Protein AF-A0AAV2Z8P0-F1 (afdb_monomer_lite)

Sequence (816 aa):
MELLEAMEELEAQAAVPQGSAAPMVDDVVVMQVKHTQQKLMAAHLQRSSGKDASSFPFFWVLSKLMKLYEEYPDGITDAIALTELMAAHYQRHNGRPLAGVAGHRGLQTEDDLLSEGFEDEAIYATIAHMDGHRLTLQLQTADSLDVWMTVNMYFHQRFRACMTCIQTMGSRQRRFPLTAQRQVIFTKAKVLERKDVSAHGQSTTVSLLPTPYMVLQLERGRAADEQFVAKAVSLAEIDRRAHPGNPHPLLQQSIVKARVVDIGAVRPCKTPLHIQRQVILLGEVTHEAARQTLRSSQRFIEGTHMLVLWDDQVVLSRLFNVGDDLIVFQPFVHMCEHNDDEIGSIVNEYSASQPHHRFYFEYGTATVLFTRNRHVTKATVTTGQATSLATDAHYSAIDRLPIEAIQSTWVNFAVYGQVDEIRVSHGIPLMAAYFYAYYDPTTGSSPASESSAIPQRSLDRAIVSKYYLVVLMRVYDAGSKRTLCVEITGENAVRALRLRRGQSVLLQGLVAVNLNDPAIASLRQDRIGQQQYAGTQGTAAFAFTNSDYSKQAPQPNGTSESHEIALMSDWVSIFGDQAAFQEARLSLINQTLGFLNSIRELPLMNHWCASALLNKRPVVSMLPIRMNITSLGWLIPSAGSDVFAIDSTCEQGFSTMLAHKPCLRPLEMAPRVHASDTDEPRWRCDFCHEIFTGMHETLQSFGDLVVAIEDGSTSELLAYCQGPMVESILGLAADEYVQLSLSDKRALLGRAIGRDFLFLLSRCDARSVVVQDNHAKQIRTAMSTRIDVVQQVDGYAQAQQLLRQLKHSRRSGDFE

Secondary structure (DSSP, 8-state):
--HHHHHHHHHHHH---S-S-PPP---HHHHHHHHHHHHHHHHHHHH--SS------HHHHHHHHHHHHHH-TT---HHHHHHHHHHHHHHHHHSS---------TT--HHHHHHTHHHHS-EEEEEEEEETTEEEEEEE-TT-SS-EEEEEEEPPHHHHHHHHHHHHTT-S-TT-SS-TT-EEEE-S--EEEEEE--TTS--EEEEEPPPS-EEEEPPTT-HHHHHHHHTPEEHHHHHHH--TTS-THHHHT-EEEEEEEEEEEEEE-SSSS--EEEEEEEE---SS-------HHHHHHH--EEEEEEGGGGGGGGGS-TT-EEEEES-EEEE--TT-HHHHHHHHHH-TTSS---EEEE--SS-EEEEE-------------S--SSSSS--SS-----GGG--TT-EEEEEEEEEEEEEEEESB-HHHHHHHHHH-GGGG-----S-S-----PPPHHHHHHT-EEEEEEEEETTTTEEEEEEE-THHHHHHTT--TT-EEEEEEEEEEETT-HHHHHHHHS-TT-SEETTEEEEPPBSS-HHHHH-PPPPSS------EEEEE--HHHHH-TTSSPPPPEEEEGGG-HHHHHHTTSS---TTTHHHHHHTT----SEEEEEEEEEEEEEEEEPTTSSEEEEESS-TTSTTEEEEETTT--B-EEPPP--TTS-SSPEEE-TTT--EEESSTTEEEEE--EEEEEE-SSS--EEEEE-THHHHHHHTS-HHHHTTS-HHHHHHHHHHHTT-EEEEEEEEEEEEEEEEE-TTS-EEEEEEEEEEEEEEE--HHHHHHHHHHHHHHHHHHT---

Radius of gyration: 31.99 Å; chains: 1; bounding box: 86×71×103 Å

Structure (mmCIF, N/CA/C/O backbone):
data_AF-A0AAV2Z8P0-F1
#
_entry.id   AF-A0AAV2Z8P0-F1
#
loop_
_atom_site.group_PDB
_atom_site.id
_atom_site.type_symbol
_atom_site.label_atom_id
_atom_site.label_alt_id
_atom_site.label_comp_id
_atom_site.label_asym_id
_atom_site.label_entity_id
_atom_site.label_seq_id
_atom_site.pdbx_PDB_ins_code
_atom_site.Cartn_x
_atom_site.Cartn_y
_atom_site.Cartn_z
_atom_site.occupancy
_atom_site.B_iso_or_equiv
_atom_site.auth_seq_id
_atom_site.auth_comp_id
_atom_site.auth_asym_id
_atom_site.auth_atom_id
_atom_site.pdbx_PDB_model_num
ATOM 1 N N . MET A 1 1 ? -7.208 -36.221 52.179 1.00 48.66 1 MET A N 1
ATOM 2 C CA . MET A 1 1 ? -6.876 -35.089 51.300 1.00 48.66 1 MET A CA 1
ATOM 3 C C . MET A 1 1 ? -5.831 -34.226 51.955 1.00 48.66 1 MET A C 1
ATOM 5 O O . MET A 1 1 ? -6.106 -33.147 52.472 1.00 48.66 1 MET A O 1
ATOM 9 N N . GLU A 1 2 ? -4.626 -34.783 51.977 1.00 53.97 2 GLU A N 1
ATOM 10 C CA . GLU A 1 2 ? -3.402 -34.044 52.254 1.00 53.97 2 GLU A CA 1
ATOM 11 C C . GLU A 1 2 ? -3.052 -33.212 51.015 1.00 53.97 2 GLU A C 1
ATOM 13 O O . GLU A 1 2 ? -3.421 -33.569 49.900 1.00 53.97 2 GLU A O 1
ATOM 18 N N . LEU A 1 3 ? -2.362 -32.088 51.208 1.00 41.47 3 LEU A N 1
ATOM 19 C CA . LEU A 1 3 ? -2.032 -31.101 50.170 1.00 41.47 3 LEU A CA 1
ATOM 20 C C . LEU A 1 3 ? -1.433 -31.725 48.887 1.00 41.47 3 LEU A C 1
ATOM 22 O O . LEU A 1 3 ? -1.616 -31.186 47.803 1.00 41.47 3 LEU A O 1
ATOM 26 N N . LEU A 1 4 ? -0.765 -32.875 49.022 1.00 49.94 4 LEU A N 1
ATOM 27 C CA . LEU A 1 4 ? -0.196 -33.670 47.934 1.00 49.94 4 LEU A CA 1
ATOM 28 C C . LEU A 1 4 ? -1.250 -34.337 47.037 1.00 49.94 4 LEU A C 1
ATOM 30 O O . LEU A 1 4 ? -1.090 -34.290 45.826 1.00 49.94 4 LEU A O 1
ATOM 34 N N . GLU A 1 5 ? -2.355 -34.857 47.583 1.00 57.97 5 GLU A N 1
ATOM 35 C CA . GLU A 1 5 ? -3.458 -35.412 46.773 1.00 57.97 5 GLU A CA 1
ATOM 36 C C . GLU A 1 5 ? -4.168 -34.305 45.978 1.00 57.97 5 GLU A C 1
ATOM 38 O O . GLU A 1 5 ? -4.523 -34.500 44.822 1.00 57.97 5 GLU A O 1
ATOM 43 N N . ALA A 1 6 ? -4.320 -33.110 46.563 1.00 56.41 6 ALA A N 1
ATOM 44 C CA . ALA A 1 6 ? -4.913 -31.960 45.874 1.00 56.41 6 ALA A CA 1
ATOM 45 C C . ALA A 1 6 ? -3.987 -31.381 44.785 1.00 56.41 6 ALA A C 1
ATOM 47 O O . ALA A 1 6 ? -4.465 -30.852 43.781 1.00 56.41 6 ALA A O 1
ATOM 48 N N . MET A 1 7 ? -2.667 -31.477 44.976 1.00 47.88 7 MET A N 1
ATOM 49 C CA . MET A 1 7 ? -1.670 -31.085 43.977 1.00 47.88 7 MET A CA 1
ATOM 50 C C . MET A 1 7 ? -1.564 -32.115 42.849 1.00 47.88 7 MET A C 1
ATOM 52 O O . MET A 1 7 ? -1.537 -31.710 41.692 1.00 47.88 7 MET A O 1
ATOM 56 N N . GLU A 1 8 ? -1.602 -33.415 43.150 1.00 56.16 8 GLU A N 1
ATOM 57 C CA . GLU A 1 8 ? -1.655 -34.473 42.133 1.00 56.16 8 GLU A CA 1
ATOM 58 C C . GLU A 1 8 ? -2.962 -34.438 41.333 1.00 56.16 8 GLU A C 1
ATOM 60 O O . GLU A 1 8 ? -2.940 -34.689 40.134 1.00 56.16 8 GLU A O 1
ATOM 65 N N . GLU A 1 9 ? -4.094 -34.061 41.934 1.00 48.28 9 GLU A N 1
ATOM 66 C CA . GLU A 1 9 ? -5.362 -33.902 41.211 1.00 48.28 9 GLU A CA 1
ATOM 67 C C . GLU A 1 9 ? -5.364 -32.647 40.309 1.00 48.28 9 GLU A C 1
ATOM 69 O O . GLU A 1 9 ? -5.898 -32.679 39.198 1.00 48.28 9 GLU A O 1
ATOM 74 N N . LEU A 1 10 ? -4.683 -31.568 40.724 1.00 43.06 10 LEU A N 1
ATOM 75 C CA . LEU A 1 10 ? -4.427 -30.379 39.893 1.00 43.06 10 LEU A CA 1
ATOM 76 C C . LEU A 1 10 ? -3.415 -30.652 38.766 1.00 43.06 10 LEU A C 1
ATOM 78 O O . LEU A 1 10 ? -3.586 -30.148 37.654 1.00 43.06 10 LEU A O 1
ATOM 82 N N . GLU A 1 11 ? -2.393 -31.472 39.012 1.00 40.91 11 GLU A N 1
ATOM 83 C CA . GLU A 1 11 ? -1.407 -31.885 38.006 1.00 40.91 11 GLU A CA 1
ATOM 84 C C . GLU A 1 11 ? -1.972 -32.945 37.045 1.00 40.91 11 GLU A C 1
ATOM 86 O O . GLU A 1 11 ? -1.695 -32.891 35.847 1.00 40.91 11 GLU A O 1
ATOM 91 N N . ALA A 1 12 ? -2.857 -33.833 37.506 1.00 36.75 12 ALA A N 1
ATOM 92 C CA . ALA A 1 12 ? -3.589 -34.779 36.663 1.00 36.75 12 ALA A CA 1
ATOM 93 C C . ALA A 1 12 ? -4.616 -34.077 35.755 1.00 36.75 12 ALA A C 1
ATOM 95 O O . ALA A 1 12 ? -4.824 -34.504 34.619 1.00 36.75 12 ALA A O 1
ATOM 96 N N . GLN A 1 13 ? -5.207 -32.961 36.202 1.00 36.75 13 GLN A N 1
ATOM 97 C CA . GLN A 1 13 ? -6.022 -32.086 35.346 1.00 36.75 13 GLN A CA 1
ATOM 98 C C . GLN A 1 13 ? -5.174 -31.259 34.359 1.00 36.75 13 GLN A C 1
ATOM 100 O O . GLN A 1 13 ? -5.672 -30.880 33.296 1.00 36.75 13 GLN A O 1
ATOM 105 N N . ALA A 1 14 ? -3.893 -31.013 34.662 1.00 33.50 14 ALA A N 1
ATOM 106 C CA . ALA A 1 14 ? -2.939 -30.371 33.752 1.00 33.50 14 ALA A CA 1
ATOM 107 C C . ALA A 1 14 ? -2.324 -31.351 32.729 1.00 33.50 14 ALA A C 1
ATOM 109 O O . ALA A 1 14 ? -1.938 -30.940 31.632 1.00 33.50 14 ALA A O 1
ATOM 110 N N . ALA A 1 15 ? -2.281 -32.647 33.046 1.00 26.61 15 ALA A N 1
ATOM 111 C CA . ALA A 1 15 ? -1.758 -33.718 32.201 1.00 26.61 15 ALA A CA 1
ATOM 112 C C . ALA A 1 15 ? -2.843 -34.360 31.312 1.00 26.61 15 ALA A C 1
ATOM 114 O O . ALA A 1 15 ? -3.021 -35.577 31.285 1.00 26.61 15 ALA A O 1
ATOM 115 N N . VAL A 1 16 ? -3.565 -33.553 30.531 1.00 29.58 16 VAL A N 1
ATOM 116 C CA . VAL A 1 16 ? -4.329 -34.088 29.391 1.00 29.58 16 VAL A CA 1
ATOM 117 C C . VAL A 1 16 ? -3.328 -34.488 28.295 1.00 29.58 16 VAL A C 1
ATOM 119 O O . VAL A 1 16 ? -2.435 -33.694 27.986 1.00 29.58 16 VAL A O 1
ATOM 122 N N . PRO A 1 17 ? -3.446 -35.675 27.667 1.00 30.41 17 PRO A N 1
ATOM 123 C CA . PRO A 1 17 ? -2.517 -36.107 26.632 1.00 30.41 17 PRO A CA 1
ATOM 124 C C . PRO A 1 17 ? -2.469 -35.093 25.484 1.00 30.41 17 PRO A C 1
ATOM 126 O O . PRO A 1 17 ? -3.459 -34.878 24.779 1.00 30.41 17 PRO A O 1
ATOM 129 N N . GLN A 1 18 ? -1.290 -34.509 25.256 1.00 33.44 18 GLN A N 1
ATOM 130 C CA . GLN A 1 18 ? -0.910 -33.887 23.988 1.00 33.44 18 GLN A CA 1
ATOM 131 C C . GLN A 1 18 ? -0.836 -34.990 22.921 1.00 33.44 18 GLN A C 1
ATOM 133 O O . GLN A 1 18 ? 0.226 -35.503 22.589 1.00 33.44 18 GLN A O 1
ATOM 138 N N . GLY A 1 19 ? -2.001 -35.430 22.457 1.00 28.47 19 GLY A N 1
ATOM 139 C CA . GLY A 1 19 ? -2.146 -36.607 21.602 1.00 28.47 19 GLY A CA 1
ATOM 140 C C . GLY A 1 19 ? -3.426 -36.608 20.773 1.00 28.47 19 GLY A C 1
ATOM 141 O O . GLY A 1 19 ? -3.834 -37.645 20.273 1.00 28.47 19 GLY A O 1
ATOM 142 N N . SER A 1 20 ? -4.071 -35.454 20.616 1.00 24.78 20 SER A N 1
ATOM 143 C CA . SER A 1 20 ? -4.869 -35.139 19.433 1.00 24.78 20 SER A CA 1
ATOM 144 C C . SER A 1 20 ? -4.812 -33.625 19.271 1.00 24.78 20 SER A C 1
ATOM 146 O O . SER A 1 20 ? -5.171 -32.881 20.185 1.00 24.78 20 SER A O 1
ATOM 148 N N . ALA A 1 21 ? -4.254 -33.147 18.161 1.00 29.00 21 ALA A N 1
ATOM 149 C CA . ALA A 1 21 ? -4.324 -31.735 17.829 1.00 29.00 21 ALA A CA 1
ATOM 150 C C . ALA A 1 21 ? -5.807 -31.404 17.629 1.00 29.00 21 ALA A C 1
ATOM 152 O O . ALA A 1 21 ? -6.385 -31.745 16.599 1.00 29.00 21 ALA A O 1
ATOM 153 N N . ALA A 1 22 ? -6.442 -30.796 18.635 1.00 31.47 22 ALA A N 1
ATOM 154 C CA . ALA A 1 22 ? -7.726 -30.147 18.421 1.00 31.47 22 ALA A CA 1
ATOM 155 C C . ALA A 1 22 ? -7.536 -29.182 17.236 1.00 31.47 22 ALA A C 1
ATOM 157 O O . ALA A 1 22 ? -6.553 -28.430 17.247 1.00 31.47 22 ALA A O 1
ATOM 158 N N . PRO A 1 23 ? -8.386 -29.242 16.196 1.00 36.41 23 PRO A N 1
ATOM 159 C CA . PRO A 1 23 ? -8.180 -28.458 14.989 1.00 36.41 23 PRO A CA 1
ATOM 160 C C . PRO A 1 23 ? -8.089 -26.980 15.367 1.00 36.41 23 PRO A C 1
ATOM 162 O O . PRO A 1 23 ? -8.940 -26.467 16.097 1.00 36.41 23 PRO A O 1
ATOM 165 N N . MET A 1 24 ? -7.026 -26.310 14.914 1.00 42.94 24 MET A N 1
ATOM 166 C CA . MET A 1 24 ? -6.951 -24.853 14.973 1.00 42.94 24 MET A CA 1
ATOM 167 C C . MET A 1 24 ? -8.210 -24.305 14.303 1.00 42.94 24 MET A C 1
ATOM 169 O O . MET A 1 24 ? -8.514 -24.677 13.170 1.00 42.94 24 MET A O 1
ATOM 173 N N . VAL A 1 25 ? -8.957 -23.460 15.008 1.00 53.62 25 VAL A N 1
ATOM 174 C CA . VAL A 1 25 ? -10.076 -22.747 14.397 1.00 53.62 25 VAL A CA 1
ATOM 175 C C . VAL A 1 25 ? -9.456 -21.694 13.486 1.00 53.62 25 VAL A C 1
ATOM 177 O O . VAL A 1 25 ? -8.880 -20.717 13.963 1.00 53.62 25 VAL A O 1
ATOM 180 N N . ASP A 1 26 ? -9.501 -21.943 12.178 1.00 62.28 26 ASP A N 1
ATOM 181 C CA . ASP A 1 26 ? -9.117 -20.955 11.174 1.00 62.28 26 ASP A CA 1
ATOM 182 C C . ASP A 1 26 ? -9.940 -19.676 11.380 1.00 62.28 26 ASP A C 1
ATOM 184 O O . ASP A 1 26 ? -11.134 -19.733 11.683 1.00 62.28 26 ASP A O 1
ATOM 188 N N . ASP A 1 27 ? -9.314 -18.509 11.214 1.00 73.62 27 ASP A N 1
ATOM 189 C CA . ASP A 1 27 ? -10.059 -17.254 11.273 1.00 73.62 27 ASP A CA 1
ATOM 190 C C . ASP A 1 27 ? -11.051 -17.130 10.100 1.00 73.62 27 ASP A C 1
ATOM 192 O O . ASP A 1 27 ? -10.949 -17.823 9.081 1.00 73.62 27 ASP A O 1
ATOM 196 N N . VAL A 1 28 ? -12.024 -16.227 10.236 1.00 78.56 28 VAL A N 1
ATOM 197 C CA . VAL A 1 28 ? -13.086 -16.037 9.235 1.00 78.56 28 VAL A CA 1
ATOM 198 C C . VAL A 1 28 ? -12.561 -15.702 7.831 1.00 78.56 28 VAL A C 1
ATOM 200 O O . VAL A 1 28 ? -13.156 -16.121 6.840 1.00 78.56 28 VAL A O 1
ATOM 203 N N . VAL A 1 29 ? -11.426 -15.007 7.719 1.00 84.38 29 VAL A N 1
ATOM 204 C CA . VAL A 1 29 ? -10.818 -14.653 6.427 1.00 84.38 29 VAL A CA 1
ATOM 205 C C . VAL A 1 29 ? -10.224 -15.895 5.779 1.00 84.38 29 VAL A C 1
ATOM 207 O O . VAL A 1 29 ? -10.477 -16.162 4.606 1.00 84.38 29 VAL A O 1
ATOM 210 N N . VAL A 1 30 ? -9.466 -16.686 6.541 1.00 81.00 30 VAL A N 1
ATOM 211 C CA . VAL A 1 30 ? -8.877 -17.944 6.075 1.00 81.00 30 VAL A CA 1
ATOM 212 C C . VAL A 1 30 ? -9.976 -18.905 5.635 1.00 81.00 30 VAL A C 1
ATOM 214 O O . VAL A 1 30 ? -9.869 -19.482 4.551 1.00 81.00 30 VAL A O 1
ATOM 217 N N . MET A 1 31 ? -11.051 -19.030 6.417 1.00 79.12 31 MET A N 1
ATOM 218 C CA . MET A 1 31 ? -12.210 -19.848 6.053 1.00 79.12 31 MET A CA 1
ATOM 219 C C . MET A 1 31 ? -12.845 -19.380 4.738 1.00 79.12 31 MET A C 1
ATOM 221 O O . MET A 1 31 ? -13.067 -20.199 3.845 1.00 79.12 31 MET A O 1
ATOM 225 N N . GLN A 1 32 ? -13.065 -18.073 4.569 1.00 82.38 32 GLN A N 1
ATOM 226 C CA . GLN A 1 32 ? -13.660 -17.515 3.351 1.00 82.38 32 GLN A CA 1
ATOM 227 C C . GLN A 1 32 ? -12.776 -17.729 2.112 1.00 82.38 32 GLN A C 1
ATOM 229 O O . GLN A 1 32 ? -13.273 -18.079 1.036 1.00 82.38 32 GLN A O 1
ATOM 234 N N . VAL A 1 33 ? -11.458 -17.560 2.247 1.00 85.31 33 VAL A N 1
ATOM 235 C CA . VAL A 1 33 ? -10.508 -17.805 1.152 1.00 85.31 33 VAL A CA 1
ATOM 236 C C . VAL A 1 33 ? -10.484 -19.286 0.783 1.00 85.31 33 VAL A C 1
ATOM 238 O O . VAL A 1 33 ? -10.582 -19.604 -0.401 1.00 85.31 33 VAL A O 1
ATOM 241 N N . LYS A 1 34 ? -10.421 -20.191 1.770 1.00 81.94 34 LYS A N 1
ATOM 242 C CA . LYS A 1 34 ? -10.453 -21.646 1.541 1.00 81.94 34 LYS A CA 1
ATOM 243 C C . LYS A 1 34 ? -11.747 -22.077 0.848 1.00 81.94 34 LYS A C 1
ATOM 245 O O . LYS A 1 34 ? -11.696 -22.819 -0.132 1.00 81.94 34 LYS A O 1
ATOM 250 N N . HIS A 1 35 ? -12.893 -21.564 1.296 1.00 82.88 35 HIS A N 1
ATOM 251 C CA . HIS A 1 35 ? -14.196 -21.799 0.662 1.00 82.88 35 HIS A CA 1
ATOM 252 C C . HIS A 1 35 ? -14.215 -21.324 -0.796 1.00 82.88 35 HIS A C 1
ATOM 254 O O . HIS A 1 35 ? -14.606 -22.066 -1.699 1.00 82.88 35 HIS A O 1
ATOM 260 N N . THR A 1 36 ? -13.709 -20.116 -1.052 1.00 84.50 36 THR A N 1
ATOM 261 C CA . THR A 1 36 ? -13.614 -19.562 -2.410 1.00 84.50 36 THR A CA 1
ATOM 262 C C . THR A 1 36 ? -12.677 -20.394 -3.289 1.00 84.50 36 THR A C 1
ATOM 264 O O . THR A 1 36 ? -13.030 -20.719 -4.420 1.00 84.50 36 THR A O 1
ATOM 267 N N . GLN A 1 37 ? -11.513 -20.806 -2.774 1.00 84.81 37 GLN A N 1
ATOM 268 C CA . GLN A 1 37 ? -10.571 -21.684 -3.477 1.00 84.81 37 GLN A CA 1
ATOM 269 C C . GLN A 1 37 ? -11.222 -23.011 -3.877 1.00 84.81 37 GLN A C 1
ATOM 271 O O . GLN A 1 37 ? -11.118 -23.412 -5.035 1.00 84.81 37 GLN A O 1
ATOM 276 N N . GLN A 1 38 ? -11.929 -23.671 -2.955 1.00 82.50 38 GLN A N 1
ATOM 277 C CA . GLN A 1 38 ? -12.626 -24.932 -3.229 1.00 82.50 38 GLN A CA 1
ATOM 278 C C . GLN A 1 38 ? -13.666 -24.772 -4.343 1.00 82.50 38 GLN A C 1
ATOM 280 O O . GLN A 1 38 ? -13.720 -25.581 -5.273 1.00 82.50 38 GLN A O 1
ATOM 285 N N . LYS A 1 39 ? -14.458 -23.696 -4.295 1.00 82.38 39 LYS A N 1
ATOM 286 C CA . LYS A 1 39 ? -15.456 -23.400 -5.328 1.00 82.38 39 LYS A CA 1
ATOM 287 C C . LYS A 1 39 ? -14.828 -23.051 -6.679 1.00 82.38 39 LYS A C 1
ATOM 289 O O . LYS A 1 39 ? -15.324 -23.515 -7.704 1.00 82.38 39 LYS A O 1
ATOM 294 N N . LEU A 1 40 ? -13.722 -22.305 -6.698 1.00 83.06 40 LEU A N 1
ATOM 295 C CA . LEU A 1 40 ? -12.962 -22.017 -7.920 1.00 83.06 40 LEU A CA 1
ATOM 296 C C . LEU A 1 40 ? -12.408 -23.292 -8.549 1.00 83.06 40 LEU A C 1
ATOM 298 O O . LEU A 1 40 ? -12.522 -23.473 -9.758 1.00 83.06 40 LEU A O 1
ATOM 302 N N . MET A 1 41 ? -11.851 -24.197 -7.740 1.00 80.69 41 MET A N 1
ATOM 303 C CA . MET A 1 41 ? -11.367 -25.494 -8.214 1.00 80.69 41 MET A CA 1
ATOM 304 C C . MET A 1 41 ? -12.500 -26.319 -8.829 1.00 80.69 41 MET A C 1
ATOM 306 O O . MET A 1 41 ? -12.347 -26.828 -9.938 1.00 80.69 41 MET A O 1
ATOM 310 N N . ALA A 1 42 ? -13.653 -26.401 -8.158 1.00 80.69 42 ALA A N 1
ATOM 311 C CA . ALA A 1 42 ? -14.820 -27.111 -8.675 1.00 80.69 42 ALA A CA 1
ATOM 312 C C . ALA A 1 42 ? -15.325 -26.514 -10.003 1.00 80.69 42 ALA A C 1
ATOM 314 O O . ALA A 1 42 ? -15.552 -27.248 -10.965 1.00 80.69 42 ALA A O 1
ATOM 315 N N . ALA A 1 43 ? -15.445 -25.186 -10.088 1.00 77.69 43 ALA A N 1
ATOM 316 C CA . ALA A 1 43 ? -15.889 -24.495 -11.298 1.00 77.69 43 ALA A CA 1
ATOM 317 C C . ALA A 1 43 ? -14.876 -24.611 -12.452 1.00 77.69 43 ALA A C 1
ATOM 319 O O . ALA A 1 43 ? -15.262 -24.741 -13.615 1.00 77.69 43 ALA A O 1
ATOM 320 N N . HIS A 1 44 ? -13.576 -24.600 -12.145 1.00 75.56 44 HIS A N 1
ATOM 321 C CA . HIS A 1 44 ? -12.520 -24.780 -13.136 1.00 75.56 44 HIS A CA 1
ATOM 322 C C . HIS A 1 44 ? -12.527 -26.200 -13.716 1.00 75.56 44 HIS A C 1
ATOM 324 O O . HIS A 1 44 ? -12.485 -26.347 -14.936 1.00 75.56 44 HIS A O 1
ATOM 330 N N . LEU A 1 45 ? -12.666 -27.228 -12.868 1.00 74.69 45 LEU A N 1
ATOM 331 C CA . LEU A 1 45 ? -12.760 -28.634 -13.285 1.00 74.69 45 LEU A CA 1
ATOM 332 C C . LEU A 1 45 ? -13.969 -28.909 -14.189 1.00 74.69 45 LEU A C 1
ATOM 334 O O . LEU A 1 45 ? -13.878 -29.726 -15.098 1.00 74.69 45 LEU A O 1
ATOM 338 N N . GLN A 1 46 ? -15.091 -28.215 -13.981 1.00 72.50 46 GLN A N 1
ATOM 339 C CA . GLN A 1 46 ? -16.263 -28.337 -14.855 1.00 72.50 46 GLN A CA 1
ATOM 340 C C . GLN A 1 46 ? -16.040 -27.741 -16.255 1.00 72.50 46 GLN A C 1
ATOM 342 O O . GLN A 1 46 ? -16.718 -28.141 -17.200 1.00 72.50 46 GLN A O 1
ATOM 347 N N . ARG A 1 47 ? -15.116 -26.781 -16.405 1.00 67.94 47 ARG A N 1
ATOM 348 C CA . ARG A 1 47 ? -14.841 -26.093 -17.680 1.00 67.94 47 ARG A CA 1
ATOM 349 C C . ARG A 1 47 ? -13.608 -26.617 -18.415 1.00 67.94 47 ARG A C 1
ATOM 351 O O . ARG A 1 47 ? -13.523 -26.435 -19.629 1.00 67.94 47 ARG A O 1
ATOM 358 N N . SER A 1 48 ? -12.645 -27.230 -17.727 1.00 61.84 48 SER A N 1
ATOM 359 C CA . SER A 1 48 ? -11.428 -27.748 -18.353 1.00 61.84 48 SER A CA 1
ATOM 360 C C . SER A 1 48 ? -11.589 -29.219 -18.750 1.00 61.84 48 SER A C 1
ATOM 362 O O . SER A 1 48 ? -11.689 -30.117 -17.919 1.00 61.84 48 SER A O 1
ATOM 364 N N . SER A 1 49 ? -11.576 -29.489 -20.061 1.00 49.41 49 SER A N 1
ATOM 365 C CA . SER A 1 49 ? -11.480 -30.849 -20.610 1.00 49.41 49 SER A CA 1
ATOM 366 C C . SER A 1 49 ? -10.059 -31.391 -20.406 1.00 49.41 49 SER A C 1
ATOM 368 O O . SER A 1 49 ? -9.275 -31.444 -21.348 1.00 49.41 49 SER A O 1
ATOM 370 N N . GLY A 1 50 ? -9.735 -31.730 -19.155 1.00 49.50 50 GLY A N 1
ATOM 371 C CA . GLY A 1 50 ? -8.602 -32.541 -18.712 1.00 49.50 50 GLY A CA 1
ATOM 372 C C . GLY A 1 50 ? -7.251 -32.262 -19.374 1.00 49.50 50 GLY A C 1
ATOM 373 O O . GLY A 1 50 ? -6.946 -32.893 -20.384 1.00 49.50 50 GLY A O 1
ATOM 374 N N . LYS A 1 51 ? -6.405 -31.431 -18.737 1.00 45.59 51 LYS A N 1
ATOM 375 C CA . LYS A 1 51 ? -4.973 -31.764 -18.551 1.00 45.59 51 LYS A CA 1
ATOM 376 C C . LYS A 1 51 ? -4.125 -30.862 -17.651 1.00 45.59 51 LYS A C 1
ATOM 378 O O . LYS A 1 51 ? -3.049 -31.320 -17.309 1.00 45.59 51 LYS A O 1
ATOM 383 N N . ASP A 1 52 ? -4.592 -29.714 -17.164 1.00 43.81 52 ASP A N 1
ATOM 384 C CA . ASP A 1 52 ? -3.830 -28.932 -16.174 1.00 43.81 52 ASP A CA 1
ATOM 385 C C . ASP A 1 52 ? -4.760 -28.394 -15.081 1.00 43.81 52 ASP A C 1
ATOM 387 O O . ASP A 1 52 ? -5.498 -27.434 -15.290 1.00 43.81 52 ASP A O 1
ATOM 391 N N . ALA A 1 53 ? -4.752 -29.023 -13.903 1.00 46.84 53 ALA A N 1
ATOM 392 C CA . ALA A 1 53 ? -5.383 -28.461 -12.713 1.00 46.84 53 ALA A CA 1
ATOM 393 C C . ALA A 1 53 ? -4.407 -27.461 -12.079 1.00 46.84 53 ALA A C 1
ATOM 395 O O . ALA A 1 53 ? -3.665 -27.799 -11.158 1.00 46.84 53 ALA A O 1
ATOM 396 N N . SER A 1 54 ? -4.361 -26.232 -12.597 1.00 54.00 54 SER A N 1
ATOM 397 C CA . SER A 1 54 ? -3.616 -25.158 -11.939 1.00 54.00 54 SER A CA 1
ATOM 398 C C . SER A 1 54 ? -4.264 -24.857 -10.583 1.00 54.00 54 SER A C 1
ATOM 400 O O . SER A 1 54 ? -5.423 -24.448 -10.520 1.00 54.00 54 SER A O 1
ATOM 402 N N . SER A 1 55 ? -3.526 -25.081 -9.494 1.00 67.25 55 SER A N 1
ATOM 403 C CA . SER A 1 55 ? -3.945 -24.707 -8.139 1.00 67.25 55 SER A CA 1
ATOM 404 C C . SER A 1 55 ? -4.046 -23.180 -8.008 1.00 67.25 55 SER A C 1
ATOM 406 O O . SER A 1 55 ? -3.192 -22.459 -8.525 1.00 67.25 55 SER A O 1
ATOM 408 N N . PHE A 1 56 ? -5.071 -22.677 -7.312 1.00 75.50 56 PHE A N 1
ATOM 409 C CA . PHE A 1 56 ? -5.253 -21.246 -7.041 1.00 75.50 56 PHE A CA 1
ATOM 410 C C . PHE A 1 56 ? -4.508 -20.849 -5.752 1.00 75.50 56 PHE A C 1
ATOM 412 O O . PHE A 1 56 ? -4.933 -21.267 -4.672 1.00 75.50 56 PHE A O 1
ATOM 419 N N . PRO A 1 57 ? -3.437 -20.026 -5.796 1.00 79.62 57 PRO A N 1
ATOM 420 C CA . PRO A 1 57 ? -2.663 -19.689 -4.596 1.00 79.62 57 PRO A CA 1
ATOM 421 C C . PRO A 1 57 ? -3.460 -18.860 -3.577 1.00 79.62 57 PRO A C 1
ATOM 423 O O . PRO A 1 57 ? -4.167 -17.929 -3.965 1.00 79.62 57 PRO A O 1
ATOM 426 N N . PHE A 1 58 ? -3.279 -19.127 -2.275 1.00 83.69 58 PHE A N 1
ATOM 427 C CA . PHE A 1 58 ? -4.006 -18.450 -1.184 1.00 83.69 58 PHE A CA 1
ATOM 428 C C . PHE A 1 58 ? -3.904 -16.923 -1.263 1.00 83.69 58 PHE A C 1
ATOM 430 O O . PHE A 1 58 ? -4.916 -16.235 -1.355 1.00 83.69 58 PHE A O 1
ATOM 437 N N . PHE A 1 59 ? -2.681 -16.382 -1.298 1.00 83.88 59 PHE A N 1
ATOM 438 C CA . PHE A 1 59 ? -2.463 -14.931 -1.330 1.00 83.88 59 PHE A CA 1
ATOM 439 C C . PHE A 1 59 ? -2.956 -14.275 -2.622 1.00 83.88 59 PHE A C 1
ATOM 441 O O . PHE A 1 59 ? -3.307 -13.097 -2.615 1.00 83.88 59 PHE A O 1
ATOM 448 N N . TRP A 1 60 ? -3.030 -15.030 -3.722 1.00 84.88 60 TRP A N 1
ATOM 449 C CA . TRP A 1 60 ? -3.630 -14.532 -4.955 1.00 84.88 60 TRP A CA 1
ATOM 450 C C . TRP A 1 60 ? -5.149 -14.402 -4.807 1.00 84.88 60 TRP A C 1
ATOM 452 O O . TRP A 1 60 ? -5.687 -13.341 -5.115 1.00 84.88 60 TRP A O 1
ATOM 462 N N . VAL A 1 61 ? -5.824 -15.429 -4.274 1.00 86.31 61 VAL A N 1
ATOM 463 C CA . VAL A 1 61 ? -7.272 -15.382 -4.007 1.00 86.31 61 VAL A CA 1
ATOM 464 C C . VAL A 1 61 ? -7.595 -14.288 -2.996 1.00 86.31 61 VAL A C 1
ATOM 466 O O . VAL A 1 61 ? -8.443 -13.450 -3.278 1.00 86.31 61 VAL A O 1
ATOM 469 N N . LEU A 1 62 ? -6.880 -14.237 -1.868 1.00 88.81 62 LEU A N 1
ATOM 470 C CA . LEU A 1 62 ? -7.082 -13.217 -0.840 1.00 88.81 62 LEU A CA 1
ATOM 471 C C . LEU A 1 62 ? -6.891 -11.804 -1.404 1.00 88.81 62 LEU A C 1
ATOM 473 O O . LEU A 1 62 ? -7.752 -10.956 -1.212 1.00 88.81 62 LEU A O 1
ATOM 477 N N . SER A 1 63 ? -5.817 -11.548 -2.157 1.00 86.50 63 SER A N 1
ATOM 478 C CA . SER A 1 63 ? -5.599 -10.230 -2.765 1.00 86.50 63 SER A CA 1
ATOM 479 C C . SER A 1 63 ? -6.716 -9.838 -3.735 1.00 86.50 63 SER A C 1
ATOM 481 O O . SER A 1 63 ? -7.140 -8.683 -3.745 1.00 86.50 63 SER A O 1
ATOM 483 N N . LYS A 1 64 ? -7.209 -10.780 -4.548 1.00 88.69 64 LYS A N 1
ATOM 484 C CA . LYS A 1 64 ? -8.300 -10.514 -5.494 1.00 88.69 64 LYS A CA 1
ATOM 485 C C . LYS A 1 64 ? -9.636 -10.305 -4.791 1.00 88.69 64 LYS A C 1
ATOM 487 O O . LYS A 1 64 ? -10.342 -9.371 -5.149 1.00 88.69 64 LYS A O 1
ATOM 492 N N . LEU A 1 65 ? -9.935 -11.087 -3.758 1.00 89.50 65 LEU A N 1
ATOM 493 C CA . LEU A 1 65 ? -11.108 -10.872 -2.914 1.00 89.50 65 LEU A CA 1
ATOM 494 C C . LEU A 1 65 ? -11.060 -9.514 -2.216 1.00 89.50 65 LEU A C 1
ATOM 496 O O . LEU A 1 65 ? -12.052 -8.802 -2.243 1.00 89.50 65 LEU A O 1
ATOM 500 N N . MET A 1 66 ? -9.914 -9.116 -1.657 1.00 89.44 66 MET A N 1
ATOM 501 C CA . MET A 1 66 ? -9.780 -7.800 -1.025 1.00 89.44 66 MET A CA 1
ATOM 502 C C . MET A 1 66 ? -10.041 -6.656 -2.005 1.00 89.44 66 MET A C 1
ATOM 504 O O . MET A 1 66 ? -10.737 -5.715 -1.646 1.00 89.44 66 MET A O 1
ATOM 508 N N . LYS A 1 67 ? -9.561 -6.759 -3.252 1.00 87.38 67 LYS A N 1
ATOM 509 C CA . LYS A 1 67 ? -9.890 -5.778 -4.299 1.00 87.38 67 LYS A CA 1
ATOM 510 C C . LYS A 1 67 ? -11.390 -5.740 -4.594 1.00 87.38 67 LYS A C 1
ATOM 512 O O . LYS A 1 67 ? -11.968 -4.663 -4.624 1.00 87.38 67 LYS A O 1
ATOM 517 N N . LEU A 1 68 ? -12.035 -6.900 -4.721 1.00 87.56 68 LEU A N 1
ATOM 518 C CA . LEU A 1 68 ? -13.485 -6.961 -4.915 1.00 87.56 68 LEU A CA 1
ATOM 519 C C . LEU A 1 68 ? -14.258 -6.377 -3.725 1.00 87.56 68 LEU A C 1
ATOM 521 O O . LEU A 1 68 ? -15.230 -5.667 -3.927 1.00 87.56 68 LEU A O 1
ATOM 525 N N . TYR A 1 69 ? -13.835 -6.622 -2.486 1.00 87.88 69 TYR A N 1
ATOM 526 C CA . TYR A 1 69 ? -14.487 -6.043 -1.307 1.00 87.88 69 TYR A CA 1
ATOM 527 C C . TYR A 1 69 ? -14.352 -4.517 -1.221 1.00 87.88 69 TYR A C 1
ATOM 529 O O . TYR A 1 69 ? -15.173 -3.864 -0.580 1.00 87.88 69 TYR A O 1
ATOM 537 N N . GLU A 1 70 ? -13.316 -3.945 -1.827 1.00 85.56 70 GLU A N 1
ATOM 538 C CA . GLU A 1 70 ? -13.159 -2.495 -1.945 1.00 85.56 70 GLU A CA 1
ATOM 539 C C . GLU A 1 70 ? -14.014 -1.928 -3.090 1.00 85.56 70 GLU A C 1
ATOM 541 O O . GLU A 1 70 ? -14.587 -0.854 -2.937 1.00 85.56 70 GLU A O 1
ATOM 546 N N . GLU A 1 71 ? -14.133 -2.651 -4.209 1.00 84.38 71 GLU A N 1
ATOM 547 C CA . GLU A 1 71 ? -14.971 -2.275 -5.362 1.00 84.38 71 GLU A CA 1
ATOM 548 C C . GLU A 1 71 ? -16.475 -2.401 -5.074 1.00 84.38 71 GLU A C 1
ATOM 550 O O . GLU A 1 71 ? -17.274 -1.597 -5.547 1.00 84.38 71 GLU A O 1
ATOM 555 N N . TYR A 1 72 ? -16.863 -3.389 -4.267 1.00 85.94 72 TYR A N 1
ATOM 556 C CA . TYR A 1 72 ? -18.246 -3.684 -3.901 1.00 85.94 72 TYR A CA 1
ATOM 557 C C . TYR A 1 72 ? -18.456 -3.456 -2.395 1.00 85.94 72 TYR A C 1
ATOM 559 O O . TYR A 1 72 ? -18.483 -4.418 -1.615 1.00 85.94 72 TYR A O 1
ATOM 567 N N . PRO A 1 73 ? -18.618 -2.194 -1.949 1.00 83.31 73 PRO A N 1
ATOM 568 C CA . PRO A 1 73 ? -18.752 -1.869 -0.532 1.00 83.31 73 PRO A CA 1
ATOM 569 C C . PRO A 1 73 ? -20.003 -2.483 0.101 1.00 83.31 73 PRO A C 1
ATOM 571 O O . PRO A 1 73 ? -19.978 -2.768 1.292 1.00 83.31 73 PRO A O 1
ATOM 574 N N . ASP A 1 74 ? -21.059 -2.758 -0.670 1.00 79.56 74 ASP A N 1
ATOM 575 C CA . ASP A 1 74 ? -22.292 -3.412 -0.199 1.00 79.56 74 ASP A CA 1
ATOM 576 C C . ASP A 1 74 ? -22.139 -4.925 0.039 1.00 79.56 74 ASP A C 1
ATOM 578 O O . ASP A 1 74 ? -23.044 -5.568 0.570 1.00 79.56 74 ASP A O 1
ATOM 582 N N . GLY A 1 75 ? -20.974 -5.487 -0.290 1.00 82.06 75 GLY A N 1
ATOM 583 C CA . GLY A 1 75 ? -20.670 -6.908 -0.187 1.00 82.06 75 GLY A CA 1
ATOM 584 C C . GLY A 1 75 ? -20.685 -7.620 -1.537 1.00 82.06 75 GLY A C 1
ATOM 585 O O . GLY A 1 75 ? -21.158 -7.097 -2.545 1.00 82.06 75 GLY A O 1
ATOM 586 N N . ILE A 1 76 ? -20.135 -8.833 -1.558 1.00 84.31 76 ILE A N 1
ATOM 587 C CA . ILE A 1 76 ? -20.073 -9.685 -2.747 1.00 84.31 76 ILE A CA 1
ATOM 588 C C . ILE A 1 76 ? -20.748 -11.019 -2.465 1.00 84.31 76 ILE A C 1
ATOM 590 O O . ILE A 1 76 ? -20.590 -11.614 -1.400 1.00 84.31 76 ILE A O 1
ATOM 594 N N . THR A 1 77 ? -21.462 -11.521 -3.466 1.00 82.00 77 THR A N 1
ATOM 595 C CA . THR A 1 77 ? -21.987 -12.886 -3.440 1.00 82.00 77 THR A CA 1
ATOM 596 C C . THR A 1 77 ? -20.929 -13.865 -3.939 1.00 82.00 77 THR A C 1
ATOM 598 O O . THR A 1 77 ? -20.053 -13.505 -4.731 1.00 82.00 77 THR A O 1
ATOM 601 N N . ASP A 1 78 ? -21.057 -15.138 -3.560 1.00 79.75 78 ASP A N 1
ATOM 602 C CA . ASP A 1 78 ? -20.190 -16.204 -4.075 1.00 79.75 78 ASP A CA 1
ATOM 603 C C . ASP A 1 78 ? -20.186 -16.257 -5.615 1.00 79.75 78 ASP A C 1
ATOM 605 O O . ASP A 1 78 ? -19.162 -16.553 -6.223 1.00 79.75 78 ASP A O 1
ATOM 609 N N . ALA A 1 79 ? -21.309 -15.942 -6.270 1.00 75.88 79 ALA A N 1
ATOM 610 C CA . ALA A 1 79 ? -21.403 -15.938 -7.730 1.00 75.88 79 ALA A CA 1
ATOM 611 C C . ALA A 1 79 ? -20.539 -14.840 -8.370 1.00 75.88 79 ALA A C 1
ATOM 613 O O . ALA A 1 79 ? -19.844 -15.110 -9.355 1.00 75.88 79 ALA A O 1
ATOM 614 N N . ILE A 1 80 ? -20.556 -13.632 -7.794 1.00 81.38 80 ILE A N 1
ATOM 615 C CA . ILE A 1 80 ? -19.705 -12.517 -8.229 1.00 81.38 80 ILE A CA 1
ATOM 616 C C . ILE A 1 80 ? -18.245 -12.903 -7.993 1.00 81.38 80 ILE A C 1
ATOM 618 O O . ILE A 1 80 ? -17.482 -12.985 -8.949 1.00 81.38 80 ILE A O 1
ATOM 622 N N . ALA A 1 81 ? -17.885 -13.273 -6.759 1.00 82.62 81 ALA A N 1
ATOM 623 C CA . ALA A 1 81 ? -16.515 -13.643 -6.403 1.00 82.62 81 ALA A CA 1
ATOM 624 C C . ALA A 1 81 ? -15.927 -14.713 -7.342 1.00 82.62 81 ALA A C 1
ATOM 626 O O . ALA A 1 81 ? -14.805 -14.575 -7.823 1.00 82.62 81 ALA A O 1
ATOM 627 N N . LEU A 1 82 ? -16.687 -15.767 -7.655 1.00 82.50 82 LEU A N 1
ATOM 628 C CA . LEU A 1 82 ? -16.221 -16.828 -8.549 1.00 82.50 82 LEU A CA 1
ATOM 629 C C . LEU A 1 82 ? -16.057 -16.367 -9.994 1.00 82.50 82 LEU A C 1
ATOM 631 O O . LEU A 1 82 ? -15.052 -16.700 -10.619 1.00 82.50 82 LEU A O 1
ATOM 635 N N . THR A 1 83 ? -17.026 -15.627 -10.529 1.00 80.81 83 THR A N 1
ATOM 636 C CA . THR A 1 83 ? -17.007 -15.186 -11.933 1.00 80.81 83 THR A CA 1
ATOM 637 C C . THR A 1 83 ? -15.806 -14.280 -12.197 1.00 80.81 83 THR A C 1
ATOM 639 O O . THR A 1 83 ? -15.030 -14.530 -13.119 1.00 80.81 83 THR A O 1
ATOM 642 N N . GLU A 1 84 ? -15.612 -13.310 -11.310 1.00 83.38 84 GLU A N 1
ATOM 643 C CA . GLU A 1 84 ? -14.533 -12.322 -11.303 1.00 83.38 84 GLU A CA 1
ATOM 644 C C . GLU A 1 84 ? -13.147 -12.972 -11.185 1.00 83.38 84 GLU A C 1
ATOM 646 O O . GLU A 1 84 ? -12.241 -12.742 -11.992 1.00 83.38 84 GLU A O 1
ATOM 651 N N . LEU A 1 85 ? -12.966 -13.862 -10.198 1.00 83.69 85 LEU A N 1
ATOM 652 C CA . LEU A 1 85 ? -11.683 -14.536 -9.993 1.00 83.69 85 LEU A CA 1
ATOM 653 C C . LEU A 1 85 ? -11.372 -15.507 -11.138 1.00 83.69 85 LEU A C 1
ATOM 655 O O . LEU A 1 85 ? -10.218 -15.598 -11.559 1.00 83.69 85 LEU A O 1
ATOM 659 N N . MET A 1 86 ? -12.369 -16.207 -11.687 1.00 77.81 86 MET A N 1
ATOM 660 C CA . MET A 1 86 ? -12.159 -17.046 -12.868 1.00 77.81 86 MET A CA 1
ATOM 661 C C . MET A 1 86 ? -11.722 -16.211 -14.073 1.00 77.81 86 MET A C 1
ATOM 663 O O . MET A 1 86 ? -10.754 -16.587 -14.739 1.00 77.81 86 MET A O 1
ATOM 667 N N . ALA A 1 87 ? -12.376 -15.078 -14.337 1.00 75.88 87 ALA A N 1
ATOM 668 C CA . ALA A 1 87 ? -11.987 -14.173 -15.414 1.00 75.88 87 ALA A CA 1
ATOM 669 C C . ALA A 1 87 ? -10.544 -13.676 -15.241 1.00 75.88 87 ALA A C 1
ATOM 671 O O . ALA A 1 87 ? -9.716 -13.847 -16.143 1.00 75.88 87 ALA A O 1
ATOM 672 N N . ALA A 1 88 ? -10.198 -13.188 -14.047 1.00 73.25 88 ALA A N 1
ATOM 673 C CA . ALA A 1 88 ? -8.846 -12.741 -13.719 1.00 73.25 88 ALA A CA 1
ATOM 674 C C . ALA A 1 88 ? -7.790 -13.854 -13.881 1.00 73.25 88 ALA A C 1
ATOM 676 O O . ALA A 1 88 ? -6.660 -13.596 -14.310 1.00 73.25 88 ALA A O 1
ATOM 677 N N . HIS A 1 89 ? -8.133 -15.104 -13.555 1.00 72.81 89 HIS A N 1
ATOM 678 C CA . HIS A 1 89 ? -7.245 -16.250 -13.747 1.00 72.81 89 HIS A CA 1
ATOM 679 C C . HIS A 1 89 ? -6.992 -16.541 -15.234 1.00 72.81 89 HIS A C 1
ATOM 681 O O . HIS A 1 89 ? -5.844 -16.734 -15.642 1.00 72.81 89 HIS A O 1
ATOM 687 N N . TYR A 1 90 ? -8.035 -16.532 -16.069 1.00 68.38 90 TYR A N 1
ATOM 688 C CA . TYR A 1 90 ? -7.883 -16.773 -17.507 1.00 68.38 90 TYR A CA 1
ATOM 689 C C . TYR A 1 90 ? -7.091 -15.667 -18.211 1.00 68.38 90 TYR A C 1
ATOM 691 O O . TYR A 1 90 ? -6.246 -15.974 -19.055 1.00 68.38 90 TYR A O 1
ATOM 699 N N . GLN A 1 91 ? -7.294 -14.405 -17.823 1.00 62.22 91 GLN A N 1
ATOM 700 C CA . GLN A 1 91 ? -6.495 -13.276 -18.313 1.00 62.22 91 GLN A CA 1
ATOM 701 C C . GLN A 1 91 ? -5.000 -13.465 -18.008 1.00 62.22 91 GLN A C 1
ATOM 703 O O . GLN A 1 91 ? -4.149 -13.221 -18.864 1.00 62.22 91 GLN A O 1
ATOM 708 N N . ARG A 1 92 ? -4.668 -13.966 -16.809 1.00 61.00 92 ARG A N 1
ATOM 709 C CA . ARG A 1 92 ? -3.280 -14.202 -16.378 1.00 61.00 92 ARG A CA 1
ATOM 710 C C . ARG A 1 92 ? -2.566 -15.286 -17.193 1.00 61.00 92 ARG A C 1
ATOM 712 O O . ARG A 1 92 ? -1.364 -15.150 -17.432 1.00 61.00 92 ARG A O 1
ATOM 719 N N . HIS A 1 93 ? -3.266 -16.357 -17.572 1.00 51.66 93 HIS A N 1
ATOM 720 C CA . HIS A 1 93 ? -2.660 -17.538 -18.201 1.00 51.66 93 HIS A CA 1
ATOM 721 C C . HIS A 1 93 ? -2.667 -17.516 -19.733 1.00 51.66 93 HIS A C 1
ATOM 723 O O . HIS A 1 93 ? -1.726 -18.018 -20.340 1.00 51.66 93 HIS A O 1
ATOM 729 N N . ASN A 1 94 ? -3.669 -16.906 -20.370 1.00 42.19 94 ASN A N 1
ATOM 730 C CA . ASN A 1 94 ? -3.815 -16.999 -21.825 1.00 42.19 94 ASN A CA 1
ATOM 731 C C . ASN A 1 94 ? -3.128 -15.872 -22.607 1.00 42.19 94 ASN A C 1
ATOM 733 O O . ASN A 1 94 ? -3.208 -15.873 -23.835 1.00 42.19 94 ASN A O 1
ATOM 737 N N . GLY A 1 95 ? -2.494 -14.891 -21.942 1.00 34.75 95 GLY A N 1
ATOM 738 C CA . GLY A 1 95 ? -1.852 -13.739 -22.606 1.00 34.75 95 GLY A CA 1
ATOM 739 C C . GLY A 1 95 ? -2.795 -12.925 -23.507 1.00 34.75 95 GLY A C 1
ATOM 740 O O . GLY A 1 95 ? -2.362 -12.051 -24.249 1.00 34.75 95 GLY A O 1
ATOM 741 N N . ARG A 1 96 ? -4.089 -13.240 -23.446 1.00 30.20 96 ARG A N 1
ATOM 742 C CA . ARG A 1 96 ? -5.207 -12.606 -24.119 1.00 30.20 96 ARG A CA 1
ATOM 743 C C . ARG A 1 96 ? -6.148 -12.173 -23.004 1.00 30.20 96 ARG A C 1
ATOM 745 O O . ARG A 1 96 ? -6.559 -13.042 -22.227 1.00 30.20 96 ARG A O 1
ATOM 752 N N . PRO A 1 97 ? -6.490 -10.882 -22.899 1.00 29.31 97 PRO A N 1
ATOM 753 C CA . PRO A 1 97 ? -7.563 -10.473 -22.018 1.00 29.31 97 PRO A CA 1
ATOM 754 C C . PRO A 1 97 ? -8.848 -11.135 -22.530 1.00 29.31 97 PRO A C 1
ATOM 756 O O . PRO A 1 97 ? -9.376 -10.784 -23.582 1.00 29.31 97 PRO A O 1
ATOM 759 N N . LEU A 1 98 ? -9.322 -12.160 -21.822 1.00 29.00 98 LEU A N 1
ATOM 760 C CA . LEU A 1 98 ? -10.721 -12.558 -21.899 1.00 29.00 98 LEU A CA 1
ATOM 761 C C . LEU A 1 98 ? -11.472 -11.460 -21.153 1.00 29.00 98 LEU A C 1
ATOM 763 O O . LEU A 1 98 ? -11.383 -11.376 -19.926 1.00 29.00 98 LEU A O 1
ATOM 767 N N . ALA A 1 99 ? -12.099 -10.558 -21.908 1.00 35.94 99 ALA A N 1
ATOM 768 C CA . ALA A 1 99 ? -12.938 -9.539 -21.311 1.00 35.94 99 ALA A CA 1
ATOM 769 C C . ALA A 1 99 ? -14.104 -10.212 -20.592 1.00 35.94 99 ALA A C 1
ATOM 771 O O . ALA A 1 99 ? -14.651 -11.220 -21.051 1.00 35.94 99 ALA A O 1
ATOM 772 N N . GLY A 1 100 ? -14.455 -9.631 -19.457 1.00 28.03 100 GLY A N 1
ATOM 773 C CA . GLY A 1 100 ? -15.532 -10.110 -18.620 1.00 28.03 100 GLY A CA 1
ATOM 774 C C . GLY A 1 100 ? -15.186 -9.919 -17.161 1.00 28.03 100 GLY A C 1
ATOM 775 O O . GLY A 1 100 ? -14.663 -10.836 -16.550 1.00 28.03 100 GLY A O 1
ATOM 776 N N . VAL A 1 101 ? -15.574 -8.745 -16.663 1.00 36.38 101 VAL A N 1
ATOM 777 C CA . VAL A 1 101 ? -15.899 -8.429 -15.269 1.00 36.38 101 VAL A CA 1
ATOM 778 C C . VAL A 1 101 ? -14.717 -8.535 -14.289 1.00 36.38 101 VAL A C 1
ATOM 780 O O . VAL A 1 101 ? -14.315 -9.630 -13.900 1.00 36.38 101 VAL A O 1
ATOM 783 N N . ALA A 1 102 ? -14.115 -7.363 -14.028 1.00 26.75 102 ALA A N 1
ATOM 784 C CA . ALA A 1 102 ? -13.543 -6.913 -12.752 1.00 26.75 102 ALA A CA 1
ATOM 785 C C . ALA A 1 102 ? -13.278 -5.410 -12.813 1.00 26.75 102 ALA A C 1
ATOM 787 O O . ALA A 1 102 ? -12.396 -4.967 -13.549 1.00 26.75 102 ALA A O 1
ATOM 788 N N . GLY A 1 103 ? -14.057 -4.653 -12.039 1.00 28.94 103 GLY A N 1
ATOM 789 C CA . GLY A 1 103 ? -13.898 -3.217 -11.865 1.00 28.94 103 GLY A CA 1
ATOM 790 C C . GLY A 1 103 ? -15.167 -2.404 -12.088 1.00 28.94 103 GLY A C 1
ATOM 791 O O . GLY A 1 103 ? -15.181 -1.536 -12.954 1.00 28.94 103 GLY A O 1
ATOM 792 N N . HIS A 1 104 ? -16.185 -2.555 -11.233 1.00 28.88 104 HIS A N 1
ATOM 793 C CA . HIS A 1 104 ? -17.000 -1.390 -10.869 1.00 28.88 104 HIS A CA 1
ATOM 794 C C . HIS A 1 104 ? -16.115 -0.433 -10.042 1.00 28.88 104 HIS A C 1
ATOM 796 O O . HIS A 1 104 ? -16.284 -0.266 -8.839 1.00 28.88 104 HIS A O 1
ATOM 802 N N . ARG A 1 105 ? -15.134 0.203 -10.697 1.00 31.81 105 ARG A N 1
ATOM 803 C CA . ARG A 1 105 ? -14.624 1.503 -10.257 1.00 31.81 105 ARG A CA 1
ATOM 804 C C . ARG A 1 105 ? -15.771 2.474 -10.482 1.00 31.81 105 ARG A C 1
ATOM 806 O O . ARG A 1 105 ? -16.323 2.515 -11.581 1.00 31.81 105 ARG A O 1
ATOM 813 N N . GLY A 1 106 ? -16.192 3.152 -9.414 1.00 25.41 106 GLY A N 1
ATOM 814 C CA . GLY A 1 106 ? -17.357 4.032 -9.424 1.00 25.41 106 GLY A CA 1
ATOM 815 C C . GLY A 1 106 ? -17.363 4.895 -10.673 1.00 25.41 106 GLY A C 1
ATOM 816 O O . GLY A 1 106 ? -16.383 5.591 -10.884 1.00 25.41 106 GLY A O 1
ATOM 817 N N . LEU A 1 107 ? -18.415 4.748 -11.492 1.00 29.84 107 LEU A N 1
ATOM 818 C CA . LEU A 1 107 ? -18.715 5.531 -12.696 1.00 29.84 107 LEU A CA 1
ATOM 819 C C . LEU A 1 107 ? -17.503 6.320 -13.217 1.00 29.84 107 LEU A C 1
ATOM 821 O O . LEU A 1 107 ? -17.513 7.547 -13.189 1.00 29.84 107 LEU A O 1
ATOM 825 N N . GLN A 1 108 ? -16.459 5.620 -13.677 1.00 32.91 108 GLN A N 1
ATOM 826 C CA . GLN A 1 108 ? -15.449 6.257 -14.509 1.00 32.91 108 GLN A CA 1
ATOM 827 C C . GLN A 1 108 ? -16.144 6.503 -15.839 1.00 32.91 108 GLN A C 1
ATOM 829 O O . GLN A 1 108 ? -16.220 5.638 -16.711 1.00 32.91 108 GLN A O 1
ATOM 834 N N . THR A 1 109 ? -16.776 7.667 -15.943 1.00 33.53 109 THR A N 1
ATOM 835 C CA . THR A 1 109 ? -17.224 8.225 -17.211 1.00 33.53 109 THR A CA 1
ATOM 836 C C . THR A 1 109 ? -16.063 8.149 -18.197 1.00 33.53 109 THR A C 1
ATOM 838 O O . THR A 1 109 ? -14.909 8.275 -17.790 1.00 33.53 109 THR A O 1
ATOM 841 N N . GLU A 1 110 ? -16.349 7.986 -19.494 1.00 42.22 110 GLU A N 1
ATOM 842 C CA . GLU A 1 110 ? -15.329 8.075 -20.551 1.00 42.22 110 GLU A CA 1
ATOM 843 C C . GLU A 1 110 ? -14.386 9.281 -20.343 1.00 42.22 110 GLU A C 1
ATOM 845 O O . GLU A 1 110 ? -13.236 9.213 -20.737 1.00 42.22 110 GLU A O 1
ATOM 850 N N . ASP A 1 111 ? -14.823 10.342 -19.658 1.00 37.44 111 ASP A N 1
ATOM 851 C CA . ASP A 1 111 ? -14.004 11.490 -19.255 1.00 37.44 111 ASP A CA 1
ATOM 852 C C . ASP A 1 111 ? -12.775 11.188 -18.358 1.00 37.44 111 ASP A C 1
ATOM 854 O O . ASP A 1 111 ? -11.776 11.893 -18.500 1.00 37.44 111 ASP A O 1
ATOM 858 N N . ASP A 1 112 ? -12.761 10.154 -17.503 1.00 38.31 112 ASP A N 1
ATOM 859 C CA . ASP A 1 112 ? -11.643 9.896 -16.560 1.00 38.31 112 ASP A CA 1
ATOM 860 C C . ASP A 1 112 ? -10.431 9.222 -17.231 1.00 38.31 112 ASP A C 1
ATOM 862 O O . ASP A 1 112 ? -9.287 9.637 -17.035 1.00 38.31 112 ASP A O 1
ATOM 866 N N . LEU A 1 113 ? -10.663 8.236 -18.111 1.00 44.97 113 LEU A N 1
ATOM 867 C CA . LEU A 1 113 ? -9.609 7.645 -18.959 1.00 44.97 113 LEU A CA 1
ATOM 868 C C . LEU A 1 113 ? -8.979 8.685 -19.901 1.00 44.97 113 LEU A C 1
ATOM 870 O O . LEU A 1 113 ? -7.836 8.530 -20.333 1.00 44.97 113 LEU A O 1
ATOM 874 N N . LEU A 1 114 ? -9.736 9.732 -20.237 1.00 49.84 114 LEU A N 1
ATOM 875 C CA . LEU A 1 114 ? -9.377 10.725 -21.243 1.00 49.84 114 LEU A CA 1
ATOM 876 C C . LEU A 1 114 ? -8.723 11.986 -20.654 1.00 49.84 114 LEU A C 1
ATOM 878 O O . LEU A 1 114 ? -8.094 12.722 -21.414 1.00 49.84 114 LEU A O 1
ATOM 882 N N . SER A 1 115 ? -8.827 12.216 -19.339 1.00 42.44 115 SER A N 1
ATOM 883 C CA . SER A 1 115 ? -8.268 13.404 -18.671 1.00 42.44 115 SER A CA 1
ATOM 884 C C . SER A 1 115 ? -6.903 13.154 -18.013 1.00 42.44 115 SER A C 1
ATOM 886 O O . SER A 1 115 ? -6.057 14.041 -18.065 1.00 42.44 115 SER A O 1
ATOM 888 N N . GLU A 1 116 ? -6.649 11.953 -17.469 1.00 45.59 116 GLU A N 1
ATOM 889 C CA . GLU A 1 116 ? -5.387 11.625 -16.764 1.00 45.59 116 GLU A CA 1
ATOM 890 C C . GLU A 1 116 ? -4.619 10.427 -17.369 1.00 45.59 116 GLU A C 1
ATOM 892 O O . GLU A 1 116 ? -3.391 10.362 -17.285 1.00 45.59 116 GLU A O 1
ATOM 897 N N . GLY A 1 117 ? -5.300 9.495 -18.052 1.00 51.03 117 GLY A N 1
ATOM 898 C CA . GLY A 1 117 ? -4.701 8.219 -18.483 1.00 51.03 117 GLY A CA 1
ATOM 899 C C . GLY A 1 117 ? -3.600 8.325 -19.548 1.00 51.03 117 GLY A C 1
ATOM 900 O O . GLY A 1 117 ? -2.690 7.498 -19.587 1.00 51.03 117 GLY A O 1
ATOM 901 N N . PHE A 1 118 ? -3.635 9.350 -20.406 1.00 57.88 118 PHE A N 1
ATOM 902 C CA . PHE A 1 118 ? -2.634 9.529 -21.468 1.00 57.88 118 PHE A CA 1
ATOM 903 C C . PHE A 1 118 ? -1.336 10.198 -21.011 1.00 57.88 118 PHE A C 1
ATOM 905 O O . PHE A 1 118 ? -0.350 10.148 -21.755 1.00 57.88 118 PHE A O 1
ATOM 912 N N . GLU A 1 119 ? -1.320 10.836 -19.837 1.00 59.66 119 GLU A N 1
ATOM 913 C CA . GLU A 1 119 ? -0.180 11.651 -19.420 1.00 59.66 119 GLU A CA 1
ATOM 914 C C . GLU A 1 119 ? 0.917 10.834 -18.729 1.00 59.66 119 GLU A C 1
ATOM 916 O O . GLU A 1 119 ? 2.085 11.062 -19.035 1.00 59.66 119 GLU A O 1
ATOM 921 N N . ASP A 1 120 ? 0.578 9.849 -17.891 1.00 59.75 120 ASP A N 1
ATOM 922 C CA . ASP A 1 120 ? 1.578 9.118 -17.094 1.00 59.75 120 ASP A CA 1
ATOM 923 C C . ASP A 1 120 ? 1.603 7.592 -17.304 1.00 59.75 120 ASP A C 1
ATOM 925 O O . ASP A 1 120 ? 2.620 6.961 -17.003 1.00 59.75 120 ASP A O 1
ATOM 929 N N . GLU A 1 121 ? 0.569 6.971 -17.877 1.00 69.12 121 GLU A N 1
ATOM 930 C CA . GLU A 1 121 ? 0.554 5.518 -18.111 1.00 69.12 121 GLU A CA 1
ATOM 931 C C . GLU A 1 121 ? 1.114 5.117 -19.490 1.00 69.12 121 GLU A C 1
ATOM 933 O O . GLU A 1 121 ? 1.176 5.911 -20.435 1.00 69.12 121 GLU A O 1
ATOM 938 N N . ALA A 1 122 ? 1.559 3.859 -19.608 1.00 74.81 122 ALA A N 1
ATOM 939 C CA . ALA A 1 122 ? 2.001 3.266 -20.869 1.00 74.81 122 ALA A CA 1
ATOM 940 C C . ALA A 1 122 ? 0.803 2.691 -21.637 1.00 74.81 122 ALA A C 1
ATOM 942 O O . ALA A 1 122 ? 0.187 1.711 -21.217 1.00 74.81 122 ALA A O 1
ATOM 943 N N . ILE A 1 123 ? 0.502 3.272 -22.796 1.00 78.94 123 ILE A N 1
ATOM 944 C CA . ILE A 1 123 ? -0.670 2.933 -23.601 1.00 78.94 123 ILE A CA 1
ATOM 945 C C . ILE A 1 123 ? -0.267 2.071 -24.783 1.00 78.94 123 ILE A C 1
ATOM 947 O O . ILE A 1 123 ? 0.549 2.465 -25.616 1.00 78.94 123 ILE A O 1
ATOM 951 N N . TYR A 1 124 ? -0.902 0.908 -24.877 1.00 82.56 124 TYR A N 1
ATOM 952 C CA . TYR A 1 124 ? -0.719 -0.049 -25.958 1.00 82.56 124 TYR A CA 1
ATOM 953 C C . TYR A 1 124 ? -1.748 0.206 -27.056 1.00 82.56 124 TYR A C 1
ATOM 955 O O . TYR A 1 124 ? -2.950 0.259 -26.797 1.00 82.56 124 TYR A O 1
ATOM 963 N N . ALA A 1 125 ? -1.286 0.336 -28.296 1.00 86.12 125 ALA A N 1
ATOM 964 C CA . ALA A 1 125 ? -2.164 0.547 -29.436 1.00 86.12 125 ALA A CA 1
ATOM 965 C C . ALA A 1 125 ? -1.662 -0.162 -30.692 1.00 86.12 125 ALA A C 1
ATOM 967 O O . ALA A 1 125 ? -0.467 -0.377 -30.892 1.00 86.12 125 ALA A O 1
ATOM 968 N N . THR A 1 126 ? -2.595 -0.464 -31.591 1.00 88.75 126 THR A N 1
ATOM 969 C CA . THR A 1 126 ? -2.283 -0.992 -32.922 1.00 88.75 126 THR A CA 1
ATOM 970 C C . THR A 1 126 ? -2.462 0.094 -33.972 1.00 88.75 126 THR A C 1
ATOM 972 O O . THR A 1 126 ? -3.477 0.787 -33.992 1.00 88.75 126 THR A O 1
ATOM 975 N N . ILE A 1 127 ? -1.512 0.231 -34.896 1.00 88.62 127 ILE A N 1
ATOM 976 C CA . ILE A 1 127 ? -1.667 1.136 -36.038 1.00 88.62 127 ILE A CA 1
ATOM 977 C C . ILE A 1 127 ? -2.725 0.567 -36.987 1.00 88.62 127 ILE A C 1
ATOM 979 O O . ILE A 1 127 ? -2.479 -0.427 -37.667 1.00 88.62 127 ILE A O 1
ATOM 983 N N . ALA A 1 128 ? -3.877 1.221 -37.096 1.00 86.62 128 ALA A N 1
ATOM 984 C CA . ALA A 1 128 ? -4.898 0.861 -38.075 1.00 86.62 128 ALA A CA 1
ATOM 985 C C . ALA A 1 128 ? -4.534 1.400 -39.462 1.00 86.62 128 ALA A C 1
ATOM 987 O O . ALA A 1 128 ? -4.497 0.669 -40.454 1.00 86.62 128 ALA A O 1
ATOM 988 N N . HIS A 1 129 ? -4.216 2.693 -39.535 1.00 84.00 129 HIS A N 1
ATOM 989 C CA . HIS A 1 129 ? -3.878 3.361 -40.784 1.00 84.00 129 HIS A CA 1
ATOM 990 C C . HIS A 1 129 ? -3.003 4.597 -40.550 1.00 84.00 129 HIS A C 1
ATOM 992 O O . HIS A 1 129 ? -2.963 5.157 -39.458 1.00 84.00 129 HIS A O 1
ATOM 998 N N . MET A 1 130 ? -2.309 5.032 -41.600 1.00 82.50 130 MET A N 1
ATOM 999 C CA . MET A 1 130 ? -1.550 6.276 -41.625 1.00 82.50 130 MET A CA 1
ATOM 1000 C C . MET A 1 130 ? -1.972 7.092 -42.843 1.00 82.50 130 MET A C 1
ATOM 1002 O O . MET A 1 130 ? -1.774 6.647 -43.978 1.00 82.50 130 MET A O 1
ATOM 1006 N N . ASP A 1 131 ? -2.463 8.299 -42.583 1.00 79.31 131 ASP A N 1
ATOM 1007 C CA . ASP A 1 131 ? -2.905 9.260 -43.587 1.00 79.31 131 ASP A CA 1
ATOM 1008 C C . ASP A 1 131 ? -2.074 10.547 -43.490 1.00 79.31 131 ASP A C 1
ATOM 1010 O O . ASP A 1 131 ? -2.246 11.361 -42.579 1.00 79.31 131 ASP A O 1
ATOM 1014 N N . GLY A 1 132 ? -1.113 10.703 -44.403 1.00 78.50 132 GLY A N 1
ATOM 1015 C CA . GLY A 1 132 ? -0.213 11.856 -44.451 1.00 78.50 132 GLY A CA 1
ATOM 1016 C C . GLY A 1 132 ? 0.555 12.078 -43.144 1.00 78.50 132 GLY A C 1
ATOM 1017 O O . GLY A 1 132 ? 1.583 11.443 -42.903 1.00 78.50 132 GLY A O 1
ATOM 1018 N N . HIS A 1 133 ? 0.071 13.014 -42.322 1.00 77.75 133 HIS A N 1
ATOM 1019 C CA . HIS A 1 133 ? 0.668 13.400 -41.038 1.00 77.75 133 HIS A CA 1
ATOM 1020 C C . HIS A 1 133 ? -0.069 12.871 -39.799 1.00 77.75 133 HIS A C 1
ATOM 1022 O O . HIS A 1 133 ? 0.267 13.259 -38.679 1.00 77.75 133 HIS A O 1
ATOM 1028 N N . ARG A 1 134 ? -1.065 12.005 -39.996 1.00 83.81 134 ARG A N 1
ATOM 1029 C CA . ARG A 1 134 ? -1.947 11.501 -38.947 1.00 83.81 134 ARG A CA 1
ATOM 1030 C C . ARG A 1 134 ? -1.881 9.979 -38.869 1.00 83.81 134 ARG A C 1
ATOM 1032 O O . ARG A 1 134 ? -1.991 9.284 -39.881 1.00 83.81 134 ARG A O 1
ATOM 1039 N N . LEU A 1 135 ? -1.724 9.479 -37.652 1.00 86.50 135 LEU A N 1
ATOM 1040 C CA . LEU A 1 135 ? -1.772 8.071 -37.300 1.00 86.50 135 LEU A CA 1
ATOM 1041 C C . LEU A 1 135 ? -3.143 7.758 -36.711 1.00 86.50 135 LEU A C 1
ATOM 1043 O O . LEU A 1 135 ? -3.552 8.385 -35.737 1.00 86.50 135 LEU A O 1
ATOM 1047 N N . THR A 1 136 ? -3.836 6.787 -37.289 1.00 88.38 136 THR A N 1
ATOM 1048 C CA . THR A 1 136 ? -5.052 6.232 -36.704 1.00 88.38 136 THR A CA 1
ATOM 1049 C C . THR A 1 136 ? -4.670 4.970 -35.947 1.00 88.38 136 THR A C 1
ATOM 1051 O O . THR A 1 136 ? -4.211 3.985 -36.532 1.00 88.38 136 THR A O 1
ATOM 1054 N N . LEU A 1 137 ? -4.824 5.040 -34.635 1.00 87.62 137 LEU A N 1
ATOM 1055 C CA . LEU A 1 137 ? -4.540 4.009 -33.659 1.00 87.62 137 LEU A CA 1
ATOM 1056 C C . LEU A 1 137 ? -5.846 3.368 -33.201 1.00 87.62 137 LEU A C 1
ATOM 1058 O O . LEU A 1 137 ? -6.852 4.046 -33.003 1.00 87.62 137 LEU A O 1
ATOM 1062 N N . GLN A 1 138 ? -5.813 2.057 -33.024 1.00 86.12 138 GLN A N 1
ATOM 1063 C CA . GLN A 1 138 ? -6.876 1.291 -32.394 1.00 86.12 138 GLN A CA 1
ATOM 1064 C C . GLN A 1 138 ? -6.429 0.913 -30.989 1.00 86.12 138 GLN A C 1
ATOM 1066 O O . GLN A 1 138 ? -5.401 0.249 -30.821 1.00 86.12 138 GLN A O 1
ATOM 1071 N N . LEU A 1 139 ? -7.200 1.368 -30.004 1.00 80.50 139 LEU A N 1
ATOM 1072 C CA . LEU A 1 139 ? -7.058 0.998 -28.605 1.00 80.50 139 LEU A CA 1
ATOM 1073 C C . LEU A 1 139 ? -8.195 0.045 -28.259 1.00 80.50 139 LEU A C 1
ATOM 1075 O O . LEU A 1 139 ? -9.352 0.279 -28.615 1.00 80.50 139 LEU A O 1
ATOM 1079 N N . GLN A 1 140 ? -7.863 -1.028 -27.556 1.00 63.31 140 GLN A N 1
ATOM 1080 C CA . GLN A 1 140 ? -8.862 -1.921 -26.997 1.00 63.31 140 GLN A CA 1
ATOM 1081 C C . GLN A 1 140 ? -9.238 -1.381 -25.614 1.00 63.31 140 GLN A C 1
ATOM 1083 O O . GLN A 1 140 ? -8.379 -1.306 -24.736 1.00 63.31 140 GLN A O 1
ATOM 1088 N N . THR A 1 141 ? -10.487 -0.944 -25.436 1.00 51.75 141 THR A N 1
ATOM 1089 C CA . THR A 1 141 ? -10.968 -0.495 -24.119 1.00 51.75 141 THR A CA 1
ATOM 1090 C C . THR A 1 141 ? -11.233 -1.706 -23.226 1.00 51.75 141 THR A C 1
ATOM 1092 O O . THR A 1 141 ? -11.633 -2.766 -23.707 1.00 51.75 141 THR A O 1
ATOM 1095 N N . ALA A 1 142 ? -10.965 -1.567 -21.924 1.00 45.38 142 ALA A N 1
ATOM 1096 C CA . ALA A 1 142 ? -11.001 -2.673 -20.964 1.00 45.38 142 ALA A CA 1
ATOM 1097 C C . ALA A 1 142 ? -12.393 -3.332 -20.820 1.00 45.38 142 ALA A C 1
ATOM 1099 O O . ALA A 1 142 ? -12.476 -4.504 -20.451 1.00 45.38 142 ALA A O 1
ATOM 1100 N N . ASP A 1 143 ? -13.463 -2.616 -21.183 1.00 38.72 143 ASP A N 1
ATOM 1101 C CA . ASP A 1 143 ? -14.835 -2.962 -20.798 1.00 38.72 143 ASP A CA 1
ATOM 1102 C C . ASP A 1 143 ? -15.666 -3.681 -21.872 1.00 38.72 143 ASP A C 1
ATOM 1104 O O . ASP A 1 143 ? -16.793 -4.095 -21.602 1.00 38.72 143 ASP A O 1
ATOM 1108 N N . SER A 1 144 ? -15.146 -3.913 -23.084 1.00 37.59 144 SER A N 1
ATOM 1109 C CA . SER A 1 144 ? -15.876 -4.719 -24.075 1.00 37.59 144 SER A CA 1
ATOM 1110 C C . SER A 1 144 ? -14.975 -5.364 -25.132 1.00 37.59 144 SER A C 1
ATOM 1112 O O . SER A 1 144 ? -14.018 -4.769 -25.618 1.00 37.59 144 SER A O 1
ATOM 1114 N N . LEU A 1 145 ? -15.300 -6.603 -25.520 1.00 44.62 145 LEU A N 1
ATOM 1115 C CA . LEU A 1 145 ? -14.587 -7.337 -26.581 1.00 44.62 145 LEU A CA 1
ATOM 1116 C C . LEU A 1 145 ? -14.762 -6.707 -27.971 1.00 44.62 145 LEU A C 1
ATOM 1118 O O . LEU A 1 145 ? -13.951 -6.986 -28.851 1.00 44.62 145 LEU A O 1
ATOM 1122 N N . ASP A 1 146 ? -15.780 -5.857 -28.145 1.00 44.41 146 ASP A N 1
ATOM 1123 C CA . ASP A 1 146 ? -16.218 -5.353 -29.449 1.00 44.41 146 ASP A CA 1
ATOM 1124 C C . ASP A 1 146 ? -16.124 -3.823 -29.615 1.00 44.41 146 ASP A C 1
ATOM 1126 O O . ASP A 1 146 ? -16.316 -3.341 -30.733 1.00 44.41 146 ASP A O 1
ATOM 1130 N N . VAL A 1 147 ? -15.793 -3.041 -28.574 1.00 50.53 147 VAL A N 1
ATOM 1131 C CA . VAL A 1 147 ? -15.618 -1.581 -28.715 1.00 50.53 147 VAL A CA 1
ATOM 1132 C C . VAL A 1 147 ? -14.139 -1.227 -28.826 1.00 50.53 147 VAL A C 1
ATOM 1134 O O . VAL A 1 147 ? -13.364 -1.235 -27.868 1.00 50.53 147 VAL A O 1
ATOM 1137 N N . TRP A 1 148 ? -13.749 -0.875 -30.046 1.00 61.84 148 TRP A N 1
ATOM 1138 C CA . TRP A 1 148 ? -12.437 -0.324 -30.348 1.00 61.84 148 TRP A CA 1
ATOM 1139 C C . TRP A 1 148 ? -12.513 1.195 -30.271 1.00 61.84 148 TRP A C 1
ATOM 1141 O O . TRP A 1 148 ? -13.276 1.824 -31.004 1.00 61.84 148 TRP A O 1
ATOM 1151 N N . MET A 1 149 ? -11.692 1.796 -29.416 1.00 72.38 149 MET A N 1
ATOM 1152 C CA . MET A 1 149 ? -11.540 3.242 -29.403 1.00 72.38 149 MET A CA 1
ATOM 1153 C C . MET A 1 149 ? -10.581 3.640 -30.523 1.00 72.38 149 MET A C 1
ATOM 1155 O O . MET A 1 149 ? -9.450 3.149 -30.610 1.00 72.38 149 MET A O 1
ATOM 1159 N N . THR A 1 150 ? -11.041 4.533 -31.396 1.00 81.62 150 THR A N 1
ATOM 1160 C CA . THR A 1 150 ? -10.223 5.036 -32.500 1.00 81.62 150 THR A CA 1
ATOM 1161 C C . THR A 1 150 ? -9.552 6.333 -32.079 1.00 81.62 150 THR A C 1
ATOM 1163 O O . THR A 1 150 ? -10.204 7.347 -31.835 1.00 81.62 150 THR A O 1
ATOM 1166 N N . VAL A 1 151 ? -8.226 6.313 -32.027 1.00 84.44 151 VAL A N 1
ATOM 1167 C CA . VAL A 1 151 ? -7.405 7.464 -31.663 1.00 84.44 151 VAL A CA 1
ATOM 1168 C C . VAL A 1 151 ? -6.700 8.009 -32.891 1.00 84.44 151 VAL A C 1
ATOM 1170 O O . VAL A 1 151 ? -6.004 7.292 -33.600 1.00 84.44 151 VAL A O 1
ATOM 1173 N N . ASN A 1 152 ? -6.846 9.302 -33.138 1.00 87.06 152 ASN A N 1
ATOM 1174 C CA . ASN A 1 152 ? -6.154 10.008 -34.203 1.00 87.06 152 ASN A CA 1
ATOM 1175 C C . ASN A 1 152 ? -5.029 10.855 -33.612 1.00 87.06 152 ASN A C 1
ATOM 1177 O O . ASN A 1 152 ? -5.284 11.867 -32.974 1.00 87.06 152 ASN A O 1
ATOM 1181 N N . MET A 1 153 ? -3.779 10.477 -33.852 1.00 86.38 153 MET A N 1
ATOM 1182 C CA . MET A 1 153 ? -2.611 11.185 -33.331 1.00 86.38 153 MET A CA 1
ATOM 1183 C C . MET A 1 153 ? -1.810 11.821 -34.467 1.00 86.38 153 MET A C 1
ATOM 1185 O O . MET A 1 153 ? -1.485 11.163 -35.455 1.00 86.38 153 MET A O 1
ATOM 1189 N N . TYR A 1 154 ? -1.463 13.100 -34.341 1.00 81.62 154 TYR A N 1
ATOM 1190 C CA . TYR A 1 154 ? -0.560 13.755 -35.292 1.00 81.62 154 TYR A CA 1
ATOM 1191 C C . TYR A 1 154 ? 0.899 13.331 -35.057 1.00 81.62 154 TYR A C 1
ATOM 1193 O O . TYR A 1 154 ? 1.320 13.116 -33.923 1.00 81.62 154 TYR A O 1
ATOM 1201 N N . PHE A 1 155 ? 1.700 13.211 -36.122 1.00 75.25 155 PHE A N 1
ATOM 1202 C CA . PHE A 1 155 ? 3.093 12.778 -35.983 1.00 75.25 155 PHE A CA 1
ATOM 1203 C C . PHE A 1 155 ? 3.973 13.819 -35.315 1.00 75.25 155 PHE A C 1
ATOM 1205 O O . PHE A 1 155 ? 4.109 14.945 -35.795 1.00 75.25 155 PHE A O 1
ATOM 1212 N N . HIS A 1 156 ? 4.712 13.378 -34.301 1.00 85.38 156 HIS A N 1
ATOM 1213 C CA . HIS A 1 156 ? 5.873 14.127 -33.859 1.00 85.38 156 HIS A CA 1
ATOM 1214 C C . HIS A 1 156 ? 6.933 14.099 -34.973 1.00 85.38 156 HIS A C 1
ATOM 1216 O O . HIS A 1 156 ? 7.176 13.061 -35.599 1.00 85.38 156 HIS A O 1
ATOM 1222 N N . GLN A 1 157 ? 7.591 15.236 -35.215 1.00 84.44 157 GLN A N 1
ATOM 1223 C CA . GLN A 1 157 ? 8.540 15.425 -36.321 1.00 84.44 157 GLN A CA 1
ATOM 1224 C C . GLN A 1 157 ? 9.635 14.341 -36.378 1.00 84.44 157 GLN A C 1
ATOM 1226 O O . GLN A 1 157 ? 10.028 13.923 -37.468 1.00 84.44 157 GLN A O 1
ATOM 1231 N N . ARG A 1 158 ? 10.070 13.829 -35.217 1.00 88.44 158 ARG A N 1
ATOM 1232 C CA . ARG A 1 158 ? 11.078 12.757 -35.092 1.00 88.44 158 ARG A CA 1
ATOM 1233 C C . ARG A 1 158 ? 10.709 11.468 -35.837 1.00 88.44 158 ARG A C 1
ATOM 1235 O O . ARG A 1 158 ? 11.535 10.923 -36.563 1.00 88.44 158 ARG A O 1
ATOM 1242 N N . PHE A 1 159 ? 9.455 11.014 -35.752 1.00 88.88 159 PHE A N 1
ATOM 1243 C CA . PHE A 1 159 ? 9.029 9.774 -36.414 1.00 88.88 159 PHE A CA 1
ATOM 1244 C C . PHE A 1 159 ? 8.950 9.952 -37.933 1.00 88.88 159 PHE A C 1
ATOM 1246 O O . PHE A 1 159 ? 9.304 9.048 -38.689 1.00 88.88 159 PHE A O 1
ATOM 1253 N N . ARG A 1 160 ? 8.580 11.154 -38.394 1.00 84.00 160 ARG A N 1
ATOM 1254 C CA . ARG A 1 160 ? 8.605 11.517 -39.818 1.00 84.00 160 ARG A CA 1
ATOM 1255 C C . ARG A 1 160 ? 10.033 11.556 -40.369 1.00 84.00 160 ARG A C 1
ATOM 1257 O O . ARG A 1 160 ? 10.283 11.050 -41.466 1.00 84.00 160 ARG A O 1
ATOM 1264 N N . ALA A 1 161 ? 10.962 12.148 -39.620 1.00 85.00 161 ALA A N 1
ATOM 1265 C CA . ALA A 1 161 ? 12.376 12.172 -39.980 1.00 85.00 161 ALA A CA 1
ATOM 1266 C C . ALA A 1 161 ? 12.949 10.747 -40.046 1.00 85.00 161 ALA A C 1
ATOM 1268 O O . ALA A 1 161 ? 13.573 10.386 -41.043 1.00 85.00 161 ALA A O 1
ATOM 1269 N N . CYS A 1 162 ? 12.633 9.911 -39.052 1.00 88.31 162 CYS A N 1
ATOM 1270 C CA . CYS A 1 162 ? 13.010 8.499 -39.009 1.00 88.31 162 CYS A CA 1
ATOM 1271 C C . CYS A 1 162 ? 12.500 7.725 -40.235 1.00 88.31 162 CYS A C 1
ATOM 1273 O O . CYS A 1 162 ? 13.293 7.097 -40.934 1.00 88.31 162 CYS A O 1
ATOM 1275 N N . MET A 1 163 ? 11.211 7.841 -40.578 1.00 86.88 163 MET A N 1
ATOM 1276 C CA . MET A 1 163 ? 10.649 7.228 -41.789 1.00 86.88 163 MET A CA 1
ATOM 1277 C C . MET A 1 163 ? 11.389 7.651 -43.060 1.00 86.88 163 MET A C 1
ATOM 1279 O O . MET A 1 163 ? 11.772 6.807 -43.868 1.00 86.88 163 MET A O 1
ATOM 1283 N N . THR A 1 164 ? 11.591 8.959 -43.237 1.00 84.75 164 THR A N 1
ATOM 1284 C CA . THR A 1 164 ? 12.247 9.516 -44.430 1.00 84.75 164 THR A CA 1
ATOM 1285 C C . THR A 1 164 ? 13.682 8.998 -44.547 1.00 84.75 164 THR A C 1
ATOM 1287 O O . THR A 1 164 ? 14.110 8.583 -45.620 1.00 84.75 164 THR A O 1
ATOM 1290 N N . CYS A 1 165 ? 14.403 8.948 -43.427 1.00 84.44 165 CYS A N 1
ATOM 1291 C CA . CYS A 1 165 ? 15.773 8.455 -43.355 1.00 84.44 165 CYS A CA 1
ATOM 1292 C C . CYS A 1 165 ? 15.864 6.940 -43.629 1.00 84.44 165 CYS A C 1
ATOM 1294 O O . CYS A 1 165 ? 16.708 6.481 -44.393 1.00 84.44 165 CYS A O 1
ATOM 1296 N N . ILE A 1 166 ? 14.942 6.134 -43.097 1.00 85.19 166 ILE A N 1
ATOM 1297 C CA . ILE A 1 166 ? 14.935 4.688 -43.367 1.00 85.19 166 ILE A CA 1
ATOM 1298 C C . ILE A 1 166 ? 14.597 4.390 -44.839 1.00 85.19 166 ILE A C 1
ATOM 1300 O O . ILE A 1 166 ? 15.110 3.427 -45.421 1.00 85.19 166 ILE A O 1
ATOM 1304 N N . GLN A 1 167 ? 13.766 5.222 -45.471 1.00 81.75 167 GLN A N 1
ATOM 1305 C CA . GLN A 1 167 ? 13.468 5.115 -46.901 1.00 81.75 167 GLN A CA 1
ATOM 1306 C C . GLN A 1 167 ? 14.698 5.401 -47.765 1.00 81.75 167 GLN A C 1
ATOM 1308 O O . GLN A 1 167 ? 14.984 4.624 -48.678 1.00 81.75 167 GLN A O 1
ATOM 1313 N N . THR A 1 168 ? 15.463 6.454 -47.461 1.00 78.81 168 THR A N 1
ATOM 1314 C CA . THR A 1 168 ? 16.705 6.763 -48.192 1.00 78.81 168 THR A CA 1
ATOM 1315 C C . THR A 1 168 ? 17.785 5.702 -47.976 1.00 78.81 168 THR A C 1
ATOM 1317 O O . THR A 1 168 ? 18.560 5.431 -48.888 1.00 78.81 168 THR A O 1
ATOM 1320 N N . MET A 1 169 ? 17.771 5.001 -46.837 1.00 70.81 169 MET A N 1
ATOM 1321 C CA . MET A 1 169 ? 18.629 3.840 -46.558 1.00 70.81 169 MET A CA 1
ATOM 1322 C C . MET A 1 169 ? 18.218 2.550 -47.302 1.00 70.81 169 MET A C 1
ATOM 1324 O O . MET A 1 169 ? 18.719 1.465 -46.988 1.00 70.81 169 MET A O 1
ATOM 1328 N N . GLY A 1 170 ? 17.302 2.621 -48.275 1.00 64.00 170 GLY A N 1
ATOM 1329 C CA . GLY A 1 170 ? 16.980 1.515 -49.183 1.00 64.00 170 GLY A CA 1
ATOM 1330 C C . GLY A 1 170 ? 15.832 0.606 -48.734 1.00 64.00 170 GLY A C 1
ATOM 1331 O O . GLY A 1 170 ? 15.740 -0.531 -49.199 1.00 64.00 170 GLY A O 1
ATOM 1332 N N . SER A 1 171 ? 14.951 1.062 -47.836 1.00 65.12 171 SER A N 1
ATOM 1333 C CA . SER A 1 171 ? 13.714 0.326 -47.542 1.00 65.12 171 SER A CA 1
ATOM 1334 C C . SER A 1 171 ? 12.746 0.404 -48.729 1.00 65.12 171 SER A C 1
ATOM 1336 O O . SER A 1 171 ? 12.295 1.482 -49.110 1.00 65.12 171 SER A O 1
ATOM 1338 N N . ARG A 1 172 ? 12.379 -0.750 -49.307 1.00 60.56 172 ARG A N 1
ATOM 1339 C CA . ARG A 1 172 ? 11.387 -0.831 -50.403 1.00 60.56 172 ARG A CA 1
ATOM 1340 C C . ARG A 1 172 ? 9.949 -0.559 -49.936 1.00 60.56 172 ARG A C 1
ATOM 1342 O O . ARG A 1 172 ? 9.054 -0.406 -50.764 1.00 60.56 172 ARG A O 1
ATOM 1349 N N . GLN A 1 173 ? 9.708 -0.501 -48.625 1.00 66.38 173 GLN A N 1
ATOM 1350 C CA . GLN A 1 173 ? 8.389 -0.244 -48.053 1.00 66.38 173 GLN A CA 1
ATOM 1351 C C . GLN A 1 173 ? 8.208 1.246 -47.741 1.00 66.38 173 GLN A C 1
ATOM 1353 O O . GLN A 1 173 ? 8.728 1.753 -46.751 1.00 66.38 173 GLN A O 1
ATOM 1358 N N . ARG A 1 174 ? 7.376 1.932 -48.539 1.00 67.62 174 ARG A N 1
ATOM 1359 C CA . ARG A 1 174 ? 7.061 3.372 -48.395 1.00 67.62 174 ARG A CA 1
ATOM 1360 C C . ARG A 1 174 ? 6.470 3.787 -47.038 1.00 67.62 174 ARG A C 1
ATOM 1362 O O . ARG A 1 174 ? 6.355 4.975 -46.775 1.00 67.62 174 ARG A O 1
ATOM 1369 N N . ARG A 1 175 ? 6.039 2.843 -46.198 1.00 74.50 175 ARG A N 1
ATOM 1370 C CA . ARG A 1 175 ? 5.392 3.123 -44.902 1.00 74.50 175 ARG A CA 1
ATOM 1371 C C . ARG A 1 175 ? 6.153 2.569 -43.697 1.00 74.50 175 ARG A C 1
ATOM 1373 O O . ARG A 1 175 ? 5.648 2.648 -42.590 1.00 74.50 175 ARG A O 1
ATOM 1380 N N . PHE A 1 176 ? 7.345 2.006 -43.882 1.00 81.69 176 PHE A N 1
ATOM 1381 C CA . PHE A 1 176 ? 8.154 1.540 -42.756 1.00 81.69 176 PHE A CA 1
ATOM 1382 C C . PHE A 1 176 ? 8.749 2.734 -41.979 1.00 81.69 176 PHE A C 1
ATOM 1384 O O . PHE A 1 176 ? 9.222 3.672 -42.627 1.00 81.69 176 PHE A O 1
ATOM 1391 N N . PRO A 1 177 ? 8.774 2.720 -40.630 1.00 82.38 177 PRO A N 1
ATOM 1392 C CA . PRO A 1 177 ? 8.310 1.646 -39.741 1.00 82.38 177 PRO A CA 1
ATOM 1393 C C . PRO A 1 177 ? 6.825 1.719 -39.339 1.00 82.38 177 PRO A C 1
ATOM 1395 O O . PRO A 1 177 ? 6.335 0.800 -38.699 1.00 82.38 177 PRO A O 1
ATOM 1398 N N . LEU A 1 178 ? 6.080 2.758 -39.718 1.00 85.44 178 LEU A N 1
ATOM 1399 C CA . LEU A 1 178 ? 4.673 2.980 -39.335 1.00 85.44 178 LEU A CA 1
ATOM 1400 C C . LEU A 1 178 ? 3.685 2.234 -40.247 1.00 85.44 178 LEU A C 1
ATOM 1402 O O . LEU A 1 178 ? 2.810 2.811 -40.895 1.00 85.44 178 LEU A O 1
ATOM 1406 N N . THR A 1 179 ? 3.854 0.920 -40.340 1.00 85.31 179 THR A N 1
ATOM 1407 C CA . THR A 1 179 ? 2.965 0.066 -41.133 1.00 85.31 179 THR A CA 1
ATOM 1408 C C . THR A 1 179 ? 1.697 -0.277 -40.362 1.00 85.31 179 THR A C 1
ATOM 1410 O O . THR A 1 179 ? 1.766 -0.480 -39.152 1.00 85.31 179 THR A O 1
ATOM 1413 N N . ALA A 1 180 ? 0.580 -0.457 -41.070 1.00 83.75 180 ALA A N 1
ATOM 1414 C CA . ALA A 1 180 ? -0.639 -1.006 -40.478 1.00 83.75 180 ALA A CA 1
ATOM 1415 C C . ALA A 1 180 ? -0.365 -2.334 -39.743 1.00 83.75 180 ALA A C 1
ATOM 1417 O O . ALA A 1 180 ? 0.549 -3.076 -40.117 1.00 83.75 180 ALA A O 1
ATOM 1418 N N . GLN A 1 181 ? -1.158 -2.592 -38.706 1.00 83.88 181 GLN A N 1
ATOM 1419 C CA . GLN A 1 181 ? -1.083 -3.713 -37.763 1.00 83.88 181 GLN A CA 1
ATOM 1420 C C . GLN A 1 181 ? 0.146 -3.741 -36.849 1.00 83.88 181 GLN A C 1
ATOM 1422 O O . GLN A 1 181 ? 0.245 -4.621 -36.000 1.00 83.88 181 GLN A O 1
ATOM 1427 N N . ARG A 1 182 ? 1.069 -2.778 -36.962 1.00 86.81 182 ARG A N 1
ATOM 1428 C CA . ARG A 1 182 ? 2.191 -2.691 -36.026 1.00 86.81 182 ARG A CA 1
ATOM 1429 C C . ARG A 1 182 ? 1.711 -2.220 -34.658 1.00 86.81 182 ARG A C 1
ATOM 1431 O O . ARG A 1 182 ? 0.964 -1.245 -34.569 1.00 86.81 182 ARG A O 1
ATOM 1438 N N . GLN A 1 183 ? 2.198 -2.889 -33.621 1.00 88.56 183 GLN A N 1
ATOM 1439 C CA . GLN A 1 183 ? 2.000 -2.483 -32.237 1.00 88.56 183 GLN A CA 1
ATOM 1440 C C . GLN A 1 183 ? 2.909 -1.306 -31.879 1.00 88.56 183 GLN A C 1
ATOM 1442 O O . GLN A 1 183 ? 4.086 -1.257 -32.257 1.00 88.56 183 GLN A O 1
ATOM 1447 N N . VAL A 1 184 ? 2.354 -0.361 -31.134 1.00 89.00 184 VAL A N 1
ATOM 1448 C CA . VAL A 1 184 ? 3.063 0.788 -30.579 1.00 89.00 184 VAL A CA 1
ATOM 1449 C C . VAL A 1 184 ? 2.712 0.931 -29.109 1.00 89.00 184 VAL A C 1
ATOM 1451 O O . VAL A 1 184 ? 1.599 0.606 -28.697 1.00 89.00 184 VAL A O 1
ATOM 1454 N N . ILE A 1 185 ? 3.668 1.425 -28.330 1.00 88.12 185 ILE A N 1
ATOM 1455 C CA . ILE A 1 185 ? 3.443 1.807 -26.937 1.00 88.12 185 ILE A CA 1
ATOM 1456 C C . ILE A 1 185 ? 3.803 3.281 -26.808 1.00 88.12 185 ILE A C 1
ATOM 1458 O O . ILE A 1 185 ? 4.857 3.690 -27.298 1.00 88.12 185 ILE A O 1
ATOM 1462 N N . PHE A 1 186 ? 2.950 4.090 -26.193 1.00 88.06 186 PHE A N 1
ATOM 1463 C CA . PHE A 1 186 ? 3.217 5.513 -26.001 1.00 88.06 186 PHE A CA 1
ATOM 1464 C C . PHE A 1 186 ? 2.716 6.022 -24.651 1.00 88.06 186 PHE A C 1
ATOM 1466 O O . PHE A 1 186 ? 1.905 5.376 -24.001 1.00 88.06 186 PHE A O 1
ATOM 1473 N N . THR A 1 187 ? 3.216 7.180 -24.236 1.00 87.00 187 THR A N 1
ATOM 1474 C CA . THR A 1 187 ? 2.811 7.886 -23.011 1.00 87.00 187 THR A CA 1
ATOM 1475 C C . THR A 1 187 ? 2.900 9.402 -23.233 1.00 87.00 187 THR A C 1
ATOM 1477 O O . THR A 1 187 ? 3.252 9.843 -24.340 1.00 87.00 187 THR A O 1
ATOM 1480 N N . LYS A 1 188 ? 2.572 10.214 -22.218 1.00 82.44 188 LYS A N 1
ATOM 1481 C CA . LYS A 1 188 ? 2.617 11.689 -22.260 1.00 82.44 188 LYS A CA 1
ATOM 1482 C C . LYS A 1 188 ? 1.903 12.276 -23.486 1.00 82.44 188 LYS A C 1
ATOM 1484 O O . LYS A 1 188 ? 2.375 13.234 -24.105 1.00 82.44 188 LYS A O 1
ATOM 1489 N N . ALA A 1 189 ? 0.791 11.671 -23.892 1.00 82.56 189 ALA A N 1
ATOM 1490 C CA . ALA A 1 189 ? -0.031 12.182 -24.979 1.00 82.56 189 ALA A CA 1
ATOM 1491 C C . ALA A 1 189 ? -1.117 13.106 -24.421 1.00 82.56 189 ALA A C 1
ATOM 1493 O O . ALA A 1 189 ? -1.739 12.811 -23.411 1.00 82.56 189 ALA A O 1
ATOM 1494 N N . LYS A 1 190 ? -1.353 14.236 -25.090 1.00 81.00 190 LYS A N 1
ATOM 1495 C CA . LYS A 1 190 ? -2.357 15.221 -24.667 1.00 81.00 190 LYS A CA 1
ATOM 1496 C C . LYS A 1 190 ? -3.559 15.182 -25.590 1.00 81.00 190 LYS A C 1
ATOM 1498 O O . LYS A 1 190 ? -3.390 15.138 -26.810 1.00 81.00 190 LYS A O 1
ATOM 1503 N N . VAL A 1 191 ? -4.763 15.226 -25.035 1.00 80.06 191 VAL A N 1
ATOM 1504 C CA . VAL A 1 191 ? -5.996 15.254 -25.829 1.00 80.06 191 VAL A CA 1
ATOM 1505 C C . VAL A 1 191 ? -6.165 16.629 -26.484 1.00 80.06 191 VAL A C 1
ATOM 1507 O O . VAL A 1 191 ? -6.030 17.659 -25.831 1.00 80.06 191 VAL A O 1
ATOM 1510 N N . LEU A 1 192 ? -6.423 16.645 -27.796 1.00 74.75 192 LEU A N 1
ATOM 1511 C CA . LEU A 1 192 ? -6.638 17.856 -28.597 1.00 74.75 192 LEU A CA 1
ATOM 1512 C C . LEU A 1 192 ? -8.127 18.149 -28.807 1.00 74.75 192 LEU A C 1
ATOM 1514 O O . LEU A 1 192 ? -8.573 19.273 -28.612 1.00 74.75 192 LEU A O 1
ATOM 1518 N N . GLU A 1 193 ? -8.883 17.158 -29.277 1.00 72.06 193 GLU A N 1
ATOM 1519 C CA . GLU A 1 193 ? -10.295 17.321 -29.629 1.00 72.06 193 GLU A CA 1
ATOM 1520 C C . GLU A 1 193 ? -11.026 15.986 -29.465 1.00 72.06 193 GLU A C 1
ATOM 1522 O O . GLU A 1 193 ? -10.532 14.937 -29.898 1.00 72.06 193 GLU A O 1
ATOM 1527 N N . ARG A 1 194 ? -12.227 16.038 -28.885 1.00 65.31 194 ARG A N 1
ATOM 1528 C CA . ARG A 1 194 ? -13.151 14.906 -28.795 1.00 65.31 194 ARG A CA 1
ATOM 1529 C C . ARG A 1 194 ? -14.256 15.071 -29.835 1.00 65.31 194 ARG A C 1
ATOM 1531 O O . ARG A 1 194 ? -14.892 16.120 -29.898 1.00 65.31 194 ARG A O 1
ATOM 1538 N N . LYS A 1 195 ? -14.490 14.036 -30.647 1.00 63.44 195 LYS A N 1
ATOM 1539 C CA . LYS A 1 195 ? -15.657 13.965 -31.536 1.00 63.44 195 LYS A CA 1
ATOM 1540 C C . LYS A 1 195 ? -16.438 12.695 -31.247 1.00 63.44 195 LYS A C 1
ATOM 1542 O O . LYS A 1 195 ? -16.003 11.601 -31.606 1.00 63.44 195 LYS A O 1
ATOM 1547 N N . ASP A 1 196 ? -17.614 12.862 -30.658 1.00 54.22 196 ASP A N 1
ATOM 1548 C CA . ASP A 1 196 ? -18.570 11.773 -30.498 1.00 54.22 196 ASP A CA 1
ATOM 1549 C C . ASP A 1 196 ? -19.247 11.518 -31.851 1.00 54.22 196 ASP A C 1
ATOM 1551 O O . ASP A 1 196 ? -19.984 12.358 -32.376 1.00 54.22 196 ASP A O 1
ATOM 1555 N N . VAL A 1 197 ? -18.972 10.368 -32.468 1.00 50.19 197 VAL A N 1
ATOM 1556 C CA . VAL A 1 197 ? -19.538 10.024 -33.779 1.00 50.19 197 VAL A CA 1
ATOM 1557 C C . VAL A 1 197 ? -20.807 9.174 -33.602 1.00 50.19 197 VAL A C 1
ATOM 1559 O O . VAL A 1 197 ? -20.803 7.960 -33.749 1.00 50.19 197 VAL A O 1
ATOM 1562 N N . SER A 1 198 ? -21.921 9.877 -33.371 1.00 42.19 198 SER A N 1
ATOM 1563 C CA . SER A 1 198 ? -23.333 9.521 -33.637 1.00 42.19 198 SER A CA 1
ATOM 1564 C C . SER A 1 198 ? -24.070 8.419 -32.834 1.00 42.19 198 SER A C 1
ATOM 1566 O O . SER A 1 198 ? -23.611 7.295 -32.659 1.00 42.19 198 SER A O 1
ATOM 1568 N N . ALA A 1 199 ? -25.298 8.801 -32.449 1.00 44.25 199 ALA A N 1
ATOM 1569 C CA . ALA A 1 199 ? -26.598 8.138 -32.214 1.00 44.25 199 ALA A CA 1
ATOM 1570 C C . ALA A 1 199 ? -26.781 6.612 -32.006 1.00 44.25 199 ALA A C 1
ATOM 1572 O O . ALA A 1 199 ? -27.884 6.237 -31.613 1.00 44.25 199 ALA A O 1
ATOM 1573 N N . HIS A 1 200 ? -25.820 5.724 -32.277 1.00 45.28 200 HIS A N 1
ATOM 1574 C CA . HIS A 1 200 ? -25.953 4.259 -32.101 1.00 45.28 200 HIS A CA 1
ATOM 1575 C C . HIS A 1 200 ? -24.838 3.632 -31.227 1.00 45.28 200 HIS A C 1
ATOM 1577 O O . HIS A 1 200 ? -24.745 2.413 -31.133 1.00 45.28 200 HIS A O 1
ATOM 1583 N N . GLY A 1 201 ? -24.028 4.450 -30.540 1.00 47.44 201 GLY A N 1
ATOM 1584 C CA . GLY A 1 201 ? -23.308 4.044 -29.321 1.00 47.44 201 GLY A CA 1
ATOM 1585 C C . GLY A 1 201 ? -22.128 3.072 -29.464 1.00 47.44 201 GLY A C 1
ATOM 1586 O O . GLY A 1 201 ? -21.886 2.324 -28.525 1.00 47.44 201 GLY A O 1
ATOM 1587 N N . GLN A 1 202 ? -21.400 3.039 -30.591 1.00 52.25 202 GLN A N 1
ATOM 1588 C CA . GLN A 1 202 ? -20.353 2.015 -30.805 1.00 52.25 202 GLN A CA 1
ATOM 1589 C C . GLN A 1 202 ? -18.930 2.493 -31.157 1.00 52.25 202 GLN A C 1
ATOM 1591 O O . GLN A 1 202 ? -18.062 1.641 -31.326 1.00 52.25 202 GLN A O 1
ATOM 1596 N N . SER A 1 203 ? -18.615 3.793 -31.252 1.00 57.00 203 SER A N 1
ATOM 1597 C CA . SER A 1 203 ? -17.210 4.206 -31.462 1.00 57.00 203 SER A CA 1
ATOM 1598 C C . SER A 1 203 ? -16.930 5.658 -31.068 1.00 57.00 203 SER A C 1
ATOM 1600 O O . SER A 1 203 ? -17.332 6.591 -31.767 1.00 57.00 203 SER A O 1
ATOM 1602 N N . THR A 1 204 ? -16.138 5.849 -30.015 1.00 64.69 204 THR A N 1
ATOM 1603 C CA . THR A 1 204 ? -15.620 7.159 -29.590 1.00 64.69 204 THR A CA 1
ATOM 1604 C C . THR A 1 204 ? -14.331 7.469 -30.359 1.00 64.69 204 THR A C 1
ATOM 1606 O O . THR A 1 204 ? -13.427 6.630 -30.442 1.00 64.69 204 THR A O 1
ATOM 1609 N N . THR A 1 205 ? -14.254 8.653 -30.984 1.00 73.38 205 THR A N 1
ATOM 1610 C CA . THR A 1 205 ? -13.054 9.101 -31.711 1.00 73.38 205 THR A CA 1
ATOM 1611 C C . THR A 1 205 ? -12.372 10.232 -30.954 1.00 73.38 205 THR A C 1
ATOM 1613 O O . THR A 1 205 ? -12.944 11.308 -30.774 1.00 73.38 205 THR A O 1
ATOM 1616 N N . VAL A 1 206 ? -11.117 10.015 -30.562 1.00 81.38 206 VAL A N 1
ATOM 1617 C CA . VAL A 1 206 ? -10.320 11.004 -29.821 1.00 81.38 206 VAL A CA 1
ATOM 1618 C C . VAL A 1 206 ? -9.134 11.441 -30.662 1.00 81.38 206 VAL A C 1
ATOM 1620 O O . VAL A 1 206 ? -8.452 10.612 -31.262 1.00 81.38 206 VAL A O 1
ATOM 1623 N N . SER A 1 207 ? -8.883 12.746 -30.725 1.00 82.31 207 SER A N 1
ATOM 1624 C CA . SER A 1 207 ? -7.705 13.296 -31.392 1.00 82.31 207 SER A CA 1
ATOM 1625 C C . SER A 1 207 ? -6.658 13.696 -30.358 1.00 82.31 207 SER A C 1
ATOM 1627 O O . SER A 1 207 ? -6.971 14.437 -29.430 1.00 82.31 207 SER A O 1
ATOM 1629 N N . LEU A 1 208 ? -5.422 13.226 -30.524 1.00 84.81 208 LEU A N 1
ATOM 1630 C CA . LEU A 1 208 ? -4.291 13.504 -29.639 1.00 84.81 208 LEU A CA 1
ATOM 1631 C C . LEU A 1 208 ? -3.279 14.443 -30.305 1.00 84.81 208 LEU A C 1
ATOM 1633 O O . LEU A 1 208 ? -3.017 14.367 -31.513 1.00 84.81 208 LEU A O 1
ATOM 1637 N N . LEU A 1 209 ? -2.662 15.291 -29.485 1.00 82.50 209 LEU A N 1
ATOM 1638 C CA . LEU A 1 209 ? -1.452 16.019 -29.833 1.00 82.50 209 LEU A CA 1
ATOM 1639 C C . LEU A 1 209 ? -0.283 15.046 -30.074 1.00 82.50 209 LEU A C 1
ATOM 1641 O O . LEU A 1 209 ? -0.248 13.956 -29.498 1.00 82.50 209 LEU A O 1
ATOM 1645 N N . PRO A 1 210 ? 0.701 15.429 -30.906 1.00 85.31 210 PRO A N 1
ATOM 1646 C CA . PRO A 1 210 ? 1.907 14.635 -31.093 1.00 85.31 210 PRO A CA 1
ATOM 1647 C C . PRO A 1 210 ? 2.659 14.399 -29.779 1.00 85.31 210 PRO A C 1
ATOM 1649 O O . PRO A 1 210 ? 3.102 15.359 -29.152 1.00 85.31 210 PRO A O 1
ATOM 1652 N N . THR A 1 211 ? 2.894 13.137 -29.417 1.00 88.25 211 THR A N 1
ATOM 1653 C CA . THR A 1 211 ? 3.839 12.783 -28.346 1.00 88.25 211 THR A CA 1
ATOM 1654 C C . THR A 1 211 ? 5.183 12.352 -28.941 1.00 88.25 211 THR A C 1
ATOM 1656 O O . THR A 1 211 ? 5.215 11.578 -29.907 1.00 88.25 211 THR A O 1
ATOM 1659 N N . PRO A 1 212 ? 6.323 12.839 -28.415 1.00 87.44 212 PRO A N 1
ATOM 1660 C CA . PRO A 1 212 ? 7.618 12.252 -28.718 1.00 87.44 212 PRO A CA 1
ATOM 1661 C C . PRO A 1 212 ? 7.823 10.920 -27.988 1.00 87.44 212 PRO A C 1
ATOM 1663 O O . PRO A 1 212 ? 8.741 10.199 -28.355 1.00 87.44 212 PRO A O 1
ATOM 1666 N N . TYR A 1 213 ? 7.016 10.583 -26.983 1.00 90.12 213 TYR A N 1
ATOM 1667 C CA . TYR A 1 213 ? 7.225 9.456 -26.078 1.00 90.12 213 TYR A CA 1
ATOM 1668 C C . TYR A 1 213 ? 6.517 8.191 -26.575 1.00 90.12 213 TYR A C 1
ATOM 1670 O O . TYR A 1 213 ? 5.552 7.718 -25.979 1.00 90.12 213 TYR A O 1
ATOM 1678 N N . MET A 1 214 ? 6.976 7.666 -27.714 1.00 90.81 214 MET A N 1
ATOM 1679 C CA . MET A 1 214 ? 6.416 6.474 -28.355 1.00 90.81 214 MET A CA 1
ATOM 1680 C C . MET A 1 214 ? 7.520 5.511 -28.801 1.00 90.81 214 MET A C 1
ATOM 1682 O O . MET A 1 214 ? 8.506 5.914 -29.419 1.00 90.81 214 MET A O 1
ATOM 1686 N N . VAL A 1 215 ? 7.299 4.225 -28.536 1.00 91.06 215 VAL A N 1
ATOM 1687 C CA . VAL A 1 215 ? 8.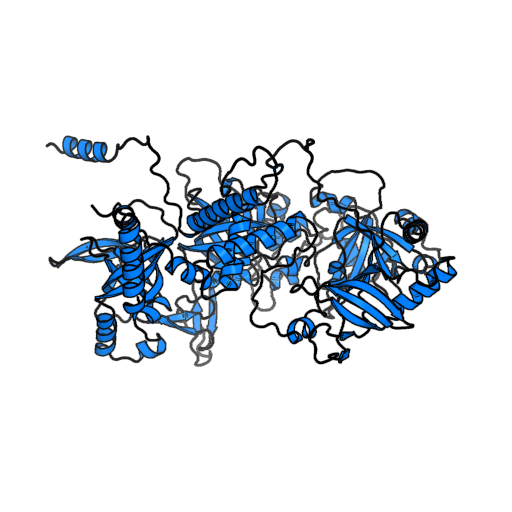150 3.097 -28.916 1.00 91.06 215 VAL A CA 1
ATOM 1688 C C . VAL A 1 215 ? 7.421 2.225 -29.935 1.00 91.06 215 VAL A C 1
ATOM 1690 O O . VAL A 1 215 ? 6.236 1.913 -29.795 1.00 91.06 215 VAL A O 1
ATOM 1693 N N . LEU A 1 216 ? 8.142 1.819 -30.979 1.00 92.31 216 LEU A N 1
ATOM 1694 C CA . LEU A 1 216 ? 7.619 0.970 -32.050 1.00 92.31 216 LEU A CA 1
ATOM 1695 C C . LEU A 1 216 ? 8.036 -0.486 -31.828 1.00 92.31 216 LEU A C 1
ATOM 1697 O O . LEU A 1 216 ? 9.230 -0.773 -31.742 1.00 92.31 216 LEU A O 1
ATOM 1701 N N . GLN A 1 217 ? 7.080 -1.417 -31.808 1.00 90.44 217 GLN A N 1
ATOM 1702 C CA . GLN A 1 217 ? 7.405 -2.836 -31.660 1.00 90.44 217 GLN A CA 1
ATOM 1703 C C . GLN A 1 217 ? 7.798 -3.466 -33.004 1.00 90.44 217 GLN A C 1
ATOM 1705 O O . GLN A 1 217 ? 7.121 -3.296 -34.022 1.00 90.44 217 GLN A O 1
ATOM 1710 N N . LEU A 1 218 ? 8.913 -4.197 -33.006 1.00 90.06 218 LEU A N 1
ATOM 1711 C CA . LEU A 1 218 ? 9.433 -4.965 -34.137 1.00 90.06 218 LEU A CA 1
ATOM 1712 C C . LEU A 1 218 ? 9.042 -6.438 -34.002 1.00 90.06 218 LEU A C 1
ATOM 1714 O O . LEU A 1 218 ? 9.249 -7.049 -32.952 1.00 90.06 218 LEU A O 1
ATOM 1718 N N . GLU A 1 219 ? 8.565 -7.036 -35.091 1.00 84.81 219 GLU A N 1
ATOM 1719 C CA . GLU A 1 219 ? 8.110 -8.426 -35.114 1.00 84.81 219 GLU A CA 1
ATOM 1720 C C . GLU A 1 219 ? 9.212 -9.356 -35.631 1.00 84.81 219 GLU A C 1
ATOM 1722 O O . GLU A 1 219 ? 9.839 -9.109 -36.666 1.00 84.81 219 GLU A O 1
ATOM 1727 N N . ARG A 1 220 ? 9.443 -10.468 -34.923 1.00 79.88 220 ARG A N 1
ATOM 1728 C CA . ARG A 1 220 ? 10.367 -11.513 -35.386 1.00 79.88 220 ARG A CA 1
ATOM 1729 C C . ARG A 1 220 ? 9.799 -12.224 -36.608 1.00 79.88 220 ARG A C 1
ATOM 1731 O O . ARG A 1 220 ? 8.614 -12.536 -36.661 1.00 79.88 220 ARG A O 1
ATOM 1738 N N . GLY A 1 221 ? 10.659 -12.509 -37.581 1.00 77.56 221 GLY A N 1
ATOM 1739 C CA . GLY A 1 221 ? 10.271 -13.206 -38.813 1.00 77.56 221 GLY A CA 1
ATOM 1740 C C . GLY A 1 221 ? 9.631 -12.307 -39.875 1.00 77.56 221 GLY A C 1
ATOM 1741 O O . GLY A 1 221 ? 9.462 -12.734 -41.019 1.00 77.56 221 GLY A O 1
ATOM 1742 N N . ARG A 1 222 ? 9.347 -11.037 -39.564 1.00 83.31 222 ARG A N 1
ATOM 1743 C CA . ARG A 1 222 ? 8.928 -10.060 -40.568 1.00 83.31 222 ARG A CA 1
ATOM 1744 C C . ARG A 1 222 ? 10.147 -9.536 -41.322 1.00 83.31 222 ARG A C 1
ATOM 1746 O O . ARG A 1 222 ? 10.984 -8.834 -40.764 1.00 83.31 222 ARG A O 1
ATOM 1753 N N . ALA A 1 223 ? 10.220 -9.816 -42.625 1.00 83.75 223 ALA A N 1
ATOM 1754 C CA . ALA A 1 223 ? 11.402 -9.523 -43.446 1.00 83.75 223 ALA A CA 1
ATOM 1755 C C . ALA A 1 223 ? 11.895 -8.063 -43.363 1.00 83.75 223 ALA A C 1
ATOM 1757 O O . ALA A 1 223 ? 13.098 -7.825 -43.332 1.00 83.75 223 ALA A O 1
ATOM 1758 N N . ALA A 1 224 ? 10.983 -7.086 -43.302 1.00 83.38 224 ALA A N 1
ATOM 1759 C CA . ALA A 1 224 ? 11.347 -5.672 -43.183 1.00 83.38 224 ALA A CA 1
ATOM 1760 C C . ALA A 1 224 ? 11.978 -5.329 -41.820 1.00 83.38 224 ALA A C 1
ATOM 1762 O O . ALA A 1 224 ? 12.936 -4.560 -41.772 1.00 83.38 224 ALA A O 1
ATOM 1763 N N . ASP A 1 225 ? 11.483 -5.927 -40.732 1.00 88.38 225 ASP A N 1
ATOM 1764 C CA . ASP A 1 225 ? 12.032 -5.726 -39.388 1.00 88.38 225 ASP A CA 1
ATOM 1765 C C . ASP A 1 225 ? 13.392 -6.407 -39.247 1.00 88.38 225 ASP A C 1
ATOM 1767 O O . ASP A 1 225 ? 14.312 -5.828 -38.676 1.00 88.38 225 ASP A O 1
ATOM 1771 N N . GLU A 1 226 ? 13.562 -7.604 -39.813 1.00 87.62 226 GLU A N 1
ATOM 1772 C CA . GLU A 1 226 ? 14.863 -8.281 -39.822 1.00 87.62 226 GLU A CA 1
ATOM 1773 C C . GLU A 1 226 ? 15.901 -7.531 -40.659 1.00 87.62 226 GLU A C 1
ATOM 1775 O O . GLU A 1 226 ? 17.038 -7.375 -40.224 1.00 87.62 226 GLU A O 1
ATOM 1780 N N . GLN A 1 227 ? 15.517 -6.982 -41.816 1.00 86.06 227 GLN A N 1
ATOM 1781 C CA . GLN A 1 227 ? 16.404 -6.124 -42.607 1.00 86.06 227 GLN A CA 1
ATOM 1782 C C . GLN A 1 227 ? 16.785 -4.836 -41.871 1.00 86.06 227 GLN A C 1
ATOM 1784 O O . GLN A 1 227 ? 17.914 -4.370 -42.007 1.00 86.06 227 GLN A O 1
ATOM 1789 N N . PHE A 1 228 ? 15.860 -4.248 -41.110 1.00 87.81 228 PHE A N 1
ATOM 1790 C CA . PHE A 1 228 ? 16.137 -3.061 -40.305 1.00 87.81 228 PHE A CA 1
ATOM 1791 C C . PHE A 1 228 ? 17.106 -3.373 -39.161 1.00 87.81 228 PHE A C 1
ATOM 1793 O O . PHE A 1 228 ? 18.117 -2.689 -39.016 1.00 87.81 228 PHE A O 1
ATOM 1800 N N . VAL A 1 229 ? 16.865 -4.449 -38.408 1.00 88.25 229 VAL A N 1
ATOM 1801 C CA . VAL A 1 229 ? 17.749 -4.863 -37.307 1.00 88.25 229 VAL A CA 1
ATOM 1802 C C . VAL A 1 229 ? 19.107 -5.355 -37.806 1.00 88.25 229 VAL A C 1
ATOM 1804 O O . VAL A 1 229 ? 20.114 -5.119 -37.145 1.00 88.25 229 VAL A O 1
ATOM 1807 N N . ALA A 1 230 ? 19.186 -5.949 -38.999 1.00 86.50 230 ALA A N 1
ATOM 1808 C CA . ALA A 1 230 ? 20.459 -6.316 -39.621 1.00 86.50 230 ALA A CA 1
ATOM 1809 C C . ALA A 1 230 ? 21.355 -5.103 -39.935 1.00 86.50 230 ALA A C 1
ATOM 1811 O O . ALA A 1 230 ? 22.574 -5.246 -39.985 1.00 86.50 230 ALA A O 1
ATOM 1812 N N . LYS A 1 231 ? 20.773 -3.908 -40.122 1.00 87.62 231 LYS A N 1
ATOM 1813 C CA . LYS A 1 231 ? 21.525 -2.652 -40.289 1.00 87.62 231 LYS A CA 1
ATOM 1814 C C . LYS A 1 231 ? 21.994 -2.056 -38.959 1.00 87.62 231 LYS A C 1
ATOM 1816 O O . LYS A 1 231 ? 22.796 -1.124 -38.980 1.00 87.62 231 LYS A O 1
ATOM 1821 N N . ALA A 1 232 ? 21.500 -2.558 -37.825 1.00 89.50 232 ALA A N 1
ATOM 1822 C CA . ALA A 1 232 ? 21.870 -2.055 -36.514 1.00 89.50 232 ALA A CA 1
ATOM 1823 C C . ALA A 1 232 ? 23.250 -2.572 -36.075 1.00 89.50 232 ALA A C 1
ATOM 1825 O O . ALA A 1 232 ? 23.542 -3.773 -36.128 1.00 89.50 232 ALA A O 1
ATOM 1826 N N . VAL A 1 233 ? 24.092 -1.653 -35.612 1.00 89.62 233 VAL A N 1
ATOM 1827 C CA . VAL A 1 233 ? 25.430 -1.924 -35.082 1.00 89.62 233 VAL A CA 1
ATOM 1828 C C . VAL A 1 233 ? 25.361 -2.269 -33.596 1.00 89.62 233 VAL A C 1
ATOM 1830 O O . VAL A 1 233 ? 24.509 -1.754 -32.874 1.00 89.62 233 VAL A O 1
ATOM 1833 N N . SER A 1 234 ? 26.231 -3.173 -33.146 1.00 88.12 234 SER A N 1
ATOM 1834 C CA . SER A 1 234 ? 26.337 -3.533 -31.728 1.00 88.12 234 SER A CA 1
ATOM 1835 C C . SER A 1 234 ? 27.025 -2.436 -30.916 1.00 88.12 234 SER A C 1
ATOM 1837 O O . SER A 1 234 ? 27.677 -1.551 -31.479 1.00 88.12 234 SER A O 1
ATOM 1839 N N . LEU A 1 235 ? 26.923 -2.527 -29.592 1.00 84.31 235 LEU A N 1
ATOM 1840 C CA . LEU A 1 235 ? 27.581 -1.598 -28.674 1.00 84.31 235 LEU A CA 1
ATOM 1841 C C . LEU A 1 235 ? 29.113 -1.614 -28.851 1.00 84.31 235 LEU A C 1
ATOM 1843 O O . LEU A 1 235 ? 29.721 -0.565 -29.034 1.00 84.31 235 LEU A O 1
ATOM 1847 N N . ALA A 1 236 ? 29.725 -2.790 -28.997 1.00 81.81 236 ALA A N 1
ATOM 1848 C CA . ALA A 1 236 ? 31.160 -2.943 -29.248 1.00 81.81 236 ALA A CA 1
ATOM 1849 C C . ALA A 1 236 ? 31.635 -2.344 -30.589 1.00 81.81 236 ALA A C 1
ATOM 1851 O O . ALA A 1 236 ? 32.809 -2.012 -30.763 1.00 81.81 236 ALA A O 1
ATOM 1852 N N . GLU A 1 237 ? 30.756 -2.233 -31.591 1.00 82.50 237 GLU A N 1
ATOM 1853 C CA . GLU A 1 237 ? 31.072 -1.523 -32.838 1.00 82.50 237 GLU A CA 1
ATOM 1854 C C . GLU A 1 237 ? 31.017 -0.004 -32.631 1.00 82.50 237 GLU A C 1
ATOM 1856 O O . GLU A 1 237 ? 31.835 0.713 -33.208 1.00 82.50 237 GLU A O 1
ATOM 1861 N N . ILE A 1 238 ? 30.102 0.489 -31.791 1.00 81.81 238 ILE A N 1
ATOM 1862 C CA . ILE A 1 238 ? 30.052 1.904 -31.412 1.00 81.81 238 ILE A CA 1
ATOM 1863 C C . ILE A 1 238 ? 31.311 2.296 -30.637 1.00 81.81 238 ILE A C 1
ATOM 1865 O O . ILE A 1 238 ? 31.926 3.298 -30.998 1.00 81.81 238 ILE A O 1
ATOM 1869 N N . ASP A 1 239 ? 31.770 1.480 -29.687 1.00 78.31 239 ASP A N 1
ATOM 1870 C CA . ASP A 1 239 ? 33.032 1.709 -28.966 1.00 78.31 239 ASP A CA 1
ATOM 1871 C C . ASP A 1 239 ? 34.227 1.859 -29.911 1.00 78.31 239 ASP A C 1
ATOM 1873 O O . ASP A 1 239 ? 35.047 2.772 -29.778 1.00 78.31 239 ASP A O 1
ATOM 1877 N N . ARG A 1 240 ? 34.305 0.998 -30.935 1.00 77.88 240 ARG A N 1
ATOM 1878 C CA . ARG A 1 240 ? 35.349 1.087 -31.966 1.00 77.88 240 ARG A CA 1
ATOM 1879 C C . ARG A 1 240 ? 35.238 2.351 -32.814 1.00 77.88 240 ARG A C 1
ATOM 1881 O O . ARG A 1 240 ? 36.249 2.817 -33.334 1.00 77.88 240 ARG A O 1
ATOM 1888 N N . ARG A 1 241 ? 34.049 2.930 -32.973 1.00 76.00 241 ARG A N 1
ATOM 1889 C CA . ARG A 1 241 ? 33.839 4.159 -33.756 1.00 76.00 241 ARG A CA 1
ATOM 1890 C C . ARG A 1 241 ? 34.021 5.430 -32.926 1.00 76.00 241 ARG A C 1
ATOM 1892 O O . ARG A 1 241 ? 34.468 6.432 -33.486 1.00 76.00 241 ARG A O 1
ATOM 1899 N N . ALA A 1 242 ? 33.763 5.377 -31.620 1.00 71.69 242 ALA A N 1
ATOM 1900 C CA . ALA A 1 242 ? 33.875 6.474 -30.655 1.00 71.69 242 ALA A CA 1
ATOM 1901 C C . ALA A 1 242 ? 35.331 6.797 -30.242 1.00 71.69 242 ALA A C 1
ATOM 1903 O O . ALA A 1 242 ? 35.656 6.941 -29.063 1.00 71.69 242 ALA A O 1
ATOM 1904 N N . HIS A 1 243 ? 36.234 6.916 -31.223 1.00 66.31 243 HIS A N 1
ATOM 1905 C CA . HIS A 1 243 ? 37.609 7.371 -31.004 1.00 66.31 243 HIS A CA 1
ATOM 1906 C C . HIS A 1 243 ? 37.677 8.909 -30.887 1.00 66.31 243 HIS A C 1
ATOM 1908 O O . HIS A 1 243 ? 36.993 9.582 -31.658 1.00 66.31 243 HIS A O 1
ATOM 1914 N N . PRO A 1 244 ? 38.563 9.483 -30.040 1.00 58.03 244 PRO A N 1
ATOM 1915 C CA . PRO A 1 244 ? 38.697 10.938 -29.824 1.00 58.03 244 PRO A CA 1
ATOM 1916 C C . PRO A 1 244 ? 39.051 11.785 -31.063 1.00 58.03 244 PRO A C 1
ATOM 1918 O O . PRO A 1 244 ? 39.115 13.004 -30.972 1.00 58.03 244 PRO A O 1
ATOM 1921 N N . GLY A 1 245 ? 39.318 11.153 -32.211 1.00 55.47 245 GLY A N 1
ATOM 1922 C CA . GLY A 1 245 ? 39.608 11.812 -33.489 1.00 55.47 245 GLY A CA 1
ATOM 1923 C C . GLY A 1 245 ? 38.537 11.620 -34.570 1.00 55.47 245 GLY A C 1
ATOM 1924 O O . GLY A 1 245 ? 38.738 12.084 -35.689 1.00 55.47 245 GLY A O 1
ATOM 1925 N N . ASN A 1 246 ? 37.427 10.928 -34.280 1.00 58.81 246 ASN A N 1
ATOM 1926 C CA . ASN A 1 246 ? 36.348 10.694 -35.244 1.00 58.81 246 ASN A CA 1
ATOM 1927 C C . ASN A 1 246 ? 35.198 11.700 -35.070 1.00 58.81 246 ASN A C 1
ATOM 1929 O O . ASN A 1 246 ? 34.809 12.002 -33.943 1.00 58.81 246 ASN A O 1
ATOM 1933 N N . PRO A 1 247 ? 34.586 12.179 -36.167 1.00 54.97 247 PRO A N 1
ATOM 1934 C CA . PRO A 1 247 ? 33.478 13.123 -36.089 1.00 54.97 247 PRO A CA 1
ATOM 1935 C C . PRO A 1 247 ? 32.219 12.469 -35.477 1.00 54.97 247 PRO A C 1
ATOM 1937 O O . PRO A 1 247 ? 31.616 11.571 -36.071 1.00 54.97 247 PRO A O 1
ATOM 1940 N N . HIS A 1 248 ? 31.772 12.991 -34.325 1.00 62.34 248 HIS A N 1
ATOM 1941 C CA . HIS A 1 248 ? 30.529 12.623 -33.616 1.00 62.34 248 HIS A CA 1
ATOM 1942 C C . HIS A 1 248 ? 29.250 12.505 -34.471 1.00 62.34 248 HIS A C 1
ATOM 1944 O O . HIS A 1 248 ? 28.434 11.627 -34.169 1.00 62.34 248 HIS A O 1
ATOM 1950 N N . PRO A 1 249 ? 29.051 13.285 -35.557 1.00 66.25 249 PRO A N 1
ATOM 1951 C CA . PRO A 1 249 ? 27.856 13.171 -36.395 1.00 66.25 249 PRO A CA 1
ATOM 1952 C C . PRO A 1 249 ? 27.619 11.777 -36.992 1.00 66.25 249 PRO A C 1
ATOM 1954 O O . PRO A 1 249 ? 26.473 11.412 -37.241 1.00 66.25 249 PRO A O 1
ATOM 1957 N N . LEU A 1 250 ? 28.668 10.972 -37.208 1.00 67.06 250 LEU A N 1
ATOM 1958 C CA . LEU A 1 250 ? 28.522 9.626 -37.782 1.00 67.06 250 LEU A CA 1
ATOM 1959 C C . LEU A 1 250 ? 27.935 8.617 -36.780 1.00 67.06 250 LEU A C 1
ATOM 1961 O O . LEU A 1 250 ? 27.207 7.702 -37.171 1.00 67.06 250 LEU A O 1
ATOM 1965 N N . LEU A 1 251 ? 28.202 8.796 -35.483 1.00 72.75 251 LEU A N 1
ATOM 1966 C CA . LEU A 1 251 ? 27.602 7.975 -34.426 1.00 72.75 251 LEU A CA 1
ATOM 1967 C C . LEU A 1 251 ? 26.115 8.302 -34.265 1.00 72.75 251 LEU A C 1
ATOM 1969 O O . LEU A 1 251 ? 25.289 7.397 -34.175 1.00 72.75 251 LEU A O 1
ATOM 1973 N N . GLN A 1 252 ? 25.768 9.587 -34.349 1.00 75.81 252 GLN A N 1
ATOM 1974 C CA . GLN A 1 252 ? 24.384 10.065 -34.286 1.00 75.81 252 GLN A CA 1
ATOM 1975 C C . GLN A 1 252 ? 23.546 9.667 -35.513 1.00 75.81 252 GLN A C 1
ATOM 1977 O O . GLN A 1 252 ? 22.324 9.727 -35.472 1.00 75.81 252 GLN A O 1
ATOM 1982 N N . GLN A 1 253 ? 24.175 9.225 -36.607 1.00 80.19 253 GLN A N 1
ATOM 1983 C CA . GLN A 1 253 ? 23.495 8.667 -37.784 1.00 80.19 253 GLN A CA 1
ATOM 1984 C C . GLN A 1 253 ? 23.359 7.136 -37.743 1.00 80.19 253 GLN A C 1
ATOM 1986 O O . GLN A 1 253 ? 22.812 6.542 -38.674 1.00 80.19 253 GLN A O 1
ATOM 1991 N N . SER A 1 254 ? 23.854 6.488 -36.686 1.00 86.00 254 SER A N 1
ATOM 1992 C CA . SER A 1 254 ? 23.835 5.032 -36.559 1.00 86.00 254 SER A CA 1
ATOM 1993 C C . SER A 1 254 ? 22.490 4.508 -36.043 1.00 86.00 254 SER A C 1
ATOM 1995 O O . SER A 1 254 ? 21.673 5.231 -35.473 1.00 86.00 254 SER A O 1
ATOM 1997 N N . ILE A 1 255 ? 22.267 3.211 -36.247 1.00 90.62 255 ILE A N 1
ATOM 1998 C CA . ILE A 1 255 ? 21.187 2.448 -35.619 1.00 90.62 255 ILE A CA 1
ATOM 1999 C C . ILE A 1 255 ? 21.877 1.492 -34.659 1.00 90.62 255 ILE A C 1
ATOM 2001 O O . ILE A 1 255 ? 22.673 0.675 -35.108 1.00 90.62 255 ILE A O 1
ATOM 2005 N N . VAL A 1 256 ? 21.628 1.606 -33.362 1.00 91.12 256 VAL A N 1
ATOM 2006 C CA . VAL A 1 256 ? 22.307 0.805 -32.337 1.00 91.12 256 VAL A CA 1
ATOM 2007 C C . VAL A 1 256 ? 21.374 -0.289 -31.854 1.00 91.12 256 VAL A C 1
ATOM 2009 O O . VAL A 1 256 ? 20.192 -0.036 -31.650 1.00 91.12 256 VAL A O 1
ATOM 2012 N N . LYS A 1 257 ? 21.892 -1.502 -31.669 1.00 92.12 257 LYS A N 1
ATOM 2013 C CA . LYS A 1 257 ? 21.180 -2.588 -30.989 1.00 92.12 257 LYS A CA 1
ATOM 2014 C C . LYS A 1 257 ? 21.826 -2.859 -29.637 1.00 92.12 257 LYS A C 1
ATOM 2016 O O . LYS A 1 257 ? 23.040 -3.035 -29.557 1.00 92.12 257 LYS A O 1
ATOM 2021 N N . ALA A 1 258 ? 21.001 -2.912 -28.606 1.00 91.19 258 ALA A N 1
ATOM 2022 C CA . ALA A 1 258 ? 21.401 -3.151 -27.232 1.00 91.19 258 ALA A CA 1
ATOM 2023 C C . ALA A 1 258 ? 20.350 -4.009 -26.522 1.00 91.19 258 ALA A C 1
ATOM 2025 O O . ALA A 1 258 ? 19.223 -4.155 -26.992 1.00 91.19 258 ALA A O 1
ATOM 2026 N N . ARG A 1 259 ? 20.718 -4.575 -25.379 1.00 88.62 259 ARG A N 1
ATOM 2027 C CA . ARG A 1 259 ? 19.806 -5.247 -24.456 1.00 88.62 259 ARG A CA 1
ATOM 2028 C C . ARG A 1 259 ? 19.592 -4.370 -23.234 1.00 88.62 259 ARG A C 1
ATOM 2030 O O . ARG A 1 259 ? 20.571 -3.870 -22.690 1.00 88.62 259 ARG A O 1
ATOM 2037 N N . VAL A 1 260 ? 18.350 -4.240 -22.777 1.00 85.06 260 VAL A N 1
ATOM 2038 C CA . VAL A 1 260 ? 18.056 -3.628 -21.473 1.00 85.06 260 VAL A CA 1
ATOM 2039 C C . VAL A 1 260 ? 18.482 -4.609 -20.381 1.00 85.06 260 VAL A C 1
ATOM 2041 O O . VAL A 1 260 ? 17.867 -5.661 -20.221 1.00 85.06 260 VAL A O 1
ATOM 2044 N N . VAL A 1 261 ? 19.565 -4.303 -19.671 1.00 79.88 261 VAL A N 1
ATOM 2045 C CA . VAL A 1 261 ? 20.122 -5.155 -18.604 1.00 79.88 261 VAL A CA 1
ATOM 2046 C C . VAL A 1 261 ? 19.480 -4.830 -17.265 1.00 79.88 261 VAL A C 1
ATOM 2048 O O . VAL A 1 261 ? 19.164 -5.736 -16.496 1.00 79.88 261 VAL A O 1
ATOM 2051 N N . ASP A 1 262 ? 19.275 -3.544 -17.002 1.00 74.19 262 ASP A N 1
ATOM 2052 C CA . ASP A 1 262 ? 18.644 -3.064 -15.781 1.00 74.19 262 ASP A CA 1
ATOM 2053 C C . ASP A 1 262 ? 18.059 -1.666 -15.998 1.00 74.19 262 ASP A C 1
ATOM 2055 O O . ASP A 1 262 ? 18.503 -0.922 -16.878 1.00 74.19 262 ASP A O 1
ATOM 2059 N N . ILE A 1 263 ? 17.069 -1.310 -15.186 1.00 78.25 263 ILE A N 1
ATOM 2060 C CA . ILE A 1 263 ? 16.495 0.035 -15.134 1.00 78.25 263 ILE A CA 1
ATOM 2061 C C . ILE A 1 263 ? 16.784 0.565 -13.732 1.00 78.25 263 ILE A C 1
ATOM 2063 O O . ILE A 1 263 ? 16.248 0.061 -12.747 1.00 78.25 263 ILE A O 1
ATOM 2067 N N . GLY A 1 264 ? 17.679 1.546 -13.648 1.00 73.00 264 GLY A N 1
ATOM 2068 C CA . GLY A 1 264 ? 18.116 2.133 -12.391 1.00 73.00 264 GLY A CA 1
ATOM 2069 C C . GLY A 1 264 ? 17.011 2.923 -11.693 1.00 73.00 264 GLY A C 1
ATOM 2070 O O . GLY A 1 264 ? 15.974 3.253 -12.270 1.00 73.00 264 GLY A O 1
ATOM 2071 N N . ALA A 1 265 ? 17.256 3.254 -10.430 1.00 71.12 265 ALA A N 1
ATOM 2072 C CA . ALA A 1 265 ? 16.358 4.092 -9.646 1.00 71.12 265 ALA A CA 1
ATOM 2073 C C . ALA A 1 265 ? 16.286 5.528 -10.184 1.00 71.12 265 ALA A C 1
ATOM 2075 O O . ALA A 1 265 ? 17.246 6.030 -10.779 1.00 71.12 265 ALA A O 1
ATOM 2076 N N . VAL A 1 266 ? 15.163 6.197 -9.925 1.00 75.25 266 VAL A N 1
ATOM 2077 C CA . VAL A 1 266 ? 15.009 7.625 -10.224 1.00 75.25 266 VAL A CA 1
ATOM 2078 C C . VAL A 1 266 ? 15.788 8.426 -9.181 1.00 75.25 266 VAL A C 1
ATOM 2080 O O . VAL A 1 266 ? 15.574 8.267 -7.979 1.00 75.25 266 VAL A O 1
ATOM 2083 N N . ARG A 1 267 ? 16.712 9.278 -9.630 1.00 72.75 267 ARG A N 1
ATOM 2084 C CA . ARG A 1 267 ? 17.579 10.101 -8.772 1.00 72.75 267 ARG A CA 1
ATOM 2085 C C . ARG A 1 267 ? 17.444 11.582 -9.122 1.00 72.75 267 ARG A C 1
ATOM 2087 O O . ARG A 1 267 ? 17.205 11.898 -10.283 1.00 72.75 267 ARG A O 1
ATOM 2094 N N . PRO A 1 268 ? 17.592 12.508 -8.165 1.00 71.44 268 PRO A N 1
ATOM 2095 C CA . PRO A 1 268 ? 17.728 13.924 -8.490 1.00 71.44 268 PRO A CA 1
ATOM 2096 C C . PRO A 1 268 ? 19.082 14.204 -9.158 1.00 71.44 268 PRO A C 1
ATOM 2098 O O . PRO A 1 268 ? 20.082 13.549 -8.855 1.00 71.44 268 PRO A O 1
ATOM 2101 N N . CYS A 1 269 ? 19.132 15.212 -10.024 1.00 73.19 269 CYS A N 1
ATOM 2102 C CA . CYS A 1 269 ? 20.394 15.784 -10.486 1.00 73.19 269 CYS A CA 1
ATOM 2103 C C . CYS A 1 269 ? 21.085 16.560 -9.347 1.00 73.19 269 CYS A C 1
ATOM 2105 O O . CYS A 1 269 ? 20.427 17.128 -8.473 1.00 73.19 269 CYS A O 1
ATOM 2107 N N . LYS A 1 270 ? 22.421 16.627 -9.358 1.00 66.12 270 LYS A N 1
ATOM 2108 C CA . LYS A 1 270 ? 23.217 17.480 -8.457 1.00 66.12 270 LYS A CA 1
ATOM 2109 C C . LYS A 1 270 ? 23.041 18.962 -8.757 1.00 66.12 270 LYS A C 1
ATOM 2111 O O . LYS A 1 270 ? 23.213 19.795 -7.867 1.00 66.12 270 LYS A O 1
ATOM 2116 N N . THR A 1 271 ? 22.739 19.308 -10.004 1.00 61.19 271 THR A N 1
ATOM 2117 C CA . THR A 1 271 ? 22.466 20.689 -10.395 1.00 61.19 271 THR A CA 1
ATOM 2118 C C . THR A 1 271 ? 21.115 21.152 -9.819 1.00 61.19 271 THR A C 1
ATOM 2120 O O . THR A 1 271 ? 20.129 20.425 -9.886 1.00 61.19 271 THR A O 1
ATOM 2123 N N . PRO A 1 272 ? 21.035 22.364 -9.233 1.00 50.16 272 PRO A N 1
ATOM 2124 C CA . PRO A 1 272 ? 19.923 22.804 -8.373 1.00 50.16 272 PRO A CA 1
ATOM 2125 C C . PRO A 1 272 ? 18.604 23.119 -9.102 1.00 50.16 272 PRO A C 1
ATOM 2127 O O . PRO A 1 272 ? 17.658 23.605 -8.485 1.00 50.16 272 PRO A O 1
ATOM 2130 N N . LEU A 1 273 ? 18.522 22.863 -10.407 1.00 50.75 273 LEU A N 1
ATOM 2131 C CA . LEU A 1 273 ? 17.266 22.904 -11.146 1.00 50.75 273 LEU A CA 1
ATOM 2132 C C . LEU A 1 273 ? 16.627 21.536 -10.954 1.00 50.75 273 LEU A C 1
ATOM 2134 O O . LEU A 1 273 ? 17.204 20.572 -11.429 1.00 50.75 273 LEU A O 1
ATOM 2138 N N . HIS A 1 274 ? 15.511 21.463 -10.224 1.00 49.50 274 HIS A N 1
ATOM 2139 C CA . HIS A 1 274 ? 14.756 20.263 -9.827 1.00 49.50 274 HIS A CA 1
ATOM 2140 C C . HIS A 1 274 ? 14.457 19.262 -10.968 1.00 49.50 274 HIS A C 1
ATOM 2142 O O . HIS A 1 274 ? 13.310 19.075 -11.353 1.00 49.50 274 HIS A O 1
ATOM 2148 N N . ILE A 1 275 ? 15.489 18.612 -11.492 1.00 73.19 275 ILE A N 1
ATOM 2149 C CA . ILE A 1 275 ? 15.471 17.697 -12.626 1.00 73.19 275 ILE A CA 1
ATOM 2150 C C . ILE A 1 275 ? 15.727 16.308 -12.049 1.00 73.19 275 ILE A C 1
ATOM 2152 O O . ILE A 1 275 ? 16.679 16.098 -11.291 1.00 73.19 275 ILE A O 1
ATOM 2156 N N . GLN A 1 276 ? 14.845 15.365 -12.363 1.00 80.06 276 GLN A N 1
ATOM 2157 C CA . GLN A 1 276 ? 15.056 13.952 -12.059 1.00 80.06 276 GLN A CA 1
ATOM 2158 C C . GLN A 1 276 ? 15.831 13.289 -13.198 1.00 80.06 276 GLN A C 1
ATOM 2160 O O . GLN A 1 276 ? 15.787 13.735 -14.342 1.00 80.06 276 GLN A O 1
ATOM 2165 N N . ARG A 1 277 ? 16.521 12.192 -12.910 1.00 83.69 277 ARG A N 1
ATOM 2166 C CA . ARG A 1 277 ? 17.151 11.342 -13.913 1.00 83.69 277 ARG A CA 1
ATOM 2167 C C . ARG A 1 277 ? 16.938 9.874 -13.612 1.00 83.69 277 ARG A C 1
ATOM 2169 O O . ARG A 1 277 ? 16.848 9.468 -12.455 1.00 83.69 277 ARG A O 1
ATOM 2176 N N . GLN A 1 278 ? 16.924 9.068 -14.661 1.00 85.25 278 GLN A N 1
ATOM 2177 C CA . GLN A 1 278 ? 16.926 7.616 -14.562 1.00 85.25 278 GLN A CA 1
ATOM 2178 C C . GLN A 1 278 ? 17.928 7.043 -15.561 1.00 85.25 278 GLN A C 1
ATOM 2180 O O . GLN A 1 278 ? 17.987 7.472 -16.713 1.00 85.25 278 GLN A O 1
ATOM 2185 N N . VAL A 1 279 ? 18.734 6.079 -15.117 1.00 85.94 279 VAL A N 1
ATOM 2186 C CA . VAL A 1 279 ? 19.746 5.429 -15.957 1.00 85.94 279 VAL A CA 1
ATOM 2187 C C . VAL A 1 279 ? 19.256 4.046 -16.349 1.00 85.94 279 VAL A C 1
ATOM 2189 O O . VAL A 1 279 ? 18.891 3.246 -15.494 1.00 85.94 279 VAL A O 1
ATOM 2192 N N . ILE A 1 280 ? 19.276 3.750 -17.642 1.00 86.56 280 ILE A N 1
ATOM 2193 C CA . ILE A 1 280 ? 19.023 2.416 -18.180 1.00 86.56 280 ILE A CA 1
ATOM 2194 C C . ILE A 1 280 ? 20.369 1.795 -18.537 1.00 86.56 280 ILE A C 1
ATOM 2196 O O . ILE A 1 280 ? 21.111 2.336 -19.363 1.00 86.56 280 ILE A O 1
ATOM 2200 N N . LEU A 1 281 ? 20.675 0.651 -17.927 1.00 84.81 281 LEU A N 1
ATOM 2201 C CA . LEU A 1 281 ? 21.886 -0.104 -18.217 1.00 84.81 281 LEU A CA 1
ATOM 2202 C C . LEU A 1 281 ? 21.680 -0.953 -19.467 1.00 84.81 281 LEU A C 1
ATOM 2204 O O . LEU A 1 281 ? 20.719 -1.718 -19.581 1.00 84.81 281 LEU A O 1
ATOM 2208 N N . LEU A 1 282 ? 22.607 -0.811 -20.407 1.00 86.75 282 LEU A N 1
ATOM 2209 C CA . LEU A 1 282 ? 22.584 -1.450 -21.711 1.00 86.75 282 LEU A CA 1
ATOM 2210 C C . LEU A 1 282 ? 23.738 -2.444 -21.847 1.00 86.75 282 LEU A C 1
ATOM 2212 O O . LEU A 1 282 ? 24.886 -2.136 -21.528 1.00 86.75 282 LEU A O 1
ATOM 2216 N N . GLY A 1 283 ? 23.424 -3.630 -22.361 1.00 84.75 283 GLY A N 1
ATOM 2217 C CA . GLY A 1 283 ? 24.374 -4.712 -22.614 1.00 84.75 283 GLY A CA 1
ATOM 2218 C C . GLY A 1 283 ? 24.307 -5.231 -24.048 1.00 84.75 283 GLY A C 1
ATOM 2219 O O . GLY A 1 283 ? 23.463 -4.824 -24.851 1.00 84.75 283 GLY A O 1
ATOM 2220 N N . GLU A 1 284 ? 25.213 -6.145 -24.386 1.00 83.62 284 GLU A N 1
ATOM 2221 C CA . GLU A 1 284 ? 25.301 -6.722 -25.729 1.00 83.62 284 GLU A CA 1
ATOM 2222 C C . GLU A 1 284 ? 24.154 -7.695 -26.051 1.00 83.62 284 GLU A C 1
ATOM 2224 O O . GLU A 1 284 ? 23.688 -8.476 -25.216 1.00 83.62 284 GLU A O 1
ATOM 2229 N N . VAL A 1 285 ? 23.722 -7.703 -27.316 1.00 77.12 285 VAL A N 1
ATOM 2230 C CA . VAL A 1 285 ? 22.676 -8.621 -27.796 1.00 77.12 285 VAL A CA 1
ATOM 2231 C C . VAL A 1 285 ? 23.313 -9.958 -28.193 1.00 77.12 285 VAL A C 1
ATOM 2233 O O . VAL A 1 285 ? 23.679 -10.175 -29.347 1.00 77.12 285 VAL A O 1
ATOM 2236 N N . THR A 1 286 ? 23.445 -10.884 -27.240 1.00 67.69 286 THR A N 1
ATOM 2237 C CA . THR A 1 286 ? 23.990 -12.234 -27.487 1.00 67.69 286 THR A CA 1
ATOM 2238 C C . THR A 1 286 ? 22.951 -13.203 -28.082 1.00 67.69 286 THR A C 1
ATOM 2240 O O . THR A 1 286 ? 21.776 -13.218 -27.683 1.00 67.69 286 THR A O 1
ATOM 2243 N N . HIS A 1 287 ? 23.382 -14.015 -29.061 1.00 49.25 287 HIS A N 1
ATOM 2244 C CA . HIS A 1 287 ? 22.548 -14.989 -29.790 1.00 49.25 287 HIS A CA 1
ATOM 2245 C C . HIS A 1 287 ? 22.360 -16.334 -29.061 1.00 49.25 287 HIS A C 1
ATOM 2247 O O . HIS A 1 287 ? 21.459 -17.086 -29.429 1.00 49.25 287 HIS A O 1
ATOM 2253 N N . GLU A 1 288 ? 23.126 -16.614 -28.005 1.00 39.19 288 GLU A N 1
ATOM 2254 C CA . GLU A 1 288 ? 23.064 -17.871 -27.251 1.00 39.19 288 GLU A CA 1
ATOM 2255 C C . GLU A 1 288 ? 22.662 -17.643 -25.791 1.00 39.19 288 GLU A C 1
ATOM 2257 O O . GLU A 1 288 ? 23.002 -16.643 -25.162 1.00 39.19 288 GLU A O 1
ATOM 2262 N N . ALA A 1 289 ? 21.855 -18.568 -25.279 1.00 41.50 289 ALA A N 1
ATOM 2263 C CA . ALA A 1 289 ? 21.293 -18.541 -23.944 1.00 41.50 289 ALA A CA 1
ATOM 2264 C C . ALA A 1 289 ? 22.362 -18.788 -22.868 1.00 41.50 289 ALA A C 1
ATOM 2266 O O . ALA A 1 289 ? 22.938 -19.869 -22.814 1.00 41.50 289 ALA A O 1
ATOM 2267 N N . ALA A 1 290 ? 22.496 -17.861 -21.923 1.00 33.97 290 ALA A N 1
ATOM 2268 C CA . ALA A 1 290 ? 22.867 -18.199 -20.555 1.00 33.97 290 ALA A CA 1
ATOM 2269 C C . ALA A 1 290 ? 21.629 -17.982 -19.678 1.00 33.97 290 ALA A C 1
ATOM 2271 O O . ALA A 1 290 ? 21.311 -16.878 -19.248 1.00 33.97 290 ALA A O 1
ATOM 2272 N N . ARG A 1 291 ? 20.877 -19.066 -19.465 1.00 36.34 291 ARG A N 1
ATOM 2273 C CA . ARG A 1 291 ? 19.850 -19.178 -18.423 1.00 36.34 291 ARG A CA 1
ATOM 2274 C C . ARG A 1 291 ? 20.535 -19.218 -17.055 1.00 36.34 291 ARG A C 1
ATOM 2276 O O . ARG A 1 291 ? 20.612 -20.275 -16.437 1.00 36.34 291 ARG A O 1
ATOM 2283 N N . GLN A 1 292 ? 21.057 -18.092 -16.593 1.00 33.84 292 GLN A N 1
ATOM 2284 C CA . GLN A 1 292 ? 21.485 -17.949 -15.208 1.00 33.84 292 GLN A CA 1
ATOM 2285 C C . GLN A 1 292 ? 20.687 -16.808 -14.589 1.00 33.84 292 GLN A C 1
ATOM 2287 O O . GLN A 1 292 ? 20.751 -15.666 -15.031 1.00 33.84 292 GLN A O 1
ATOM 2292 N N . THR A 1 293 ? 19.880 -17.140 -13.584 1.00 35.38 293 THR A N 1
ATOM 2293 C CA . THR A 1 293 ? 19.322 -16.184 -12.626 1.00 35.38 293 THR A CA 1
ATOM 2294 C C . THR A 1 293 ? 20.487 -15.521 -11.897 1.00 35.38 293 THR A C 1
ATOM 2296 O O . THR A 1 293 ? 20.952 -16.013 -10.869 1.00 35.38 293 THR A O 1
ATOM 2299 N N . LEU A 1 294 ? 21.011 -14.451 -12.489 1.00 38.16 294 LEU A N 1
ATOM 2300 C CA . LEU A 1 294 ? 22.080 -13.639 -11.926 1.00 38.16 294 LEU A CA 1
ATOM 2301 C C . LEU A 1 294 ? 21.534 -12.890 -10.705 1.00 38.16 294 LEU A C 1
ATOM 2303 O O . LEU A 1 294 ? 20.451 -12.296 -10.749 1.00 38.16 294 LEU A O 1
ATOM 2307 N N . ARG A 1 295 ? 22.291 -12.937 -9.605 1.00 39.28 295 ARG A N 1
ATOM 2308 C CA . ARG A 1 295 ? 22.044 -12.116 -8.410 1.00 39.28 295 ARG A CA 1
ATOM 2309 C C . ARG A 1 295 ? 22.058 -10.635 -8.822 1.00 39.28 295 ARG A C 1
ATOM 2311 O O . ARG A 1 295 ? 22.777 -10.278 -9.752 1.00 39.28 295 ARG A O 1
ATOM 2318 N N . SER A 1 296 ? 21.299 -9.768 -8.146 1.00 42.75 296 SER A N 1
ATOM 2319 C CA . SER A 1 296 ? 21.278 -8.312 -8.414 1.00 42.75 296 SER A CA 1
ATOM 2320 C C . SER A 1 296 ? 22.688 -7.706 -8.469 1.00 42.75 296 SER A C 1
ATOM 2322 O O . SER A 1 296 ? 22.990 -6.923 -9.362 1.00 42.75 296 SER A O 1
ATOM 2324 N N . SER A 1 297 ? 23.598 -8.193 -7.622 1.00 39.66 297 SER A N 1
ATOM 2325 C CA . SER A 1 297 ? 25.017 -7.821 -7.585 1.00 39.66 297 SER A CA 1
ATOM 2326 C C . SER A 1 297 ? 25.857 -8.239 -8.807 1.00 39.66 297 SER A C 1
ATOM 2328 O O . SER A 1 297 ? 26.982 -7.771 -8.943 1.00 39.66 297 SER A O 1
ATOM 2330 N N . GLN A 1 298 ? 25.345 -9.080 -9.716 1.00 41.72 298 GLN A N 1
ATOM 2331 C CA . GLN A 1 298 ? 26.028 -9.474 -10.959 1.00 41.72 298 GLN A CA 1
ATOM 2332 C C . GLN A 1 298 ? 25.463 -8.797 -12.221 1.00 41.72 298 GLN A C 1
ATOM 2334 O O . GLN A 1 298 ? 26.117 -8.843 -13.260 1.00 41.72 298 GLN A O 1
ATOM 2339 N N . ARG A 1 299 ? 24.298 -8.129 -12.163 1.00 47.00 299 ARG A N 1
ATOM 2340 C CA . ARG A 1 299 ? 23.720 -7.420 -13.331 1.00 47.00 299 ARG A CA 1
ATOM 2341 C C . ARG A 1 299 ? 24.585 -6.244 -13.794 1.00 47.00 299 ARG A C 1
ATOM 2343 O O . ARG A 1 299 ? 24.702 -5.995 -14.989 1.00 47.00 299 ARG A O 1
ATOM 2350 N N . PHE A 1 300 ? 25.273 -5.597 -12.855 1.00 45.12 300 PHE A N 1
ATOM 2351 C CA . PHE A 1 300 ? 26.226 -4.516 -13.119 1.00 45.12 300 PHE A CA 1
ATOM 2352 C C . PHE A 1 300 ? 27.497 -4.968 -13.861 1.00 45.12 300 PHE A C 1
ATOM 2354 O O . PHE A 1 300 ? 28.262 -4.127 -14.316 1.00 45.12 300 PHE A O 1
ATOM 2361 N N . ILE A 1 301 ? 27.728 -6.279 -14.008 1.00 46.56 301 ILE A N 1
ATOM 2362 C CA . ILE A 1 301 ? 28.894 -6.824 -14.722 1.00 46.56 301 ILE A CA 1
ATOM 2363 C C . ILE A 1 301 ? 28.619 -6.927 -16.239 1.00 46.56 301 ILE A C 1
ATOM 2365 O O . ILE A 1 301 ? 29.555 -6.862 -17.033 1.00 46.56 301 ILE A O 1
ATOM 2369 N N . GLU A 1 302 ? 27.349 -7.040 -16.662 1.00 52.25 302 GLU A N 1
ATOM 2370 C CA . GLU A 1 302 ? 26.954 -7.140 -18.083 1.00 52.25 302 GLU A CA 1
ATOM 2371 C C . GLU A 1 302 ? 26.559 -5.795 -18.725 1.00 52.25 302 GLU A C 1
ATOM 2373 O O . GLU A 1 302 ? 26.599 -5.665 -19.952 1.00 52.25 302 GLU A O 1
ATOM 2378 N N . GLY A 1 303 ? 26.172 -4.798 -17.922 1.00 58.00 303 GLY A N 1
ATOM 2379 C CA . GLY A 1 303 ? 25.844 -3.451 -18.396 1.00 58.00 303 GLY A CA 1
ATOM 2380 C C . GLY A 1 303 ? 27.102 -2.678 -18.788 1.00 58.00 303 GLY A C 1
ATOM 2381 O O . GLY A 1 303 ? 27.781 -2.129 -17.930 1.00 58.00 303 GLY A O 1
ATOM 2382 N N . THR A 1 304 ? 27.421 -2.630 -20.080 1.00 70.19 304 THR A N 1
ATOM 2383 C CA . THR A 1 304 ? 28.620 -1.941 -20.593 1.00 70.19 304 THR A CA 1
ATOM 2384 C C . THR A 1 304 ? 28.355 -0.491 -20.995 1.00 70.19 304 THR A C 1
ATOM 2386 O O . THR A 1 304 ? 29.294 0.287 -21.137 1.00 70.19 304 THR A O 1
ATOM 2389 N N . HIS A 1 305 ? 27.090 -0.117 -21.202 1.00 81.06 305 HIS A N 1
ATOM 2390 C CA . HIS A 1 305 ? 26.683 1.198 -21.698 1.00 81.06 305 HIS A CA 1
ATOM 2391 C C . HIS A 1 305 ? 25.483 1.747 -20.922 1.00 81.06 305 HIS A C 1
ATOM 2393 O O . HIS A 1 305 ? 24.746 1.000 -20.282 1.00 81.06 305 HIS A O 1
ATOM 2399 N N . MET A 1 306 ? 25.257 3.057 -21.020 1.00 86.50 306 MET A N 1
ATOM 2400 C CA . MET A 1 306 ? 24.165 3.753 -20.336 1.00 86.50 306 MET A CA 1
ATOM 2401 C C . MET A 1 306 ? 23.292 4.515 -21.333 1.00 86.50 306 MET A C 1
ATOM 2403 O O . MET A 1 306 ? 23.806 5.150 -22.256 1.00 86.50 306 MET A O 1
ATOM 2407 N N . LEU A 1 307 ? 21.978 4.479 -21.119 1.00 89.62 307 LEU A N 1
ATOM 2408 C CA . LEU A 1 307 ? 21.018 5.431 -21.674 1.00 89.62 307 LEU A CA 1
ATOM 2409 C C . LEU A 1 307 ? 20.445 6.250 -20.516 1.00 89.62 307 LEU A C 1
ATOM 2411 O O . LEU A 1 307 ? 19.820 5.688 -19.619 1.00 89.62 307 LEU A O 1
ATOM 2415 N N . VAL A 1 308 ? 20.668 7.561 -20.528 1.00 89.06 308 VAL A N 1
ATOM 2416 C CA . VAL A 1 308 ? 20.185 8.475 -19.488 1.00 89.06 308 VAL A CA 1
ATOM 2417 C C . VAL A 1 308 ? 18.888 9.129 -19.956 1.00 89.06 308 VAL A C 1
ATOM 2419 O O . VAL A 1 308 ? 18.799 9.639 -21.077 1.00 89.06 308 VAL A O 1
ATOM 2422 N N . LEU A 1 309 ? 17.873 9.070 -19.097 1.00 89.62 309 LEU A N 1
ATOM 2423 C CA . LEU A 1 309 ? 16.590 9.739 -19.263 1.00 89.62 309 LEU A CA 1
ATOM 2424 C C . LEU A 1 309 ? 16.506 10.896 -18.271 1.00 89.62 309 LEU A C 1
ATOM 2426 O O . LEU A 1 309 ? 16.732 10.697 -17.077 1.00 89.62 309 LEU A O 1
ATOM 2430 N N . TRP A 1 310 ? 16.155 12.077 -18.769 1.00 87.00 310 TRP A N 1
ATOM 2431 C CA . TRP A 1 310 ? 16.068 13.307 -17.986 1.00 87.00 310 TRP A CA 1
ATOM 2432 C C . TRP A 1 310 ? 14.619 13.770 -17.810 1.00 87.00 310 TRP A C 1
ATOM 2434 O O . TRP A 1 310 ? 13.884 13.883 -18.788 1.00 87.00 310 TRP A O 1
ATOM 2444 N N . ASP A 1 311 ? 14.237 14.090 -16.579 1.00 84.50 311 ASP A N 1
ATOM 2445 C CA . ASP A 1 311 ? 12.972 14.715 -16.181 1.00 84.50 311 ASP A CA 1
ATOM 2446 C C . ASP A 1 311 ? 11.733 14.034 -16.786 1.00 84.50 311 ASP A C 1
ATOM 2448 O O . ASP A 1 311 ? 11.513 12.842 -16.568 1.00 84.50 311 ASP A O 1
ATOM 2452 N N . ASP A 1 312 ? 10.972 14.744 -17.624 1.00 80.38 312 ASP A N 1
ATOM 2453 C CA . ASP A 1 312 ? 9.818 14.221 -18.361 1.00 80.38 312 ASP A CA 1
ATOM 2454 C C . ASP A 1 312 ? 10.127 12.979 -19.215 1.00 80.38 312 ASP A C 1
ATOM 2456 O O . ASP A 1 312 ? 9.212 12.273 -19.630 1.00 80.38 312 ASP A O 1
ATOM 2460 N N . GLN A 1 313 ? 11.397 12.689 -19.508 1.00 86.56 313 GLN A N 1
ATOM 2461 C CA . GLN A 1 313 ? 11.800 11.486 -20.232 1.00 86.56 313 GLN A CA 1
ATOM 2462 C C . GLN A 1 313 ? 11.821 10.241 -19.351 1.00 86.56 313 GLN A C 1
ATOM 2464 O O . GLN A 1 313 ? 11.790 9.149 -19.907 1.00 86.56 313 GLN A O 1
ATOM 2469 N N . VAL A 1 314 ? 11.873 10.362 -18.019 1.00 84.62 314 VAL A N 1
ATOM 2470 C CA . VAL A 1 314 ? 11.951 9.216 -17.092 1.00 84.62 314 VAL A CA 1
ATOM 2471 C C . VAL A 1 314 ? 10.811 8.227 -17.347 1.00 84.62 314 VAL A C 1
ATOM 2473 O O . VAL A 1 314 ? 11.032 7.021 -17.366 1.00 84.62 314 VAL A O 1
ATOM 2476 N N . VAL A 1 315 ? 9.618 8.721 -17.687 1.00 81.06 315 VAL A N 1
ATOM 2477 C CA . VAL A 1 315 ? 8.450 7.886 -18.018 1.00 81.06 315 VAL A CA 1
ATOM 2478 C C . VAL A 1 315 ? 8.640 7.011 -19.267 1.00 81.06 315 VAL A C 1
ATOM 2480 O O . VAL A 1 315 ? 7.902 6.045 -19.439 1.00 81.06 315 VAL A O 1
ATOM 2483 N N . LEU A 1 316 ? 9.632 7.278 -20.131 1.00 85.19 316 LEU A N 1
ATOM 2484 C CA . LEU A 1 316 ? 9.960 6.405 -21.270 1.00 85.19 316 LEU A CA 1
ATOM 2485 C C . LEU A 1 316 ? 10.400 5.015 -20.836 1.00 85.19 316 LEU A C 1
ATOM 2487 O O . LEU A 1 316 ? 10.182 4.068 -21.592 1.00 85.19 316 LEU A O 1
ATOM 2491 N N . SER A 1 317 ? 10.993 4.881 -19.646 1.00 84.31 317 SER A N 1
ATOM 2492 C CA . SER A 1 317 ? 11.372 3.575 -19.105 1.00 84.31 317 SER A CA 1
ATOM 2493 C C . SER A 1 317 ? 10.163 2.652 -18.939 1.00 84.31 317 SER A C 1
ATOM 2495 O O . SER A 1 317 ? 10.321 1.437 -18.980 1.00 84.31 317 SER A O 1
ATOM 2497 N N . ARG A 1 318 ? 8.940 3.206 -18.864 1.00 78.19 318 ARG A N 1
ATOM 2498 C CA . ARG A 1 318 ? 7.679 2.452 -18.804 1.00 78.19 318 ARG A CA 1
ATOM 2499 C C . ARG A 1 318 ? 7.316 1.732 -20.105 1.00 78.19 318 ARG A C 1
ATOM 2501 O O . ARG A 1 318 ? 6.426 0.887 -20.097 1.00 78.19 318 ARG A O 1
ATOM 2508 N N . LEU A 1 319 ? 7.957 2.072 -21.226 1.00 82.88 319 LEU A N 1
ATOM 2509 C CA . LEU A 1 319 ? 7.600 1.564 -22.556 1.00 82.88 319 LEU A CA 1
ATOM 2510 C C . LEU A 1 319 ? 8.361 0.282 -22.953 1.00 82.88 319 LEU A C 1
ATOM 2512 O O . LEU A 1 319 ? 8.135 -0.243 -24.046 1.00 82.88 319 LEU A O 1
ATOM 2516 N N . PHE A 1 320 ? 9.271 -0.210 -22.106 1.00 80.19 320 PHE A N 1
ATOM 2517 C CA . PHE A 1 320 ? 10.069 -1.422 -22.327 1.00 80.19 320 PHE A CA 1
ATOM 2518 C C . PHE A 1 320 ? 10.470 -2.095 -21.007 1.00 80.19 320 PHE A C 1
ATOM 2520 O O . PHE A 1 320 ? 10.423 -1.482 -19.947 1.00 80.19 320 PHE A O 1
ATOM 2527 N N . ASN A 1 321 ? 10.866 -3.367 -21.074 1.00 77.44 321 ASN A N 1
ATOM 2528 C CA . ASN A 1 321 ? 11.186 -4.209 -19.921 1.00 77.44 321 ASN A CA 1
ATOM 2529 C C . ASN A 1 321 ? 12.671 -4.588 -19.863 1.00 77.44 321 ASN A C 1
ATOM 2531 O O . ASN A 1 321 ? 13.371 -4.639 -20.878 1.00 77.44 321 ASN A O 1
ATOM 2535 N N . VAL A 1 322 ? 13.135 -4.967 -18.667 1.00 75.00 322 VAL A N 1
ATOM 2536 C CA . VAL A 1 322 ? 14.429 -5.642 -18.504 1.00 75.00 322 VAL A CA 1
ATOM 2537 C C . VAL A 1 322 ? 14.443 -6.942 -19.317 1.00 75.00 322 VAL A C 1
ATOM 2539 O O . VAL A 1 322 ? 13.565 -7.794 -19.179 1.00 75.00 322 VAL A O 1
ATOM 2542 N N . GLY A 1 323 ? 15.463 -7.100 -20.159 1.00 76.25 323 GLY A N 1
ATOM 2543 C CA . GLY A 1 323 ? 15.630 -8.215 -21.089 1.00 76.25 323 GLY A CA 1
ATOM 2544 C C . GLY A 1 323 ? 15.183 -7.932 -22.526 1.00 76.25 323 GLY A C 1
ATOM 2545 O O . GLY A 1 323 ? 15.485 -8.749 -23.403 1.00 76.25 323 GLY A O 1
ATOM 2546 N N . ASP A 1 324 ? 14.524 -6.801 -22.795 1.00 80.69 324 ASP A N 1
ATOM 2547 C CA . ASP A 1 324 ? 14.124 -6.427 -24.153 1.00 80.69 324 ASP A CA 1
ATOM 2548 C C . ASP A 1 324 ? 15.340 -6.124 -25.040 1.00 80.69 324 ASP A C 1
ATOM 2550 O O . ASP A 1 324 ? 16.330 -5.518 -24.611 1.00 80.69 324 ASP A O 1
ATOM 2554 N N . ASP A 1 325 ? 15.249 -6.529 -26.311 1.00 89.94 325 ASP A N 1
ATOM 2555 C CA . ASP A 1 325 ? 16.186 -6.091 -27.342 1.00 89.94 325 ASP A CA 1
ATOM 2556 C C . ASP A 1 325 ? 15.746 -4.673 -27.779 1.00 89.94 325 ASP A C 1
ATOM 2558 O O . ASP A 1 325 ? 14.719 -4.497 -28.446 1.00 89.94 325 ASP A O 1
ATOM 2562 N N . LEU A 1 326 ? 16.515 -3.659 -27.378 1.00 92.62 326 LEU A N 1
ATOM 2563 C CA . LEU A 1 326 ? 16.283 -2.247 -27.672 1.00 92.62 326 LEU A CA 1
ATOM 2564 C C . LEU A 1 326 ? 17.084 -1.833 -28.912 1.00 92.62 326 LEU A C 1
ATOM 2566 O O . LEU A 1 326 ? 18.309 -1.967 -28.959 1.00 92.62 326 LEU A O 1
ATOM 2570 N N . ILE A 1 327 ? 16.399 -1.299 -29.921 1.00 94.38 327 ILE A N 1
ATOM 2571 C CA . ILE A 1 327 ? 17.028 -0.711 -31.105 1.00 94.38 327 ILE A CA 1
ATOM 2572 C C . ILE A 1 327 ? 16.871 0.806 -31.030 1.00 94.38 327 ILE A C 1
ATOM 2574 O O . ILE A 1 327 ? 15.759 1.333 -31.074 1.00 94.38 327 ILE A O 1
ATOM 2578 N N . VAL A 1 328 ? 17.994 1.509 -30.931 1.00 93.81 328 VAL A N 1
ATOM 2579 C CA . VAL A 1 328 ? 18.064 2.965 -30.805 1.00 93.81 328 VAL A CA 1
ATOM 2580 C C . VAL A 1 328 ? 18.437 3.552 -32.161 1.00 93.81 328 VAL A C 1
ATOM 2582 O O . VAL A 1 328 ? 19.566 3.412 -32.633 1.00 93.81 328 VAL A O 1
ATOM 2585 N N . PHE A 1 329 ? 17.477 4.188 -32.827 1.00 92.69 329 PHE A N 1
ATOM 2586 C CA . PHE A 1 329 ? 17.705 4.880 -34.091 1.00 92.69 329 PHE A CA 1
ATOM 2587 C C . PHE A 1 329 ? 18.168 6.310 -33.828 1.00 92.69 329 PHE A C 1
ATOM 2589 O O . PHE A 1 329 ? 17.482 7.040 -33.115 1.00 92.69 329 PHE A O 1
ATOM 2596 N N . GLN A 1 330 ? 19.290 6.697 -34.442 1.00 90.50 330 GLN A N 1
ATOM 2597 C CA . GLN A 1 330 ? 19.922 8.008 -34.272 1.00 90.50 330 GLN A CA 1
ATOM 2598 C C . GLN A 1 330 ? 20.100 8.380 -32.794 1.00 90.50 330 GLN A C 1
ATOM 2600 O O . GLN A 1 330 ? 19.512 9.360 -32.333 1.00 90.50 330 GLN A O 1
ATOM 2605 N N . PRO A 1 331 ? 20.864 7.576 -32.028 1.00 89.25 331 PRO A N 1
ATOM 2606 C CA . PRO A 1 331 ? 21.099 7.874 -30.626 1.00 89.25 331 PRO A CA 1
ATOM 2607 C C . PRO A 1 331 ? 21.756 9.246 -30.486 1.00 89.25 331 PRO A C 1
ATOM 2609 O O . PRO A 1 331 ? 22.690 9.580 -31.222 1.00 89.25 331 PRO A O 1
ATOM 2612 N N . PHE A 1 332 ? 21.314 10.020 -29.501 1.00 87.25 332 PHE A N 1
ATOM 2613 C CA . PHE A 1 332 ? 22.077 11.181 -29.083 1.00 87.25 332 PHE A CA 1
ATOM 2614 C C . PHE A 1 332 ? 23.238 10.687 -28.230 1.00 87.25 332 PHE A C 1
ATOM 2616 O O . PHE A 1 332 ? 23.034 10.148 -27.148 1.00 87.25 332 PHE A O 1
ATOM 2623 N N . VAL A 1 333 ? 24.445 10.780 -28.777 1.00 84.50 333 VAL A N 1
ATOM 2624 C CA . VAL A 1 333 ? 25.669 10.345 -28.106 1.00 84.50 333 VAL A CA 1
ATOM 2625 C C . VAL A 1 333 ? 26.278 11.551 -27.417 1.00 84.50 333 VAL A C 1
ATOM 2627 O O . VAL A 1 333 ? 26.695 12.490 -28.097 1.00 84.50 333 VAL A O 1
ATOM 2630 N N . HIS A 1 334 ? 26.325 11.505 -26.092 1.00 79.31 334 HIS A N 1
ATOM 2631 C CA . HIS A 1 334 ? 26.976 12.513 -25.276 1.00 79.31 334 HIS A CA 1
ATOM 2632 C C . HIS A 1 334 ? 28.365 12.015 -24.880 1.00 79.31 334 HIS A C 1
ATOM 2634 O O . HIS A 1 334 ? 28.492 10.938 -24.299 1.00 79.31 334 HIS A O 1
ATOM 2640 N N . MET A 1 335 ? 29.411 12.777 -25.200 1.00 77.19 335 MET A N 1
ATOM 2641 C CA . MET A 1 335 ? 30.778 12.439 -24.800 1.00 77.19 335 MET A CA 1
ATOM 2642 C C . MET A 1 335 ? 31.041 12.926 -23.389 1.00 77.19 335 MET A C 1
ATOM 2644 O O . MET A 1 335 ? 30.780 14.083 -23.088 1.00 77.19 335 MET A O 1
ATOM 2648 N N . CYS A 1 336 ? 31.588 12.067 -22.539 1.00 73.06 336 CYS A N 1
ATOM 2649 C CA . CYS A 1 336 ? 31.887 12.439 -21.164 1.00 73.06 336 CYS A CA 1
ATOM 2650 C C . CYS A 1 336 ? 33.051 13.447 -21.139 1.00 73.06 336 CYS A C 1
ATOM 2652 O O . CYS A 1 336 ? 34.222 13.069 -21.241 1.00 73.06 336 CYS A O 1
ATOM 2654 N N . GLU A 1 337 ? 32.738 14.739 -21.033 1.00 65.88 337 GLU A N 1
ATOM 2655 C CA . GLU A 1 337 ? 33.728 15.792 -20.809 1.00 65.88 337 GLU A CA 1
ATOM 2656 C C . GLU A 1 337 ? 34.156 15.818 -19.335 1.00 65.88 337 GLU A C 1
ATOM 2658 O O . GLU A 1 337 ? 33.366 15.556 -18.434 1.00 65.88 337 GLU A O 1
ATOM 2663 N N . HIS A 1 338 ? 35.425 16.139 -19.064 1.00 56.72 338 HIS A N 1
ATOM 2664 C CA . HIS A 1 338 ? 35.996 16.062 -17.708 1.00 56.72 338 HIS A CA 1
ATOM 2665 C C . HIS A 1 338 ? 35.509 17.180 -16.760 1.00 56.72 338 HIS A C 1
ATOM 2667 O O . HIS A 1 338 ? 35.897 17.185 -15.596 1.00 56.72 338 HIS A O 1
ATOM 2673 N N . ASN A 1 339 ? 34.681 18.114 -17.246 1.00 58.41 339 ASN A N 1
ATOM 2674 C CA . ASN A 1 339 ? 34.243 19.312 -16.520 1.00 58.41 339 ASN A CA 1
ATOM 2675 C C . ASN A 1 339 ? 32.737 19.333 -16.193 1.00 58.41 339 ASN A C 1
ATOM 2677 O O . ASN A 1 339 ? 32.246 20.357 -15.723 1.00 58.41 339 ASN A O 1
ATOM 2681 N N . ASP A 1 340 ? 31.996 18.254 -16.461 1.00 69.25 340 ASP A N 1
ATOM 2682 C CA . ASP A 1 340 ? 30.581 18.159 -16.090 1.00 69.25 340 ASP A CA 1
ATOM 2683 C C . ASP A 1 340 ? 30.430 17.329 -14.806 1.00 69.25 340 ASP A C 1
ATOM 2685 O O . ASP A 1 340 ? 30.612 16.108 -14.798 1.00 69.25 340 ASP A O 1
ATOM 2689 N N . ASP A 1 341 ? 30.112 18.014 -13.706 1.00 69.88 341 ASP A N 1
ATOM 2690 C CA . ASP A 1 341 ? 29.967 17.419 -12.375 1.00 69.88 341 ASP A CA 1
ATOM 2691 C C . ASP A 1 341 ? 28.808 16.407 -12.289 1.00 69.88 341 ASP A C 1
ATOM 2693 O O . ASP A 1 341 ? 28.869 15.464 -11.487 1.00 69.88 341 ASP A O 1
ATOM 2697 N N . GLU A 1 342 ? 27.756 16.573 -13.101 1.00 75.44 342 GLU A N 1
ATOM 2698 C CA . GLU A 1 342 ? 26.612 15.655 -13.142 1.00 75.44 342 GLU A CA 1
ATOM 2699 C C . GLU A 1 342 ? 26.988 14.375 -13.879 1.00 75.44 342 GLU A C 1
ATOM 2701 O O . GLU A 1 342 ? 26.763 13.273 -13.374 1.00 75.44 342 GLU A O 1
ATOM 2706 N N . ILE A 1 343 ? 27.642 14.508 -15.034 1.00 72.81 343 ILE A N 1
ATOM 2707 C CA . ILE A 1 343 ? 28.144 13.362 -15.802 1.00 72.81 343 ILE A CA 1
ATOM 2708 C C . ILE A 1 343 ? 29.203 12.620 -14.997 1.00 72.81 343 ILE A C 1
ATOM 2710 O O . ILE A 1 343 ? 29.157 11.394 -14.908 1.00 72.81 343 ILE A O 1
ATOM 2714 N N . GLY A 1 344 ? 30.111 13.352 -14.347 1.00 69.31 344 GLY A N 1
ATOM 2715 C CA . GLY A 1 344 ? 31.055 12.787 -13.393 1.00 69.31 344 GLY A CA 1
ATOM 2716 C C . GLY A 1 344 ? 30.338 12.000 -12.295 1.00 69.31 344 GLY A C 1
ATOM 2717 O O . GLY A 1 344 ? 30.772 10.905 -11.955 1.00 69.31 344 GLY A O 1
ATOM 2718 N N . SER A 1 345 ? 29.202 12.491 -11.783 1.00 71.88 345 SER A N 1
ATOM 2719 C CA . SER A 1 345 ? 28.377 11.748 -10.820 1.00 71.88 345 SER A CA 1
ATOM 2720 C C . SER A 1 345 ? 27.803 10.461 -11.391 1.00 71.88 345 SER A C 1
ATOM 2722 O O . SER A 1 345 ? 27.980 9.414 -10.782 1.00 71.88 345 SER A O 1
ATOM 2724 N N . ILE A 1 346 ? 27.144 10.525 -12.550 1.00 74.19 346 ILE A N 1
ATOM 2725 C CA . ILE A 1 346 ? 26.512 9.368 -13.197 1.00 74.19 346 ILE A CA 1
ATOM 2726 C C . ILE A 1 346 ? 27.566 8.306 -13.504 1.00 74.19 346 ILE A C 1
ATOM 2728 O O . ILE A 1 346 ? 27.409 7.137 -13.164 1.00 74.19 346 ILE A O 1
ATOM 2732 N N . VAL A 1 347 ? 28.678 8.708 -14.116 1.00 71.81 347 VAL A N 1
ATOM 2733 C CA . VAL A 1 347 ? 29.771 7.795 -14.446 1.00 71.81 347 VAL A CA 1
ATOM 2734 C C . VAL A 1 347 ? 30.357 7.207 -13.161 1.00 71.81 347 VAL A C 1
ATOM 2736 O O . VAL A 1 347 ? 30.494 5.991 -13.082 1.00 71.81 347 VAL A O 1
ATOM 2739 N N . ASN A 1 348 ? 30.632 8.003 -12.125 1.00 68.31 348 ASN A N 1
ATOM 2740 C CA . ASN A 1 348 ? 31.162 7.487 -10.856 1.00 68.31 348 ASN A CA 1
ATOM 2741 C C . ASN A 1 348 ? 30.185 6.564 -10.119 1.00 68.31 348 ASN A C 1
ATOM 2743 O O . ASN A 1 348 ? 30.627 5.633 -9.450 1.00 68.31 348 ASN A O 1
ATOM 2747 N N . GLU A 1 349 ? 28.880 6.803 -10.245 1.00 68.94 349 GLU A N 1
ATOM 2748 C CA . GLU A 1 349 ? 27.849 5.910 -9.730 1.00 68.94 349 GLU A CA 1
ATOM 2749 C C . GLU A 1 349 ? 27.989 4.537 -10.391 1.00 68.94 349 GLU A C 1
ATOM 2751 O O . GLU A 1 349 ? 28.193 3.556 -9.686 1.00 68.94 349 GLU A O 1
ATOM 2756 N N . TYR A 1 350 ? 27.963 4.458 -11.724 1.00 65.19 350 TYR A N 1
ATOM 2757 C CA . TYR A 1 350 ? 27.833 3.187 -12.449 1.00 65.19 350 TYR A CA 1
ATOM 2758 C C . TYR A 1 350 ? 29.159 2.516 -12.884 1.00 65.19 350 TYR A C 1
ATOM 2760 O O . TYR A 1 350 ? 29.139 1.353 -13.282 1.00 65.19 350 TYR A O 1
ATOM 2768 N N . SER A 1 351 ? 30.324 3.171 -12.759 1.00 56.44 351 SER A N 1
ATOM 2769 C CA . SER A 1 351 ? 31.616 2.685 -13.310 1.00 56.44 351 SER A CA 1
ATOM 2770 C C . SER A 1 351 ? 32.477 1.825 -12.371 1.00 56.44 351 SER A C 1
ATOM 2772 O O . SER A 1 351 ? 33.666 1.647 -12.633 1.00 56.44 351 SER A O 1
ATOM 2774 N N . ALA A 1 352 ? 31.940 1.258 -11.287 1.00 48.34 352 ALA A N 1
ATOM 2775 C CA . ALA A 1 352 ? 32.751 0.578 -10.264 1.00 48.34 352 ALA A CA 1
ATOM 2776 C C . ALA A 1 352 ? 33.575 -0.643 -10.755 1.00 48.34 352 ALA A C 1
ATOM 2778 O O . ALA A 1 352 ? 34.408 -1.147 -10.004 1.00 48.34 352 ALA A O 1
ATOM 2779 N N . SER A 1 353 ? 33.385 -1.125 -11.992 1.00 44.38 353 SER A N 1
ATOM 2780 C CA . SER A 1 353 ? 34.107 -2.291 -12.532 1.00 44.38 353 SER A CA 1
ATOM 2781 C C . SER A 1 353 ? 34.675 -2.149 -13.954 1.00 44.38 353 SER A C 1
ATOM 2783 O O . SER A 1 353 ? 35.310 -3.093 -14.428 1.00 44.38 353 SER A O 1
ATOM 2785 N N . GLN A 1 354 ? 34.521 -1.005 -14.638 1.00 50.19 354 GLN A N 1
ATOM 2786 C CA . GLN A 1 354 ? 35.056 -0.821 -15.999 1.00 50.19 354 GLN A CA 1
ATOM 2787 C C . GLN A 1 354 ? 35.720 0.554 -16.194 1.00 50.19 354 GLN A C 1
ATOM 2789 O O . GLN A 1 354 ? 35.211 1.562 -15.705 1.00 50.19 354 GLN A O 1
ATOM 2794 N N . PRO A 1 355 ? 36.864 0.628 -16.903 1.00 47.50 355 PRO A N 1
ATOM 2795 C CA . PRO A 1 355 ? 37.583 1.879 -17.087 1.00 47.50 355 PRO A CA 1
ATOM 2796 C C . PRO A 1 355 ? 36.827 2.797 -18.059 1.00 47.50 355 PRO A C 1
ATOM 2798 O O . PRO A 1 355 ? 36.740 2.508 -19.247 1.00 47.50 355 PRO A O 1
ATOM 2801 N N . HIS A 1 356 ? 36.346 3.928 -17.538 1.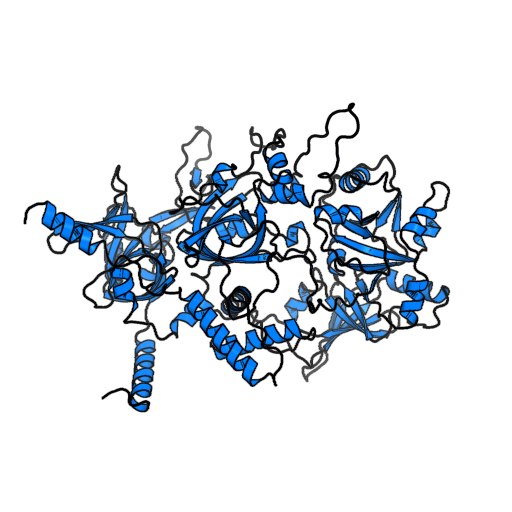00 54.03 356 HIS A N 1
ATOM 2802 C CA . HIS A 1 356 ? 35.891 5.124 -18.257 1.00 54.03 356 HIS A CA 1
ATOM 2803 C C . HIS A 1 356 ? 34.853 4.891 -19.371 1.00 54.03 356 HIS A C 1
ATOM 2805 O O . HIS A 1 356 ? 35.207 4.727 -20.542 1.00 54.03 356 HIS A O 1
ATOM 2811 N N . HIS A 1 357 ? 33.561 5.024 -19.047 1.00 62.16 357 HIS A N 1
ATOM 2812 C CA . HIS A 1 357 ? 32.551 5.290 -20.076 1.00 62.16 357 HIS A CA 1
ATOM 2813 C C . HIS A 1 357 ? 32.928 6.580 -20.815 1.00 62.16 357 HIS A C 1
ATOM 2815 O O . HIS A 1 357 ? 32.866 7.676 -20.259 1.00 62.16 357 HIS A O 1
ATOM 2821 N N . ARG A 1 358 ? 33.368 6.449 -22.071 1.00 68.00 358 ARG A N 1
ATOM 2822 C CA . ARG A 1 358 ? 33.761 7.590 -22.918 1.00 68.00 358 ARG A CA 1
ATOM 2823 C C . ARG A 1 358 ? 32.556 8.408 -23.374 1.00 68.00 358 ARG A C 1
ATOM 2825 O O . ARG A 1 358 ? 32.708 9.577 -23.719 1.00 68.00 358 ARG A O 1
ATOM 2832 N N . PHE A 1 359 ? 31.384 7.782 -23.406 1.00 77.69 359 PHE A N 1
ATOM 2833 C CA . PHE A 1 359 ? 30.125 8.385 -23.807 1.00 77.69 359 PHE A CA 1
ATOM 2834 C C . PHE A 1 359 ? 28.944 7.653 -23.163 1.00 77.69 359 PHE A C 1
ATOM 2836 O O . PHE A 1 359 ? 29.079 6.518 -22.703 1.00 77.69 359 PHE A O 1
ATOM 2843 N N . TYR A 1 360 ? 27.778 8.288 -23.189 1.00 84.38 360 TYR A N 1
ATOM 2844 C CA . TYR A 1 360 ? 26.486 7.674 -22.892 1.00 84.38 360 TYR A CA 1
ATOM 2845 C C . TYR A 1 360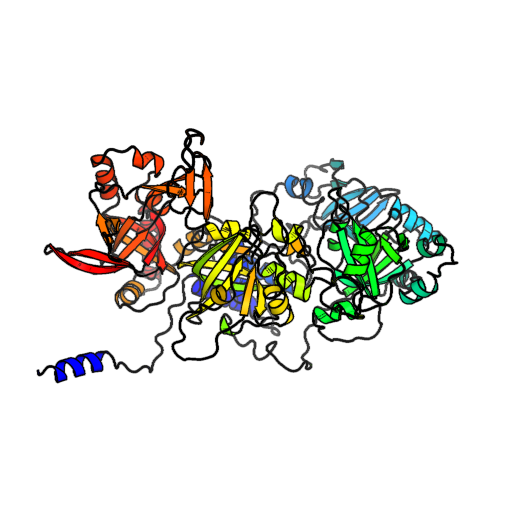 ? 25.456 8.087 -23.947 1.00 84.38 360 TYR A C 1
ATOM 2847 O O . TYR A 1 360 ? 25.684 8.998 -24.750 1.00 84.38 360 TYR A O 1
ATOM 2855 N N . PHE A 1 361 ? 24.334 7.377 -23.988 1.00 88.62 361 PHE A N 1
ATOM 2856 C CA . PHE A 1 361 ? 23.219 7.709 -24.863 1.00 88.62 361 PHE A CA 1
ATOM 2857 C C . PHE A 1 361 ? 22.185 8.559 -24.131 1.00 88.62 361 PHE A C 1
ATOM 2859 O O . PHE A 1 361 ? 21.939 8.357 -22.946 1.00 88.62 361 PHE A O 1
ATOM 2866 N N . GLU A 1 362 ? 21.508 9.437 -24.862 1.00 89.50 362 GLU A N 1
ATOM 2867 C CA . GLU A 1 362 ? 20.331 10.159 -24.383 1.00 89.50 362 GLU A CA 1
ATOM 2868 C C . GLU A 1 362 ? 19.143 9.991 -25.325 1.00 89.50 362 GLU A C 1
ATOM 2870 O O . GLU A 1 362 ? 19.268 9.740 -26.538 1.00 89.50 362 GLU A O 1
ATOM 2875 N N . TYR A 1 363 ? 17.957 10.235 -24.771 1.00 90.25 363 TYR A N 1
ATOM 2876 C CA . TYR A 1 363 ? 16.754 10.419 -25.562 1.00 90.25 363 TYR A CA 1
ATOM 2877 C C . TYR A 1 363 ? 16.695 11.822 -26.193 1.00 90.25 363 TYR A C 1
ATOM 2879 O O . TYR A 1 363 ? 15.916 12.691 -25.807 1.00 90.25 363 TYR A O 1
ATOM 2887 N N . GLY A 1 364 ? 17.542 12.048 -27.198 1.00 86.62 364 GLY A N 1
ATOM 2888 C CA . GLY A 1 364 ? 17.603 13.307 -27.939 1.00 86.62 364 GLY A CA 1
ATOM 2889 C C . GLY A 1 364 ? 16.411 13.570 -28.868 1.00 86.62 364 GLY A C 1
ATOM 2890 O O . GLY A 1 364 ? 15.456 12.798 -28.982 1.00 86.62 364 GLY A O 1
ATOM 2891 N N . THR A 1 365 ? 16.476 14.691 -29.586 1.00 83.50 365 THR A N 1
ATOM 2892 C CA . THR A 1 365 ? 15.391 15.201 -30.450 1.00 83.50 365 THR A CA 1
ATOM 2893 C C . THR A 1 365 ? 15.119 14.344 -31.690 1.00 83.50 365 THR A C 1
ATOM 2895 O O . THR A 1 365 ? 13.983 14.312 -32.171 1.00 83.50 365 THR A O 1
ATOM 2898 N N . ALA A 1 366 ? 16.136 13.636 -32.190 1.00 87.19 366 ALA A N 1
ATOM 2899 C CA . ALA A 1 366 ? 16.042 12.728 -33.335 1.00 87.19 366 ALA A CA 1
ATOM 2900 C C . ALA A 1 366 ? 15.916 11.245 -32.937 1.00 87.19 366 ALA A C 1
ATOM 2902 O O . ALA A 1 366 ? 15.557 10.425 -33.783 1.00 87.19 366 ALA A O 1
ATOM 2903 N N . THR A 1 367 ? 16.164 10.911 -31.664 1.00 92.00 367 THR A N 1
ATOM 2904 C CA . THR A 1 367 ? 16.168 9.529 -31.180 1.00 92.00 367 THR A CA 1
ATOM 2905 C C . THR A 1 367 ? 14.781 8.906 -31.320 1.00 92.00 367 THR A C 1
ATOM 2907 O O . THR A 1 367 ? 13.782 9.462 -30.850 1.00 92.00 367 THR A O 1
ATOM 2910 N N . VAL A 1 368 ? 14.723 7.730 -31.948 1.00 93.31 368 VAL A N 1
ATOM 2911 C CA . VAL A 1 368 ? 13.522 6.887 -32.012 1.00 93.31 368 VAL A CA 1
ATOM 2912 C C . VAL A 1 368 ? 13.862 5.507 -31.468 1.00 93.31 368 VAL A C 1
ATOM 2914 O O . VAL A 1 368 ? 14.825 4.875 -31.903 1.00 93.31 368 VAL A O 1
ATOM 2917 N N . LEU A 1 369 ? 13.061 5.043 -30.513 1.00 94.38 369 LEU A N 1
ATOM 2918 C CA . LEU A 1 369 ? 13.246 3.755 -29.862 1.00 94.38 369 LEU A CA 1
ATOM 2919 C C . LEU A 1 369 ? 12.334 2.704 -30.492 1.00 94.38 369 LEU A C 1
ATOM 2921 O O . LEU A 1 369 ? 11.145 2.934 -30.732 1.00 94.38 369 LEU A O 1
ATOM 2925 N N . PHE A 1 370 ? 12.901 1.529 -30.727 1.00 93.75 370 PHE A N 1
ATOM 2926 C CA . PHE A 1 370 ? 12.161 0.346 -31.122 1.00 93.75 370 PHE A CA 1
ATOM 2927 C C . PHE A 1 370 ? 12.451 -0.771 -30.140 1.00 93.75 370 PHE A C 1
ATOM 2929 O O . PHE A 1 370 ? 13.597 -0.966 -29.737 1.00 93.75 370 PHE A O 1
ATOM 2936 N N . THR A 1 371 ? 11.433 -1.551 -29.819 1.00 91.38 371 THR A N 1
ATOM 2937 C CA . THR A 1 371 ? 11.591 -2.743 -28.994 1.00 91.38 371 THR A CA 1
ATOM 2938 C C . THR A 1 371 ? 11.319 -3.967 -29.831 1.00 91.38 371 THR A C 1
ATOM 2940 O O . THR A 1 371 ? 10.399 -4.013 -30.647 1.00 91.38 371 THR A O 1
ATOM 2943 N N . ARG A 1 372 ? 12.133 -4.993 -29.641 1.00 84.75 372 ARG A N 1
ATOM 2944 C CA . ARG A 1 372 ? 11.840 -6.324 -30.142 1.00 84.75 372 ARG A CA 1
ATOM 2945 C C . ARG A 1 372 ? 11.638 -7.203 -28.926 1.00 84.75 372 ARG A C 1
ATOM 2947 O O . ARG A 1 372 ? 12.608 -7.644 -28.313 1.00 84.75 372 ARG A O 1
ATOM 2954 N N . ASN A 1 373 ? 10.375 -7.484 -28.615 1.00 67.12 373 ASN A N 1
ATOM 2955 C CA . ASN A 1 373 ? 10.052 -8.488 -27.615 1.00 67.12 373 ASN A CA 1
ATOM 2956 C C . ASN A 1 373 ? 10.744 -9.788 -28.028 1.00 67.12 373 ASN A C 1
ATOM 2958 O O . ASN A 1 373 ? 10.454 -10.378 -29.078 1.00 67.12 373 ASN A O 1
ATOM 2962 N N . ARG A 1 374 ? 11.654 -10.286 -27.189 1.00 56.22 374 ARG A N 1
ATOM 2963 C CA . ARG A 1 374 ? 11.789 -11.734 -27.137 1.00 56.22 374 ARG A CA 1
ATOM 2964 C C . ARG A 1 374 ? 10.424 -12.198 -26.663 1.00 56.22 374 ARG A C 1
ATOM 2966 O O . ARG A 1 374 ? 9.915 -11.674 -25.678 1.00 56.22 374 ARG A O 1
ATOM 2973 N N . HIS A 1 375 ? 9.825 -13.182 -27.326 1.00 37.28 375 HIS A N 1
ATOM 2974 C CA . HIS A 1 375 ? 8.941 -14.046 -26.568 1.00 37.28 375 HIS A CA 1
ATOM 2975 C C . HIS A 1 375 ? 9.803 -14.586 -25.423 1.00 37.28 375 HIS A C 1
ATOM 2977 O O . HIS A 1 375 ? 10.485 -15.598 -25.553 1.00 37.28 375 HIS A O 1
ATOM 2983 N N . VAL A 1 376 ? 9.760 -13.910 -24.278 1.00 30.47 376 VAL A N 1
ATOM 2984 C CA . VAL A 1 376 ? 9.536 -14.612 -23.044 1.00 30.47 376 VAL A CA 1
ATOM 2985 C C . VAL A 1 376 ? 8.189 -15.275 -23.310 1.00 30.47 376 VAL A C 1
ATOM 2987 O O . VAL A 1 376 ? 7.123 -14.773 -22.971 1.00 30.47 376 VAL A O 1
ATOM 2990 N N . THR A 1 377 ? 8.229 -16.451 -23.949 1.00 25.66 377 THR A N 1
ATOM 2991 C CA . THR A 1 377 ? 7.507 -17.563 -23.360 1.00 25.66 377 THR A CA 1
ATOM 2992 C C . THR A 1 377 ? 7.857 -17.395 -21.895 1.00 25.66 377 THR A C 1
ATOM 2994 O O . THR A 1 377 ? 9.020 -17.610 -21.541 1.00 25.66 377 THR A O 1
ATOM 2997 N N . LYS A 1 378 ? 6.949 -16.831 -21.077 1.00 27.12 378 LYS A N 1
ATOM 2998 C CA . LYS A 1 378 ? 7.041 -17.018 -19.629 1.00 27.12 378 LYS A CA 1
ATOM 2999 C C . LYS A 1 378 ? 7.340 -18.482 -19.551 1.00 27.12 378 LYS A C 1
ATOM 3001 O O . LYS A 1 378 ? 6.529 -19.246 -20.076 1.00 27.12 378 LYS A O 1
ATOM 3006 N N . ALA A 1 379 ? 8.564 -18.820 -19.155 1.00 23.95 379 ALA A N 1
ATOM 3007 C CA . ALA A 1 379 ? 9.008 -20.180 -19.258 1.00 23.95 379 ALA A CA 1
ATOM 3008 C C . ALA A 1 379 ? 7.915 -20.960 -18.544 1.00 23.95 379 ALA A C 1
ATOM 3010 O O . ALA A 1 379 ? 7.716 -20.802 -17.342 1.00 23.95 379 ALA A O 1
ATOM 3011 N N . THR A 1 380 ? 7.155 -21.749 -19.301 1.00 25.95 380 THR A N 1
ATOM 3012 C CA . THR A 1 380 ? 6.756 -23.036 -18.797 1.00 25.95 380 THR A CA 1
ATOM 3013 C C . THR A 1 380 ? 8.099 -23.605 -18.399 1.00 25.95 380 THR A C 1
ATOM 3015 O O . THR A 1 380 ? 8.944 -23.893 -19.252 1.00 25.95 380 THR A O 1
ATOM 3018 N N . VAL A 1 381 ? 8.383 -23.531 -17.101 1.00 24.69 381 VAL A N 1
ATOM 3019 C CA . VAL A 1 381 ? 9.527 -24.173 -16.494 1.00 24.69 381 VAL A CA 1
ATOM 3020 C C . VAL A 1 381 ? 9.236 -25.651 -16.696 1.00 24.69 381 VAL A C 1
ATOM 3022 O O . VAL A 1 381 ? 8.687 -26.332 -15.844 1.00 24.69 381 VAL A O 1
ATOM 3025 N N . THR A 1 382 ? 9.546 -26.161 -17.885 1.00 22.17 382 THR A N 1
ATOM 3026 C CA . THR A 1 382 ? 9.950 -27.547 -18.040 1.00 22.17 382 THR A CA 1
ATOM 3027 C C . THR A 1 382 ? 11.250 -27.656 -17.265 1.00 22.17 382 THR A C 1
ATOM 3029 O O . THR A 1 382 ? 12.326 -27.344 -17.775 1.00 22.17 382 THR A O 1
ATOM 3032 N N . THR A 1 383 ? 11.076 -27.939 -15.973 1.00 29.16 383 THR A N 1
ATOM 3033 C CA . THR A 1 383 ? 11.901 -28.796 -15.122 1.00 29.16 383 THR A CA 1
ATOM 3034 C C . THR A 1 383 ? 13.256 -29.150 -15.728 1.00 29.16 383 THR A C 1
ATOM 3036 O O . THR A 1 383 ? 13.345 -29.972 -16.639 1.00 29.16 383 THR A O 1
ATOM 3039 N N . GLY A 1 384 ? 14.314 -28.551 -15.184 1.00 22.08 384 GLY A N 1
ATOM 3040 C CA . GLY A 1 384 ? 15.686 -28.834 -15.592 1.00 22.08 384 GLY A CA 1
ATOM 3041 C C . GLY A 1 384 ? 16.724 -28.079 -14.768 1.00 22.08 384 GLY A C 1
ATOM 3042 O O . GLY A 1 384 ? 17.417 -27.227 -15.305 1.00 22.08 384 GLY A O 1
ATOM 3043 N N . GLN A 1 385 ? 16.786 -28.392 -13.469 1.00 25.38 385 GLN A N 1
ATOM 3044 C CA . GLN A 1 385 ? 17.959 -28.272 -12.588 1.00 25.38 385 GLN A CA 1
ATOM 3045 C C . GLN A 1 385 ? 18.745 -26.942 -12.620 1.00 25.38 385 GLN A C 1
ATOM 3047 O O . GLN A 1 385 ? 19.878 -26.879 -13.086 1.00 25.38 385 GLN A O 1
ATOM 3052 N N . ALA A 1 386 ? 18.210 -25.917 -11.954 1.00 23.44 386 ALA A N 1
ATOM 3053 C CA . ALA A 1 386 ? 19.023 -25.240 -10.947 1.00 23.44 386 ALA A CA 1
ATOM 3054 C C . ALA A 1 386 ? 18.777 -26.002 -9.643 1.00 23.44 386 ALA A C 1
ATOM 3056 O O . ALA A 1 386 ? 17.627 -26.235 -9.272 1.00 23.44 386 ALA A O 1
ATOM 3057 N N . THR A 1 387 ? 19.835 -26.483 -9.003 1.00 24.61 387 THR A N 1
ATOM 3058 C CA . THR A 1 387 ? 19.786 -27.215 -7.736 1.00 24.61 387 THR A CA 1
ATOM 3059 C C . THR A 1 387 ? 19.093 -26.387 -6.653 1.00 24.61 387 THR A C 1
ATOM 3061 O O . THR A 1 387 ? 19.721 -25.595 -5.963 1.00 24.61 387 THR A O 1
ATOM 3064 N N . SER A 1 388 ? 17.776 -26.590 -6.559 1.00 27.53 388 SER A N 1
ATOM 3065 C CA . SER A 1 388 ? 16.994 -26.830 -5.350 1.00 27.53 388 SER A CA 1
ATOM 3066 C C . SER A 1 388 ? 17.310 -25.922 -4.161 1.00 27.53 388 SER A C 1
ATOM 3068 O O . SER A 1 388 ? 18.089 -26.295 -3.288 1.00 27.53 388 SER A O 1
ATOM 3070 N N . LEU A 1 389 ? 16.565 -24.821 -4.066 1.00 26.91 389 LEU A N 1
ATOM 3071 C CA . LEU A 1 389 ? 15.887 -24.419 -2.831 1.00 26.91 389 LEU A CA 1
ATOM 3072 C C . LEU A 1 389 ? 14.561 -23.728 -3.211 1.00 26.91 389 LEU A C 1
ATOM 3074 O O . LEU A 1 389 ? 14.525 -22.571 -3.612 1.00 26.91 389 LEU A O 1
ATOM 3078 N N . ALA A 1 390 ? 13.489 -24.524 -3.113 1.00 28.81 390 ALA A N 1
ATOM 3079 C CA . ALA A 1 390 ? 12.076 -24.146 -2.993 1.00 28.81 390 ALA A CA 1
ATOM 3080 C C . ALA A 1 390 ? 11.357 -23.448 -4.169 1.00 28.81 390 ALA A C 1
ATOM 3082 O O . ALA A 1 390 ? 10.553 -22.545 -3.960 1.00 28.81 390 ALA A O 1
ATOM 3083 N N . THR A 1 391 ? 11.531 -23.941 -5.397 1.00 34.31 391 THR A N 1
ATOM 3084 C CA . THR A 1 391 ? 10.493 -23.824 -6.441 1.00 34.31 391 THR A CA 1
ATOM 3085 C C . THR A 1 391 ? 10.288 -25.197 -7.092 1.00 34.31 391 THR A C 1
ATOM 3087 O O . THR A 1 391 ? 11.241 -25.808 -7.565 1.00 34.31 391 THR A O 1
ATOM 3090 N N . ASP A 1 392 ? 9.051 -25.699 -7.038 1.00 28.23 392 ASP A N 1
ATOM 3091 C CA . ASP A 1 392 ? 8.549 -26.950 -7.635 1.00 28.23 392 ASP A CA 1
ATOM 3092 C C . ASP A 1 392 ? 8.992 -28.302 -7.041 1.00 28.23 392 ASP A C 1
ATOM 3094 O O . ASP A 1 392 ? 9.508 -29.181 -7.731 1.00 28.23 392 ASP A O 1
ATOM 3098 N N . ALA A 1 393 ? 8.631 -28.537 -5.775 1.00 23.31 393 ALA A N 1
ATOM 3099 C CA . ALA A 1 393 ? 8.301 -29.878 -5.287 1.00 23.31 393 ALA A CA 1
ATOM 3100 C C . ALA A 1 393 ? 6.854 -29.873 -4.759 1.00 23.31 393 ALA A C 1
ATOM 3102 O O . ALA A 1 393 ? 6.548 -29.176 -3.800 1.00 23.31 393 ALA A O 1
ATOM 3103 N N . HIS A 1 394 ? 5.975 -30.640 -5.411 1.00 26.02 394 HIS A N 1
ATOM 3104 C CA . HIS A 1 394 ? 4.585 -30.909 -5.018 1.00 26.02 394 HIS A CA 1
ATOM 3105 C C . HIS A 1 394 ? 3.667 -29.690 -4.795 1.00 26.02 394 HIS A C 1
ATOM 3107 O O . HIS A 1 394 ? 3.296 -29.372 -3.671 1.00 26.02 394 HIS A O 1
ATOM 3113 N N . TYR A 1 395 ? 3.109 -29.134 -5.877 1.00 31.47 395 TYR A N 1
ATOM 3114 C CA . TYR A 1 395 ? 1.823 -28.416 -5.808 1.00 31.47 395 TYR A CA 1
ATOM 3115 C C . TYR A 1 395 ? 0.634 -29.391 -5.644 1.00 31.47 395 TYR A C 1
ATOM 3117 O O . TYR A 1 395 ? -0.387 -29.289 -6.322 1.00 31.47 395 TYR A O 1
ATOM 3125 N N . SER A 1 396 ? 0.754 -30.359 -4.730 1.00 27.12 396 SER A N 1
ATOM 3126 C CA . SER A 1 396 ? -0.424 -30.859 -4.020 1.00 27.12 396 SER A CA 1
ATOM 3127 C C . SER A 1 396 ? -0.964 -29.706 -3.176 1.00 27.12 396 SER A C 1
ATOM 3129 O O . SER A 1 396 ? -0.182 -28.879 -2.723 1.00 27.12 396 SER A O 1
ATOM 3131 N N . ALA A 1 397 ? -2.280 -29.624 -2.999 1.00 35.06 397 ALA A N 1
ATOM 3132 C CA . ALA A 1 397 ? -2.955 -28.629 -2.168 1.00 35.06 397 ALA A CA 1
ATOM 3133 C C . ALA A 1 397 ? -2.202 -28.335 -0.852 1.00 35.06 397 ALA A C 1
ATOM 3135 O O . ALA A 1 397 ? -2.313 -29.120 0.080 1.00 35.06 397 ALA A O 1
ATOM 3136 N N . ILE A 1 398 ? -1.418 -27.252 -0.780 1.00 40.28 398 ILE A N 1
ATOM 3137 C CA . ILE A 1 398 ? -0.698 -26.851 0.436 1.00 40.28 398 ILE A CA 1
ATOM 3138 C C . ILE A 1 398 ? -0.675 -25.319 0.530 1.00 40.28 398 ILE A C 1
ATOM 3140 O O . ILE A 1 398 ? -0.062 -24.623 -0.277 1.00 40.28 398 ILE A O 1
ATOM 3144 N N . ASP A 1 399 ? -1.471 -24.848 1.486 1.00 51.16 399 ASP A N 1
ATOM 3145 C CA . ASP A 1 399 ? -1.147 -23.959 2.602 1.00 51.16 399 ASP A CA 1
ATOM 3146 C C . ASP A 1 399 ? -0.365 -22.654 2.390 1.00 51.16 399 ASP A C 1
ATOM 3148 O O . ASP A 1 399 ? 0.688 -22.556 1.765 1.00 51.16 399 ASP A O 1
ATOM 3152 N N . ARG A 1 400 ? -0.907 -21.624 3.046 1.00 65.81 400 ARG A N 1
ATOM 3153 C CA . ARG A 1 400 ? -0.236 -20.401 3.490 1.00 65.81 400 ARG A CA 1
ATOM 3154 C C . ARG A 1 400 ? 1.160 -20.765 4.023 1.00 65.81 400 ARG A C 1
ATOM 3156 O O . ARG A 1 400 ? 1.258 -21.398 5.071 1.00 65.81 400 ARG A O 1
ATOM 3163 N N . LEU A 1 401 ? 2.217 -20.407 3.284 1.00 65.75 401 LEU A N 1
ATOM 3164 C CA . LEU A 1 401 ? 3.589 -20.663 3.732 1.00 65.75 401 LEU A CA 1
ATOM 3165 C C . LEU A 1 401 ? 3.801 -19.978 5.089 1.00 65.75 401 LEU A C 1
ATOM 3167 O O . LEU A 1 401 ? 3.401 -18.818 5.237 1.00 65.75 401 LEU A O 1
ATOM 3171 N N . PRO A 1 402 ? 4.402 -20.675 6.067 1.00 70.00 402 PRO A N 1
ATOM 3172 C CA . PRO A 1 402 ? 4.659 -20.086 7.368 1.00 70.00 402 PRO A CA 1
ATOM 3173 C C . PRO A 1 402 ? 5.648 -18.925 7.237 1.00 70.00 402 PRO A C 1
ATOM 3175 O O . PRO A 1 402 ? 6.500 -18.923 6.344 1.00 70.00 402 PRO A O 1
ATOM 3178 N N . ILE A 1 403 ? 5.567 -17.958 8.155 1.00 77.50 403 ILE A N 1
ATOM 3179 C CA . ILE A 1 403 ? 6.491 -16.811 8.208 1.00 77.50 403 ILE A CA 1
ATOM 3180 C C . ILE A 1 403 ? 7.956 -17.279 8.229 1.00 77.50 403 ILE A C 1
ATOM 3182 O O . ILE A 1 403 ? 8.817 -16.660 7.615 1.00 77.50 403 ILE A O 1
ATOM 3186 N N . GLU A 1 404 ? 8.235 -18.411 8.871 1.00 76.19 404 GLU A N 1
ATOM 3187 C CA . GLU A 1 404 ? 9.583 -18.982 8.993 1.00 76.19 404 GLU A CA 1
ATOM 3188 C C . GLU A 1 404 ? 10.178 -19.475 7.665 1.00 76.19 404 GLU A C 1
ATOM 3190 O O . GLU A 1 404 ? 11.378 -19.724 7.587 1.00 76.19 404 GLU A O 1
ATOM 3195 N N . ALA A 1 405 ? 9.364 -19.633 6.617 1.00 77.75 405 ALA A N 1
ATOM 3196 C CA . ALA A 1 405 ? 9.846 -20.011 5.292 1.00 77.75 405 ALA A CA 1
ATOM 3197 C C . ALA A 1 405 ? 10.400 -18.819 4.492 1.00 77.75 405 ALA A C 1
ATOM 3199 O O . ALA A 1 405 ? 10.963 -19.032 3.417 1.00 77.75 405 ALA A O 1
ATOM 3200 N N . ILE A 1 406 ? 10.221 -17.584 4.977 1.00 81.12 406 ILE A N 1
ATOM 3201 C CA . ILE A 1 406 ? 10.667 -16.371 4.288 1.00 81.12 406 ILE A CA 1
ATOM 3202 C C . ILE A 1 406 ? 12.196 -16.355 4.203 1.00 81.12 406 ILE A C 1
ATOM 3204 O O . ILE A 1 406 ? 12.891 -16.587 5.186 1.00 81.12 406 ILE A O 1
ATOM 3208 N N . GLN A 1 407 ? 12.717 -16.041 3.016 1.00 77.69 407 GLN A N 1
ATOM 3209 C CA . GLN A 1 407 ? 14.153 -15.943 2.750 1.00 77.69 407 GLN A CA 1
ATOM 3210 C C . GLN A 1 407 ? 14.498 -14.554 2.216 1.00 77.69 407 GLN A C 1
ATOM 3212 O O . GLN A 1 407 ? 13.711 -13.958 1.486 1.00 77.69 407 GLN A O 1
ATOM 3217 N N . SER A 1 408 ? 15.708 -14.066 2.495 1.00 74.44 408 SER A N 1
ATOM 3218 C CA . SER A 1 408 ? 16.190 -12.721 2.120 1.00 74.44 408 SER A CA 1
ATOM 3219 C C . SER A 1 408 ? 16.312 -12.435 0.615 1.00 74.44 408 SER A C 1
ATOM 3221 O O . SER A 1 408 ? 16.750 -11.361 0.217 1.00 74.44 408 SER A O 1
ATOM 3223 N N . THR A 1 409 ? 15.956 -13.387 -0.243 1.00 69.19 409 THR A N 1
ATOM 3224 C CA . THR A 1 409 ? 15.882 -13.214 -1.701 1.00 69.19 409 THR A CA 1
ATOM 3225 C C . THR A 1 409 ? 14.459 -12.961 -2.191 1.00 69.19 409 THR A C 1
ATOM 3227 O O . THR A 1 409 ? 14.255 -12.706 -3.378 1.00 69.19 409 THR A O 1
ATOM 3230 N N . TRP A 1 410 ? 13.462 -13.064 -1.310 1.00 76.50 410 TRP A N 1
ATOM 3231 C CA . TRP A 1 410 ? 12.064 -12.961 -1.694 1.00 76.50 410 TRP A CA 1
ATOM 3232 C C . TRP A 1 410 ? 11.668 -11.507 -1.937 1.00 76.50 410 TRP A C 1
ATOM 3234 O O . TRP A 1 410 ? 11.877 -10.629 -1.101 1.00 76.50 410 TRP A O 1
ATOM 3244 N N . VAL A 1 411 ? 11.035 -11.276 -3.084 1.00 78.44 411 VAL A N 1
ATOM 3245 C CA . VAL A 1 411 ? 10.467 -9.989 -3.491 1.00 78.44 411 VAL A CA 1
ATOM 3246 C C . VAL A 1 411 ? 9.013 -10.187 -3.903 1.00 78.44 411 VAL A C 1
ATOM 3248 O O . VAL A 1 411 ? 8.637 -11.257 -4.386 1.00 78.44 411 VAL A O 1
ATOM 3251 N N . ASN A 1 412 ? 8.190 -9.156 -3.722 1.00 78.94 412 ASN A N 1
ATOM 3252 C CA . ASN A 1 412 ? 6.757 -9.140 -4.041 1.00 78.94 412 ASN A CA 1
ATOM 3253 C C . ASN A 1 412 ? 5.928 -10.214 -3.339 1.00 78.94 412 ASN A C 1
ATOM 3255 O O . ASN A 1 412 ? 4.873 -10.616 -3.840 1.00 78.94 412 ASN A O 1
ATOM 3259 N N . PHE A 1 413 ? 6.388 -10.696 -2.189 1.00 84.69 413 PHE A N 1
ATOM 3260 C CA . PHE A 1 413 ? 5.576 -11.605 -1.398 1.00 84.69 413 PHE A CA 1
ATOM 3261 C C . PHE A 1 413 ? 4.513 -10.821 -0.622 1.00 84.69 413 PHE A C 1
ATOM 3263 O O . PHE A 1 413 ? 4.549 -9.589 -0.512 1.00 84.69 413 PHE A O 1
ATOM 3270 N N . ALA A 1 414 ? 3.524 -11.555 -0.125 1.00 87.94 414 ALA A N 1
ATOM 3271 C CA . ALA A 1 414 ? 2.439 -11.014 0.668 1.00 87.94 414 ALA A CA 1
ATOM 3272 C C . ALA A 1 414 ? 2.365 -11.742 2.005 1.00 87.94 414 ALA A C 1
ATOM 3274 O O . ALA A 1 414 ? 2.685 -12.927 2.096 1.00 87.94 414 ALA A O 1
ATOM 3275 N N . VAL A 1 415 ? 1.921 -11.022 3.028 1.00 89.06 415 VAL A N 1
ATOM 3276 C CA . VAL A 1 415 ? 1.722 -11.548 4.375 1.00 89.06 415 VAL A CA 1
ATOM 3277 C C . VAL A 1 415 ? 0.346 -11.128 4.850 1.00 89.06 415 VAL A C 1
ATOM 3279 O O . VAL A 1 415 ? -0.042 -9.969 4.748 1.00 89.06 415 VAL A O 1
ATOM 3282 N N . TYR A 1 416 ? -0.392 -12.095 5.375 1.00 89.81 416 TYR A N 1
ATOM 3283 C CA . TYR A 1 416 ? -1.630 -11.872 6.101 1.00 89.81 416 TYR A CA 1
ATOM 3284 C C . TYR A 1 416 ? -1.358 -12.213 7.560 1.00 89.81 416 TYR A C 1
ATOM 3286 O O . TYR A 1 416 ? -0.716 -13.228 7.837 1.00 89.81 416 TYR A O 1
ATOM 3294 N N . GLY A 1 417 ? -1.827 -11.386 8.482 1.00 88.38 417 GLY A N 1
ATOM 3295 C CA . GLY A 1 417 ? -1.662 -11.619 9.909 1.00 88.38 417 GLY A CA 1
ATOM 3296 C C . GLY A 1 417 ? -2.233 -10.480 10.735 1.00 88.38 417 GLY A C 1
ATOM 3297 O O . GLY A 1 417 ? -2.914 -9.598 10.216 1.00 88.38 417 GLY A O 1
ATOM 3298 N N . GLN A 1 418 ? -1.958 -10.512 12.030 1.00 88.00 418 GLN A N 1
ATOM 3299 C CA . GLN A 1 418 ? -2.452 -9.536 12.988 1.00 88.00 418 GLN A CA 1
ATOM 3300 C C . GLN A 1 418 ? -1.331 -8.615 13.432 1.00 88.00 418 GLN A C 1
ATOM 3302 O O . GLN A 1 418 ? -0.205 -9.052 13.638 1.00 88.00 418 GLN A O 1
ATOM 3307 N N . VAL A 1 419 ? -1.640 -7.346 13.636 1.00 90.75 419 VAL A N 1
ATOM 3308 C CA . VAL A 1 419 ? -0.695 -6.398 14.220 1.00 90.75 419 VAL A CA 1
ATOM 3309 C C . VAL A 1 419 ? -0.382 -6.830 15.655 1.00 90.75 419 VAL A C 1
ATOM 3311 O O . VAL A 1 419 ? -1.261 -6.827 16.504 1.00 90.75 419 VAL A O 1
ATOM 3314 N N . ASP A 1 420 ? 0.858 -7.181 15.951 1.00 87.38 420 ASP A N 1
ATOM 3315 C CA . ASP A 1 420 ? 1.316 -7.521 17.303 1.00 87.38 420 ASP A CA 1
ATOM 3316 C C . ASP A 1 420 ? 1.866 -6.284 18.017 1.00 87.38 420 ASP A C 1
ATOM 3318 O O . ASP A 1 420 ? 1.478 -5.950 19.132 1.00 87.38 420 ASP A O 1
ATOM 3322 N N . GLU A 1 421 ? 2.713 -5.524 17.327 1.00 89.50 421 GLU A N 1
ATOM 3323 C CA . GLU A 1 421 ? 3.335 -4.317 17.854 1.00 89.50 421 GLU A CA 1
ATOM 3324 C C . GLU A 1 421 ? 3.531 -3.286 16.743 1.00 89.50 421 GLU A C 1
ATOM 3326 O O . GLU A 1 421 ? 3.784 -3.643 15.595 1.00 89.50 421 GLU A O 1
ATOM 3331 N N . ILE A 1 422 ? 3.429 -2.002 17.097 1.00 93.25 422 ILE A N 1
ATOM 3332 C CA . ILE A 1 422 ? 3.793 -0.887 16.225 1.00 93.25 422 ILE A CA 1
ATOM 3333 C C . ILE A 1 422 ? 4.710 0.034 17.015 1.00 93.25 422 ILE A C 1
ATOM 3335 O O . ILE A 1 422 ? 4.360 0.460 18.118 1.00 93.25 422 ILE A O 1
ATOM 3339 N N . ARG A 1 423 ? 5.860 0.358 16.434 1.00 93.56 423 ARG A N 1
ATOM 3340 C CA . ARG A 1 423 ? 6.782 1.377 16.927 1.00 93.56 423 ARG A CA 1
ATOM 3341 C C . ARG A 1 423 ? 7.019 2.390 15.824 1.00 93.56 423 ARG A C 1
ATOM 3343 O O . ARG A 1 423 ? 7.140 2.023 14.659 1.00 93.56 423 ARG A O 1
ATOM 3350 N N . VAL A 1 424 ? 7.088 3.656 16.199 1.00 93.81 424 VAL A N 1
ATOM 3351 C CA . VAL A 1 424 ? 7.279 4.762 15.264 1.00 93.81 424 VAL A CA 1
ATOM 3352 C C . VAL A 1 424 ? 8.598 5.430 15.593 1.00 93.81 424 VAL A C 1
ATOM 3354 O O . VAL A 1 424 ? 8.938 5.606 16.761 1.00 93.81 424 VAL A O 1
ATOM 3357 N N . SER A 1 425 ? 9.356 5.767 14.562 1.00 91.56 425 SER A N 1
ATOM 3358 C CA . SER A 1 425 ? 10.584 6.524 14.706 1.00 91.56 425 SER A CA 1
ATOM 3359 C C . SER A 1 425 ? 10.784 7.436 13.505 1.00 91.56 425 SER A C 1
ATOM 3361 O O . SER A 1 425 ? 10.154 7.293 12.456 1.00 91.56 425 SER A O 1
ATOM 3363 N N . HIS A 1 426 ? 11.663 8.400 13.706 1.00 87.62 426 HIS A N 1
ATOM 3364 C CA . HIS A 1 426 ? 11.980 9.470 12.787 1.00 87.62 426 HIS A CA 1
ATOM 3365 C C . HIS A 1 426 ? 13.483 9.403 12.524 1.00 87.62 426 HIS A C 1
ATOM 3367 O O . HIS A 1 426 ? 14.281 9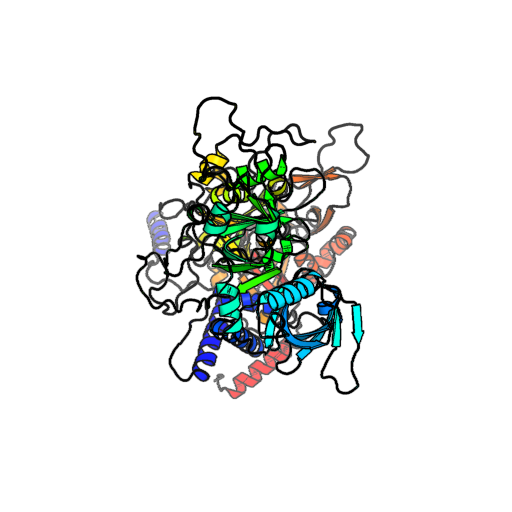.629 13.435 1.00 87.62 426 HIS A O 1
ATOM 3373 N N . GLY A 1 427 ? 13.883 9.006 11.318 1.00 85.75 427 GLY A N 1
ATOM 3374 C CA . GLY A 1 427 ? 15.291 8.763 11.017 1.00 85.75 427 GLY A CA 1
ATOM 3375 C C . GLY A 1 427 ? 15.524 8.064 9.687 1.00 85.75 427 GLY A C 1
ATOM 3376 O O . GLY A 1 427 ? 14.658 8.016 8.822 1.00 85.75 427 GLY A O 1
ATOM 3377 N N . ILE A 1 428 ? 16.727 7.514 9.525 1.00 86.31 428 ILE A N 1
ATOM 3378 C CA . ILE A 1 428 ? 17.114 6.807 8.300 1.00 86.31 428 ILE A CA 1
ATOM 3379 C C . ILE A 1 428 ? 16.470 5.404 8.311 1.00 86.31 428 ILE A C 1
ATOM 3381 O O . ILE A 1 428 ? 16.733 4.645 9.252 1.00 86.31 428 ILE A O 1
ATOM 3385 N N . PRO A 1 429 ? 15.658 5.023 7.307 1.00 90.44 429 PRO A N 1
ATOM 3386 C CA . PRO A 1 429 ? 15.060 3.688 7.247 1.00 90.44 429 PRO A CA 1
ATOM 3387 C C . PRO A 1 429 ? 16.094 2.612 6.883 1.00 90.44 429 PRO A C 1
ATOM 3389 O O . PRO A 1 429 ? 17.054 2.868 6.151 1.00 90.44 429 PRO A O 1
ATOM 3392 N N . LEU A 1 430 ? 15.888 1.374 7.336 1.00 89.56 430 LEU A N 1
ATOM 3393 C CA . LEU A 1 430 ? 16.619 0.196 6.856 1.00 89.56 430 LEU A CA 1
ATOM 3394 C C . LEU A 1 430 ? 16.446 0.006 5.345 1.00 89.56 430 LEU A C 1
ATOM 3396 O O . LEU A 1 430 ? 17.395 -0.414 4.683 1.00 89.56 430 LEU A O 1
ATOM 3400 N N . MET A 1 431 ? 15.290 0.385 4.791 1.00 89.00 431 MET A N 1
ATOM 3401 C CA . MET A 1 431 ? 15.071 0.455 3.346 1.00 89.00 431 MET A CA 1
ATOM 3402 C C . MET A 1 431 ? 16.173 1.235 2.628 1.00 89.00 431 MET A C 1
ATOM 3404 O O . MET A 1 431 ? 16.609 0.808 1.561 1.00 89.00 431 MET A O 1
ATOM 3408 N N . ALA A 1 432 ? 16.684 2.323 3.218 1.00 84.50 432 ALA A N 1
ATOM 3409 C CA . ALA A 1 432 ? 17.795 3.061 2.631 1.00 84.50 432 ALA A CA 1
ATOM 3410 C C . ALA A 1 432 ? 19.035 2.165 2.565 1.00 84.50 432 ALA A C 1
ATOM 3412 O O . ALA A 1 432 ? 19.576 1.968 1.487 1.00 84.50 432 ALA A O 1
ATOM 3413 N N . ALA A 1 433 ? 19.439 1.535 3.672 1.00 83.75 433 ALA A N 1
ATOM 3414 C CA . ALA A 1 433 ? 20.587 0.625 3.674 1.00 83.75 433 ALA A CA 1
ATOM 3415 C C . ALA A 1 433 ? 20.435 -0.530 2.666 1.00 83.75 433 ALA A C 1
ATOM 3417 O O . ALA A 1 433 ? 21.404 -0.869 1.997 1.00 83.75 433 ALA A O 1
ATOM 3418 N N . TYR A 1 434 ? 19.232 -1.091 2.509 1.00 84.12 434 TYR A N 1
ATOM 3419 C CA . TYR A 1 434 ? 18.938 -2.085 1.471 1.00 84.12 434 TYR A CA 1
ATOM 3420 C C . TYR A 1 434 ? 19.116 -1.516 0.057 1.00 84.12 434 TYR A C 1
ATOM 3422 O O . TYR A 1 434 ? 19.791 -2.124 -0.774 1.00 84.12 434 TYR A O 1
ATOM 3430 N N . PHE A 1 435 ? 18.549 -0.337 -0.210 1.00 79.06 435 PHE A N 1
ATOM 3431 C CA . PHE A 1 435 ? 18.712 0.360 -1.482 1.00 79.06 435 PHE A CA 1
ATOM 3432 C C . PHE A 1 435 ? 20.193 0.555 -1.805 1.00 79.06 435 PHE A C 1
ATOM 3434 O O . PHE A 1 435 ? 20.633 0.166 -2.882 1.00 79.06 435 PHE A O 1
ATOM 3441 N N . TYR A 1 436 ? 20.979 1.071 -0.857 1.00 74.88 436 TYR A N 1
ATOM 3442 C CA . TYR A 1 436 ? 22.403 1.273 -1.093 1.00 74.88 436 TYR A CA 1
ATOM 3443 C C . TYR A 1 436 ? 23.135 -0.046 -1.297 1.00 74.88 436 TYR A C 1
ATOM 3445 O O . TYR A 1 436 ? 23.830 -0.186 -2.292 1.00 74.88 436 TYR A O 1
ATOM 3453 N N . ALA A 1 437 ? 22.917 -1.040 -0.435 1.00 73.94 437 ALA A N 1
ATOM 3454 C CA . ALA A 1 437 ? 23.606 -2.327 -0.491 1.00 73.94 437 ALA A CA 1
ATOM 3455 C C . ALA A 1 437 ? 23.499 -3.046 -1.849 1.00 73.94 437 ALA A C 1
ATOM 3457 O O . ALA A 1 437 ? 24.449 -3.720 -2.245 1.00 73.94 437 ALA A O 1
ATOM 3458 N N . TYR A 1 438 ? 22.362 -2.932 -2.544 1.00 71.19 438 TYR A N 1
ATOM 3459 C CA . TYR A 1 438 ? 22.089 -3.738 -3.744 1.00 71.19 438 TYR A CA 1
ATOM 3460 C C . TYR A 1 438 ? 21.818 -2.945 -5.017 1.00 71.19 438 TYR A C 1
ATOM 3462 O O . TYR A 1 438 ? 21.940 -3.507 -6.104 1.00 71.19 438 TYR A O 1
ATOM 3470 N N . TYR A 1 439 ? 21.424 -1.680 -4.890 1.00 69.31 439 TYR A N 1
ATOM 3471 C CA . TYR A 1 439 ? 21.007 -0.835 -6.008 1.00 69.31 439 TYR A CA 1
ATOM 3472 C C . TYR A 1 439 ? 21.800 0.467 -6.084 1.00 69.31 439 TYR A C 1
ATOM 3474 O O . TYR A 1 439 ? 21.634 1.205 -7.057 1.00 69.31 439 TYR A O 1
ATOM 3482 N N . ASP A 1 440 ? 22.668 0.760 -5.106 1.00 64.62 440 ASP A N 1
ATOM 3483 C CA . ASP A 1 440 ? 23.641 1.826 -5.272 1.00 64.62 440 ASP A CA 1
ATOM 3484 C C . ASP A 1 440 ? 24.887 1.286 -5.965 1.00 64.62 440 ASP A C 1
ATOM 3486 O O . ASP A 1 440 ? 25.620 0.477 -5.390 1.00 64.62 440 ASP A O 1
ATOM 3490 N N . PRO A 1 441 ? 25.153 1.723 -7.199 1.00 51.44 441 PRO A N 1
ATOM 3491 C CA . PRO A 1 441 ? 26.214 1.142 -8.006 1.00 51.44 441 PRO A CA 1
ATOM 3492 C C . PRO A 1 441 ? 27.633 1.439 -7.470 1.00 51.44 441 PRO A C 1
ATOM 3494 O O . PRO A 1 441 ? 28.595 0.783 -7.871 1.00 51.44 441 PRO A O 1
ATOM 3497 N N . THR A 1 442 ? 27.766 2.314 -6.460 1.00 52.75 442 THR A N 1
ATOM 3498 C CA . THR A 1 442 ? 29.025 2.559 -5.731 1.00 52.75 442 THR A CA 1
ATOM 3499 C C . THR A 1 442 ? 29.411 1.447 -4.739 1.00 52.75 442 THR A C 1
ATOM 3501 O O . THR A 1 442 ? 30.529 1.427 -4.213 1.00 52.75 442 THR A O 1
ATOM 3504 N N . THR A 1 443 ? 28.523 0.486 -4.457 1.00 48.41 443 THR A N 1
ATOM 3505 C CA . THR A 1 443 ? 28.777 -0.554 -3.441 1.00 48.41 443 THR A CA 1
ATOM 3506 C C . THR A 1 443 ? 29.858 -1.565 -3.813 1.00 48.41 443 THR A C 1
ATOM 3508 O O . THR A 1 443 ? 30.451 -2.160 -2.912 1.00 48.41 443 THR A O 1
ATOM 3511 N N . GLY A 1 444 ? 30.187 -1.707 -5.102 1.00 41.44 444 GLY A N 1
ATOM 3512 C CA . GLY A 1 444 ? 31.215 -2.625 -5.607 1.00 41.44 444 GLY A CA 1
ATOM 3513 C C . GLY A 1 444 ? 32.641 -2.062 -5.685 1.00 41.44 444 GLY A C 1
ATOM 3514 O O . GLY A 1 444 ? 33.560 -2.808 -6.024 1.00 41.44 444 GLY A O 1
ATOM 3515 N N . SER A 1 445 ? 32.864 -0.775 -5.387 1.00 43.00 445 SER A N 1
ATOM 3516 C CA . SER A 1 445 ? 34.197 -0.171 -5.497 1.00 43.00 445 SER A CA 1
ATOM 3517 C C . SER A 1 445 ? 35.118 -0.678 -4.378 1.00 43.00 445 SER A C 1
ATOM 3519 O O . SER A 1 445 ? 35.023 -0.236 -3.229 1.00 43.00 445 SER A O 1
ATOM 3521 N N . SER A 1 446 ? 36.027 -1.601 -4.698 1.00 34.84 446 SER A N 1
ATOM 3522 C CA . SER A 1 446 ? 37.182 -1.879 -3.838 1.00 34.84 446 SER A CA 1
ATOM 3523 C C . SER A 1 446 ? 38.057 -0.616 -3.777 1.00 34.84 446 SER A C 1
ATOM 3525 O O . SER A 1 446 ? 38.247 0.014 -4.822 1.00 34.84 446 SER A O 1
ATOM 3527 N N . PRO A 1 447 ? 38.578 -0.205 -2.606 1.00 36.28 447 PRO A N 1
ATOM 3528 C CA . PRO A 1 447 ? 39.442 0.965 -2.497 1.00 36.28 447 PRO A CA 1
ATOM 3529 C C . PRO A 1 447 ? 40.792 0.662 -3.159 1.00 36.28 447 PRO A C 1
ATOM 3531 O O . PRO A 1 447 ? 41.742 0.219 -2.517 1.00 36.28 447 PRO A O 1
ATOM 3534 N N . ALA A 1 448 ? 40.875 0.862 -4.471 1.00 34.12 448 ALA A N 1
ATOM 3535 C CA . ALA A 1 448 ? 42.135 0.824 -5.185 1.00 34.12 448 ALA A CA 1
ATOM 3536 C C . ALA A 1 448 ? 42.851 2.171 -5.003 1.00 34.12 448 ALA A C 1
ATOM 3538 O O . ALA A 1 448 ? 42.373 3.217 -5.435 1.00 34.12 448 ALA A O 1
ATOM 3539 N N . SER A 1 449 ? 44.036 2.088 -4.402 1.00 31.50 449 SER A N 1
ATOM 3540 C CA . SER A 1 449 ? 45.033 3.135 -4.151 1.00 31.50 449 SER A CA 1
ATOM 3541 C C . SER A 1 449 ? 44.804 4.037 -2.929 1.00 31.50 449 SER A C 1
ATOM 3543 O O . SER A 1 449 ? 43.973 4.941 -2.880 1.00 31.50 449 SER A O 1
ATOM 3545 N N . GLU A 1 450 ? 45.640 3.782 -1.925 1.00 38.25 450 GLU A N 1
ATOM 3546 C CA . GLU A 1 450 ? 46.012 4.706 -0.863 1.00 38.25 450 GLU A CA 1
ATOM 3547 C C . GLU A 1 450 ? 46.573 5.993 -1.491 1.00 38.25 450 GLU A C 1
ATOM 3549 O O . GLU A 1 450 ? 47.691 5.973 -1.997 1.00 38.25 450 GLU A O 1
ATOM 3554 N N . SER A 1 451 ? 45.801 7.089 -1.523 1.00 34.38 451 SER A N 1
ATOM 3555 C CA . SER A 1 451 ? 46.276 8.495 -1.433 1.00 34.38 451 SER A CA 1
ATOM 3556 C C . SER A 1 451 ? 45.298 9.532 -2.013 1.00 34.38 451 SER A C 1
ATOM 3558 O O . SER A 1 451 ? 45.629 10.276 -2.922 1.00 34.38 451 SER A O 1
ATOM 3560 N N . SER A 1 452 ? 44.106 9.667 -1.437 1.00 30.14 452 SER A N 1
ATOM 3561 C CA . SER A 1 452 ? 43.390 10.954 -1.311 1.00 30.14 452 SER A CA 1
ATOM 3562 C C . SER A 1 452 ? 42.071 10.691 -0.595 1.00 30.14 452 SER A C 1
ATOM 3564 O O . SER A 1 452 ? 41.480 9.639 -0.809 1.00 30.14 452 SER A O 1
ATOM 3566 N N . ALA A 1 453 ? 41.666 11.606 0.289 1.00 33.59 453 ALA A N 1
ATOM 3567 C CA . ALA A 1 453 ? 40.494 11.540 1.164 1.00 33.59 453 ALA A CA 1
ATOM 3568 C C . ALA A 1 453 ? 39.371 10.598 0.682 1.00 33.59 453 ALA A C 1
ATOM 3570 O O . ALA A 1 453 ? 38.764 10.828 -0.361 1.00 33.59 453 ALA A O 1
ATOM 3571 N N . ILE A 1 454 ? 39.093 9.561 1.479 1.00 33.69 454 ILE A N 1
ATOM 3572 C CA . ILE A 1 454 ? 37.945 8.662 1.314 1.00 33.69 454 ILE A CA 1
ATOM 3573 C C . ILE A 1 454 ? 36.695 9.536 1.125 1.00 33.69 454 ILE A C 1
ATOM 3575 O O . ILE A 1 454 ? 36.365 10.287 2.051 1.00 33.69 454 ILE A O 1
ATOM 3579 N N . PRO A 1 455 ? 35.983 9.476 -0.016 1.00 35.34 455 PRO A N 1
ATOM 3580 C CA . PRO A 1 455 ? 34.677 10.103 -0.107 1.00 35.34 455 PRO A CA 1
ATOM 3581 C C . PRO A 1 455 ? 33.788 9.375 0.900 1.00 35.34 455 PRO A C 1
ATOM 3583 O O . PRO A 1 455 ? 33.539 8.176 0.763 1.00 35.34 455 PRO A O 1
ATOM 3586 N N . GLN A 1 456 ? 33.368 10.063 1.962 1.00 41.28 456 GLN A N 1
ATOM 3587 C CA . GLN A 1 456 ? 32.363 9.529 2.876 1.00 41.28 456 GLN A CA 1
ATOM 3588 C C . GLN A 1 456 ? 31.156 9.100 2.034 1.00 41.28 456 GLN A C 1
ATOM 3590 O O . GLN A 1 456 ? 30.580 9.930 1.332 1.00 41.28 456 GLN A O 1
ATOM 3595 N N . ARG A 1 457 ? 30.780 7.814 2.091 1.00 47.31 457 ARG A N 1
ATOM 3596 C CA . ARG A 1 457 ? 29.521 7.317 1.522 1.00 47.31 457 ARG A CA 1
ATOM 3597 C C . ARG A 1 457 ? 28.380 8.004 2.265 1.00 47.31 457 ARG A C 1
ATOM 3599 O O . ARG A 1 457 ? 27.958 7.531 3.311 1.00 47.31 457 ARG A O 1
ATOM 3606 N N . SER A 1 458 ? 27.940 9.164 1.795 1.00 50.56 458 SER A N 1
ATOM 3607 C CA . SER A 1 458 ? 26.759 9.841 2.317 1.00 50.56 458 SER A CA 1
ATOM 3608 C C . SER A 1 458 ? 25.530 9.218 1.667 1.00 50.56 458 SER A C 1
ATOM 3610 O O . SER A 1 458 ? 25.451 9.188 0.440 1.00 50.56 458 SER A O 1
ATOM 3612 N N . LEU A 1 459 ? 24.573 8.745 2.464 1.00 55.97 459 LEU A N 1
ATOM 3613 C CA . LEU A 1 459 ? 23.247 8.393 1.953 1.00 55.97 459 LEU A CA 1
ATOM 3614 C C . LEU A 1 459 ? 22.654 9.631 1.254 1.00 55.97 459 LEU A C 1
ATOM 3616 O O . LEU A 1 459 ? 22.636 10.716 1.840 1.00 55.97 459 LEU A O 1
ATOM 3620 N N . ASP A 1 460 ? 22.195 9.475 0.012 1.00 56.31 460 ASP A N 1
ATOM 3621 C CA . ASP A 1 460 ? 21.466 10.490 -0.749 1.00 56.31 460 ASP A CA 1
ATOM 3622 C C . ASP A 1 460 ? 20.336 11.073 0.106 1.00 56.31 460 ASP A C 1
ATOM 3624 O O . ASP A 1 460 ? 19.426 10.373 0.575 1.00 56.31 460 ASP A O 1
ATOM 3628 N N . ARG A 1 461 ? 20.411 12.391 0.303 1.00 57.06 461 ARG A N 1
ATOM 3629 C CA . ARG A 1 461 ? 19.459 13.152 1.107 1.00 57.06 461 ARG A CA 1
ATOM 3630 C C . ARG A 1 461 ? 18.052 13.079 0.528 1.00 57.06 461 ARG A C 1
ATOM 3632 O O . ARG A 1 461 ? 17.108 13.235 1.294 1.00 57.06 461 ARG A O 1
ATOM 3639 N N . ALA A 1 462 ? 17.878 12.832 -0.770 1.00 58.56 462 ALA A N 1
ATOM 3640 C CA . ALA A 1 462 ? 16.556 12.788 -1.388 1.00 58.56 462 ALA A CA 1
ATOM 3641 C C . ALA A 1 462 ? 15.736 11.574 -0.930 1.00 58.56 462 ALA A C 1
ATOM 3643 O O . ALA A 1 462 ? 14.587 11.729 -0.521 1.00 58.56 462 ALA A O 1
ATOM 3644 N N . ILE A 1 463 ? 16.342 10.384 -0.900 1.00 63.47 463 ILE A N 1
ATOM 3645 C CA . ILE A 1 463 ? 15.677 9.168 -0.407 1.00 63.47 463 ILE A CA 1
ATOM 3646 C C . ILE A 1 463 ? 15.469 9.268 1.109 1.00 63.47 463 ILE A C 1
ATOM 3648 O O . ILE A 1 463 ? 14.386 8.988 1.615 1.00 63.47 463 ILE A O 1
ATOM 3652 N N . VAL A 1 464 ? 16.488 9.723 1.843 1.00 66.88 464 VAL A N 1
ATOM 3653 C CA . VAL A 1 464 ? 16.423 9.822 3.310 1.00 66.88 464 VAL A CA 1
ATOM 3654 C C . VAL A 1 464 ? 15.394 10.858 3.779 1.00 66.88 464 VAL A C 1
ATOM 3656 O O . VAL A 1 464 ? 14.660 10.594 4.727 1.00 66.88 464 VAL A O 1
ATOM 3659 N N . SER A 1 465 ? 15.306 12.019 3.122 1.00 63.19 465 SER A N 1
ATOM 3660 C CA . SER A 1 465 ? 14.344 13.069 3.495 1.00 63.19 465 SER A CA 1
ATOM 3661 C C . SER A 1 465 ? 12.904 12.702 3.144 1.00 63.19 465 SER A C 1
ATOM 3663 O O . SER A 1 465 ? 11.999 13.027 3.908 1.00 63.19 465 SER A O 1
ATOM 3665 N N . LYS A 1 466 ? 12.684 11.985 2.033 1.00 75.75 466 LYS A N 1
ATOM 3666 C CA . LYS A 1 466 ? 11.347 11.543 1.619 1.00 75.75 466 LYS A CA 1
ATOM 3667 C C . LYS A 1 466 ? 10.757 10.478 2.550 1.00 75.75 466 LYS A C 1
ATOM 3669 O O . LYS A 1 466 ? 9.552 10.479 2.783 1.00 75.75 466 LYS A O 1
ATOM 3674 N N . TYR A 1 467 ? 11.589 9.594 3.099 1.00 83.38 467 TYR A N 1
ATOM 3675 C CA . TYR A 1 467 ? 11.157 8.437 3.895 1.00 83.38 467 TYR A CA 1
ATOM 3676 C C . TYR A 1 467 ? 11.576 8.535 5.372 1.00 83.38 467 TYR A C 1
ATOM 3678 O O . TYR A 1 467 ? 11.975 7.544 5.979 1.00 83.38 467 TYR A O 1
ATOM 3686 N N . TYR A 1 468 ? 11.494 9.738 5.950 1.00 84.81 468 TYR A N 1
ATOM 3687 C CA . TYR A 1 468 ? 11.945 10.016 7.320 1.00 84.81 468 TYR A CA 1
ATOM 3688 C C . TYR A 1 468 ? 11.029 9.439 8.415 1.00 84.81 468 TYR A C 1
ATOM 3690 O O . TYR A 1 468 ? 11.509 9.079 9.490 1.00 84.81 468 TYR A O 1
ATOM 3698 N N . LEU A 1 469 ? 9.719 9.340 8.158 1.00 90.50 469 LEU A N 1
ATOM 3699 C CA . LEU A 1 469 ? 8.777 8.637 9.032 1.00 90.50 469 LEU A CA 1
ATOM 3700 C C . LEU A 1 469 ? 8.899 7.131 8.785 1.00 90.50 469 LEU A C 1
ATOM 3702 O O . LEU A 1 469 ? 8.553 6.642 7.706 1.00 90.50 469 LEU A O 1
ATOM 3706 N N . VAL A 1 470 ? 9.350 6.397 9.800 1.00 94.00 470 VAL A N 1
ATOM 3707 C CA . VAL A 1 470 ? 9.566 4.951 9.719 1.00 94.00 470 VAL A CA 1
ATOM 3708 C C . VAL A 1 470 ? 8.710 4.249 10.764 1.00 94.00 470 VAL A C 1
ATOM 3710 O O . VAL A 1 470 ? 8.803 4.520 11.964 1.00 94.00 470 VAL A O 1
ATOM 3713 N N . VAL A 1 471 ? 7.878 3.315 10.309 1.00 96.00 471 VAL A N 1
ATOM 3714 C CA . VAL A 1 471 ? 7.028 2.500 11.177 1.00 96.00 471 VAL A CA 1
ATOM 3715 C C . VAL A 1 471 ? 7.556 1.073 11.195 1.00 96.00 471 VAL A C 1
ATOM 3717 O O . VAL A 1 471 ? 7.583 0.397 10.173 1.00 96.00 471 VAL A O 1
ATOM 3720 N N . LEU A 1 472 ? 7.952 0.597 12.372 1.00 95.88 472 LEU A N 1
ATOM 3721 C CA . LEU A 1 472 ? 8.305 -0.797 12.596 1.00 95.88 472 LEU A CA 1
ATOM 3722 C C . LEU A 1 472 ? 7.083 -1.536 13.131 1.00 95.88 472 LEU A C 1
ATOM 3724 O O . LEU A 1 472 ? 6.636 -1.291 14.254 1.00 95.88 472 LEU A O 1
ATOM 3728 N N . MET A 1 473 ? 6.542 -2.442 12.326 1.00 95.38 473 MET A N 1
ATOM 3729 C CA . MET A 1 473 ? 5.368 -3.232 12.665 1.00 95.38 473 MET A CA 1
ATOM 3730 C C . MET A 1 473 ? 5.738 -4.703 12.816 1.00 95.38 473 MET A C 1
ATOM 3732 O O . MET A 1 473 ? 6.407 -5.277 11.961 1.00 95.38 473 MET A O 1
ATOM 3736 N N . ARG A 1 474 ? 5.258 -5.345 13.880 1.00 92.00 474 ARG A N 1
ATOM 3737 C CA . ARG A 1 474 ? 5.290 -6.804 14.005 1.00 92.00 474 ARG A CA 1
ATOM 3738 C C . ARG A 1 474 ? 3.955 -7.384 13.602 1.00 92.00 474 ARG A C 1
ATOM 3740 O O . ARG A 1 474 ? 2.918 -6.942 14.091 1.00 92.00 474 ARG A O 1
ATOM 3747 N N . VAL A 1 475 ? 3.992 -8.380 12.729 1.00 90.69 475 VAL A N 1
ATOM 3748 C CA . VAL A 1 475 ? 2.807 -9.081 12.243 1.00 90.69 475 VAL A CA 1
ATOM 3749 C C . VAL A 1 475 ? 2.828 -10.506 12.764 1.00 90.69 475 VAL A C 1
ATOM 3751 O O . VAL A 1 475 ? 3.707 -11.278 12.401 1.00 90.69 475 VAL A O 1
ATOM 3754 N N . TYR A 1 476 ? 1.866 -10.848 13.611 1.00 86.50 476 TYR A N 1
ATOM 3755 C CA . TYR A 1 476 ? 1.637 -12.190 14.123 1.00 86.50 476 TYR A CA 1
ATOM 3756 C C . TYR A 1 476 ? 0.827 -13.021 13.126 1.00 86.50 476 TYR A C 1
ATOM 3758 O O . TYR A 1 476 ? -0.305 -12.668 12.786 1.00 86.50 476 TYR A O 1
ATOM 3766 N N . ASP A 1 477 ? 1.380 -14.146 12.683 1.00 82.00 477 ASP A N 1
ATOM 3767 C CA . ASP A 1 477 ? 0.609 -15.184 12.010 1.00 82.00 477 ASP A CA 1
ATOM 3768 C C . ASP A 1 477 ? 0.092 -16.186 13.040 1.00 82.00 477 ASP A C 1
ATOM 3770 O O . ASP A 1 477 ? 0.862 -16.874 13.710 1.00 82.00 477 ASP A O 1
ATOM 3774 N N . ALA A 1 478 ? -1.230 -16.295 13.145 1.00 73.81 478 ALA A N 1
ATOM 3775 C CA . ALA A 1 478 ? -1.863 -17.297 13.990 1.00 73.81 478 ALA A CA 1
ATOM 3776 C C . ALA A 1 478 ? -1.572 -18.727 13.515 1.00 73.81 478 ALA A C 1
ATOM 3778 O O . ALA A 1 478 ? -1.472 -19.616 14.359 1.00 73.81 478 ALA A O 1
ATOM 3779 N N . GLY A 1 479 ? -1.408 -18.929 12.198 1.00 69.19 479 GLY A N 1
ATOM 3780 C CA . GLY A 1 479 ? -1.091 -20.216 11.575 1.00 69.19 479 GLY A CA 1
ATOM 3781 C C . GLY A 1 479 ? 0.225 -20.786 12.084 1.00 69.19 479 GLY A C 1
ATOM 3782 O O . GLY A 1 479 ? 0.250 -21.873 12.661 1.00 69.19 479 GLY A O 1
ATOM 3783 N N . SER A 1 480 ? 1.312 -20.028 11.927 1.00 70.81 480 SER A N 1
ATOM 3784 C CA . SER A 1 480 ? 2.631 -20.445 12.407 1.00 70.81 480 SER A CA 1
ATOM 3785 C C . SER A 1 480 ? 2.909 -20.105 13.878 1.00 70.81 480 SER A C 1
ATOM 3787 O O . SER A 1 480 ? 3.863 -20.614 14.466 1.00 70.81 480 SER A O 1
ATOM 3789 N N . LYS A 1 481 ? 2.060 -19.282 14.510 1.00 75.75 481 LYS A N 1
ATOM 3790 C CA . LYS A 1 481 ? 2.251 -18.705 15.855 1.00 75.75 481 LYS A CA 1
ATOM 3791 C C . LYS A 1 481 ? 3.558 -17.918 15.982 1.00 75.75 481 LYS A C 1
ATOM 3793 O O . LYS A 1 481 ? 4.167 -17.893 17.054 1.00 75.75 481 LYS A O 1
ATOM 3798 N N . ARG A 1 482 ? 3.990 -17.271 14.903 1.00 79.56 482 ARG A N 1
ATOM 3799 C CA . ARG A 1 482 ? 5.227 -16.482 14.848 1.00 79.56 482 ARG A CA 1
ATOM 3800 C C . ARG A 1 482 ? 4.945 -15.052 14.433 1.00 79.56 482 ARG A C 1
ATOM 3802 O O . ARG A 1 482 ? 3.873 -14.739 13.923 1.00 79.56 482 ARG A O 1
ATOM 3809 N N . THR A 1 483 ? 5.916 -14.184 14.685 1.00 86.06 483 THR A N 1
ATOM 3810 C CA . THR A 1 483 ? 5.863 -12.780 14.291 1.00 86.06 483 THR A CA 1
ATOM 3811 C C . THR A 1 483 ? 6.896 -12.489 13.211 1.00 86.06 483 THR A C 1
ATOM 3813 O O . THR A 1 483 ? 8.040 -12.926 13.299 1.00 86.06 483 THR A O 1
ATOM 3816 N N . LEU A 1 484 ? 6.492 -11.725 12.199 1.00 89.50 484 LEU A N 1
ATOM 3817 C CA . LEU A 1 484 ? 7.380 -11.135 11.205 1.00 89.50 484 LEU A CA 1
ATOM 3818 C C . LEU A 1 484 ? 7.593 -9.664 11.538 1.00 89.50 484 LEU A C 1
ATOM 3820 O O . LEU A 1 484 ? 6.632 -8.938 11.794 1.00 89.50 484 LEU A O 1
ATOM 3824 N N . CYS A 1 485 ? 8.843 -9.220 11.500 1.00 93.19 485 CYS A N 1
ATOM 3825 C CA . CYS A 1 485 ? 9.180 -7.810 11.613 1.00 93.19 485 CYS A CA 1
ATOM 3826 C C . CYS A 1 485 ? 9.095 -7.152 10.229 1.00 93.19 485 CYS A C 1
ATOM 3828 O O . CYS A 1 485 ? 9.704 -7.643 9.276 1.00 93.19 485 CYS A O 1
ATOM 3830 N N . VAL A 1 486 ? 8.337 -6.062 10.120 1.00 95.31 486 VAL A N 1
ATOM 3831 C CA . VAL A 1 486 ? 8.119 -5.317 8.878 1.00 95.31 486 VAL A CA 1
ATOM 3832 C C . VAL A 1 486 ? 8.479 -3.850 9.098 1.00 95.31 486 VAL A C 1
ATOM 3834 O O . VAL A 1 486 ? 7.846 -3.176 9.910 1.00 95.31 486 VAL A O 1
ATOM 3837 N N . GLU A 1 487 ? 9.478 -3.341 8.379 1.00 95.75 487 GLU A N 1
ATOM 3838 C CA . GLU A 1 487 ? 9.734 -1.900 8.307 1.00 95.75 487 GLU A CA 1
ATOM 3839 C C . GLU A 1 487 ? 8.898 -1.290 7.179 1.00 95.75 487 GLU A C 1
ATOM 3841 O O . GLU A 1 487 ? 8.981 -1.720 6.028 1.00 95.75 487 GLU A O 1
ATOM 3846 N N . ILE A 1 488 ? 8.093 -0.288 7.519 1.00 96.44 488 ILE A N 1
ATOM 3847 C CA . ILE A 1 488 ? 7.153 0.380 6.624 1.00 96.44 488 ILE A CA 1
ATOM 3848 C C . ILE A 1 488 ? 7.555 1.847 6.492 1.00 96.44 488 ILE A C 1
ATOM 3850 O O . ILE A 1 488 ? 7.765 2.545 7.487 1.00 96.44 488 ILE A O 1
ATOM 3854 N N . THR A 1 489 ? 7.628 2.316 5.251 1.00 93.75 489 THR A N 1
ATOM 3855 C CA . THR A 1 489 ? 7.980 3.694 4.882 1.00 93.75 489 THR A CA 1
ATOM 3856 C C . THR A 1 489 ? 6.959 4.260 3.891 1.00 93.75 489 THR A C 1
ATOM 3858 O O . THR A 1 489 ? 6.120 3.522 3.371 1.00 93.75 489 THR A O 1
ATOM 3861 N N . GLY A 1 490 ? 7.012 5.570 3.642 1.00 89.69 490 GLY A N 1
ATOM 3862 C CA . GLY A 1 490 ? 6.223 6.209 2.585 1.00 89.69 490 GLY A CA 1
ATOM 3863 C C . GLY A 1 490 ? 4.745 6.366 2.933 1.00 89.69 490 GLY A C 1
ATOM 3864 O O . GLY A 1 490 ? 4.387 6.523 4.105 1.00 89.69 490 GLY A O 1
ATOM 3865 N N . GLU A 1 491 ? 3.867 6.307 1.932 1.00 88.81 491 GLU A N 1
ATOM 3866 C CA . GLU A 1 491 ? 2.419 6.453 2.150 1.00 88.81 491 GLU A CA 1
ATOM 3867 C C . GLU A 1 491 ? 1.873 5.350 3.076 1.00 88.81 491 GLU A C 1
ATOM 3869 O O . GLU A 1 491 ? 1.030 5.581 3.952 1.00 88.81 491 GLU A O 1
ATOM 3874 N N . ASN A 1 492 ? 2.417 4.138 2.945 1.00 92.81 492 ASN A N 1
ATOM 3875 C CA . ASN A 1 492 ? 2.041 3.003 3.779 1.00 92.81 492 ASN A CA 1
ATOM 3876 C C . ASN A 1 492 ? 2.405 3.210 5.263 1.00 92.81 492 ASN A C 1
ATOM 3878 O O . ASN A 1 492 ? 1.692 2.700 6.130 1.00 92.81 492 ASN A O 1
ATOM 3882 N N . ALA A 1 493 ? 3.442 3.996 5.586 1.00 93.50 493 ALA A N 1
ATOM 3883 C CA . ALA A 1 493 ? 3.785 4.327 6.974 1.00 93.50 493 ALA A CA 1
ATOM 3884 C C . ALA A 1 493 ? 2.721 5.223 7.623 1.00 93.50 493 ALA A C 1
ATOM 3886 O O . ALA A 1 493 ? 2.306 4.971 8.754 1.00 93.50 493 ALA A O 1
ATOM 3887 N N . VAL A 1 494 ? 2.204 6.211 6.884 1.00 91.25 494 VAL A N 1
ATOM 3888 C CA . VAL A 1 494 ? 1.109 7.080 7.349 1.00 91.25 494 VAL A CA 1
ATOM 3889 C C . VAL A 1 494 ? -0.152 6.258 7.618 1.00 91.25 494 VAL A C 1
ATOM 3891 O O . VAL A 1 494 ? -0.808 6.433 8.647 1.00 91.25 494 VAL A O 1
ATOM 3894 N N . ARG A 1 495 ? -0.467 5.296 6.741 1.00 91.25 495 ARG A N 1
ATOM 3895 C CA . ARG A 1 495 ? -1.576 4.351 6.958 1.00 91.25 495 ARG A CA 1
ATOM 3896 C C . ARG A 1 495 ? -1.337 3.473 8.189 1.00 91.25 495 ARG A C 1
ATOM 3898 O O . ARG A 1 495 ? -2.258 3.267 8.981 1.00 91.25 495 ARG A O 1
ATOM 3905 N N . ALA A 1 496 ? -0.103 3.010 8.390 1.00 94.62 496 ALA A N 1
ATOM 3906 C CA . ALA A 1 496 ? 0.271 2.177 9.527 1.00 94.62 496 ALA A CA 1
ATOM 3907 C C . ALA A 1 496 ? 0.137 2.895 10.886 1.00 94.62 496 ALA A C 1
ATOM 3909 O O . ALA A 1 496 ? -0.157 2.236 11.882 1.00 94.62 496 ALA A O 1
ATOM 3910 N N . LEU A 1 497 ? 0.250 4.232 10.947 1.00 92.50 497 LEU A N 1
ATOM 3911 C CA . LEU A 1 497 ? 0.050 5.001 12.190 1.00 92.50 497 LEU A CA 1
ATOM 3912 C C . LEU A 1 497 ? -1.343 4.816 12.809 1.00 92.50 497 LEU A C 1
ATOM 3914 O O . LEU A 1 497 ? -1.498 4.908 14.029 1.00 92.50 497 LEU A O 1
ATOM 3918 N N . ARG A 1 498 ? -2.363 4.570 11.980 1.00 89.69 498 ARG A N 1
ATOM 3919 C CA . ARG A 1 498 ? -3.751 4.389 12.433 1.00 89.69 498 ARG A CA 1
ATOM 3920 C C . ARG A 1 498 ? -4.030 2.981 12.940 1.00 89.69 498 ARG A C 1
ATOM 3922 O O . ARG A 1 498 ? -5.020 2.779 13.647 1.00 89.69 498 ARG A O 1
ATOM 3929 N N . LEU A 1 499 ? -3.164 2.025 12.610 1.00 91.00 499 LEU A N 1
ATOM 3930 C CA . LEU A 1 499 ? -3.337 0.637 13.003 1.00 91.00 499 LEU A CA 1
ATOM 3931 C C . LEU A 1 499 ? -3.234 0.468 14.517 1.00 91.00 499 LEU A C 1
ATOM 3933 O O . LEU A 1 499 ? -2.582 1.242 15.219 1.00 91.00 499 LEU A O 1
ATOM 3937 N N . ARG A 1 500 ? -3.876 -0.572 15.039 1.00 85.56 500 ARG A N 1
ATOM 3938 C CA . ARG A 1 500 ? -3.846 -0.967 16.450 1.00 85.56 500 ARG A CA 1
ATOM 3939 C C . ARG A 1 500 ? -3.502 -2.446 16.564 1.00 85.56 500 ARG A C 1
ATOM 3941 O O . ARG A 1 500 ? -3.883 -3.242 15.708 1.00 85.56 500 ARG A O 1
ATOM 3948 N N . ARG A 1 501 ? -2.847 -2.822 17.667 1.00 85.12 501 ARG A N 1
ATOM 3949 C CA . ARG A 1 501 ? -2.559 -4.229 18.001 1.00 85.12 501 ARG A CA 1
ATOM 3950 C C . ARG A 1 501 ? -3.828 -5.079 17.905 1.00 85.12 501 ARG A C 1
ATOM 3952 O O . ARG A 1 501 ? -4.876 -4.624 18.343 1.00 85.12 501 ARG A O 1
ATOM 3959 N N . GLY A 1 502 ? -3.768 -6.266 17.323 1.00 80.25 502 GLY A N 1
ATOM 3960 C CA . GLY A 1 502 ? -4.899 -7.164 17.107 1.00 80.25 502 GLY A CA 1
ATOM 3961 C C . GLY A 1 502 ? -5.619 -7.013 15.769 1.00 80.25 502 GLY A C 1
ATOM 3962 O O . GLY A 1 502 ? -6.299 -7.947 15.356 1.00 80.25 502 GLY A O 1
ATOM 3963 N N . GLN A 1 503 ? -5.475 -5.873 15.079 1.00 87.06 503 GLN A N 1
ATOM 3964 C CA . GLN A 1 503 ? -6.110 -5.687 13.770 1.00 87.06 503 GLN A CA 1
ATOM 3965 C C . GLN A 1 503 ? -5.484 -6.607 12.724 1.00 87.06 503 GLN A C 1
ATOM 3967 O O . GLN A 1 503 ? -4.267 -6.787 12.709 1.00 87.06 503 GLN A O 1
ATOM 3972 N N . SER A 1 504 ? -6.305 -7.151 11.832 1.00 89.25 504 SER A N 1
ATOM 3973 C CA . SER A 1 504 ? -5.854 -8.021 10.752 1.00 89.25 504 SER A CA 1
ATOM 3974 C C . SER A 1 504 ? -5.518 -7.207 9.512 1.00 89.25 504 SER A C 1
ATOM 3976 O O . SER A 1 504 ? -6.307 -6.387 9.031 1.00 89.25 504 SER A O 1
ATOM 3978 N N . VAL A 1 505 ? -4.328 -7.454 8.983 1.00 92.69 505 VAL A N 1
ATOM 3979 C CA . VAL A 1 505 ? -3.757 -6.716 7.862 1.00 92.69 505 VAL A CA 1
ATOM 3980 C C . VAL A 1 505 ? -3.301 -7.673 6.773 1.00 92.69 505 VAL A C 1
ATOM 3982 O O . VAL A 1 505 ? -2.772 -8.752 7.046 1.00 92.69 505 VAL A O 1
ATOM 3985 N N . LEU A 1 506 ? -3.498 -7.254 5.526 1.00 93.00 506 LEU A N 1
ATOM 3986 C CA . LEU A 1 506 ? -2.856 -7.839 4.358 1.00 93.00 506 LEU A CA 1
ATOM 3987 C C . LEU A 1 506 ? -1.776 -6.871 3.879 1.00 93.00 506 LEU A C 1
ATOM 3989 O O . LEU A 1 506 ? -2.068 -5.733 3.517 1.00 93.00 506 LEU A O 1
ATOM 3993 N N . LEU A 1 507 ? -0.538 -7.346 3.870 1.00 93.19 507 LEU A N 1
ATOM 3994 C CA . LEU A 1 507 ? 0.622 -6.643 3.347 1.00 93.19 507 LEU A CA 1
ATOM 3995 C C . LEU A 1 507 ? 1.025 -7.269 2.020 1.00 93.19 507 LEU A C 1
ATOM 3997 O O . LEU A 1 507 ? 1.133 -8.492 1.921 1.00 93.19 507 LEU A O 1
ATOM 4001 N N . GLN A 1 508 ? 1.254 -6.445 1.006 1.00 89.81 508 GLN A N 1
ATOM 4002 C CA . GLN A 1 508 ? 1.644 -6.876 -0.335 1.00 89.81 508 GLN A CA 1
ATOM 4003 C C . GLN A 1 508 ? 2.841 -6.071 -0.834 1.00 89.81 508 GLN A C 1
ATOM 4005 O O . GLN A 1 508 ? 3.052 -4.949 -0.378 1.00 89.81 508 GLN A O 1
ATOM 4010 N N . GLY A 1 509 ? 3.594 -6.632 -1.785 1.00 83.12 509 GLY A N 1
ATOM 4011 C CA . GLY A 1 509 ? 4.778 -5.970 -2.343 1.00 83.12 509 GLY A CA 1
ATOM 4012 C C . GLY A 1 509 ? 5.955 -5.950 -1.366 1.00 83.12 509 GLY A C 1
ATOM 4013 O O . GLY A 1 509 ? 6.745 -5.013 -1.371 1.00 83.12 509 GLY A O 1
ATOM 4014 N N . LEU A 1 510 ? 6.056 -6.949 -0.483 1.00 88.88 510 LEU A N 1
ATOM 4015 C CA . LEU A 1 510 ? 7.119 -7.005 0.517 1.00 88.88 510 LEU A CA 1
ATOM 4016 C C . LEU A 1 510 ? 8.445 -7.477 -0.088 1.00 88.88 510 LEU A C 1
ATOM 4018 O O . LEU A 1 510 ? 8.471 -8.293 -1.015 1.00 88.88 510 LEU A O 1
ATOM 4022 N N . VAL A 1 511 ? 9.545 -6.995 0.486 1.00 87.12 511 VAL A N 1
ATOM 4023 C CA . VAL A 1 511 ? 10.920 -7.380 0.136 1.00 87.12 511 VAL A CA 1
ATOM 4024 C C . VAL A 1 511 ? 11.625 -7.904 1.378 1.00 87.12 511 VAL A C 1
ATOM 4026 O O . VAL A 1 511 ? 11.672 -7.219 2.390 1.00 87.12 511 VAL A O 1
ATOM 4029 N N . ALA A 1 512 ? 12.147 -9.125 1.332 1.00 88.19 512 ALA A N 1
ATOM 4030 C CA . ALA A 1 512 ? 12.758 -9.768 2.484 1.00 88.19 512 ALA A CA 1
ATOM 4031 C C . ALA A 1 512 ? 14.253 -9.471 2.497 1.00 88.19 512 ALA A C 1
ATOM 4033 O O . ALA A 1 512 ? 14.915 -9.511 1.464 1.00 88.19 512 ALA A O 1
ATOM 4034 N N . VAL A 1 513 ? 14.788 -9.182 3.675 1.00 88.62 513 VAL A N 1
ATOM 4035 C CA . VAL A 1 513 ? 16.157 -8.711 3.855 1.00 88.62 513 VAL A CA 1
ATOM 4036 C C . VAL A 1 513 ? 16.764 -9.363 5.082 1.00 88.62 513 VAL A C 1
ATOM 4038 O O . VAL A 1 513 ? 16.116 -9.452 6.117 1.00 88.62 513 VAL A O 1
ATOM 4041 N N . ASN A 1 514 ? 18.018 -9.803 4.986 1.00 87.31 514 ASN A N 1
ATOM 4042 C CA . ASN A 1 514 ? 18.754 -10.303 6.143 1.00 87.31 514 ASN A CA 1
ATOM 4043 C C . ASN A 1 514 ? 19.542 -9.158 6.785 1.00 87.31 514 ASN A C 1
ATOM 4045 O O . ASN A 1 514 ? 20.400 -8.557 6.138 1.00 87.31 514 ASN A O 1
ATOM 4049 N N . LEU A 1 515 ? 19.279 -8.877 8.062 1.00 85.56 515 LEU A N 1
ATOM 4050 C CA . LEU A 1 515 ? 19.962 -7.802 8.786 1.00 85.56 515 LEU A CA 1
ATOM 4051 C C . LEU A 1 515 ? 21.473 -8.015 8.941 1.00 85.56 515 LEU A C 1
ATOM 4053 O O . LEU A 1 515 ? 22.220 -7.046 9.073 1.00 85.56 515 LEU A O 1
ATOM 4057 N N . ASN A 1 516 ? 21.905 -9.275 8.932 1.00 84.31 516 ASN A N 1
ATOM 4058 C CA . ASN A 1 516 ? 23.300 -9.676 9.066 1.00 84.31 516 ASN A CA 1
ATOM 4059 C C . ASN A 1 516 ? 24.016 -9.778 7.716 1.00 84.31 516 ASN A C 1
ATOM 4061 O O . ASN A 1 516 ? 25.178 -10.185 7.688 1.00 84.31 516 ASN A O 1
ATOM 4065 N N . ASP A 1 517 ? 23.356 -9.440 6.602 1.00 83.31 517 ASP A N 1
ATOM 4066 C CA . ASP A 1 517 ? 24.048 -9.364 5.321 1.00 83.31 517 ASP A CA 1
ATOM 4067 C C . ASP A 1 517 ? 25.211 -8.359 5.433 1.00 83.31 517 ASP A C 1
ATOM 4069 O O . ASP A 1 517 ? 24.969 -7.208 5.813 1.00 83.31 517 ASP A O 1
ATOM 4073 N N . PRO A 1 518 ? 26.464 -8.747 5.123 1.00 78.19 518 PRO A N 1
ATOM 4074 C CA . PRO A 1 518 ? 27.625 -7.869 5.254 1.00 78.19 518 PRO A CA 1
ATOM 4075 C C . PRO A 1 518 ? 27.472 -6.520 4.538 1.00 78.19 518 PRO A C 1
ATOM 4077 O O . PRO A 1 518 ? 27.957 -5.501 5.040 1.00 78.19 518 PRO A O 1
ATOM 4080 N N . ALA A 1 519 ? 26.778 -6.482 3.394 1.00 77.50 519 ALA A N 1
ATOM 4081 C CA . ALA A 1 519 ? 26.561 -5.251 2.636 1.00 77.50 519 ALA A CA 1
ATOM 4082 C C . ALA A 1 519 ? 25.647 -4.268 3.387 1.00 77.50 519 ALA A C 1
ATOM 4084 O O . ALA A 1 519 ? 25.875 -3.062 3.374 1.00 77.50 519 ALA A O 1
ATOM 4085 N N . ILE A 1 520 ? 24.649 -4.779 4.107 1.00 81.50 520 ILE A N 1
ATOM 4086 C CA . ILE A 1 520 ? 23.712 -3.968 4.894 1.00 81.50 520 ILE A CA 1
ATOM 4087 C C . ILE A 1 520 ? 24.300 -3.642 6.265 1.00 81.50 520 ILE A C 1
ATOM 4089 O O . ILE A 1 520 ? 24.204 -2.510 6.739 1.00 81.50 520 ILE A O 1
ATOM 4093 N N . ALA A 1 521 ? 24.924 -4.629 6.908 1.00 81.88 521 ALA A N 1
ATOM 4094 C CA . ALA A 1 521 ? 25.525 -4.487 8.225 1.00 81.88 521 ALA A CA 1
ATOM 4095 C C . ALA A 1 521 ? 26.644 -3.437 8.219 1.00 81.88 521 ALA A C 1
ATOM 4097 O O . ALA A 1 521 ? 26.698 -2.619 9.136 1.00 81.88 521 ALA A O 1
ATOM 4098 N N . SER A 1 522 ? 27.479 -3.405 7.173 1.00 77.62 522 SER A N 1
ATOM 4099 C CA . SER A 1 522 ? 28.519 -2.379 7.010 1.00 77.62 522 SER A CA 1
ATOM 4100 C C . SER A 1 522 ? 27.929 -0.974 6.911 1.00 77.62 522 SER A C 1
ATOM 4102 O O . SER A 1 522 ? 28.334 -0.106 7.673 1.00 77.62 522 SER A O 1
ATOM 4104 N N . LEU A 1 523 ? 26.891 -0.757 6.097 1.00 76.31 523 LEU A N 1
ATOM 4105 C CA . LEU A 1 523 ? 26.217 0.546 5.982 1.00 76.31 523 LEU A CA 1
ATOM 4106 C C . LEU A 1 523 ? 25.551 1.011 7.287 1.00 76.31 523 LEU A C 1
ATOM 4108 O O . LEU A 1 523 ? 25.392 2.208 7.517 1.00 76.31 523 LEU A O 1
ATOM 4112 N N . ARG A 1 524 ? 25.142 0.071 8.143 1.00 77.25 524 ARG A N 1
ATOM 4113 C CA . ARG A 1 524 ? 24.554 0.370 9.458 1.00 77.25 524 ARG A CA 1
ATOM 4114 C C . ARG A 1 524 ? 25.605 0.636 10.540 1.00 77.25 524 ARG A C 1
ATOM 4116 O O . ARG A 1 524 ? 25.291 1.312 11.518 1.00 77.25 524 ARG A O 1
ATOM 4123 N N . GLN A 1 525 ? 26.812 0.084 10.400 1.00 69.31 525 GLN A N 1
ATOM 4124 C CA . GLN A 1 525 ? 27.930 0.249 11.340 1.00 69.31 525 GLN A CA 1
ATOM 4125 C C . GLN A 1 525 ? 28.833 1.431 10.977 1.00 69.31 525 GLN A C 1
ATOM 4127 O O . GLN A 1 525 ? 29.347 2.110 11.873 1.00 69.31 525 GLN A O 1
ATOM 4132 N N . ASP A 1 526 ? 29.005 1.694 9.682 1.00 56.03 526 ASP A N 1
ATOM 4133 C CA . ASP A 1 526 ? 29.687 2.874 9.184 1.00 56.03 526 ASP A CA 1
ATOM 4134 C C . ASP A 1 526 ? 28.935 4.106 9.683 1.00 56.03 526 ASP A C 1
ATOM 4136 O O . ASP A 1 526 ? 27.713 4.225 9.577 1.00 56.03 526 ASP A O 1
ATOM 4140 N N . ARG A 1 527 ? 29.673 5.042 10.281 1.00 50.28 527 ARG A N 1
ATOM 4141 C CA . ARG A 1 527 ? 29.142 6.309 10.793 1.00 50.28 527 ARG A CA 1
ATOM 4142 C C . ARG A 1 527 ? 28.744 7.229 9.632 1.00 50.28 527 ARG A C 1
ATOM 4144 O O . ARG A 1 527 ? 29.326 8.296 9.463 1.00 50.28 527 ARG A O 1
ATOM 4151 N N . ILE A 1 528 ? 27.734 6.850 8.853 1.00 48.50 528 ILE A N 1
ATOM 4152 C CA . ILE A 1 528 ? 27.223 7.611 7.703 1.00 48.50 528 ILE A CA 1
ATOM 4153 C C . ILE A 1 528 ? 26.481 8.908 8.140 1.00 48.50 528 ILE A C 1
ATOM 4155 O O . ILE A 1 528 ? 26.020 9.701 7.327 1.00 48.50 528 ILE A O 1
ATOM 4159 N N . GLY A 1 529 ? 26.418 9.201 9.444 1.00 41.84 529 GLY A N 1
ATOM 4160 C CA . GLY A 1 529 ? 25.630 10.296 10.023 1.00 41.84 529 GLY A CA 1
ATOM 4161 C C . GLY A 1 529 ? 26.384 11.542 10.508 1.00 41.84 529 GLY A C 1
ATOM 4162 O O . GLY A 1 529 ? 25.825 12.269 11.326 1.00 41.84 529 GLY A O 1
ATOM 4163 N N . GLN A 1 530 ? 27.616 11.835 10.069 1.00 38.59 530 GLN A N 1
ATOM 4164 C CA . GLN A 1 530 ? 28.219 13.166 10.301 1.00 38.59 530 GLN A CA 1
ATOM 4165 C C . GLN A 1 530 ? 27.826 14.165 9.201 1.00 38.59 530 GLN A C 1
ATOM 4167 O O . GLN A 1 530 ? 28.687 14.737 8.543 1.00 38.59 530 GLN A O 1
ATOM 4172 N N . GLN A 1 531 ? 26.531 14.406 8.982 1.00 41.00 531 GLN A N 1
ATOM 4173 C CA . GLN A 1 531 ? 26.093 15.584 8.228 1.00 41.00 531 GLN A CA 1
ATOM 4174 C C . GLN A 1 531 ? 24.891 16.243 8.908 1.00 41.00 531 GLN A C 1
ATOM 4176 O O . GLN A 1 531 ? 23.902 15.593 9.239 1.00 41.00 531 GLN A O 1
ATOM 4181 N N . GLN A 1 532 ? 25.039 17.544 9.160 1.00 35.06 532 GLN A N 1
ATOM 4182 C CA . GLN A 1 532 ? 24.094 18.406 9.862 1.00 35.06 532 GLN A CA 1
ATOM 4183 C C . GLN A 1 532 ? 22.794 18.554 9.059 1.00 35.06 532 GLN A C 1
ATOM 4185 O O . GLN A 1 532 ? 22.827 18.921 7.883 1.00 35.06 532 GLN A O 1
ATOM 4190 N N . TYR A 1 533 ? 21.652 18.318 9.707 1.00 35.84 533 TYR A N 1
ATOM 4191 C CA . TYR A 1 533 ? 20.354 18.762 9.202 1.00 35.84 533 TYR A CA 1
ATOM 4192 C C . TYR A 1 533 ? 20.227 20.262 9.464 1.00 35.84 533 TYR A C 1
ATOM 4194 O O . TYR A 1 533 ? 20.520 20.733 10.566 1.00 35.84 533 TYR A O 1
ATOM 4202 N N . ALA A 1 534 ? 19.783 21.025 8.468 1.00 33.84 534 ALA A N 1
ATOM 4203 C CA . ALA A 1 534 ? 19.414 22.417 8.675 1.00 33.84 534 ALA A CA 1
ATOM 4204 C C . ALA A 1 534 ? 18.180 22.464 9.599 1.00 33.84 534 ALA A C 1
ATOM 4206 O O . ALA A 1 534 ? 17.064 22.241 9.145 1.00 33.84 534 ALA A O 1
ATOM 4207 N N . GLY A 1 535 ? 18.393 22.693 10.901 1.00 39.41 535 GLY A N 1
ATOM 4208 C CA . GLY A 1 535 ? 17.321 22.971 11.870 1.00 39.41 535 GLY A CA 1
ATOM 4209 C C . GLY A 1 535 ? 17.367 22.207 13.199 1.00 39.41 535 GLY A C 1
ATOM 4210 O O . GLY A 1 535 ? 16.755 22.656 14.161 1.00 39.41 535 GLY A O 1
ATOM 4211 N N . THR A 1 536 ? 18.126 21.115 13.317 1.00 35.34 536 THR A N 1
ATOM 4212 C CA . THR A 1 536 ? 18.253 20.344 14.572 1.00 35.34 536 THR A CA 1
ATOM 4213 C C . THR A 1 536 ? 19.710 19.965 14.813 1.00 35.34 536 THR A C 1
ATOM 4215 O O . THR A 1 536 ? 20.339 19.366 13.946 1.00 35.34 536 THR A O 1
ATOM 4218 N N . GLN A 1 537 ? 20.261 20.292 15.989 1.00 33.66 537 GLN A N 1
ATOM 4219 C CA . GLN A 1 537 ? 21.659 20.031 16.387 1.00 33.66 537 GLN A CA 1
ATOM 4220 C C . GLN A 1 537 ? 21.988 18.531 16.619 1.00 33.66 537 GLN A C 1
ATOM 4222 O O . GLN A 1 537 ? 22.743 18.193 17.527 1.00 33.66 537 GLN A O 1
ATOM 4227 N N . GLY A 1 538 ? 21.427 17.611 15.828 1.00 42.00 538 GLY A N 1
ATOM 4228 C CA . GLY A 1 538 ? 21.629 16.165 15.956 1.00 42.00 538 GLY A CA 1
ATOM 4229 C C . GLY A 1 538 ? 22.183 15.517 14.685 1.00 42.00 538 GLY A C 1
ATOM 4230 O O . GLY A 1 538 ? 21.813 15.879 13.571 1.00 42.00 538 GLY A O 1
ATOM 4231 N N . THR A 1 539 ? 23.070 14.537 14.864 1.00 49.22 539 THR A N 1
ATOM 4232 C CA . THR A 1 539 ? 23.486 13.565 13.839 1.00 49.22 539 THR A CA 1
ATOM 4233 C C . THR A 1 539 ? 22.298 12.675 13.461 1.00 49.22 539 THR A C 1
ATOM 4235 O O . THR A 1 539 ? 21.677 12.116 14.366 1.00 49.22 539 THR A O 1
ATOM 4238 N N . ALA A 1 540 ? 21.979 12.490 12.174 1.00 58.25 540 ALA A N 1
ATOM 4239 C CA . ALA A 1 540 ? 20.922 11.545 11.797 1.00 58.25 540 ALA A CA 1
ATOM 4240 C C . ALA A 1 540 ? 21.347 10.099 12.047 1.00 58.25 540 ALA A C 1
ATOM 4242 O O . ALA A 1 540 ? 22.333 9.615 11.490 1.00 58.25 540 ALA A O 1
ATOM 4243 N N . ALA A 1 541 ? 20.573 9.423 12.889 1.00 78.44 541 ALA A N 1
ATOM 4244 C CA . ALA A 1 541 ? 20.690 8.003 13.162 1.00 78.44 541 ALA A CA 1
ATOM 4245 C C . ALA A 1 541 ? 19.685 7.208 12.314 1.00 78.44 541 ALA A C 1
ATOM 4247 O O . ALA A 1 541 ? 18.685 7.744 11.825 1.00 78.44 541 ALA A O 1
ATOM 4248 N N . PHE A 1 542 ? 19.937 5.905 12.173 1.00 86.31 542 PHE A N 1
ATOM 4249 C CA . PHE A 1 542 ? 18.899 4.979 11.731 1.00 86.31 542 PHE A CA 1
ATOM 4250 C C . PHE A 1 542 ? 17.706 5.036 12.680 1.00 86.31 542 PHE A C 1
ATOM 4252 O O . PHE A 1 542 ? 17.882 5.115 13.896 1.00 86.31 542 PHE A O 1
ATOM 4259 N N . ALA A 1 543 ? 16.504 4.967 12.113 1.00 89.19 543 ALA A N 1
ATOM 4260 C CA . ALA A 1 543 ? 15.257 5.072 12.861 1.00 89.19 543 ALA A CA 1
ATOM 4261 C C . ALA A 1 543 ? 15.146 3.985 13.949 1.00 89.19 543 ALA A C 1
ATOM 4263 O O . ALA A 1 543 ? 14.627 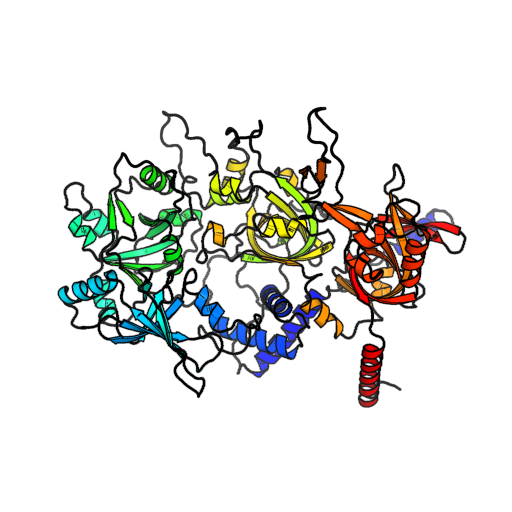4.243 15.035 1.00 89.19 543 ALA A O 1
ATOM 4264 N N . PHE A 1 544 ? 15.692 2.793 13.687 1.00 89.88 544 PHE A N 1
ATOM 4265 C CA . PHE A 1 544 ? 15.706 1.669 14.622 1.00 89.88 544 PHE A CA 1
ATOM 4266 C C . PHE A 1 544 ? 17.083 1.000 14.699 1.00 89.88 544 PHE A C 1
ATOM 4268 O O . PHE A 1 544 ? 17.782 0.817 13.691 1.00 89.88 544 PHE A O 1
ATOM 4275 N N . THR A 1 545 ? 17.455 0.588 15.909 1.00 87.75 545 THR A N 1
ATOM 4276 C CA . THR A 1 545 ? 18.690 -0.152 16.200 1.00 87.75 545 THR A CA 1
ATOM 4277 C C . THR A 1 545 ? 18.538 -1.636 15.856 1.00 87.75 545 THR A C 1
ATOM 4279 O O . THR A 1 545 ? 17.424 -2.136 15.733 1.00 87.75 545 THR A O 1
ATOM 4282 N N . ASN A 1 546 ? 19.641 -2.385 15.725 1.00 84.12 546 ASN A N 1
ATOM 4283 C CA . ASN A 1 546 ? 19.569 -3.827 15.425 1.00 84.12 546 ASN A CA 1
ATOM 4284 C C . ASN A 1 546 ? 18.761 -4.606 16.478 1.00 84.12 546 ASN A C 1
ATOM 4286 O O . ASN A 1 546 ? 18.000 -5.501 16.128 1.00 84.12 546 ASN A O 1
ATOM 4290 N N . SER A 1 547 ? 18.862 -4.223 17.754 1.00 83.19 547 SER A N 1
ATOM 4291 C CA . SER A 1 547 ? 18.117 -4.881 18.829 1.00 83.19 547 SER A CA 1
ATOM 4292 C C . SER A 1 547 ? 16.611 -4.635 18.749 1.00 83.19 547 SER A C 1
ATOM 4294 O O . SER A 1 547 ? 15.849 -5.461 19.238 1.00 83.19 547 SER A O 1
ATOM 4296 N N . ASP A 1 548 ? 16.156 -3.546 18.120 1.00 86.06 548 ASP A N 1
ATOM 4297 C CA . ASP A 1 548 ? 14.727 -3.278 17.924 1.00 86.06 548 ASP A CA 1
ATOM 4298 C C . ASP A 1 548 ? 14.080 -4.287 16.969 1.00 86.06 548 ASP A C 1
ATOM 4300 O O . ASP A 1 548 ? 12.939 -4.707 17.188 1.00 86.06 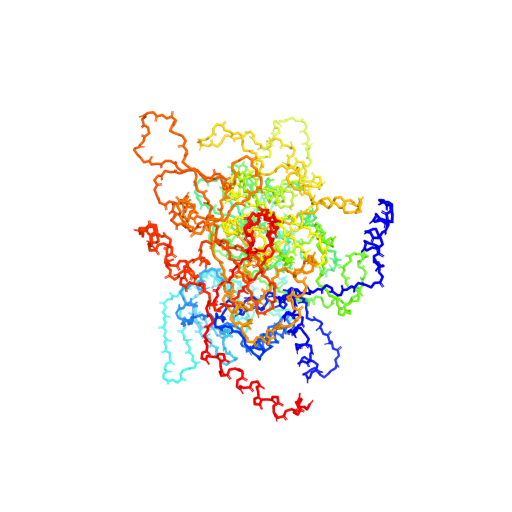548 ASP A O 1
ATOM 4304 N N . TYR A 1 549 ? 14.840 -4.721 15.965 1.00 85.12 549 TYR A N 1
ATOM 4305 C CA . TYR A 1 549 ? 14.436 -5.758 15.025 1.00 85.12 549 TYR A CA 1
ATOM 4306 C C . TYR A 1 549 ? 14.487 -7.161 15.637 1.00 85.12 549 TYR A C 1
ATOM 4308 O O . TYR A 1 549 ? 13.605 -7.972 15.366 1.00 85.12 549 TYR A O 1
ATOM 4316 N N . SER A 1 550 ? 15.478 -7.423 16.496 1.00 70.06 550 SER A N 1
ATOM 4317 C CA . SER A 1 550 ? 15.726 -8.742 17.093 1.00 70.06 550 SER A CA 1
ATOM 4318 C C . SER A 1 550 ? 14.811 -9.120 18.259 1.00 70.06 550 SER A C 1
ATOM 4320 O O . SER A 1 550 ? 14.874 -10.266 18.692 1.00 70.06 550 SER A O 1
ATOM 4322 N N . LYS A 1 551 ? 13.954 -8.231 18.798 1.00 63.78 551 LYS A N 1
ATOM 4323 C CA . LYS A 1 551 ? 13.021 -8.628 19.882 1.00 63.78 551 LYS A CA 1
ATOM 4324 C C . LYS A 1 551 ? 11.881 -9.507 19.338 1.00 63.78 551 LYS A C 1
ATOM 4326 O O . LYS A 1 551 ? 10.727 -9.102 19.308 1.00 63.78 551 LYS A O 1
ATOM 4331 N N . GLN A 1 552 ? 12.178 -10.709 18.864 1.00 56.03 552 GLN A N 1
ATOM 4332 C CA . GLN A 1 552 ? 11.154 -11.723 18.629 1.00 56.03 552 GLN A CA 1
ATOM 4333 C C . GLN A 1 552 ? 10.665 -12.251 19.985 1.00 56.03 552 GLN A C 1
ATOM 4335 O O . GLN A 1 552 ? 11.424 -12.299 20.955 1.00 56.03 552 GLN A O 1
ATOM 4340 N N . ALA A 1 553 ? 9.382 -12.608 20.080 1.00 47.97 553 ALA A N 1
ATOM 4341 C CA . ALA A 1 553 ? 8.848 -13.233 21.287 1.00 47.97 553 ALA A CA 1
ATOM 4342 C C . ALA A 1 553 ? 9.657 -14.508 21.621 1.00 47.97 553 ALA A C 1
ATOM 4344 O O . ALA A 1 553 ? 10.052 -15.225 20.695 1.00 47.97 553 ALA A O 1
ATOM 4345 N N . PRO A 1 554 ? 9.920 -14.801 22.910 1.00 42.34 554 PRO A N 1
ATOM 4346 C CA . PRO A 1 554 ? 10.753 -15.931 23.309 1.00 42.34 554 PRO A CA 1
ATOM 4347 C C . PRO A 1 554 ? 10.206 -17.244 22.739 1.00 42.34 554 PRO A C 1
ATOM 4349 O O . PRO A 1 554 ? 9.023 -17.559 22.884 1.00 42.34 554 PRO A O 1
ATOM 4352 N N . GLN A 1 555 ? 11.073 -18.005 22.066 1.00 48.50 555 GLN A N 1
ATOM 4353 C CA . GLN A 1 555 ? 10.699 -19.291 21.488 1.00 48.50 555 GLN A CA 1
ATOM 4354 C C . GLN A 1 555 ? 10.461 -20.322 22.603 1.00 48.50 555 GLN A C 1
ATOM 4356 O O . GLN A 1 555 ? 11.305 -20.442 23.490 1.00 48.50 555 GLN A O 1
ATOM 4361 N N . PRO A 1 556 ? 9.380 -21.124 22.553 1.00 42.00 556 PRO A N 1
ATOM 4362 C CA . PRO A 1 556 ? 9.191 -22.224 23.501 1.00 42.00 556 PRO A CA 1
ATOM 4363 C C . PRO A 1 556 ? 10.244 -23.335 23.338 1.00 42.00 556 PRO A C 1
ATOM 4365 O O . PRO A 1 556 ? 10.518 -24.048 24.294 1.00 42.00 556 PRO A O 1
ATOM 4368 N N . ASN A 1 557 ? 10.890 -23.432 22.170 1.00 41.59 557 ASN A N 1
ATOM 4369 C CA . ASN A 1 557 ? 12.012 -24.329 21.902 1.00 41.59 557 ASN A CA 1
ATOM 4370 C C . ASN A 1 557 ? 13.128 -23.488 21.273 1.00 41.59 557 ASN A C 1
ATOM 4372 O O . ASN A 1 557 ? 12.886 -22.890 20.231 1.00 41.59 557 ASN A O 1
ATOM 4376 N N . GLY A 1 558 ? 14.303 -23.397 21.903 1.00 39.97 558 GLY A N 1
ATOM 4377 C CA . GLY A 1 558 ? 15.399 -22.471 21.566 1.00 39.97 558 GLY A CA 1
ATOM 4378 C C . GLY A 1 558 ? 16.081 -22.660 20.201 1.00 39.97 558 GLY A C 1
ATOM 4379 O O . GLY A 1 558 ? 17.295 -22.822 20.137 1.00 39.97 558 GLY A O 1
ATOM 4380 N N . THR A 1 559 ? 15.326 -22.635 19.106 1.00 39.53 559 THR A N 1
ATOM 4381 C CA . THR A 1 559 ? 15.847 -22.580 17.738 1.00 39.53 559 THR A CA 1
ATOM 4382 C C . THR A 1 559 ? 16.115 -21.136 17.305 1.00 39.53 559 THR A C 1
ATOM 4384 O O . THR A 1 559 ? 15.460 -20.212 17.772 1.00 39.53 559 THR A O 1
ATOM 4387 N N . SER A 1 560 ? 17.121 -20.968 16.444 1.00 44.69 560 SER A N 1
ATOM 4388 C CA . SER A 1 560 ? 17.740 -19.709 15.995 1.00 44.69 560 SER A CA 1
ATOM 4389 C C . SER A 1 560 ? 16.778 -18.521 15.811 1.00 44.69 560 SER A C 1
ATOM 4391 O O . SER A 1 560 ? 15.689 -18.677 15.255 1.00 44.69 560 SER A O 1
ATOM 4393 N N . GLU A 1 561 ? 17.201 -17.328 16.245 1.00 54.00 561 GLU A N 1
ATOM 4394 C CA . GLU A 1 561 ? 16.559 -16.054 15.891 1.00 54.00 561 GLU A CA 1
ATOM 4395 C C . GLU A 1 561 ? 16.542 -15.911 14.361 1.00 54.00 561 GLU A C 1
ATOM 4397 O O . GLU A 1 561 ? 17.578 -16.056 13.709 1.00 54.00 561 GLU A O 1
ATOM 4402 N N . SER A 1 562 ? 15.365 -15.671 13.777 1.00 60.75 562 SER A N 1
ATOM 4403 C CA . SER A 1 562 ? 15.260 -15.337 12.354 1.00 60.75 562 SER A CA 1
ATOM 4404 C C . SER A 1 562 ? 15.683 -13.878 12.187 1.00 60.75 562 SER A C 1
ATOM 4406 O O . SER A 1 562 ? 15.138 -12.988 12.842 1.00 60.75 562 SER A O 1
ATOM 4408 N N . HIS A 1 563 ? 16.692 -13.640 11.349 1.00 73.25 563 HIS A N 1
ATOM 4409 C CA . HIS A 1 563 ? 17.229 -12.305 11.058 1.00 73.25 563 HIS A CA 1
ATOM 4410 C C . HIS A 1 563 ? 16.610 -11.690 9.795 1.00 73.25 563 HIS A C 1
ATOM 4412 O O . HIS A 1 563 ? 17.044 -10.627 9.339 1.00 73.25 563 HIS A O 1
ATOM 4418 N N . GLU A 1 564 ? 15.623 -12.373 9.214 1.00 86.81 564 GLU A N 1
ATOM 4419 C CA . GLU A 1 564 ? 14.850 -11.900 8.081 1.00 86.81 564 GLU A CA 1
ATOM 4420 C C . GLU A 1 564 ? 13.845 -10.827 8.508 1.00 86.81 564 GLU A C 1
ATOM 4422 O O . GLU A 1 564 ? 13.048 -10.990 9.434 1.00 86.81 564 GLU A O 1
ATOM 4427 N N . ILE A 1 565 ? 13.875 -9.714 7.786 1.00 90.94 565 ILE A N 1
ATOM 4428 C CA . ILE A 1 565 ? 12.997 -8.564 7.972 1.00 90.94 565 ILE A CA 1
ATOM 4429 C C . ILE A 1 565 ? 12.321 -8.281 6.649 1.00 90.94 565 ILE A C 1
ATOM 4431 O O . ILE A 1 565 ? 12.964 -8.305 5.601 1.00 90.94 565 ILE A O 1
ATOM 4435 N N . ALA A 1 566 ? 11.027 -8.000 6.689 1.00 93.06 566 ALA A N 1
ATOM 4436 C CA . ALA A 1 566 ? 10.318 -7.526 5.518 1.00 93.06 566 ALA A CA 1
ATOM 4437 C C . ALA A 1 566 ? 10.402 -5.999 5.432 1.00 93.06 566 ALA A C 1
ATOM 4439 O O . ALA A 1 566 ? 10.219 -5.288 6.416 1.00 93.06 566 ALA A O 1
ATOM 4440 N N . LEU A 1 567 ? 10.644 -5.493 4.235 1.00 94.00 567 LEU A N 1
ATOM 4441 C CA . LEU A 1 567 ? 10.572 -4.086 3.902 1.00 94.00 567 LEU A CA 1
ATOM 4442 C C . LEU A 1 567 ? 9.314 -3.828 3.089 1.00 94.00 567 LEU A C 1
ATOM 4444 O O . LEU A 1 567 ? 8.961 -4.602 2.193 1.00 94.00 567 LEU A O 1
ATOM 4448 N N . MET A 1 568 ? 8.681 -2.704 3.385 1.00 94.56 568 MET A N 1
ATOM 4449 C CA . MET A 1 568 ? 7.520 -2.194 2.687 1.00 94.56 568 MET A CA 1
ATOM 4450 C C . MET A 1 568 ? 7.734 -0.711 2.392 1.00 94.56 568 MET A C 1
ATOM 4452 O O . MET A 1 568 ? 7.856 0.112 3.303 1.00 94.56 568 MET A O 1
ATOM 4456 N N . SER A 1 569 ? 7.809 -0.371 1.113 1.00 91.25 569 SER A N 1
ATOM 4457 C CA . SER A 1 569 ? 8.026 0.999 0.658 1.00 91.25 569 SER A CA 1
ATOM 4458 C C . SER A 1 569 ? 7.292 1.243 -0.651 1.00 91.25 569 SER A C 1
ATOM 4460 O O . SER A 1 569 ? 6.830 0.298 -1.289 1.00 91.25 569 SER A O 1
ATOM 4462 N N . ASP A 1 570 ? 7.221 2.503 -1.063 1.00 86.62 570 ASP A N 1
ATOM 4463 C CA . ASP A 1 570 ? 6.611 2.926 -2.322 1.00 86.62 570 ASP A CA 1
ATOM 4464 C C . ASP A 1 570 ? 7.584 2.601 -3.473 1.00 86.62 570 ASP A C 1
ATOM 4466 O O . ASP A 1 570 ? 8.217 3.482 -4.063 1.00 86.62 570 ASP A O 1
ATOM 4470 N N . TRP A 1 571 ? 7.792 1.304 -3.730 1.00 80.88 571 TRP A N 1
ATOM 4471 C CA . TRP A 1 571 ? 8.847 0.794 -4.608 1.00 80.88 571 TRP A CA 1
ATOM 4472 C C . TRP A 1 571 ? 8.751 1.346 -6.023 1.00 80.88 571 TRP A C 1
ATOM 4474 O O . TRP A 1 571 ? 9.783 1.646 -6.620 1.00 80.88 571 TRP A O 1
ATOM 4484 N N . VAL A 1 572 ? 7.534 1.533 -6.540 1.00 72.69 572 VAL A N 1
ATOM 4485 C CA . VAL A 1 572 ? 7.308 2.150 -7.851 1.00 72.69 572 VAL A CA 1
ATOM 4486 C C . VAL A 1 572 ? 7.801 3.591 -7.865 1.00 72.69 572 VAL A C 1
ATOM 4488 O O . VAL A 1 572 ? 8.389 4.029 -8.848 1.00 72.69 572 VAL A O 1
ATOM 4491 N N . SER A 1 573 ? 7.648 4.334 -6.769 1.00 74.56 573 SER A N 1
ATOM 4492 C CA . SER A 1 573 ? 8.184 5.692 -6.701 1.00 74.56 573 SER A CA 1
ATOM 4493 C C . SER A 1 573 ? 9.716 5.728 -6.682 1.00 74.56 573 SER A C 1
ATOM 4495 O O . SER A 1 573 ? 10.281 6.756 -7.052 1.00 74.56 573 SER A O 1
ATOM 4497 N N . ILE A 1 574 ? 10.377 4.668 -6.213 1.00 72.75 574 ILE A N 1
ATOM 4498 C CA . ILE A 1 574 ? 11.842 4.592 -6.109 1.00 72.75 574 ILE A CA 1
ATOM 4499 C C . ILE A 1 574 ? 12.449 4.053 -7.415 1.00 72.75 574 ILE A C 1
ATOM 4501 O O . ILE A 1 574 ? 13.436 4.591 -7.920 1.00 72.75 574 ILE A O 1
ATOM 4505 N N . PHE A 1 575 ? 11.856 2.994 -7.970 1.00 68.94 575 PHE A N 1
ATOM 4506 C CA . PHE A 1 575 ? 12.409 2.215 -9.081 1.00 68.94 575 PHE A CA 1
ATOM 4507 C C . PHE A 1 575 ? 11.597 2.299 -10.388 1.00 68.94 575 PHE A C 1
ATOM 4509 O O . PHE A 1 575 ? 12.086 1.873 -11.433 1.00 68.94 575 PHE A O 1
ATOM 4516 N N . GLY A 1 576 ? 10.386 2.856 -10.362 1.00 59.66 576 GLY A N 1
ATOM 4517 C CA . GLY A 1 576 ? 9.447 2.884 -11.489 1.00 59.66 576 GLY A CA 1
ATOM 4518 C C . GLY A 1 576 ? 8.571 1.627 -11.605 1.00 59.66 576 GLY A C 1
ATOM 4519 O O . GLY A 1 576 ? 8.847 0.590 -11.006 1.00 59.66 576 GLY A O 1
ATOM 4520 N N . ASP A 1 577 ? 7.514 1.710 -12.423 1.00 53.69 577 ASP A N 1
ATOM 4521 C CA . ASP A 1 577 ? 6.485 0.661 -12.603 1.00 53.69 577 ASP A CA 1
ATOM 4522 C C . ASP A 1 577 ? 6.987 -0.639 -13.259 1.00 53.69 577 ASP A C 1
ATOM 4524 O O . ASP A 1 577 ? 6.326 -1.672 -13.190 1.00 53.69 577 ASP A O 1
ATOM 4528 N N . GLN A 1 578 ? 8.140 -0.588 -13.931 1.00 47.94 578 GLN A N 1
ATOM 4529 C CA . GLN A 1 578 ? 8.728 -1.721 -14.665 1.00 47.94 578 GLN A CA 1
ATOM 4530 C C . GLN A 1 578 ? 9.821 -2.446 -13.868 1.00 47.94 578 GLN A C 1
ATOM 4532 O O . GLN A 1 578 ? 10.468 -3.365 -14.379 1.00 47.94 578 GLN A O 1
ATOM 4537 N N . ALA A 1 579 ? 10.066 -2.027 -12.623 1.00 54.69 579 ALA A N 1
ATOM 4538 C CA . ALA A 1 579 ? 11.024 -2.685 -11.755 1.00 54.69 579 ALA A CA 1
ATOM 4539 C C . ALA A 1 579 ? 10.563 -4.109 -11.408 1.00 54.69 579 ALA A C 1
ATOM 4541 O O . ALA A 1 579 ? 9.387 -4.459 -11.487 1.00 54.69 579 ALA A O 1
ATOM 4542 N N . ALA A 1 580 ? 11.487 -4.943 -10.925 1.00 60.25 580 ALA A N 1
ATOM 4543 C CA . ALA A 1 580 ? 11.132 -6.254 -10.379 1.00 60.25 580 ALA A CA 1
ATOM 4544 C C . ALA A 1 580 ? 10.233 -6.164 -9.128 1.00 60.25 580 ALA A C 1
ATOM 4546 O O . ALA A 1 580 ? 9.877 -7.205 -8.584 1.00 60.25 580 ALA A O 1
ATOM 4547 N N . PHE A 1 581 ? 9.879 -4.960 -8.671 1.00 68.19 581 PHE A N 1
ATOM 4548 C CA . PHE A 1 581 ? 9.071 -4.686 -7.494 1.00 68.19 581 PHE A CA 1
ATOM 4549 C C . PHE A 1 581 ? 7.646 -4.289 -7.882 1.00 68.19 581 PHE A C 1
ATOM 4551 O O . PHE A 1 581 ? 7.433 -3.466 -8.765 1.00 68.19 581 PHE A O 1
ATOM 4558 N N . GLN A 1 582 ? 6.667 -4.877 -7.206 1.00 70.69 582 GLN A N 1
ATOM 4559 C CA . GLN A 1 582 ? 5.268 -4.478 -7.278 1.00 70.69 582 GLN A CA 1
ATOM 4560 C C . GLN A 1 582 ? 4.999 -3.360 -6.280 1.00 70.69 582 GLN A C 1
ATOM 4562 O O . GLN A 1 582 ? 5.642 -3.296 -5.231 1.00 70.69 582 GLN A O 1
ATOM 4567 N N . GLU A 1 583 ? 3.992 -2.541 -6.576 1.00 77.75 583 GLU A N 1
ATOM 4568 C CA . GLU A 1 583 ? 3.550 -1.511 -5.646 1.00 77.75 583 GLU A CA 1
ATOM 4569 C C . GLU A 1 583 ? 3.122 -2.123 -4.310 1.00 77.75 583 GLU A C 1
ATOM 4571 O O . GLU A 1 583 ? 2.320 -3.068 -4.257 1.00 77.75 583 GLU A O 1
ATOM 4576 N N . ALA A 1 584 ? 3.694 -1.597 -3.228 1.00 86.69 584 ALA A N 1
ATOM 4577 C CA . ALA A 1 584 ? 3.426 -2.104 -1.899 1.00 86.69 584 ALA A CA 1
ATOM 4578 C C . ALA A 1 584 ? 2.075 -1.602 -1.396 1.00 86.69 584 ALA A C 1
ATOM 4580 O O . ALA A 1 584 ? 1.744 -0.421 -1.496 1.00 86.69 584 ALA A O 1
ATOM 4581 N N . ARG A 1 585 ? 1.287 -2.506 -0.809 1.00 90.44 585 ARG A N 1
ATOM 4582 C CA . ARG A 1 585 ? -0.062 -2.179 -0.343 1.00 90.44 585 ARG A CA 1
ATOM 4583 C C . ARG A 1 585 ? -0.349 -2.737 1.035 1.00 90.44 585 ARG A C 1
ATOM 4585 O O . ARG A 1 585 ? -0.220 -3.941 1.257 1.00 90.44 585 ARG A O 1
ATOM 4592 N N . LEU A 1 586 ? -0.774 -1.851 1.934 1.00 93.94 586 LEU A N 1
ATOM 4593 C CA . LEU A 1 586 ? -1.309 -2.188 3.248 1.00 93.94 586 LEU A CA 1
ATOM 4594 C C . LEU A 1 586 ? -2.837 -2.094 3.202 1.00 93.94 586 LEU A C 1
ATOM 4596 O O . LEU A 1 586 ? -3.383 -1.003 3.029 1.00 93.94 586 LEU A O 1
ATOM 4600 N N . SER A 1 587 ? -3.518 -3.224 3.390 1.00 92.00 587 SER A N 1
ATOM 4601 C CA . SER A 1 587 ? -4.982 -3.299 3.486 1.00 92.00 587 SER A CA 1
ATOM 4602 C C . SER A 1 587 ? -5.411 -3.709 4.897 1.00 92.00 587 SER A C 1
ATOM 4604 O O . SER A 1 587 ? -4.953 -4.725 5.425 1.00 92.00 587 SER A O 1
ATOM 4606 N N . LEU A 1 588 ? -6.316 -2.932 5.498 1.00 90.94 588 LEU A N 1
ATOM 4607 C CA . LEU A 1 588 ? -6.912 -3.210 6.806 1.00 90.94 588 LEU A CA 1
ATOM 4608 C C . LEU A 1 588 ? -8.223 -3.981 6.631 1.00 90.94 588 LEU A C 1
ATOM 4610 O O . LEU A 1 588 ? -9.240 -3.421 6.218 1.00 90.94 588 LEU A O 1
ATOM 4614 N N . ILE A 1 589 ? -8.214 -5.269 6.972 1.00 89.38 589 ILE A N 1
ATOM 4615 C CA . ILE A 1 589 ? -9.350 -6.153 6.684 1.00 89.38 589 ILE A CA 1
ATOM 4616 C C . ILE A 1 589 ? -10.546 -5.823 7.581 1.00 89.38 589 ILE A C 1
ATOM 4618 O O . ILE A 1 589 ? -11.676 -5.741 7.106 1.00 89.38 589 ILE A O 1
ATOM 4622 N N . ASN A 1 590 ? -10.290 -5.538 8.860 1.00 84.94 590 ASN A N 1
ATOM 4623 C CA . ASN A 1 590 ? -11.309 -5.315 9.892 1.00 84.94 590 ASN A CA 1
ATOM 4624 C C . ASN A 1 590 ? -12.237 -4.126 9.598 1.00 84.94 590 ASN A C 1
ATOM 4626 O O . ASN A 1 590 ? -13.285 -4.016 10.219 1.00 84.94 590 ASN A O 1
ATOM 4630 N N . GLN A 1 591 ? -11.851 -3.228 8.689 1.00 83.44 591 GLN A N 1
ATOM 4631 C CA . GLN A 1 591 ? -12.612 -2.026 8.330 1.00 83.44 591 GLN A CA 1
ATOM 4632 C C . GLN A 1 591 ? -13.041 -2.008 6.856 1.00 83.44 591 GLN A C 1
ATOM 4634 O O . GLN A 1 591 ? -13.603 -1.021 6.388 1.00 83.44 591 GLN A O 1
ATOM 4639 N N . THR A 1 592 ? -12.786 -3.082 6.104 1.00 87.69 592 THR A N 1
ATOM 4640 C CA . THR A 1 592 ? -13.168 -3.147 4.688 1.00 87.69 592 THR A CA 1
ATOM 4641 C C . THR A 1 592 ? -14.671 -3.416 4.573 1.00 87.69 592 THR A C 1
ATOM 4643 O O . THR A 1 592 ? -15.120 -4.530 4.833 1.00 87.69 592 THR A O 1
ATOM 4646 N N . LEU A 1 593 ? -15.454 -2.408 4.170 1.00 83.88 593 LEU A N 1
ATOM 4647 C CA . LEU A 1 593 ? -16.925 -2.467 4.156 1.00 83.88 593 LEU A CA 1
ATOM 4648 C C . LEU A 1 593 ? -17.488 -3.660 3.374 1.00 83.88 593 LEU A C 1
ATOM 4650 O O . LEU A 1 593 ? -18.324 -4.381 3.914 1.00 83.88 593 LEU A O 1
ATOM 4654 N N . GLY A 1 594 ? -16.995 -3.933 2.161 1.00 85.25 594 GLY A N 1
ATOM 4655 C CA . GLY A 1 594 ? -17.484 -5.069 1.377 1.00 85.25 594 GLY A CA 1
ATOM 4656 C C . GLY A 1 594 ? -17.221 -6.412 2.055 1.00 85.25 594 GLY A C 1
ATOM 4657 O O . GLY A 1 594 ? -18.073 -7.302 2.018 1.00 85.25 594 GLY A O 1
ATOM 4658 N N . PHE A 1 595 ? -16.091 -6.559 2.754 1.00 85.88 595 PHE A N 1
ATOM 4659 C CA . PHE A 1 595 ? -15.812 -7.757 3.548 1.00 85.88 595 PHE A CA 1
ATOM 4660 C C . PHE A 1 595 ? -16.807 -7.872 4.707 1.00 85.88 595 PHE A C 1
ATOM 4662 O O . PHE A 1 595 ? -17.457 -8.906 4.861 1.00 85.88 595 PHE A O 1
ATOM 4669 N N . LEU A 1 596 ? -16.987 -6.785 5.465 1.00 82.44 596 LEU A N 1
ATOM 4670 C CA . LEU A 1 596 ? -17.910 -6.719 6.600 1.00 82.44 596 LEU A CA 1
ATOM 4671 C C . LEU A 1 596 ? -19.366 -6.977 6.206 1.00 82.44 596 LEU A C 1
ATOM 4673 O O . LEU A 1 596 ? -20.106 -7.591 6.967 1.00 82.44 596 LEU A O 1
ATOM 4677 N N . ASN A 1 597 ? -19.779 -6.546 5.018 1.00 81.19 597 ASN A N 1
ATOM 4678 C CA . ASN A 1 597 ? -21.128 -6.778 4.521 1.00 81.19 597 ASN A CA 1
ATOM 4679 C C . ASN A 1 597 ? -21.314 -8.213 4.022 1.00 81.19 597 ASN A C 1
ATOM 4681 O O . ASN A 1 597 ? -22.367 -8.803 4.245 1.00 81.19 597 ASN A O 1
ATOM 4685 N N . SER A 1 598 ? -20.272 -8.818 3.452 1.00 79.00 598 SER A N 1
ATOM 4686 C CA . SER A 1 598 ? -20.318 -10.210 2.985 1.00 79.00 598 SER A CA 1
ATOM 4687 C C . SER A 1 598 ? -20.355 -11.215 4.139 1.00 79.00 598 SER A C 1
ATOM 4689 O O . SER A 1 598 ? -21.028 -12.240 4.045 1.00 79.00 598 SER A O 1
ATOM 4691 N N . ILE A 1 599 ? -19.703 -10.911 5.269 1.00 75.25 599 ILE A N 1
ATOM 4692 C CA . ILE A 1 599 ? -19.791 -11.754 6.475 1.00 75.25 599 ILE A CA 1
ATOM 4693 C C . ILE A 1 599 ? -21.172 -11.717 7.149 1.00 75.25 599 ILE A C 1
ATOM 4695 O O . ILE A 1 599 ? -21.460 -12.598 7.956 1.00 75.25 599 ILE A O 1
ATOM 4699 N N . ARG A 1 600 ? -22.050 -10.757 6.811 1.00 66.19 600 ARG A N 1
ATOM 4700 C CA . ARG A 1 600 ? -23.426 -10.693 7.350 1.00 66.19 600 ARG A CA 1
ATOM 4701 C C . ARG A 1 600 ? -24.301 -11.845 6.871 1.00 66.19 600 ARG A C 1
ATOM 4703 O O . ARG A 1 600 ? -25.212 -12.258 7.584 1.00 66.19 600 ARG A O 1
ATOM 4710 N N . GLU A 1 601 ? -24.057 -12.324 5.654 1.00 57.19 601 GLU A N 1
ATOM 4711 C CA . GLU A 1 601 ? -24.877 -13.358 5.017 1.00 57.19 601 GLU A CA 1
ATOM 4712 C C . GLU A 1 601 ? -24.419 -14.778 5.356 1.00 57.19 601 GLU A C 1
ATOM 4714 O O . GLU A 1 601 ? -25.161 -15.737 5.119 1.00 57.19 601 GLU A O 1
ATOM 4719 N N . LEU A 1 602 ? -23.224 -14.929 5.942 1.00 59.06 602 LEU A N 1
ATOM 4720 C CA . LEU A 1 602 ? -22.773 -16.222 6.432 1.00 59.06 602 LEU A CA 1
ATOM 4721 C C . LEU A 1 602 ? -23.738 -16.710 7.526 1.00 59.06 602 LEU A C 1
ATOM 4723 O O . LEU A 1 602 ? -24.102 -15.935 8.414 1.00 59.06 602 LEU A O 1
ATOM 4727 N N . PRO A 1 603 ? -24.166 -17.986 7.493 1.00 51.66 603 PRO A N 1
ATOM 4728 C CA . PRO A 1 603 ? -24.912 -18.578 8.592 1.00 51.66 603 PRO A CA 1
ATOM 4729 C C . PRO A 1 603 ? -23.997 -18.580 9.818 1.00 51.66 603 PRO A C 1
ATOM 4731 O O . PRO A 1 603 ? -23.140 -19.449 9.964 1.00 51.66 603 PRO A O 1
ATOM 4734 N N . LEU A 1 604 ? -24.127 -17.542 10.649 1.00 51.38 604 LEU A N 1
ATOM 4735 C CA . LEU A 1 604 ? -23.335 -17.354 11.855 1.00 51.38 604 LEU A CA 1
ATOM 4736 C C . LEU A 1 604 ? -23.401 -18.649 12.667 1.00 51.38 604 LEU A C 1
ATOM 4738 O O . LEU A 1 604 ? -24.489 -19.140 12.983 1.00 51.38 604 LEU A O 1
ATOM 4742 N N . MET A 1 605 ? -22.235 -19.233 12.951 1.00 46.41 605 MET A N 1
ATOM 4743 C CA . MET A 1 605 ? -22.102 -20.418 13.795 1.00 46.41 605 MET A CA 1
ATOM 4744 C C . MET A 1 605 ? -22.443 -20.047 15.241 1.00 46.41 605 MET A C 1
ATOM 4746 O O . MET A 1 605 ? -21.572 -19.926 16.097 1.00 46.41 605 MET A O 1
ATOM 4750 N N . ASN A 1 606 ? -23.733 -19.871 15.516 1.00 41.97 606 ASN A N 1
ATOM 4751 C CA . ASN A 1 606 ? -24.264 -19.394 16.792 1.00 41.97 606 ASN A CA 1
ATOM 4752 C C . ASN A 1 606 ? -24.044 -20.372 17.961 1.00 41.97 606 ASN A C 1
ATOM 4754 O O . ASN A 1 606 ? -24.428 -20.063 19.081 1.00 41.97 606 ASN A O 1
ATOM 4758 N N . HIS A 1 607 ? -23.466 -21.558 17.736 1.00 39.88 607 HIS A N 1
ATOM 4759 C CA . HIS A 1 607 ? -23.463 -22.629 18.742 1.00 39.88 607 HIS A CA 1
ATOM 4760 C C . HIS A 1 607 ? -22.077 -23.206 19.069 1.00 39.88 607 HIS A C 1
ATOM 4762 O O . HIS A 1 607 ? -21.923 -23.843 20.105 1.00 39.88 607 HIS A O 1
ATOM 4768 N N . TRP A 1 608 ? -21.053 -22.988 18.232 1.00 37.19 608 TRP A N 1
ATOM 4769 C CA . TRP A 1 608 ? -19.726 -23.603 18.428 1.00 37.19 608 TRP A CA 1
ATOM 4770 C C . TRP A 1 608 ? -18.666 -22.668 19.037 1.00 37.19 608 TRP A C 1
ATOM 4772 O O . TRP A 1 608 ? -17.685 -23.152 19.599 1.00 37.19 608 TRP A O 1
ATOM 4782 N N . CYS A 1 609 ? -18.853 -21.344 18.993 1.00 48.72 609 CYS A N 1
ATOM 4783 C CA . CYS A 1 609 ? -17.794 -20.394 19.365 1.00 48.72 609 CYS A CA 1
ATOM 4784 C C . CYS A 1 609 ? -17.806 -19.913 20.824 1.00 48.72 609 CYS A C 1
ATOM 4786 O O . CYS A 1 609 ? -16.726 -19.666 21.364 1.00 48.72 609 CYS A O 1
ATOM 4788 N N . ALA A 1 610 ? -18.964 -19.819 21.487 1.00 45.97 610 ALA A N 1
ATOM 4789 C CA . ALA A 1 610 ? -19.030 -19.338 22.873 1.00 45.97 610 ALA A CA 1
ATOM 4790 C C . ALA A 1 610 ? -18.219 -20.242 23.820 1.00 45.97 610 ALA A C 1
ATOM 4792 O O . ALA A 1 610 ? -17.368 -19.765 24.567 1.00 45.97 610 ALA A O 1
ATOM 4793 N N . SER A 1 611 ? -18.364 -21.568 23.698 1.00 45.88 611 SER A N 1
ATOM 4794 C CA . SER A 1 611 ? -17.604 -22.529 24.513 1.00 45.88 611 SER A CA 1
ATOM 4795 C C . SER A 1 611 ? -16.088 -22.486 24.248 1.00 45.88 611 SER A C 1
ATOM 4797 O O . SER A 1 611 ? -15.294 -22.659 25.171 1.00 45.88 611 SER A O 1
ATOM 4799 N N . ALA A 1 612 ? -15.656 -22.215 23.011 1.00 47.97 612 ALA A N 1
ATOM 4800 C CA . ALA A 1 612 ? -14.234 -22.128 22.666 1.00 47.97 612 ALA A CA 1
ATOM 4801 C C . ALA A 1 612 ? -13.561 -20.864 23.237 1.00 47.97 612 ALA A C 1
ATOM 4803 O O . ALA A 1 612 ? -12.430 -20.947 23.718 1.00 47.97 612 ALA A O 1
ATOM 4804 N N . LEU A 1 613 ? -14.270 -19.727 23.239 1.00 51.44 613 LEU A N 1
ATOM 4805 C CA . LEU A 1 613 ? -13.811 -18.463 23.830 1.00 51.44 613 LEU A CA 1
ATOM 4806 C C . LEU A 1 613 ? -13.818 -18.496 25.367 1.00 51.44 613 LEU A C 1
ATOM 4808 O O . LEU A 1 613 ? -12.890 -17.994 26.000 1.00 51.44 613 LEU A O 1
ATOM 4812 N N . LEU A 1 614 ? -14.832 -19.124 25.970 1.00 50.94 614 LEU A N 1
ATOM 4813 C CA . LEU A 1 614 ? -14.999 -19.217 27.426 1.00 50.94 614 LEU A CA 1
ATOM 4814 C C . LEU A 1 614 ? -14.020 -20.207 28.085 1.00 50.94 614 LEU A C 1
ATOM 4816 O O . LEU A 1 614 ? -13.628 -20.018 29.235 1.00 50.94 614 LEU A O 1
ATOM 4820 N N . ASN A 1 615 ? -13.537 -21.215 27.350 1.00 45.94 615 ASN A N 1
ATOM 4821 C CA . ASN A 1 615 ? -12.606 -22.234 27.858 1.00 45.94 615 ASN A CA 1
ATOM 4822 C C . ASN A 1 615 ? -11.124 -21.804 27.897 1.00 45.94 615 ASN A C 1
ATOM 4824 O O . ASN A 1 615 ? -10.238 -22.661 27.916 1.00 45.94 615 ASN A O 1
ATOM 4828 N N . LYS A 1 616 ? -10.820 -20.495 27.909 1.00 47.34 616 LYS A N 1
ATOM 4829 C CA . LYS A 1 616 ? -9.445 -19.945 27.978 1.00 47.34 616 LYS A CA 1
ATOM 4830 C C . LYS A 1 616 ? -8.484 -20.507 26.912 1.00 47.34 616 LYS A C 1
ATOM 4832 O O . LYS A 1 616 ? -7.267 -20.479 27.100 1.00 47.34 616 LYS A O 1
ATOM 4837 N N . ARG A 1 617 ? -8.997 -21.031 25.793 1.00 42.94 617 ARG A N 1
ATOM 4838 C CA . ARG A 1 617 ? -8.161 -21.487 24.678 1.00 42.94 617 ARG A CA 1
ATOM 4839 C C . ARG A 1 617 ? -7.850 -20.280 23.796 1.00 42.94 617 ARG A C 1
ATOM 4841 O O . ARG A 1 617 ? -8.779 -19.604 23.360 1.00 42.94 617 ARG A O 1
ATOM 4848 N N . PRO A 1 618 ? -6.570 -19.962 23.551 1.00 44.44 618 PRO A N 1
ATOM 4849 C CA . PRO A 1 618 ? -6.241 -18.829 22.716 1.00 44.44 618 PRO A CA 1
ATOM 4850 C C . PRO A 1 618 ? -6.530 -19.187 21.255 1.00 44.44 618 PRO A C 1
ATOM 4852 O O . PRO A 1 618 ? -6.559 -20.360 20.886 1.00 44.44 618 PRO A O 1
ATOM 4855 N N . VAL A 1 619 ? -6.581 -18.152 20.422 1.00 49.59 619 VAL A N 1
ATOM 4856 C CA . VAL A 1 619 ? -6.455 -18.205 18.957 1.00 49.59 619 VAL A CA 1
ATOM 4857 C C . VAL A 1 619 ? -7.781 -18.274 18.193 1.00 49.59 619 VAL A C 1
ATOM 4859 O O . VAL A 1 619 ? -8.051 -19.224 17.472 1.00 49.59 619 VAL A O 1
ATOM 4862 N N . VAL A 1 620 ? -8.562 -17.193 18.250 1.00 53.94 620 VAL A N 1
ATOM 4863 C CA . VAL A 1 620 ? -9.305 -16.757 17.058 1.00 53.94 620 VAL A CA 1
ATOM 4864 C C . VAL A 1 620 ? -8.831 -15.350 16.714 1.00 53.94 620 VAL A C 1
ATOM 4866 O O . VAL A 1 620 ? -8.842 -14.466 17.572 1.00 53.94 620 VAL A O 1
ATOM 4869 N N . SER A 1 621 ? -8.337 -15.156 15.490 1.00 63.84 621 SER A N 1
ATOM 4870 C CA . SER A 1 621 ? -7.778 -13.869 15.061 1.00 63.84 621 SER A CA 1
ATOM 4871 C C . SER A 1 621 ? -8.865 -12.822 14.815 1.00 63.84 621 SER A C 1
ATOM 4873 O O . SER A 1 621 ? -8.732 -11.686 15.264 1.00 63.84 621 SER A O 1
ATOM 4875 N N . MET A 1 622 ? -9.965 -13.223 14.176 1.00 78.31 622 MET A N 1
ATOM 4876 C CA . MET A 1 622 ? -11.167 -12.407 14.004 1.00 78.31 622 MET A CA 1
ATOM 4877 C C . MET A 1 622 ? -12.413 -13.276 14.045 1.00 78.31 622 MET A C 1
ATOM 4879 O O . MET A 1 622 ? -12.464 -14.301 13.359 1.00 78.31 622 MET A O 1
ATOM 4883 N N . LEU A 1 623 ? -13.418 -12.840 14.803 1.00 77.75 623 LEU A N 1
ATOM 4884 C CA . LEU A 1 623 ? -14.664 -13.576 14.959 1.00 77.75 623 LEU A CA 1
ATOM 4885 C C . LEU A 1 623 ? -15.889 -12.654 14.883 1.00 77.75 623 LEU A C 1
ATOM 4887 O O . LEU A 1 623 ? -16.038 -11.786 15.747 1.00 77.75 623 LEU A O 1
ATOM 4891 N N . PRO A 1 624 ? -16.786 -12.844 13.900 1.00 78.94 624 PRO A N 1
ATOM 4892 C CA . PRO A 1 624 ? -18.099 -12.222 13.928 1.00 78.94 624 PRO A CA 1
ATOM 4893 C C . PRO A 1 624 ? -19.004 -12.966 14.913 1.00 78.94 624 PRO A C 1
ATOM 4895 O O . PRO A 1 624 ? -19.180 -14.180 14.816 1.00 78.94 624 PRO A O 1
ATOM 4898 N N . ILE A 1 625 ? -19.589 -12.237 15.855 1.00 78.88 625 ILE A N 1
ATOM 4899 C CA . ILE A 1 625 ? -20.531 -12.768 16.841 1.00 78.88 625 ILE A CA 1
ATOM 4900 C C . ILE A 1 625 ? -21.754 -11.871 16.940 1.00 78.88 625 ILE A C 1
ATOM 4902 O O . ILE A 1 625 ? -21.687 -10.667 16.697 1.00 78.88 625 ILE A O 1
ATOM 4906 N N . ARG A 1 626 ? -22.871 -12.453 17.357 1.00 80.50 626 ARG A N 1
ATOM 4907 C CA . ARG A 1 626 ? -24.074 -11.708 17.697 1.00 80.50 626 ARG A CA 1
ATOM 4908 C C . ARG A 1 626 ? -24.339 -11.857 19.185 1.00 80.50 626 ARG A C 1
ATOM 4910 O O . ARG A 1 626 ? -24.500 -12.981 19.647 1.00 80.50 626 ARG A O 1
ATOM 4917 N N . MET A 1 627 ? -24.393 -10.740 19.902 1.00 85.25 627 MET A N 1
ATOM 4918 C CA . MET A 1 627 ? -24.600 -10.721 21.350 1.00 85.25 627 MET A CA 1
ATOM 4919 C C . MET A 1 627 ? -25.381 -9.477 21.784 1.00 85.25 627 MET A C 1
ATOM 4921 O O . MET A 1 627 ? -25.443 -8.478 21.061 1.00 85.25 627 MET A O 1
ATOM 4925 N N . ASN A 1 628 ? -25.977 -9.560 22.967 1.00 89.19 628 ASN A N 1
ATOM 4926 C CA . ASN A 1 628 ? -26.618 -8.459 23.666 1.00 89.19 628 ASN A CA 1
ATOM 4927 C C . ASN A 1 628 ? -25.613 -7.752 24.584 1.00 89.19 628 ASN A C 1
ATOM 4929 O O . ASN A 1 628 ? -24.724 -8.407 25.124 1.00 89.19 628 ASN A O 1
ATOM 4933 N N . ILE A 1 629 ? -25.746 -6.436 24.768 1.00 91.50 629 ILE A N 1
ATOM 4934 C CA . ILE A 1 629 ? -24.947 -5.689 25.752 1.00 91.50 629 ILE A CA 1
ATOM 4935 C C . ILE A 1 629 ? -25.625 -5.745 27.123 1.00 91.50 629 ILE A C 1
ATOM 4937 O O . ILE A 1 629 ? -26.690 -5.158 27.312 1.00 91.50 629 ILE A O 1
ATOM 4941 N N . THR A 1 630 ? -24.969 -6.352 28.105 1.00 90.06 630 THR A N 1
ATOM 4942 C CA . THR A 1 630 ? -25.452 -6.468 29.494 1.00 90.06 630 THR A CA 1
ATOM 4943 C C . THR A 1 630 ? -25.025 -5.294 30.362 1.00 90.06 630 THR A C 1
ATOM 4945 O O . THR A 1 630 ? -25.796 -4.808 31.190 1.00 90.06 630 THR A O 1
ATOM 4948 N N . SER A 1 631 ? -23.795 -4.812 30.180 1.00 90.12 631 SER A N 1
ATOM 4949 C CA . SER A 1 631 ? -23.255 -3.690 30.942 1.00 90.12 631 SER A CA 1
ATOM 4950 C C . SER A 1 631 ? -22.196 -2.904 30.166 1.00 90.12 631 SER A C 1
ATOM 4952 O O . SER A 1 631 ? -21.562 -3.403 29.232 1.00 90.12 631 SER A O 1
ATOM 4954 N N . LEU A 1 632 ? -22.036 -1.635 30.551 1.00 93.00 632 LEU A N 1
ATOM 4955 C CA . LEU A 1 632 ? -21.099 -0.683 29.962 1.00 93.00 632 LEU A CA 1
ATOM 4956 C C . LEU A 1 632 ? -20.396 0.118 31.056 1.00 93.00 632 LEU A C 1
ATOM 4958 O O . LEU A 1 632 ? -21.018 0.510 32.046 1.00 93.00 632 LEU A O 1
ATOM 4962 N N . GLY A 1 633 ? -19.127 0.444 30.834 1.00 92.62 633 GLY A N 1
ATOM 4963 C CA . GLY A 1 633 ? -18.426 1.414 31.667 1.00 92.62 633 GLY A CA 1
ATOM 4964 C C . GLY A 1 633 ? -17.049 1.782 31.135 1.00 92.62 633 GLY A C 1
ATOM 4965 O O . GLY A 1 633 ? -16.447 1.055 30.350 1.00 92.62 633 GLY A O 1
ATOM 4966 N N . TRP A 1 634 ? -16.554 2.941 31.547 1.00 93.00 634 TRP A N 1
ATOM 4967 C CA . TRP A 1 634 ? -15.272 3.475 31.107 1.00 93.00 634 TRP A CA 1
ATOM 4968 C C . TRP A 1 634 ? -14.123 2.789 31.834 1.00 93.00 634 TRP A C 1
ATOM 4970 O O . TRP A 1 634 ? -14.175 2.587 33.047 1.00 93.00 634 TRP A O 1
ATOM 4980 N N . LEU A 1 635 ? -13.079 2.430 31.093 1.00 90.75 635 LEU A N 1
ATOM 4981 C CA . LEU A 1 635 ? -11.893 1.808 31.658 1.00 90.75 635 LEU A CA 1
ATOM 4982 C C . LEU A 1 635 ? -11.019 2.865 32.343 1.00 90.75 635 LEU A C 1
ATOM 4984 O O . LEU A 1 635 ? -10.592 3.830 31.710 1.00 90.75 635 LEU A O 1
ATOM 4988 N N . ILE A 1 636 ? -10.705 2.649 33.620 1.00 89.62 636 ILE A N 1
ATOM 4989 C CA . ILE A 1 636 ? -9.913 3.579 34.430 1.00 89.62 636 ILE A CA 1
ATOM 4990 C C . ILE A 1 636 ? -8.640 2.898 34.929 1.00 89.62 636 ILE A C 1
ATOM 4992 O O . ILE A 1 636 ? -8.730 1.822 35.528 1.00 89.62 636 ILE A O 1
ATOM 4996 N N . PRO A 1 637 ? -7.456 3.503 34.738 1.00 85.00 637 PRO A N 1
ATOM 4997 C CA . PRO A 1 637 ? -6.225 2.998 35.331 1.00 85.00 637 PRO A CA 1
ATOM 4998 C C . PRO A 1 637 ? -6.240 3.187 36.856 1.00 85.00 637 PRO A C 1
ATOM 5000 O O . PRO A 1 637 ? -6.456 4.294 37.351 1.00 85.00 637 PRO A O 1
ATOM 5003 N N . SER A 1 638 ? -5.978 2.123 37.622 1.00 81.06 638 SER A N 1
ATOM 5004 C CA . SER A 1 638 ? -5.818 2.240 39.079 1.00 81.06 638 SER A CA 1
ATOM 5005 C C . SER A 1 638 ? -4.411 2.745 39.400 1.00 81.06 638 SER A C 1
ATOM 5007 O O . SER A 1 638 ? -3.426 2.178 38.925 1.00 81.06 638 SER A O 1
ATOM 5009 N N . ALA A 1 639 ? -4.297 3.794 40.219 1.00 70.50 639 ALA A N 1
ATOM 5010 C CA . ALA A 1 639 ? -3.014 4.420 40.542 1.00 70.50 639 ALA A CA 1
ATOM 5011 C C . ALA A 1 639 ? -1.968 3.395 41.032 1.00 70.50 639 ALA A C 1
ATOM 5013 O O . ALA A 1 639 ? -2.162 2.735 42.052 1.00 70.50 639 ALA A O 1
ATOM 5014 N N . GLY A 1 640 ? -0.852 3.276 40.304 1.00 65.81 640 GLY A N 1
ATOM 5015 C CA . GLY A 1 640 ? 0.295 2.446 40.691 1.00 65.81 640 GLY A CA 1
ATOM 5016 C C . GLY A 1 640 ? 0.159 0.937 40.443 1.00 65.81 640 GLY A C 1
ATOM 5017 O O . GLY A 1 640 ? 0.951 0.179 41.000 1.00 65.81 640 GLY A O 1
ATOM 5018 N N . SER A 1 641 ? -0.806 0.476 39.635 1.00 72.62 641 SER A N 1
ATOM 5019 C CA . SER A 1 641 ? -0.929 -0.946 39.268 1.00 72.62 641 SER A CA 1
ATOM 5020 C C . SER A 1 641 ? -1.391 -1.153 37.822 1.00 72.62 641 SER A C 1
ATOM 5022 O O . SER A 1 641 ? -2.153 -0.340 37.308 1.00 72.62 641 SER A O 1
ATOM 5024 N N . ASP A 1 642 ? -1.046 -2.295 37.216 1.00 76.69 642 ASP A N 1
ATOM 5025 C CA . ASP A 1 642 ? -1.545 -2.735 35.892 1.00 76.69 642 ASP A CA 1
ATOM 5026 C C . ASP A 1 642 ? -3.010 -3.232 35.923 1.00 76.69 642 ASP A C 1
ATOM 5028 O O . ASP A 1 642 ? -3.447 -4.038 35.096 1.00 76.69 642 ASP A O 1
ATOM 5032 N N . VAL A 1 643 ? -3.773 -2.802 36.929 1.00 84.75 643 VAL A N 1
ATOM 5033 C CA . VAL A 1 643 ? -5.156 -3.209 37.163 1.00 84.75 643 VAL A CA 1
ATOM 5034 C C . VAL A 1 643 ? -6.085 -2.043 36.856 1.00 84.75 643 VAL A C 1
ATOM 5036 O O . VAL A 1 643 ? -5.893 -0.922 37.329 1.00 84.75 643 VAL A O 1
ATOM 5039 N N . PHE A 1 644 ? -7.134 -2.322 36.097 1.00 87.75 644 PHE A N 1
ATOM 5040 C CA . PHE A 1 644 ? -8.126 -1.341 35.691 1.00 87.75 644 PHE A CA 1
ATOM 5041 C C . PHE A 1 644 ? -9.435 -1.516 36.464 1.00 87.75 644 PHE A C 1
ATOM 5043 O O . PHE A 1 644 ? -9.824 -2.633 36.814 1.00 87.75 644 PHE A O 1
ATOM 5050 N N . ALA A 1 645 ? -10.124 -0.407 36.708 1.00 89.00 645 ALA A N 1
ATOM 5051 C CA . ALA A 1 645 ? -11.493 -0.378 37.210 1.00 89.00 645 ALA A CA 1
ATOM 5052 C C . ALA A 1 645 ? -12.464 -0.000 36.081 1.00 89.00 645 ALA A C 1
ATOM 5054 O O . ALA A 1 645 ? -12.054 0.572 35.069 1.00 89.00 645 ALA A O 1
ATOM 5055 N N . ILE A 1 646 ? -13.744 -0.323 36.262 1.00 90.06 646 ILE A N 1
ATOM 5056 C CA . ILE A 1 646 ? -14.824 0.044 35.340 1.00 90.06 646 ILE A CA 1
ATOM 5057 C C . ILE A 1 646 ? -15.679 1.127 36.004 1.00 90.06 646 ILE A C 1
ATOM 5059 O O . ILE A 1 646 ? -16.212 0.908 37.090 1.00 90.06 646 ILE A O 1
ATOM 5063 N N . ASP A 1 647 ? -15.825 2.276 35.347 1.00 90.12 647 ASP A N 1
ATOM 5064 C CA . ASP A 1 647 ? -16.687 3.377 35.783 1.00 90.12 647 ASP A CA 1
ATOM 5065 C C . ASP A 1 647 ? -17.940 3.487 34.914 1.00 90.12 647 ASP A C 1
ATOM 5067 O O . ASP A 1 647 ? -17.906 3.969 33.782 1.00 90.12 647 ASP A O 1
ATOM 5071 N N . SER A 1 648 ? -19.073 3.072 35.472 1.00 86.31 648 SER A N 1
ATOM 5072 C CA . SER A 1 648 ? -20.394 3.251 34.866 1.00 86.31 648 SER A CA 1
ATOM 5073 C C . SER A 1 648 ? -21.052 4.594 35.224 1.00 86.31 648 SER A C 1
ATOM 5075 O O . SER A 1 648 ? -22.074 4.952 34.637 1.00 86.31 648 SER A O 1
ATOM 5077 N N . THR A 1 649 ? -20.490 5.375 36.157 1.00 87.00 649 THR A N 1
ATOM 5078 C CA . THR A 1 649 ? -21.058 6.655 36.617 1.00 87.00 649 THR A CA 1
ATOM 5079 C C . THR A 1 649 ? -20.587 7.851 35.789 1.00 87.00 649 THR A C 1
ATOM 5081 O O . THR A 1 649 ? -21.211 8.913 35.860 1.00 87.00 649 THR A O 1
ATOM 5084 N N . CYS A 1 650 ? -19.540 7.694 34.974 1.00 86.81 650 CYS A N 1
ATOM 5085 C CA . CYS A 1 650 ? -18.917 8.757 34.171 1.00 86.81 650 CYS A CA 1
ATOM 5086 C C . CYS A 1 650 ? -18.307 9.908 34.997 1.00 86.81 650 CYS A C 1
ATOM 5088 O O . CYS A 1 650 ? -17.958 10.943 34.428 1.00 86.81 650 CYS A O 1
ATOM 5090 N N . GLU A 1 651 ? -18.206 9.780 36.322 1.00 87.44 651 GLU A N 1
ATOM 5091 C CA . GLU A 1 651 ? -17.757 10.869 37.206 1.00 87.44 651 GLU A CA 1
ATOM 5092 C C . GLU A 1 651 ? -16.248 11.084 37.152 1.00 87.44 651 GLU A C 1
ATOM 5094 O O . GLU A 1 651 ? -15.768 12.171 37.460 1.00 87.44 651 GLU A O 1
ATOM 5099 N N . GLN A 1 652 ? -15.496 10.065 36.740 1.00 85.25 652 GLN A N 1
ATOM 5100 C CA . GLN A 1 652 ? -14.037 10.081 36.799 1.00 85.25 652 GLN A CA 1
ATOM 5101 C C . GLN A 1 652 ? -13.387 10.773 35.589 1.00 85.25 652 GLN A C 1
ATOM 5103 O O . GLN A 1 652 ? -12.170 10.919 35.544 1.00 85.25 652 GLN A O 1
ATOM 5108 N N . GLY A 1 653 ? -14.174 11.202 34.594 1.00 82.50 653 GLY A N 1
ATOM 5109 C CA . GLY A 1 653 ? -13.690 12.022 33.474 1.00 82.50 653 GLY A CA 1
ATOM 5110 C C . GLY A 1 653 ? -12.920 11.280 32.372 1.00 82.50 653 GLY A C 1
ATOM 5111 O O . GLY A 1 653 ? -12.407 11.926 31.465 1.00 82.50 653 GLY A O 1
ATOM 5112 N N . PHE A 1 654 ? -12.874 9.944 32.390 1.00 85.50 654 PHE A N 1
ATOM 5113 C CA . PHE A 1 654 ? -12.161 9.128 31.387 1.00 85.50 654 PHE A CA 1
ATOM 5114 C C . PHE A 1 654 ? -12.971 8.834 30.111 1.00 85.50 654 PHE A C 1
ATOM 5116 O O . PHE A 1 654 ? -12.523 8.081 29.248 1.00 85.50 654 PHE A O 1
ATOM 5123 N N . SER A 1 655 ? -14.164 9.418 29.964 1.00 90.50 655 SER A N 1
ATOM 5124 C CA . SER A 1 655 ? -15.053 9.122 28.834 1.00 90.50 655 SER A CA 1
ATOM 5125 C C . SER A 1 655 ? -14.530 9.623 27.490 1.00 90.50 655 SER A C 1
ATOM 5127 O O . SER A 1 655 ? -14.812 9.033 26.451 1.00 90.50 655 SER A O 1
ATOM 5129 N N . THR A 1 656 ? -13.786 10.727 27.484 1.00 91.75 656 THR A N 1
ATOM 5130 C CA . THR A 1 656 ? -13.358 11.414 26.262 1.00 91.75 656 THR A CA 1
ATOM 5131 C C . THR A 1 656 ? -11.931 11.923 26.404 1.00 91.75 656 THR A C 1
ATOM 5133 O O . THR A 1 656 ? -11.540 12.376 27.475 1.00 91.75 656 THR A O 1
ATOM 5136 N N . MET A 1 657 ? -11.169 11.899 25.315 1.00 91.75 657 MET A N 1
ATOM 5137 C CA . MET A 1 657 ? -9.772 12.329 25.252 1.00 91.75 657 MET A CA 1
ATOM 5138 C C . MET A 1 657 ? -9.498 13.157 23.995 1.00 91.75 657 MET A C 1
ATOM 5140 O O . MET A 1 657 ? -10.156 12.978 22.969 1.00 91.75 657 MET A O 1
ATOM 5144 N N . LEU A 1 658 ? -8.494 14.032 24.062 1.00 92.31 658 LEU A N 1
ATOM 5145 C CA . LEU A 1 658 ? -7.916 14.646 22.869 1.00 92.31 658 LEU A CA 1
ATOM 5146 C C . LEU A 1 658 ? -6.918 13.673 22.241 1.00 92.31 658 LEU A C 1
ATOM 5148 O O . LEU A 1 658 ? -6.037 13.149 22.924 1.00 92.31 658 LEU A O 1
ATOM 5152 N N . ALA A 1 659 ? -7.066 13.434 20.943 1.00 93.00 659 ALA A N 1
ATOM 5153 C CA . ALA A 1 659 ? -6.230 12.520 20.186 1.00 93.00 659 ALA A CA 1
ATOM 5154 C C . ALA A 1 659 ? -5.543 13.220 19.010 1.00 93.00 659 ALA A C 1
ATOM 5156 O O . ALA A 1 659 ? -6.063 14.177 18.438 1.00 93.00 659 ALA A O 1
ATOM 5157 N N . HIS A 1 660 ? -4.374 12.711 18.636 1.00 93.38 660 HIS A N 1
ATOM 5158 C CA . HIS A 1 660 ? -3.619 13.173 17.483 1.00 93.38 660 HIS A CA 1
ATOM 5159 C C . HIS A 1 660 ? -4.313 12.744 16.185 1.00 93.38 660 HIS A C 1
ATOM 5161 O O . HIS A 1 660 ? -4.590 11.559 15.996 1.00 93.38 660 HIS A O 1
ATOM 5167 N N . LYS A 1 661 ? -4.578 13.676 15.272 1.00 91.75 661 LYS A N 1
ATOM 5168 C CA . LYS A 1 661 ? -5.364 13.431 14.052 1.00 91.75 661 LYS A CA 1
ATOM 5169 C C . LYS A 1 661 ? -4.775 12.399 13.081 1.00 91.75 661 LYS A C 1
ATOM 5171 O O . LYS A 1 661 ? -5.534 11.543 12.616 1.00 91.75 661 LYS A O 1
ATOM 5176 N N . PRO A 1 662 ? -3.461 12.372 12.814 1.00 90.31 662 PRO A N 1
ATOM 5177 C CA . PRO A 1 662 ? -2.832 11.332 12.006 1.00 90.31 662 PRO A CA 1
ATOM 5178 C C . PRO A 1 662 ? -2.922 9.917 12.602 1.00 90.31 662 PRO A C 1
ATOM 5180 O O . PRO A 1 662 ? -3.278 8.989 11.874 1.00 90.31 662 PRO A O 1
ATOM 5183 N N . CYS A 1 663 ? -2.636 9.728 13.900 1.00 91.62 663 CYS A N 1
ATOM 5184 C CA . CYS A 1 663 ? -2.466 8.391 14.509 1.00 91.62 663 CYS A CA 1
ATOM 5185 C C . CYS A 1 663 ? -3.585 7.950 15.480 1.00 91.62 663 CYS A C 1
ATOM 5187 O O . CYS A 1 663 ? -3.619 6.800 15.930 1.00 91.62 663 CYS A O 1
ATOM 5189 N N . LEU A 1 664 ? -4.522 8.843 15.805 1.00 90.56 664 LEU A N 1
ATOM 5190 C CA . LEU A 1 664 ? -5.659 8.621 16.706 1.00 90.56 664 LEU A CA 1
ATOM 5191 C C . LEU A 1 664 ? -5.247 8.147 18.113 1.00 90.56 664 LEU A C 1
ATOM 5193 O O . LEU A 1 664 ? -5.926 7.312 18.724 1.00 90.56 664 LEU A O 1
ATOM 5197 N N . ARG A 1 665 ? -4.099 8.623 18.611 1.00 91.12 665 ARG A N 1
ATOM 5198 C CA . ARG A 1 665 ? -3.581 8.314 19.955 1.00 91.12 665 ARG A CA 1
ATOM 5199 C C . ARG A 1 665 ? -3.726 9.497 20.906 1.00 91.12 665 ARG A C 1
ATOM 5201 O O . ARG A 1 665 ? -3.722 10.624 20.417 1.00 91.12 665 ARG A O 1
ATOM 5208 N N . PRO A 1 666 ? -3.850 9.247 22.224 1.00 91.56 666 PRO A N 1
ATOM 5209 C CA . PRO A 1 666 ? -3.981 10.310 23.213 1.00 91.56 666 PRO A CA 1
ATOM 5210 C C . PRO A 1 666 ? -2.839 11.325 23.111 1.00 91.56 666 PRO A C 1
ATOM 5212 O O . PRO A 1 666 ? -1.690 10.951 22.864 1.00 91.56 666 PRO A O 1
ATOM 5215 N N . LEU A 1 667 ? -3.174 12.598 23.302 1.00 93.56 667 LEU A N 1
ATOM 5216 C CA . LEU A 1 667 ? -2.219 13.698 23.368 1.00 93.56 667 LEU A CA 1
ATOM 5217 C C . LEU A 1 667 ? -1.927 14.082 24.815 1.00 93.56 667 LEU A C 1
ATOM 5219 O O . LEU A 1 667 ? -2.829 14.128 25.650 1.00 93.56 667 LEU A O 1
ATOM 5223 N N . GLU A 1 668 ? -0.678 14.452 25.070 1.00 91.94 668 GLU A N 1
ATOM 5224 C CA . GLU A 1 668 ? -0.248 15.072 26.317 1.00 91.94 668 GLU A CA 1
ATOM 5225 C C . GLU A 1 668 ? 0.072 16.550 26.085 1.00 91.94 668 GLU A C 1
ATOM 5227 O O . GLU A 1 668 ? 0.616 16.934 25.045 1.00 91.94 668 GLU A O 1
ATOM 5232 N N . MET A 1 669 ? -0.252 17.403 27.058 1.00 88.69 669 MET A N 1
ATOM 5233 C CA . MET A 1 669 ? 0.206 18.791 27.028 1.00 88.69 669 MET A CA 1
ATOM 5234 C C . MET A 1 669 ? 1.700 18.837 27.338 1.00 88.69 669 MET A C 1
ATOM 5236 O O . MET A 1 669 ? 2.138 18.431 28.414 1.00 88.69 669 MET A O 1
ATOM 5240 N N . ALA A 1 670 ? 2.485 19.370 26.406 1.00 84.12 670 ALA A N 1
ATOM 5241 C CA . ALA A 1 670 ? 3.907 19.565 26.618 1.00 84.12 670 ALA A CA 1
ATOM 5242 C C . ALA A 1 670 ? 4.145 20.744 27.586 1.00 84.12 670 ALA A C 1
ATOM 5244 O O . ALA A 1 670 ? 3.463 21.771 27.490 1.00 84.12 670 ALA A O 1
ATOM 5245 N N . PRO A 1 671 ? 5.127 20.644 28.500 1.00 77.31 671 PRO A N 1
ATOM 5246 C CA . PRO A 1 671 ? 5.465 21.743 29.394 1.00 77.31 671 PRO A CA 1
ATOM 5247 C C . PRO A 1 671 ? 5.949 22.964 28.597 1.00 77.31 671 PRO A C 1
ATOM 5249 O O . PRO A 1 671 ? 6.698 22.835 27.624 1.00 77.31 671 PRO A O 1
ATOM 5252 N N . ARG A 1 672 ? 5.530 24.163 29.022 1.00 69.12 672 ARG A N 1
ATOM 5253 C CA . ARG A 1 672 ? 6.005 25.431 28.445 1.00 69.12 672 ARG A CA 1
ATOM 5254 C C . ARG A 1 672 ? 7.493 25.590 28.763 1.00 69.12 672 ARG A C 1
ATOM 5256 O O . ARG A 1 672 ? 7.875 25.555 29.930 1.00 69.12 672 ARG A O 1
ATOM 5263 N N . VAL A 1 673 ? 8.325 25.741 27.732 1.00 65.50 673 VAL A N 1
ATOM 5264 C CA . VAL A 1 673 ? 9.789 25.831 27.891 1.00 65.50 673 VAL A CA 1
ATOM 5265 C C . VAL A 1 673 ? 10.230 27.286 28.086 1.00 65.50 673 VAL A C 1
ATOM 5267 O O . VAL A 1 673 ? 11.170 27.544 28.838 1.00 65.50 673 VAL A O 1
ATOM 5270 N N . HIS A 1 674 ? 9.519 28.251 27.489 1.00 63.09 674 HIS A N 1
ATOM 5271 C CA . HIS A 1 674 ? 9.825 29.678 27.601 1.00 63.09 674 HIS A CA 1
ATOM 5272 C C . HIS A 1 674 ? 8.577 30.520 27.896 1.00 63.09 674 HIS A C 1
ATOM 5274 O O . HIS A 1 674 ? 7.488 30.246 27.402 1.00 63.09 674 HIS A O 1
ATOM 5280 N N . ALA A 1 675 ? 8.745 31.585 28.685 1.00 57.97 675 ALA A N 1
ATOM 5281 C CA . ALA A 1 675 ? 7.674 32.531 29.018 1.00 57.97 675 ALA A CA 1
ATOM 5282 C C . ALA A 1 675 ? 7.232 33.415 27.830 1.00 57.97 675 ALA A C 1
ATOM 5284 O O . ALA A 1 675 ? 6.272 34.167 27.959 1.00 57.97 675 ALA A O 1
ATOM 5285 N N . SER A 1 676 ? 7.939 33.340 26.696 1.00 57.97 676 SER A N 1
ATOM 5286 C CA . SER A 1 676 ? 7.674 34.085 25.460 1.00 57.97 676 SER A CA 1
ATOM 5287 C C . SER A 1 676 ? 7.029 33.247 24.350 1.00 57.97 676 SER A C 1
ATOM 5289 O O . SER A 1 676 ? 6.876 33.757 23.242 1.00 57.97 676 SER A O 1
ATOM 5291 N N . ASP A 1 677 ? 6.711 31.972 24.600 1.00 58.47 677 ASP A N 1
ATOM 5292 C CA . ASP A 1 677 ? 5.974 31.154 23.631 1.00 58.47 677 ASP A CA 1
ATOM 5293 C C . ASP A 1 677 ? 4.538 31.685 23.487 1.00 58.47 677 ASP A C 1
ATOM 5295 O O . ASP A 1 677 ? 3.927 32.135 24.458 1.00 58.47 677 ASP A O 1
ATOM 5299 N N . THR A 1 678 ? 4.021 31.644 22.257 1.00 61.38 678 THR A N 1
ATOM 5300 C CA . THR A 1 678 ? 2.639 31.980 21.876 1.00 61.38 678 THR A CA 1
ATOM 5301 C C . THR A 1 678 ? 1.610 31.432 22.872 1.00 61.38 678 THR A C 1
ATOM 5303 O O . THR A 1 678 ? 1.793 30.339 23.399 1.00 61.38 678 THR A O 1
ATOM 5306 N N . ASP A 1 679 ? 0.491 32.139 23.074 1.00 67.94 679 ASP A N 1
ATOM 5307 C CA . ASP A 1 679 ? -0.576 31.760 24.029 1.00 67.94 679 ASP A CA 1
ATOM 5308 C C . ASP A 1 679 ? -1.254 30.401 23.726 1.00 67.94 679 ASP A C 1
ATOM 5310 O O . ASP A 1 679 ? -2.072 29.905 24.504 1.00 67.94 679 ASP A O 1
ATOM 5314 N N . GLU A 1 680 ? -0.909 29.775 22.601 1.00 81.31 680 GLU A N 1
ATOM 5315 C CA . GLU A 1 680 ? -1.460 28.507 22.142 1.00 81.31 680 GLU A CA 1
ATOM 5316 C C . GLU A 1 680 ? -0.909 27.287 22.907 1.00 81.31 680 GLU A C 1
ATOM 5318 O O . GLU A 1 680 ? 0.271 27.234 23.271 1.00 81.31 680 GLU A O 1
ATOM 5323 N N . PRO A 1 681 ? -1.743 26.256 23.143 1.00 83.81 681 PRO A N 1
ATOM 5324 C CA . PRO A 1 681 ? -1.301 25.022 23.780 1.00 83.81 681 PRO A CA 1
ATOM 5325 C C . PRO A 1 681 ? -0.319 24.259 22.882 1.00 83.81 681 PRO A C 1
ATOM 5327 O O . PRO A 1 681 ? -0.496 24.175 21.665 1.00 83.81 681 PRO A O 1
ATOM 5330 N N . ARG A 1 682 ? 0.702 23.658 23.501 1.00 89.00 682 ARG A N 1
ATOM 5331 C CA . ARG A 1 682 ? 1.658 22.763 22.843 1.00 89.00 682 ARG A CA 1
ATOM 5332 C C . ARG A 1 682 ? 1.312 21.320 23.187 1.00 89.00 682 ARG A C 1
ATOM 5334 O O . ARG A 1 682 ? 1.254 20.965 24.364 1.00 89.00 682 ARG A O 1
ATOM 5341 N N . TRP A 1 683 ? 1.123 20.494 22.169 1.00 91.19 683 TRP A N 1
ATOM 5342 C CA . TRP A 1 683 ? 0.749 19.092 22.311 1.00 91.19 683 TRP A CA 1
ATOM 5343 C C . TRP A 1 683 ? 1.895 18.181 21.908 1.00 91.19 683 TRP A C 1
ATOM 5345 O O . TRP A 1 683 ? 2.692 18.507 21.027 1.00 91.19 683 TRP A O 1
ATOM 5355 N N . ARG A 1 684 ? 1.961 17.023 22.555 1.00 93.31 684 ARG A N 1
ATOM 5356 C CA . ARG A 1 684 ? 2.899 15.952 22.254 1.00 93.31 684 ARG A CA 1
ATOM 5357 C C . ARG A 1 684 ? 2.133 14.642 22.136 1.00 93.31 684 ARG A C 1
ATOM 5359 O O . ARG A 1 684 ? 1.348 14.294 23.014 1.00 93.31 684 ARG A O 1
ATOM 5366 N N . CYS A 1 685 ? 2.389 13.902 21.064 1.00 92.81 685 CYS A N 1
ATOM 5367 C CA . CYS A 1 685 ? 1.916 12.533 20.927 1.00 92.81 685 CYS A CA 1
ATOM 5368 C C . CYS A 1 685 ? 3.043 11.567 21.297 1.00 92.81 685 CYS A C 1
ATOM 5370 O O . CYS A 1 685 ? 4.015 11.441 20.558 1.00 92.81 685 CYS A O 1
ATOM 5372 N N . ASP A 1 686 ? 2.896 10.805 22.378 1.00 91.69 686 ASP A N 1
ATOM 5373 C CA . ASP A 1 686 ? 3.930 9.846 22.794 1.00 91.69 686 ASP A CA 1
ATOM 5374 C C . ASP A 1 686 ? 4.089 8.639 21.870 1.00 91.69 686 ASP A C 1
ATOM 5376 O O . ASP A 1 686 ? 5.129 7.990 21.882 1.00 91.69 686 ASP A O 1
ATOM 5380 N N . PHE A 1 687 ? 3.084 8.349 21.044 1.00 92.69 687 PHE A N 1
ATOM 5381 C CA . PHE A 1 687 ? 3.147 7.243 20.093 1.00 92.69 687 PHE A CA 1
ATOM 5382 C C . PHE A 1 687 ? 3.968 7.556 18.834 1.00 92.69 687 PHE A C 1
ATOM 5384 O O . PHE A 1 687 ? 4.845 6.775 18.484 1.00 92.69 687 PHE A O 1
ATOM 5391 N N . CYS A 1 688 ? 3.679 8.660 18.131 1.00 90.94 688 CYS A N 1
ATOM 5392 C CA . CYS A 1 688 ? 4.434 9.052 16.933 1.00 90.94 688 CYS A CA 1
ATOM 5393 C C . CYS A 1 688 ? 5.573 10.037 17.226 1.00 90.94 688 CYS A C 1
ATOM 5395 O O . CYS A 1 688 ? 6.342 10.348 16.328 1.00 90.94 688 CYS A O 1
ATOM 5397 N N . HIS A 1 689 ? 5.701 10.512 18.468 1.00 89.44 689 HIS A N 1
ATOM 5398 C CA . HIS A 1 689 ? 6.709 11.480 18.911 1.00 89.44 689 HIS A CA 1
ATOM 5399 C C . HIS A 1 689 ? 6.629 12.859 18.232 1.00 89.44 689 HIS A C 1
ATOM 5401 O O . HIS A 1 689 ? 7.568 13.649 18.334 1.00 89.44 689 HIS A O 1
ATOM 5407 N N . GLU A 1 690 ? 5.510 13.178 17.578 1.00 88.25 690 GLU A N 1
ATOM 5408 C CA . GLU A 1 690 ? 5.270 14.508 17.019 1.00 88.25 690 GLU A CA 1
ATOM 5409 C C . GLU A 1 690 ? 4.883 15.514 18.106 1.00 88.25 690 GLU A C 1
ATOM 5411 O O . GLU A 1 690 ? 4.188 15.193 19.079 1.00 88.25 690 GLU A O 1
ATOM 5416 N N . ILE A 1 691 ? 5.355 16.747 17.923 1.00 89.00 691 ILE A N 1
ATOM 5417 C CA . ILE A 1 691 ? 5.093 17.882 18.802 1.00 89.00 691 ILE A CA 1
ATOM 5418 C C . ILE A 1 691 ? 4.641 19.051 17.931 1.00 89.00 691 ILE A C 1
ATOM 5420 O O . ILE A 1 691 ? 5.360 19.446 17.016 1.00 89.00 691 ILE A O 1
ATOM 5424 N N . PHE A 1 692 ? 3.485 19.626 18.246 1.00 89.19 692 PHE A N 1
ATOM 5425 C CA . PHE A 1 692 ? 2.875 20.715 17.480 1.00 89.19 692 PHE A CA 1
ATOM 5426 C C . PHE A 1 692 ? 2.148 21.701 18.406 1.00 89.19 692 PHE A C 1
ATOM 5428 O O . PHE A 1 692 ? 1.975 21.447 19.601 1.00 89.19 692 PHE A O 1
ATOM 5435 N N . THR A 1 693 ? 1.752 22.853 17.867 1.00 88.25 693 THR A N 1
ATOM 5436 C CA . THR A 1 693 ? 1.043 23.922 18.590 1.00 88.25 693 THR A CA 1
ATOM 5437 C C . THR A 1 693 ? -0.371 24.113 18.048 1.00 88.25 693 THR A C 1
ATOM 5439 O O . THR A 1 693 ? -0.652 23.811 16.888 1.00 88.25 693 THR A O 1
ATOM 5442 N N . GLY A 1 694 ? -1.273 24.603 18.898 1.00 87.25 694 GLY A N 1
ATOM 5443 C CA . GLY A 1 694 ? -2.663 24.866 18.531 1.00 87.25 694 GLY A CA 1
ATOM 5444 C C . GLY A 1 694 ? -3.529 23.601 18.481 1.00 87.25 694 GLY A C 1
ATOM 5445 O O . GLY A 1 694 ? -3.181 22.565 19.042 1.00 87.25 694 GLY A O 1
ATOM 5446 N N . MET A 1 695 ? -4.698 23.691 17.839 1.00 88.38 695 MET A N 1
ATOM 5447 C CA . MET A 1 695 ? -5.705 22.610 17.804 1.00 88.38 695 MET A CA 1
ATOM 5448 C C . MET A 1 695 ? -5.866 21.959 16.418 1.00 88.38 695 MET A C 1
ATOM 5450 O O . MET A 1 695 ? -6.717 21.098 16.237 1.00 88.38 695 MET A O 1
ATOM 5454 N N . HIS A 1 696 ? -5.067 22.350 15.420 1.00 88.94 696 HIS A N 1
ATOM 5455 C CA . HIS A 1 696 ? -5.244 21.898 14.030 1.00 88.94 696 HIS A CA 1
ATOM 5456 C C . HIS A 1 696 ? -4.999 20.393 13.826 1.00 88.94 696 HIS A C 1
ATOM 5458 O O . HIS A 1 696 ? -5.677 19.762 13.012 1.00 88.94 696 HIS A O 1
ATOM 5464 N N . GLU A 1 697 ? -4.075 19.822 14.600 1.00 90.25 697 GLU A N 1
ATOM 5465 C CA . GLU A 1 697 ? -3.719 18.398 14.561 1.00 90.25 697 GLU A CA 1
ATOM 5466 C C . GLU A 1 697 ? -4.406 17.579 15.671 1.00 90.25 697 GLU A C 1
ATOM 5468 O O . GLU A 1 697 ? -4.051 16.422 15.917 1.00 90.25 697 GLU A O 1
ATOM 5473 N N . THR A 1 698 ? -5.404 18.153 16.355 1.00 92.31 698 THR A N 1
ATOM 5474 C CA . THR A 1 698 ? -6.153 17.475 17.423 1.00 92.31 698 THR A CA 1
ATOM 5475 C C . THR A 1 698 ? -7.564 17.094 16.971 1.00 92.31 698 THR A C 1
ATOM 5477 O O . THR A 1 698 ? -8.156 17.720 16.092 1.00 92.31 698 THR A O 1
ATOM 5480 N N . LEU A 1 699 ? -8.117 16.038 17.570 1.00 93.00 699 LEU A N 1
ATOM 5481 C CA . LEU A 1 699 ? -9.547 15.728 17.526 1.00 93.00 699 LEU A CA 1
ATOM 5482 C C . LEU A 1 699 ? -10.046 15.251 18.891 1.00 93.00 699 LEU A C 1
ATOM 5484 O O . LEU A 1 699 ? -9.291 14.672 19.675 1.00 93.00 699 LEU A O 1
ATOM 5488 N N . GLN A 1 700 ? -11.337 15.440 19.147 1.00 93.25 700 GLN A N 1
ATOM 5489 C CA . GLN A 1 700 ? -12.011 14.835 20.289 1.00 93.25 700 GLN A CA 1
ATOM 5490 C C . GLN A 1 700 ? -12.362 13.378 19.962 1.00 93.25 700 GLN A C 1
ATOM 5492 O O . GLN A 1 700 ? -12.964 13.103 18.931 1.00 93.25 700 GLN A O 1
ATOM 5497 N N . SER A 1 701 ? -11.990 12.439 20.830 1.00 93.75 701 SER A N 1
ATOM 5498 C CA . SER A 1 701 ? -12.282 11.009 20.676 1.00 93.75 701 SER A CA 1
ATOM 5499 C C . SER A 1 701 ? -12.784 10.414 21.993 1.00 93.75 701 SER A C 1
ATOM 5501 O O . SER A 1 701 ? -12.573 10.988 23.065 1.00 93.75 701 SER A O 1
ATOM 5503 N N . PHE A 1 702 ? -13.452 9.265 21.931 1.00 93.69 702 PHE A N 1
ATOM 5504 C CA . PHE A 1 702 ? -13.846 8.510 23.119 1.00 93.69 702 PHE A CA 1
ATOM 5505 C C . PHE A 1 702 ? -12.668 7.751 23.724 1.00 93.69 702 PHE A C 1
ATOM 5507 O O . PHE A 1 702 ? -11.818 7.230 22.998 1.00 93.69 702 PHE A O 1
ATOM 5514 N N . GLY A 1 703 ? -12.659 7.663 25.054 1.00 90.50 703 GLY A N 1
ATOM 5515 C CA . GLY A 1 703 ? -11.785 6.762 25.797 1.00 90.50 703 GLY A CA 1
ATOM 5516 C C . GLY A 1 703 ? -12.157 5.290 25.599 1.00 90.50 703 GLY A C 1
ATOM 5517 O O . GLY A 1 703 ? -13.006 4.932 24.777 1.00 90.50 703 GLY A O 1
ATOM 5518 N N . ASP A 1 704 ? -11.511 4.423 26.371 1.00 91.50 704 ASP A N 1
ATOM 5519 C CA . ASP A 1 704 ? -11.730 2.980 26.296 1.00 91.50 704 ASP A CA 1
ATOM 5520 C C . ASP A 1 704 ? -13.034 2.627 27.017 1.00 91.50 704 ASP A C 1
ATOM 5522 O O . ASP A 1 704 ? -13.139 2.756 28.238 1.00 91.50 704 ASP A O 1
ATOM 5526 N N . LEU A 1 705 ? -14.030 2.172 26.257 1.00 93.69 705 LEU A N 1
ATOM 5527 C CA . LEU A 1 705 ? -15.300 1.695 26.794 1.00 93.69 705 LEU A CA 1
ATOM 5528 C C . LEU A 1 705 ? -15.241 0.175 26.935 1.00 93.69 705 LEU A C 1
ATOM 5530 O O . LEU A 1 705 ? -14.988 -0.528 25.957 1.00 93.69 705 LEU A O 1
ATOM 5534 N N . VAL A 1 706 ? -15.483 -0.327 28.142 1.00 93.44 706 VAL A N 1
ATOM 5535 C CA . VAL A 1 706 ? -15.685 -1.750 28.414 1.00 93.44 706 VAL A CA 1
ATOM 5536 C C . VAL A 1 706 ? -17.139 -2.093 28.134 1.00 93.44 706 VAL A C 1
ATOM 5538 O O . VAL A 1 706 ? -18.053 -1.406 28.594 1.00 93.44 706 VAL A O 1
ATOM 5541 N N . VAL A 1 707 ? -17.327 -3.165 27.377 1.00 92.50 707 VAL A N 1
ATOM 5542 C CA . VAL A 1 707 ? -18.614 -3.708 26.972 1.00 92.50 707 VAL A CA 1
ATOM 5543 C C . VAL A 1 707 ? -18.664 -5.155 27.418 1.00 92.50 707 VAL A C 1
ATOM 5545 O O . VAL A 1 707 ? -17.825 -5.970 27.024 1.00 92.50 707 VAL A O 1
ATOM 5548 N N . ALA A 1 708 ? -19.650 -5.461 28.244 1.00 90.12 708 ALA A N 1
ATOM 5549 C CA . ALA A 1 708 ? -19.956 -6.824 28.606 1.00 90.12 708 ALA A CA 1
ATOM 5550 C C . ALA A 1 708 ? -21.071 -7.337 27.690 1.00 90.12 708 ALA A C 1
ATOM 5552 O O . ALA A 1 708 ? -22.059 -6.633 27.451 1.00 90.12 708 ALA A O 1
ATOM 5553 N N . ILE A 1 709 ? -20.844 -8.506 27.090 1.00 88.25 709 ILE A N 1
ATOM 5554 C CA . ILE A 1 709 ? -21.698 -9.060 26.041 1.00 88.25 709 ILE A CA 1
ATOM 5555 C C . ILE A 1 709 ? -22.065 -10.516 26.326 1.00 88.25 709 ILE A C 1
ATOM 5557 O O . ILE A 1 709 ? -21.227 -11.297 26.778 1.00 88.25 709 ILE A O 1
ATOM 5561 N N . GLU A 1 710 ? -23.313 -10.882 26.037 1.00 85.69 710 GLU A N 1
ATOM 5562 C CA . GLU A 1 710 ? -23.847 -12.235 26.241 1.00 85.69 710 GLU A CA 1
ATOM 5563 C C . GLU A 1 710 ? -24.711 -12.700 25.057 1.00 85.69 710 GLU A C 1
ATOM 5565 O O . GLU A 1 710 ? -25.317 -11.895 24.351 1.00 85.69 710 GLU A O 1
ATOM 5570 N N . ASP A 1 711 ? -24.797 -14.010 24.831 1.00 75.56 711 ASP A N 1
ATOM 5571 C CA . ASP A 1 711 ? -25.654 -14.636 23.809 1.00 75.56 711 ASP A CA 1
ATOM 5572 C C . ASP A 1 711 ? -26.873 -15.368 24.411 1.00 75.56 711 ASP A C 1
ATOM 5574 O O . ASP A 1 711 ? -27.567 -16.113 23.717 1.00 75.56 711 ASP A O 1
ATOM 5578 N N . GLY A 1 712 ? -27.133 -15.172 25.708 1.00 68.50 712 GLY A N 1
ATOM 5579 C CA . GLY A 1 712 ? -28.147 -15.905 26.469 1.00 68.50 712 GLY A CA 1
ATOM 5580 C C . GLY A 1 712 ? -27.667 -17.255 27.017 1.00 68.50 712 GLY A C 1
ATOM 5581 O O . GLY A 1 712 ? -28.402 -17.894 27.774 1.00 68.50 712 GLY A O 1
ATOM 5582 N N . SER A 1 713 ? -26.441 -17.691 26.698 1.00 62.97 713 SER A N 1
ATOM 5583 C CA . SER A 1 713 ? -25.728 -18.655 27.539 1.00 62.97 713 SER A CA 1
ATOM 5584 C C . SER A 1 713 ? -25.293 -17.955 28.831 1.00 62.97 713 SER A C 1
ATOM 5586 O O . SER A 1 713 ? -25.059 -16.752 28.850 1.00 62.97 713 SER A O 1
ATOM 5588 N N . THR A 1 714 ? -25.220 -18.676 29.948 1.00 58.19 714 THR A N 1
ATOM 5589 C CA . THR A 1 714 ? -25.001 -18.115 31.299 1.00 58.19 714 THR A CA 1
ATOM 5590 C C . THR A 1 714 ? -23.598 -17.519 31.525 1.00 58.19 714 THR A C 1
ATOM 5592 O O . THR A 1 714 ? -23.106 -17.511 32.651 1.00 58.19 714 THR A O 1
ATOM 5595 N N . SER A 1 715 ? -22.877 -17.119 30.479 1.00 69.44 715 SER A N 1
ATOM 5596 C CA . SER A 1 715 ? -21.484 -16.685 30.544 1.00 69.44 715 SER A CA 1
ATOM 5597 C C . SER A 1 715 ? -21.266 -15.405 29.744 1.00 69.44 715 SER A C 1
ATOM 5599 O O . SER A 1 715 ? -21.373 -15.389 28.523 1.00 69.44 715 SER A O 1
ATOM 5601 N N . GLU A 1 716 ? -20.917 -14.345 30.465 1.00 77.94 716 GLU A N 1
ATOM 5602 C CA . GLU A 1 716 ? -20.646 -13.012 29.933 1.00 77.94 716 GLU A CA 1
ATOM 5603 C C . GLU A 1 716 ? -19.192 -12.903 29.443 1.00 77.94 716 GLU A C 1
ATOM 5605 O O . GLU A 1 716 ? -18.252 -13.361 30.102 1.00 77.94 716 GLU A O 1
ATOM 5610 N N . LEU A 1 717 ? -18.996 -12.280 28.282 1.00 83.19 717 LEU A N 1
ATOM 5611 C CA . LEU A 1 717 ? -17.684 -11.962 27.730 1.00 83.19 717 LEU A CA 1
ATOM 5612 C C . LEU A 1 717 ? -17.408 -10.465 27.892 1.00 83.19 717 LEU A C 1
ATOM 5614 O O . LEU A 1 717 ? -18.210 -9.627 27.491 1.00 83.19 717 LEU A O 1
ATOM 5618 N N . LEU A 1 718 ? -16.235 -10.123 28.425 1.00 87.12 718 LEU A N 1
ATOM 5619 C CA . LEU A 1 718 ? -15.770 -8.738 28.498 1.00 87.12 718 LEU A CA 1
ATOM 5620 C C . LEU A 1 718 ? -14.897 -8.408 27.290 1.00 87.12 718 LEU A C 1
ATOM 5622 O O . LEU A 1 718 ? -13.910 -9.096 27.010 1.00 87.12 718 LEU A O 1
ATOM 5626 N N . ALA A 1 719 ? -15.232 -7.317 26.613 1.00 89.00 719 ALA A N 1
ATOM 5627 C CA . ALA A 1 719 ? -14.426 -6.726 25.558 1.00 89.00 719 ALA A CA 1
ATOM 5628 C C . ALA A 1 719 ? -14.335 -5.210 25.754 1.00 89.00 719 ALA A C 1
ATOM 5630 O O . ALA A 1 719 ? -15.131 -4.621 26.479 1.00 89.00 719 ALA A O 1
ATOM 5631 N N . TYR A 1 720 ? -13.378 -4.556 25.098 1.00 90.44 720 TYR A N 1
ATOM 5632 C CA . TYR A 1 720 ? -13.372 -3.094 25.023 1.00 90.44 720 TYR A CA 1
ATOM 5633 C C . TYR A 1 720 ? -13.451 -2.598 23.586 1.00 90.44 720 TYR A C 1
ATOM 5635 O O . TYR A 1 720 ? -13.092 -3.298 22.638 1.00 90.44 720 TYR A O 1
ATOM 5643 N N . CYS A 1 721 ? -13.896 -1.361 23.423 1.00 90.19 721 CYS A N 1
ATOM 5644 C CA . CYS A 1 721 ? -13.932 -0.660 22.150 1.00 90.19 721 CYS A CA 1
ATOM 5645 C C . CYS A 1 721 ? -13.486 0.796 22.326 1.00 90.19 721 CYS A C 1
ATOM 5647 O O . CYS A 1 721 ? -13.450 1.316 23.440 1.00 90.19 721 CYS A O 1
ATOM 5649 N N . GLN A 1 722 ? -13.106 1.449 21.227 1.00 87.50 722 GLN A N 1
ATOM 5650 C CA . GLN A 1 722 ? -12.519 2.794 21.239 1.00 87.50 722 GLN A CA 1
ATOM 5651 C C . GLN A 1 722 ? -13.082 3.641 20.093 1.00 87.50 722 GLN A C 1
ATOM 5653 O O . GLN A 1 722 ? -13.447 3.101 19.043 1.00 87.50 722 GLN A O 1
ATOM 5658 N N . GLY A 1 723 ? -13.082 4.966 20.273 1.00 86.19 723 GLY A N 1
ATOM 5659 C CA . GLY A 1 723 ? -13.333 5.948 19.211 1.00 86.19 723 GLY A CA 1
ATOM 5660 C C . GLY A 1 723 ? -14.610 5.665 18.394 1.00 86.19 723 GLY A C 1
ATOM 5661 O O . GLY A 1 723 ? -15.686 5.641 18.988 1.00 86.19 723 GLY A O 1
ATOM 5662 N N . PRO A 1 724 ? -14.522 5.395 17.073 1.00 84.44 724 PRO A N 1
ATOM 5663 C CA . PRO A 1 724 ? -15.701 5.221 16.209 1.00 84.44 724 PRO A CA 1
ATOM 5664 C C . PRO A 1 724 ? -16.645 4.076 16.610 1.00 84.44 724 PRO A C 1
ATOM 5666 O O . PRO A 1 724 ? -17.840 4.100 16.316 1.00 84.44 724 PRO A O 1
ATOM 5669 N N . MET A 1 725 ? -16.129 3.049 17.292 1.00 90.38 725 MET A N 1
ATOM 5670 C CA . MET A 1 725 ? -16.974 1.950 17.773 1.00 90.38 725 MET A CA 1
ATOM 5671 C C . MET A 1 725 ? -17.858 2.392 18.936 1.00 90.38 725 MET A C 1
ATOM 5673 O O . MET A 1 725 ? -19.006 1.969 19.032 1.00 90.38 725 MET A O 1
ATOM 5677 N N . VAL A 1 726 ? -17.347 3.288 19.781 1.00 93.12 726 VAL A N 1
ATOM 5678 C CA . VAL A 1 726 ? -18.119 3.892 20.870 1.00 93.12 726 VAL A CA 1
ATOM 5679 C C . VAL A 1 726 ? -19.194 4.813 20.298 1.00 93.12 726 VAL A C 1
ATOM 5681 O O . VAL A 1 726 ? -20.345 4.720 20.711 1.00 93.12 726 VAL A O 1
ATOM 5684 N N . GLU A 1 727 ? -18.857 5.614 19.282 1.00 92.19 727 GLU A N 1
ATOM 5685 C CA . GLU A 1 727 ? -19.830 6.431 18.537 1.00 92.19 727 GLU A CA 1
ATOM 5686 C C . GLU A 1 727 ? -20.968 5.579 17.973 1.00 92.19 727 GLU A C 1
ATOM 5688 O O . GLU A 1 727 ? -22.132 5.952 18.082 1.00 92.19 727 GLU A O 1
ATOM 5693 N N . SER A 1 728 ? -20.649 4.397 17.439 1.00 90.38 728 SER A N 1
ATOM 5694 C CA . SER A 1 728 ? -21.641 3.467 16.886 1.00 90.38 728 SER A CA 1
ATOM 5695 C C . SER A 1 728 ? -22.554 2.853 17.956 1.00 90.38 728 SER A C 1
ATOM 5697 O O . SER A 1 728 ? -23.738 2.642 17.699 1.00 90.38 728 SER A O 1
ATOM 5699 N N . ILE A 1 729 ? -22.034 2.575 19.159 1.00 91.94 729 ILE A N 1
ATOM 5700 C CA . ILE A 1 729 ? -22.833 2.062 20.289 1.00 91.94 729 ILE A CA 1
ATOM 5701 C C . ILE A 1 729 ? -23.743 3.159 20.853 1.00 91.94 729 ILE A C 1
ATOM 5703 O O . ILE A 1 729 ? -24.916 2.909 21.135 1.00 91.94 729 ILE A O 1
ATOM 5707 N N . LEU A 1 730 ? -23.203 4.365 21.040 1.00 91.62 730 LEU A N 1
ATOM 5708 C CA . LEU A 1 730 ? -23.907 5.472 21.690 1.00 91.62 730 LEU A CA 1
ATOM 5709 C C . LEU A 1 730 ? -24.796 6.269 20.726 1.00 91.62 730 LEU A C 1
ATOM 5711 O O . LEU A 1 730 ? -25.737 6.925 21.172 1.00 91.62 730 LEU A O 1
ATOM 5715 N N . GLY A 1 731 ? -24.521 6.204 19.422 1.00 90.44 731 GLY A N 1
ATOM 5716 C CA . GLY A 1 731 ? -25.200 6.984 18.388 1.00 90.44 731 GLY A CA 1
ATOM 5717 C C . GLY A 1 731 ? -24.903 8.484 18.466 1.00 90.44 731 GLY A C 1
ATOM 5718 O O . GLY A 1 731 ? -25.767 9.279 18.105 1.00 90.44 731 GLY A O 1
ATOM 5719 N N . LEU A 1 732 ? -23.735 8.867 18.992 1.00 93.56 732 LEU A N 1
ATOM 5720 C CA . LEU A 1 732 ? -23.347 10.260 19.231 1.00 93.56 732 LEU A CA 1
ATOM 5721 C C . LEU A 1 732 ? -21.830 10.438 19.082 1.00 93.56 732 LEU A C 1
ATOM 5723 O O . LEU A 1 732 ? -21.071 9.580 19.538 1.00 93.56 732 LEU A O 1
ATOM 5727 N N . ALA A 1 733 ? -21.400 11.553 18.491 1.00 93.88 733 ALA A N 1
ATOM 5728 C CA . ALA A 1 733 ? -19.987 11.884 18.317 1.00 93.88 733 ALA A CA 1
ATOM 5729 C C . ALA A 1 733 ? -19.322 12.333 19.637 1.00 93.88 733 ALA A C 1
ATOM 5731 O O . ALA A 1 733 ? -19.986 12.794 20.571 1.00 93.88 733 ALA A O 1
ATOM 5732 N N . ALA A 1 734 ? -17.998 12.182 19.745 1.00 93.88 734 ALA A N 1
ATOM 5733 C CA . ALA A 1 734 ? -17.269 12.480 20.986 1.00 93.88 734 ALA A CA 1
ATOM 5734 C C . ALA A 1 734 ? -17.271 13.978 21.367 1.00 93.88 734 ALA A C 1
ATOM 5736 O O . ALA A 1 734 ? -17.256 14.320 22.553 1.00 93.88 734 ALA A O 1
ATOM 5737 N N . ASP A 1 735 ? -17.290 14.866 20.373 1.00 93.38 735 ASP A N 1
ATOM 5738 C CA . ASP A 1 735 ? -17.362 16.328 20.504 1.00 93.38 735 ASP A CA 1
ATOM 5739 C C . ASP A 1 735 ? -18.738 16.829 20.964 1.00 93.38 735 ASP A C 1
ATOM 5741 O O . ASP A 1 735 ? -18.826 17.826 21.683 1.00 93.38 735 ASP A O 1
ATOM 5745 N N . GLU A 1 736 ? -19.804 16.115 20.617 1.00 94.56 736 GLU A N 1
ATOM 5746 C CA . GLU A 1 736 ? -21.146 16.340 21.155 1.00 94.56 736 GLU A CA 1
ATOM 5747 C C . GLU A 1 736 ? -21.278 15.737 22.560 1.00 94.56 736 GLU A C 1
ATOM 5749 O O . GLU A 1 736 ? -21.798 16.373 23.480 1.00 94.56 736 GLU A O 1
ATOM 5754 N N . TYR A 1 737 ? -20.741 14.529 22.772 1.00 94.00 737 TYR A N 1
ATOM 5755 C CA . TYR A 1 737 ? -20.818 13.831 24.056 1.00 94.00 737 TYR A CA 1
ATOM 5756 C C . TYR A 1 737 ? -20.158 14.610 25.194 1.00 94.00 737 TYR A C 1
ATOM 5758 O O . TYR A 1 737 ? -20.681 14.637 26.312 1.00 94.00 737 TYR A O 1
ATOM 5766 N N . VAL A 1 738 ? -19.015 15.261 24.946 1.00 92.50 738 VAL A N 1
ATOM 5767 C CA . VAL A 1 738 ? -18.304 16.015 25.992 1.00 92.50 738 VAL A CA 1
ATOM 5768 C C . VAL A 1 738 ? -19.169 17.141 26.574 1.00 92.50 738 VAL A C 1
ATOM 5770 O O . VAL A 1 738 ? -19.076 17.400 27.778 1.00 92.50 738 VAL A O 1
ATOM 5773 N N . GLN A 1 739 ? -20.065 17.720 25.764 1.00 93.44 739 GLN A N 1
ATOM 5774 C CA . GLN A 1 739 ? -20.954 18.831 26.122 1.00 93.44 739 GLN A CA 1
ATOM 5775 C C . GLN A 1 739 ? -22.169 18.400 26.960 1.00 93.44 739 GLN A C 1
ATOM 5777 O O . GLN A 1 739 ? -22.843 19.246 27.547 1.00 93.44 739 GLN A O 1
ATOM 5782 N N . LEU A 1 740 ? -22.451 17.096 27.045 1.00 94.38 740 LEU A N 1
ATOM 5783 C CA . LEU A 1 740 ? -23.584 16.571 27.803 1.00 94.38 740 LEU A CA 1
ATOM 5784 C C . LEU A 1 740 ? -23.392 16.688 29.322 1.00 94.38 740 LEU A C 1
ATOM 5786 O O . LEU A 1 740 ? -22.281 16.567 29.856 1.00 94.38 740 LEU A O 1
ATOM 5790 N N . SER A 1 741 ? -24.514 16.824 30.035 1.00 94.69 741 SER A N 1
ATOM 5791 C CA . SER A 1 741 ? -24.547 16.723 31.495 1.00 94.69 741 SER A CA 1
ATOM 5792 C C . SER A 1 741 ? -24.189 15.303 31.964 1.00 94.69 741 SER A C 1
ATOM 5794 O O . SER A 1 741 ? -24.362 14.329 31.230 1.00 94.69 741 SER A O 1
ATOM 5796 N N . LEU A 1 742 ? -23.719 15.147 33.210 1.00 92.62 742 LEU A N 1
ATOM 5797 C CA . LEU A 1 742 ? -23.403 13.820 33.769 1.00 92.62 742 LEU A CA 1
ATOM 5798 C C . LEU A 1 742 ? -24.618 12.876 33.771 1.00 92.62 742 LEU A C 1
ATOM 5800 O O . LEU A 1 742 ? -24.464 11.680 33.526 1.00 92.62 742 LEU A O 1
ATOM 5804 N N . SER A 1 743 ? -25.826 13.398 34.010 1.00 92.88 743 SER A N 1
ATOM 5805 C CA . SER A 1 743 ? -27.061 12.609 33.942 1.00 92.88 743 SER A CA 1
ATOM 5806 C C . SER A 1 743 ? -27.360 12.125 32.526 1.00 92.88 743 SER A C 1
ATOM 5808 O O . SER A 1 743 ? -27.721 10.962 32.354 1.00 92.88 743 SER A O 1
ATOM 5810 N N . ASP A 1 744 ? -27.157 12.972 31.514 1.00 94.31 744 ASP A N 1
ATOM 5811 C CA . ASP A 1 744 ? -27.401 12.602 30.116 1.00 94.31 744 ASP A CA 1
ATOM 5812 C C . ASP A 1 744 ? -26.366 11.592 29.617 1.00 94.31 744 ASP A C 1
ATOM 5814 O O . ASP A 1 744 ? -26.723 10.635 28.932 1.00 94.31 744 ASP A O 1
ATOM 5818 N N . LYS A 1 745 ? -25.101 11.743 30.035 1.00 93.62 745 LYS A N 1
ATOM 5819 C CA . LYS A 1 745 ? -24.022 10.777 29.772 1.00 93.62 745 LYS A CA 1
ATOM 5820 C C . LYS A 1 745 ? -24.386 9.378 30.282 1.00 93.62 745 LYS A C 1
ATOM 5822 O O . LYS A 1 745 ? -24.339 8.410 29.524 1.00 93.62 745 LYS A O 1
ATOM 5827 N N . ARG A 1 746 ? -24.845 9.272 31.536 1.00 91.81 746 ARG A N 1
ATOM 5828 C CA . ARG A 1 746 ? -25.320 8.001 32.124 1.00 91.81 746 ARG A CA 1
ATOM 5829 C C . ARG A 1 746 ? -26.544 7.448 31.408 1.00 91.81 746 ARG A C 1
ATOM 5831 O O . ARG A 1 746 ? -26.608 6.251 31.137 1.00 91.81 746 ARG A O 1
ATOM 5838 N N . ALA A 1 747 ? -27.513 8.309 31.104 1.00 92.31 747 ALA A N 1
ATOM 5839 C CA . ALA A 1 747 ? -28.717 7.903 30.394 1.00 92.31 747 ALA A CA 1
ATOM 5840 C C . ALA A 1 747 ? -28.385 7.342 29.004 1.00 92.31 747 ALA A C 1
ATOM 5842 O O . ALA A 1 747 ? -29.019 6.383 28.572 1.00 92.31 747 ALA A O 1
ATOM 5843 N N . LEU A 1 748 ? -27.382 7.901 28.318 1.00 92.00 748 LEU A N 1
ATOM 5844 C CA . LEU A 1 748 ? -26.943 7.427 27.009 1.00 92.00 748 LEU A CA 1
ATOM 5845 C C . LEU A 1 748 ? -26.301 6.035 27.087 1.00 92.00 748 LEU A C 1
ATOM 5847 O O . LEU A 1 748 ? -26.686 5.168 26.306 1.00 92.00 748 LEU A O 1
ATOM 5851 N N . LEU A 1 749 ? -25.422 5.786 28.069 1.00 91.06 749 LEU A N 1
ATOM 5852 C CA . LEU A 1 749 ? -24.903 4.435 28.338 1.00 91.06 749 LEU A CA 1
ATOM 5853 C C . LEU A 1 749 ? -26.049 3.445 28.600 1.00 91.06 749 LEU A C 1
ATOM 5855 O O . LEU A 1 749 ? -26.107 2.377 27.994 1.00 91.06 749 LEU A O 1
ATOM 5859 N N . GLY A 1 750 ? -27.014 3.830 29.440 1.00 90.69 750 GLY A N 1
ATOM 5860 C CA . GLY A 1 750 ? -28.166 2.990 29.771 1.00 90.69 750 GLY A CA 1
ATOM 5861 C C . GLY A 1 750 ? -29.050 2.620 28.572 1.00 90.69 750 GLY A C 1
ATOM 5862 O O . GLY A 1 750 ? -29.676 1.567 28.589 1.00 90.69 750 GLY A O 1
ATOM 5863 N N . ARG A 1 751 ? -29.091 3.437 27.508 1.00 90.69 751 ARG A N 1
ATOM 5864 C CA . ARG A 1 751 ? -29.890 3.152 26.296 1.00 90.69 751 ARG A CA 1
ATOM 5865 C C . ARG A 1 751 ? -29.321 2.029 25.433 1.00 90.69 751 ARG A C 1
ATOM 5867 O O . ARG A 1 751 ? -30.081 1.455 24.651 1.00 90.69 751 ARG A O 1
ATOM 5874 N N . ALA A 1 752 ? -28.015 1.785 25.509 1.00 88.75 752 ALA A N 1
ATOM 5875 C CA . ALA A 1 752 ? -27.340 0.753 24.726 1.00 88.75 752 ALA A CA 1
ATOM 5876 C C . ALA A 1 752 ? -27.447 -0.639 25.375 1.00 88.75 752 ALA A C 1
ATOM 5878 O O . ALA A 1 752 ? -27.398 -1.641 24.664 1.00 88.75 752 ALA A O 1
ATOM 5879 N N . ILE A 1 753 ? -27.648 -0.695 26.695 1.00 91.56 753 ILE A N 1
ATOM 5880 C CA . ILE A 1 753 ? -27.868 -1.935 27.448 1.00 91.56 753 ILE A CA 1
ATOM 5881 C C . ILE A 1 753 ? -29.178 -2.599 26.998 1.00 91.56 753 ILE A C 1
ATOM 5883 O O . ILE A 1 753 ? -30.182 -1.926 26.752 1.00 91.56 753 ILE A O 1
ATOM 5887 N N . GLY A 1 754 ? -29.173 -3.926 26.883 1.00 86.62 754 GLY A N 1
ATOM 5888 C CA . GLY A 1 754 ? -30.322 -4.720 26.461 1.00 86.62 754 GLY A CA 1
ATOM 5889 C C . GLY A 1 754 ? -30.526 -4.773 24.945 1.00 86.62 754 GLY A C 1
ATOM 5890 O O . GLY A 1 754 ? -31.497 -5.380 24.492 1.00 86.62 754 GLY A O 1
ATOM 5891 N N . ARG A 1 755 ? -29.644 -4.165 24.139 1.00 86.44 755 ARG A N 1
ATOM 5892 C CA . ARG A 1 755 ? -29.727 -4.201 22.670 1.00 86.44 755 ARG A CA 1
ATOM 5893 C C . ARG A 1 755 ? -28.813 -5.260 22.063 1.00 86.44 755 ARG A C 1
ATOM 5895 O O . ARG A 1 755 ? -27.693 -5.468 22.523 1.00 86.44 755 ARG A O 1
ATOM 5902 N N . ASP A 1 756 ? -29.285 -5.844 20.966 1.00 85.69 756 ASP A N 1
ATOM 5903 C CA . ASP A 1 756 ? -28.533 -6.795 20.153 1.00 85.69 756 ASP A CA 1
ATOM 5904 C C . ASP A 1 756 ? -27.643 -6.084 19.132 1.00 85.69 756 ASP A C 1
ATOM 5906 O O . ASP A 1 756 ? -28.091 -5.218 18.368 1.00 85.69 756 ASP A O 1
ATOM 5910 N N . PHE A 1 757 ? -26.400 -6.542 19.046 1.00 86.25 757 PHE A N 1
ATOM 5911 C CA . PHE A 1 757 ? -25.439 -6.086 18.056 1.00 86.25 757 PHE A CA 1
ATOM 5912 C C . PHE A 1 757 ? -24.737 -7.271 17.392 1.00 86.25 757 PHE A C 1
ATOM 5914 O O . PHE A 1 757 ? -24.592 -8.356 17.960 1.00 86.25 757 PHE A O 1
ATOM 5921 N N . LEU A 1 758 ? -24.289 -7.039 16.162 1.00 84.50 758 LEU A N 1
ATOM 5922 C CA . LEU A 1 758 ? -23.267 -7.841 15.511 1.00 84.50 758 LEU A CA 1
ATOM 5923 C C . LEU A 1 758 ? -21.913 -7.195 15.824 1.00 84.50 758 LEU A C 1
ATOM 5925 O O . LEU A 1 758 ? -21.694 -6.024 15.503 1.00 84.50 758 LEU A O 1
ATOM 5929 N N . PHE A 1 759 ? -21.015 -7.958 16.437 1.00 86.00 759 PHE A N 1
ATOM 5930 C CA . PHE A 1 759 ? -19.661 -7.527 16.756 1.00 86.00 759 PHE A CA 1
ATOM 5931 C C . PHE A 1 759 ? -18.643 -8.300 15.926 1.00 86.00 759 PHE A C 1
ATOM 5933 O O . PHE A 1 759 ? -18.754 -9.516 15.781 1.00 86.00 759 PHE A O 1
ATOM 5940 N N . LEU A 1 760 ? -17.607 -7.612 15.444 1.00 86.06 760 LEU A N 1
ATOM 5941 C CA . LEU A 1 760 ? -16.373 -8.264 15.007 1.00 86.06 760 LEU A CA 1
ATOM 5942 C C . LEU A 1 760 ? -15.352 -8.170 16.137 1.00 86.06 760 LEU A C 1
ATOM 5944 O O . LEU A 1 760 ? -14.826 -7.092 16.422 1.00 86.06 760 LEU A O 1
ATOM 5948 N N . LEU A 1 761 ? -15.082 -9.299 16.783 1.00 83.94 761 LEU A N 1
ATOM 5949 C CA . LEU A 1 761 ? -14.105 -9.389 17.857 1.00 83.94 761 LEU A CA 1
ATOM 5950 C C . LEU A 1 761 ? -12.720 -9.711 17.311 1.00 83.94 761 LEU A C 1
ATOM 5952 O O . LEU A 1 761 ? -12.567 -10.589 16.461 1.00 83.94 761 LEU A O 1
ATOM 5956 N N . SER A 1 762 ? -11.715 -9.039 17.859 1.00 81.19 762 SER A N 1
ATOM 5957 C CA . SER A 1 762 ? -10.301 -9.309 17.612 1.00 81.19 762 SER A CA 1
ATOM 5958 C C . SER A 1 762 ? -9.548 -9.467 18.926 1.00 81.19 762 SER A C 1
ATOM 5960 O O . SER A 1 762 ? -9.916 -8.898 19.957 1.00 81.19 762 SER A O 1
ATOM 5962 N N . ARG A 1 763 ? -8.467 -10.245 18.896 1.00 76.31 763 ARG A N 1
ATOM 5963 C CA . ARG A 1 763 ? -7.581 -10.429 20.052 1.00 76.31 763 ARG A CA 1
ATOM 5964 C C . ARG A 1 763 ? -6.841 -9.132 20.382 1.00 76.31 763 ARG A C 1
ATOM 5966 O O . ARG A 1 763 ? -6.438 -8.403 19.484 1.00 76.31 763 ARG A O 1
ATOM 5973 N N . CYS A 1 764 ? -6.572 -8.890 21.658 1.00 77.12 764 CYS A N 1
ATOM 5974 C CA . CYS A 1 764 ? -5.666 -7.835 22.103 1.00 77.12 764 CYS A CA 1
ATOM 5975 C C . CYS A 1 764 ? -4.824 -8.279 23.309 1.00 77.12 764 CYS A C 1
ATOM 5977 O O . CYS A 1 764 ? -4.975 -9.394 23.814 1.00 77.12 764 CYS A O 1
ATOM 5979 N N . ASP A 1 765 ? -3.950 -7.390 23.783 1.00 74.56 765 ASP A N 1
ATOM 5980 C CA . ASP A 1 765 ? -3.219 -7.587 25.035 1.00 74.56 765 ASP A CA 1
ATOM 5981 C C . ASP A 1 765 ? -4.195 -7.763 26.203 1.00 74.56 765 ASP A C 1
ATOM 5983 O O . ASP A 1 765 ? -5.188 -7.034 26.313 1.00 74.56 765 ASP A O 1
ATOM 5987 N N . ALA A 1 766 ? -3.914 -8.744 27.062 1.00 79.88 766 ALA A N 1
ATOM 5988 C CA . ALA A 1 766 ? -4.740 -9.021 28.224 1.00 79.88 766 ALA A CA 1
ATOM 5989 C C . ALA A 1 766 ? -4.620 -7.879 29.243 1.00 79.88 766 ALA A C 1
ATOM 5991 O O . ALA A 1 766 ? -3.524 -7.548 29.691 1.00 79.88 766 ALA A O 1
ATOM 5992 N N . ARG A 1 767 ? -5.756 -7.302 29.637 1.00 84.56 767 ARG A N 1
ATOM 5993 C CA . ARG A 1 767 ? -5.861 -6.284 30.687 1.00 84.56 767 ARG A CA 1
ATOM 5994 C C . ARG A 1 767 ? -6.549 -6.884 31.903 1.00 84.56 767 ARG A C 1
ATOM 5996 O O . ARG A 1 767 ? -7.583 -7.532 31.765 1.00 84.56 767 ARG A O 1
ATOM 6003 N N . SER A 1 768 ? -5.984 -6.679 33.088 1.00 85.62 768 SER A N 1
ATOM 6004 C CA . SER A 1 768 ? -6.606 -7.117 34.339 1.00 85.62 768 SER A CA 1
ATOM 6005 C C . SER A 1 768 ? -7.638 -6.084 34.772 1.00 85.62 768 SER A C 1
ATOM 6007 O O . SER A 1 768 ? -7.288 -4.925 34.981 1.00 85.62 768 SER A O 1
ATOM 6009 N N . VAL A 1 769 ? -8.899 -6.485 34.889 1.00 85.69 769 VAL A N 1
ATOM 6010 C CA . VAL A 1 769 ? -10.014 -5.596 35.229 1.00 85.69 769 VAL A CA 1
ATOM 6011 C C . VAL A 1 769 ? -10.689 -6.085 36.505 1.00 85.69 769 VAL A C 1
ATOM 6013 O O . VAL A 1 769 ? -10.905 -7.284 36.680 1.00 85.69 769 VAL A O 1
ATOM 6016 N N . VAL A 1 770 ? -11.008 -5.165 37.414 1.00 84.69 770 VAL A N 1
ATOM 6017 C CA . VAL A 1 770 ? -11.795 -5.462 38.616 1.00 84.69 770 VAL A CA 1
ATOM 6018 C C . VAL A 1 770 ? -13.270 -5.302 38.290 1.00 84.69 770 VAL A C 1
ATOM 6020 O O . VAL A 1 770 ? -13.729 -4.202 37.986 1.00 84.69 770 VAL A O 1
ATOM 6023 N N . VAL A 1 771 ? -14.007 -6.403 38.390 1.00 80.12 771 VAL A N 1
ATOM 6024 C CA . VAL A 1 771 ? -15.455 -6.458 38.186 1.00 80.12 771 VAL A CA 1
ATOM 6025 C C . VAL A 1 771 ? -16.121 -6.726 39.531 1.00 80.12 771 VAL A C 1
ATOM 6027 O O . VAL A 1 771 ? -15.620 -7.518 40.335 1.00 80.12 771 VAL A O 1
ATOM 6030 N N . GLN A 1 772 ? -17.227 -6.041 39.809 1.00 69.50 772 GLN A N 1
ATOM 6031 C CA . GLN A 1 772 ? -18.069 -6.362 40.958 1.00 69.50 772 GLN A CA 1
ATOM 6032 C C . GLN A 1 772 ? -19.033 -7.480 40.567 1.00 69.50 772 GLN A C 1
ATOM 6034 O O . GLN A 1 772 ? -19.804 -7.327 39.628 1.00 69.50 772 GLN A O 1
ATOM 6039 N N . ASP A 1 773 ? -18.976 -8.596 41.286 1.00 63.81 773 ASP A N 1
ATOM 6040 C CA . ASP A 1 773 ? -19.939 -9.686 41.135 1.00 63.81 773 ASP A CA 1
ATOM 6041 C C . ASP A 1 773 ? -21.295 -9.309 41.761 1.00 63.81 773 ASP A C 1
ATOM 6043 O O . ASP A 1 773 ? -21.371 -8.433 42.628 1.00 63.81 773 ASP A O 1
ATOM 6047 N N . ASN A 1 774 ? -22.354 -10.038 41.407 1.00 55.97 774 ASN A N 1
ATOM 6048 C CA . ASN A 1 774 ? -23.723 -9.890 41.916 1.00 55.97 774 ASN A CA 1
ATOM 6049 C C . ASN A 1 774 ? -23.824 -9.979 43.455 1.00 55.97 774 ASN A C 1
ATOM 6051 O O . ASN A 1 774 ? -24.807 -9.539 44.048 1.00 55.97 774 ASN A O 1
ATOM 6055 N N . HIS A 1 775 ? -22.792 -10.510 44.120 1.00 55.19 775 HIS A N 1
ATOM 6056 C CA . HIS A 1 775 ? -22.650 -10.568 45.579 1.00 55.19 775 HIS A CA 1
ATOM 6057 C C . HIS A 1 775 ? -21.740 -9.469 46.173 1.00 55.19 775 HIS A C 1
ATOM 6059 O O . HIS A 1 775 ? -21.249 -9.620 47.291 1.00 55.19 775 HIS A O 1
ATOM 6065 N N . ALA A 1 776 ? -21.477 -8.385 45.434 1.00 57.78 776 ALA A N 1
ATOM 6066 C CA . ALA A 1 776 ? -20.597 -7.271 45.814 1.00 57.78 776 ALA A CA 1
ATOM 6067 C C . ALA A 1 776 ? -19.133 -7.669 46.113 1.00 57.78 776 ALA A C 1
ATOM 6069 O O . ALA A 1 776 ? -18.383 -6.921 46.745 1.00 57.78 776 ALA A O 1
ATOM 6070 N N . LYS A 1 777 ? -18.697 -8.843 45.642 1.00 67.06 777 LYS A N 1
ATOM 6071 C CA . LYS A 1 777 ? -17.308 -9.302 45.741 1.00 67.06 777 LYS A CA 1
ATOM 6072 C C . LYS A 1 777 ? -16.521 -8.802 44.531 1.00 67.06 777 LYS A C 1
ATOM 6074 O O . LYS A 1 777 ? -16.972 -8.940 43.399 1.00 67.06 777 LYS A O 1
ATOM 6079 N N . GLN A 1 778 ? -15.338 -8.235 44.761 1.00 72.69 778 GLN A N 1
ATOM 6080 C CA . GLN A 1 778 ? -14.438 -7.834 43.679 1.00 72.69 778 GLN A CA 1
ATOM 6081 C C . GLN A 1 778 ? -13.735 -9.062 43.096 1.00 72.69 778 GLN A C 1
ATOM 6083 O O . GLN A 1 778 ? -13.013 -9.768 43.805 1.00 72.69 778 GLN A O 1
ATOM 6088 N N . ILE A 1 779 ? -13.931 -9.297 41.803 1.00 78.31 779 ILE A N 1
ATOM 6089 C CA . ILE A 1 779 ? -13.279 -10.361 41.041 1.00 78.31 779 ILE A CA 1
ATOM 6090 C C . ILE A 1 779 ? -12.329 -9.713 40.038 1.00 78.31 779 ILE A C 1
ATOM 6092 O O . ILE A 1 779 ? -12.670 -8.740 39.371 1.00 78.31 779 ILE A O 1
ATOM 6096 N N . ARG A 1 780 ? -11.108 -10.246 39.947 1.00 80.75 780 ARG A N 1
ATOM 6097 C CA . ARG A 1 780 ? -10.157 -9.865 38.901 1.00 80.75 780 ARG A CA 1
ATOM 6098 C C . ARG A 1 780 ? -10.383 -10.745 37.681 1.00 80.75 780 ARG A C 1
ATOM 6100 O O . ARG A 1 780 ? -10.218 -11.961 37.770 1.00 80.75 780 ARG A O 1
ATOM 6107 N N . THR A 1 781 ? -10.688 -10.117 36.556 1.00 81.62 781 THR A N 1
ATOM 6108 C CA . THR A 1 781 ? -10.953 -10.786 35.283 1.00 81.62 781 THR A CA 1
ATOM 6109 C C . THR A 1 781 ? -9.984 -10.274 34.225 1.00 81.62 781 THR A C 1
ATOM 6111 O O . THR A 1 781 ? -9.746 -9.074 34.114 1.00 81.62 781 THR A O 1
ATOM 6114 N N . ALA A 1 782 ? -9.401 -11.183 33.444 1.00 81.00 782 ALA A N 1
ATOM 6115 C CA . ALA A 1 782 ? -8.545 -10.816 32.323 1.00 81.00 782 ALA A CA 1
ATOM 6116 C C . ALA A 1 782 ? -9.398 -10.565 31.071 1.00 81.00 782 ALA A C 1
ATOM 6118 O O . ALA A 1 782 ? -10.075 -11.469 30.586 1.00 81.00 782 ALA A O 1
ATOM 6119 N N . MET A 1 783 ? -9.333 -9.353 30.530 1.00 84.75 783 MET A N 1
ATOM 6120 C CA . MET A 1 783 ? -9.973 -8.954 29.278 1.00 84.75 783 MET A CA 1
ATOM 6121 C C . MET A 1 783 ? -8.937 -8.993 28.153 1.00 84.75 783 MET A C 1
ATOM 6123 O O . MET A 1 783 ? -7.971 -8.239 28.187 1.00 84.75 783 MET A O 1
ATOM 6127 N N . SER A 1 784 ? -9.119 -9.865 27.159 1.00 81.69 784 SER A N 1
ATOM 6128 C CA . SER A 1 784 ? -8.164 -10.062 26.045 1.00 81.69 784 SER A CA 1
ATOM 6129 C C . SER A 1 784 ? -8.799 -9.908 24.659 1.00 81.69 784 SER A C 1
ATOM 6131 O O . SER A 1 784 ? -8.229 -10.318 23.644 1.00 81.69 784 SER A O 1
ATOM 6133 N N . THR A 1 785 ? -9.969 -9.271 24.623 1.00 83.50 785 THR A N 1
ATOM 6134 C CA . THR A 1 785 ? -10.786 -9.108 23.424 1.00 83.50 785 THR A CA 1
ATOM 6135 C C . THR A 1 785 ? -11.107 -7.637 23.195 1.00 83.50 785 THR A C 1
ATOM 6137 O O . THR A 1 785 ? -11.432 -6.901 24.130 1.00 83.50 785 THR A O 1
ATOM 6140 N N . ARG A 1 786 ? -11.053 -7.217 21.931 1.00 87.69 786 ARG A N 1
ATOM 6141 C CA . ARG A 1 786 ? -11.456 -5.891 21.470 1.00 87.69 786 ARG A CA 1
ATOM 6142 C C . ARG A 1 786 ? -12.543 -6.013 20.410 1.00 87.69 786 ARG A C 1
ATOM 6144 O O . ARG A 1 786 ? -12.498 -6.911 19.573 1.00 87.69 786 ARG A O 1
ATOM 6151 N N . ILE A 1 787 ? -13.483 -5.081 20.418 1.00 89.19 787 ILE A N 1
ATOM 6152 C CA . ILE A 1 787 ? -14.479 -4.926 19.362 1.00 89.19 787 ILE A CA 1
ATOM 6153 C C . ILE A 1 787 ? -13.915 -3.989 18.289 1.00 89.19 787 ILE A C 1
ATOM 6155 O O . ILE A 1 787 ? -13.586 -2.836 18.577 1.00 89.19 787 ILE A O 1
ATOM 6159 N N . ASP A 1 788 ? -13.818 -4.486 17.057 1.00 86.06 788 ASP A N 1
ATOM 6160 C CA . ASP A 1 788 ? -13.337 -3.726 15.895 1.00 86.06 788 ASP A CA 1
ATOM 6161 C C . ASP A 1 788 ? -14.448 -3.214 14.987 1.00 86.06 788 ASP A C 1
ATOM 6163 O O . ASP A 1 788 ? -14.231 -2.254 14.248 1.00 86.06 788 ASP A O 1
ATOM 6167 N N . VAL A 1 789 ? -15.619 -3.850 15.049 1.00 86.38 789 VAL A N 1
ATOM 6168 C CA . VAL A 1 789 ? -16.828 -3.438 14.336 1.00 86.38 789 VAL A CA 1
ATOM 6169 C C . VAL A 1 789 ? -18.016 -3.629 15.257 1.00 86.38 789 VAL A C 1
ATOM 6171 O O . VAL A 1 789 ? -18.161 -4.691 15.864 1.00 86.38 789 VAL A O 1
ATOM 6174 N N . VAL A 1 790 ? -18.866 -2.610 15.326 1.00 87.62 790 VAL A N 1
ATOM 6175 C CA . VAL A 1 790 ? -20.177 -2.655 15.967 1.00 87.62 790 VAL A CA 1
ATOM 6176 C C . VAL A 1 790 ? -21.212 -2.367 14.901 1.00 87.62 790 VAL A C 1
ATOM 6178 O O . VAL A 1 790 ? -21.127 -1.358 14.203 1.00 87.62 790 VAL A O 1
ATOM 6181 N N . GLN A 1 791 ? -22.222 -3.220 14.812 1.00 84.75 791 GLN A N 1
ATOM 6182 C CA . GLN A 1 791 ? -23.383 -2.939 13.994 1.00 84.75 791 GLN A CA 1
ATOM 6183 C C . GLN A 1 791 ? -24.660 -3.277 14.747 1.00 84.75 791 GLN A C 1
ATOM 6185 O O . GLN A 1 791 ? -24.836 -4.393 15.237 1.00 84.75 791 GLN A O 1
ATOM 6190 N N . GLN A 1 792 ? -25.578 -2.314 14.798 1.00 82.25 792 GLN A N 1
ATOM 6191 C CA . GLN A 1 792 ? -26.899 -2.552 15.354 1.00 82.25 792 GLN A CA 1
ATOM 6192 C C . GLN A 1 792 ? -27.675 -3.525 14.464 1.00 82.25 792 GLN A C 1
ATOM 6194 O O . GLN A 1 792 ? -27.723 -3.390 13.239 1.00 82.25 792 GLN A O 1
ATOM 6199 N N . VAL A 1 793 ? -28.282 -4.519 15.099 1.00 77.56 793 VAL A N 1
ATOM 6200 C CA . VAL A 1 793 ? -29.096 -5.521 14.423 1.00 77.56 793 VAL A CA 1
ATOM 6201 C C . VAL A 1 793 ? -30.430 -4.920 13.964 1.00 77.56 793 VAL A C 1
ATOM 6203 O O . VAL A 1 793 ? -31.185 -4.380 14.772 1.00 77.56 793 VAL A O 1
ATOM 6206 N N . ASP A 1 794 ? -30.760 -5.082 12.679 1.00 74.25 794 ASP A N 1
ATOM 6207 C CA . ASP A 1 794 ? -32.115 -4.843 12.171 1.00 74.25 794 ASP A CA 1
ATOM 6208 C C . ASP A 1 794 ? -33.001 -6.071 12.437 1.00 74.25 794 ASP A C 1
ATOM 6210 O O . ASP A 1 794 ? -32.904 -7.107 11.767 1.00 74.25 794 ASP A O 1
ATOM 6214 N N . GLY A 1 795 ? -33.888 -5.945 13.425 1.00 70.25 795 GLY A N 1
ATOM 6215 C CA . GLY A 1 795 ? -34.821 -7.004 13.803 1.00 70.25 795 GLY A CA 1
ATOM 6216 C C . GLY A 1 795 ? -35.775 -7.423 12.677 1.00 70.25 795 GLY A C 1
ATOM 6217 O O . GLY A 1 795 ? -36.176 -8.587 12.624 1.00 70.25 795 GLY A O 1
ATOM 6218 N N . TYR A 1 796 ? -36.110 -6.528 11.739 1.00 73.06 796 TYR A N 1
ATOM 6219 C CA . TYR A 1 796 ? -37.003 -6.844 10.622 1.00 73.06 796 TYR A CA 1
ATOM 6220 C C . TYR A 1 796 ? -36.315 -7.732 9.581 1.00 73.06 796 TYR A C 1
ATOM 6222 O O . TYR A 1 796 ? -36.846 -8.784 9.204 1.00 73.06 796 TYR A O 1
ATOM 6230 N N . ALA A 1 797 ? -35.110 -7.346 9.151 1.00 68.25 797 ALA A N 1
ATOM 6231 C CA . ALA A 1 797 ? -34.312 -8.127 8.207 1.00 68.25 797 ALA A CA 1
ATOM 6232 C C . ALA A 1 797 ? -34.038 -9.544 8.740 1.00 68.25 797 ALA A C 1
ATOM 6234 O O . ALA A 1 797 ? -34.154 -10.536 8.014 1.00 68.25 797 ALA A O 1
ATOM 6235 N N . GLN A 1 798 ? -33.770 -9.660 10.039 1.00 64.69 798 GLN A N 1
ATOM 6236 C CA . GLN A 1 798 ? -33.533 -10.950 10.679 1.00 64.69 798 GLN A CA 1
ATOM 6237 C C . GLN A 1 798 ? -34.774 -11.816 10.806 1.00 64.69 798 GLN A C 1
ATOM 6239 O O . GLN A 1 798 ? -34.699 -13.018 10.549 1.00 64.69 798 GLN A O 1
ATOM 6244 N N . ALA A 1 799 ? -35.921 -11.234 11.160 1.00 70.81 799 ALA A N 1
ATOM 6245 C CA . ALA A 1 799 ? -37.174 -11.976 11.177 1.00 70.81 799 ALA A CA 1
ATOM 6246 C C . ALA A 1 799 ? -37.455 -12.589 9.794 1.00 70.81 799 ALA A C 1
ATOM 6248 O O . ALA A 1 799 ? -37.869 -13.746 9.700 1.00 70.81 799 ALA A O 1
ATOM 6249 N N . GLN A 1 800 ? -37.148 -11.868 8.707 1.00 72.06 800 GLN A N 1
ATOM 6250 C CA . GLN A 1 800 ? -37.247 -12.416 7.354 1.00 72.06 800 GLN A CA 1
ATOM 6251 C C . GLN A 1 800 ? -36.230 -13.530 7.071 1.00 72.06 800 GLN A C 1
ATOM 6253 O O . GLN A 1 800 ? -36.597 -14.533 6.455 1.00 72.06 800 GLN A O 1
ATOM 6258 N N . GLN A 1 801 ? -34.971 -13.380 7.488 1.00 65.94 801 GLN A N 1
ATOM 6259 C CA . GLN A 1 801 ? -33.934 -14.396 7.281 1.00 65.94 801 GLN A CA 1
ATOM 6260 C C . GLN A 1 801 ? -34.255 -15.690 8.039 1.00 65.94 801 GLN A C 1
ATOM 6262 O O . GLN A 1 801 ? -34.223 -16.768 7.443 1.00 65.94 801 GLN A O 1
ATOM 6267 N N . LEU A 1 802 ? -34.664 -15.584 9.306 1.00 70.00 802 LEU A N 1
ATOM 6268 C CA . LEU A 1 802 ? -35.116 -16.716 10.113 1.00 70.00 802 LEU A CA 1
ATOM 6269 C C . LEU A 1 802 ? -36.331 -17.395 9.470 1.00 70.00 802 LEU A C 1
ATOM 6271 O O . LEU A 1 802 ? -36.371 -18.616 9.342 1.00 70.00 802 LEU A O 1
ATOM 6275 N N . LEU A 1 803 ? -37.297 -16.615 8.976 1.00 75.44 803 LEU A N 1
ATOM 6276 C CA . LEU A 1 803 ? -38.455 -17.149 8.259 1.00 75.44 803 LEU A CA 1
ATOM 6277 C C . LEU A 1 803 ? -38.042 -17.910 6.987 1.00 75.44 803 LEU A C 1
ATOM 6279 O O . LEU A 1 803 ? -38.641 -18.937 6.667 1.00 75.44 803 LEU A O 1
ATOM 6283 N N . ARG A 1 804 ? -37.031 -17.430 6.247 1.00 73.06 804 ARG A N 1
ATOM 6284 C CA . ARG A 1 804 ? -36.484 -18.131 5.071 1.00 73.06 804 ARG A CA 1
ATOM 6285 C C . ARG A 1 804 ? -35.795 -19.434 5.473 1.00 73.06 804 ARG A C 1
ATOM 6287 O O . ARG A 1 804 ? -36.061 -20.450 4.837 1.00 73.06 804 ARG A O 1
ATOM 6294 N N . GLN A 1 805 ? -34.986 -19.425 6.532 1.00 69.06 805 GLN A N 1
ATOM 6295 C CA . GLN A 1 805 ? -34.312 -20.618 7.058 1.00 69.06 805 GLN A CA 1
ATOM 6296 C C . GLN A 1 805 ? -35.314 -21.672 7.538 1.00 69.06 805 GLN A C 1
ATOM 6298 O O . GLN A 1 805 ? -35.240 -22.820 7.111 1.00 69.06 805 GLN A O 1
ATOM 6303 N N . LEU A 1 806 ? -36.321 -21.273 8.320 1.00 73.25 806 LEU A N 1
ATOM 6304 C CA . LEU A 1 806 ? -37.396 -22.161 8.771 1.00 73.25 806 LEU A CA 1
ATOM 6305 C C . LEU A 1 806 ? -38.194 -22.734 7.592 1.00 73.25 806 LEU A C 1
ATOM 6307 O O . LEU A 1 806 ? -38.515 -23.918 7.576 1.00 73.25 806 LEU A O 1
ATOM 6311 N N . LYS A 1 807 ? -38.480 -21.928 6.560 1.00 74.69 807 LYS A N 1
ATOM 6312 C CA . LYS A 1 807 ? -39.132 -22.409 5.328 1.00 74.69 807 LYS A CA 1
ATOM 6313 C C . LYS A 1 807 ? -38.258 -23.378 4.527 1.00 74.69 807 LYS A C 1
ATOM 6315 O O . LYS A 1 807 ? -38.808 -24.253 3.863 1.00 74.69 807 LYS A O 1
ATOM 6320 N N . HIS A 1 808 ? -36.937 -23.210 4.555 1.00 62.72 808 HIS A N 1
ATOM 6321 C CA . HIS A 1 808 ? -35.992 -24.087 3.864 1.00 62.72 808 HIS A CA 1
ATOM 6322 C C . HIS A 1 808 ? -35.820 -25.418 4.609 1.00 62.72 808 HIS A C 1
ATOM 6324 O O . HIS A 1 808 ? -35.952 -26.470 3.996 1.00 62.72 808 HIS A O 1
ATOM 6330 N N . SER A 1 809 ? -35.674 -25.375 5.935 1.00 56.62 809 SER A N 1
ATOM 6331 C CA . SER A 1 809 ? -35.594 -26.556 6.807 1.00 56.62 809 SER A CA 1
ATOM 6332 C C . SER A 1 809 ? -36.882 -27.393 6.778 1.00 56.62 809 SER A C 1
ATOM 6334 O O . SER A 1 809 ? -36.846 -28.616 6.664 1.00 56.62 809 SER A O 1
ATOM 6336 N N . ARG A 1 810 ? -38.052 -26.742 6.711 1.00 56.84 810 ARG A N 1
ATOM 6337 C CA . ARG A 1 810 ? -39.342 -27.432 6.526 1.00 56.84 810 ARG A CA 1
ATOM 6338 C C . ARG A 1 810 ? -39.487 -28.115 5.156 1.00 56.84 810 ARG A C 1
ATOM 6340 O O . ARG A 1 810 ? -40.390 -28.925 4.979 1.00 56.84 810 ARG A O 1
ATOM 6347 N N . ARG A 1 811 ? -38.638 -27.772 4.179 1.00 54.47 811 ARG A N 1
ATOM 6348 C CA . ARG A 1 811 ? -38.559 -28.438 2.867 1.00 54.47 811 ARG A CA 1
ATOM 6349 C C . ARG A 1 811 ? -37.469 -29.514 2.808 1.00 54.47 811 ARG A C 1
ATOM 6351 O O . ARG A 1 811 ? -37.600 -30.395 1.967 1.00 54.47 811 ARG A O 1
ATOM 6358 N N . SER A 1 812 ? -36.432 -29.448 3.650 1.00 48.47 812 SER A N 1
ATOM 6359 C CA . SER A 1 812 ? -35.360 -30.456 3.710 1.00 48.47 812 SER A CA 1
ATOM 6360 C C . SER A 1 812 ? -35.680 -31.648 4.617 1.00 48.47 812 SER A C 1
ATOM 6362 O O . SER A 1 812 ? -35.054 -32.688 4.466 1.00 48.47 812 SER A O 1
ATOM 6364 N N . GLY A 1 813 ? -36.697 -31.545 5.482 1.00 43.88 813 GLY A N 1
ATOM 6365 C CA . GLY A 1 813 ? -37.161 -32.661 6.317 1.00 43.88 813 GLY A CA 1
ATOM 6366 C C . GLY A 1 813 ? -36.364 -32.870 7.610 1.00 43.88 813 GLY A C 1
ATOM 6367 O O . GLY A 1 813 ? -36.610 -33.844 8.305 1.00 43.88 813 GLY A O 1
ATOM 6368 N N . ASP A 1 814 ? -35.462 -31.952 7.969 1.00 43.31 814 ASP A N 1
ATOM 6369 C CA . ASP A 1 814 ? -34.539 -32.095 9.112 1.00 43.31 814 ASP A CA 1
ATOM 6370 C C . ASP A 1 814 ? -35.141 -31.707 10.482 1.00 43.31 814 ASP A C 1
ATOM 6372 O O . ASP A 1 814 ? -34.418 -31.321 11.397 1.00 43.31 814 ASP A O 1
ATOM 6376 N N . PHE A 1 815 ? -36.465 -31.772 10.634 1.00 38.72 815 PHE A N 1
ATOM 6377 C CA . PHE A 1 815 ? -37.137 -31.635 11.932 1.00 38.72 815 PHE A CA 1
ATOM 6378 C C . PHE A 1 815 ? -38.125 -32.793 12.115 1.00 38.72 815 PHE A C 1
ATOM 6380 O O . PHE A 1 815 ? -39.318 -32.649 11.839 1.00 38.72 815 PHE A O 1
ATOM 6387 N N . GLU A 1 816 ? -37.599 -33.921 12.592 1.00 34.72 816 GLU A N 1
ATOM 6388 C CA . GLU A 1 816 ? -38.296 -34.847 13.495 1.00 34.72 816 GLU A CA 1
ATOM 6389 C C . GLU A 1 816 ? -37.494 -34.994 14.787 1.00 34.72 816 GLU A C 1
ATOM 6391 O O . GLU A 1 816 ? -36.261 -35.206 14.696 1.00 34.72 816 GLU A O 1
#

pLDDT: mean 72.04, std 19.7, range [22.08, 96.44]

InterPro domains:
  IPR035200 Cell division control protein 24, OB domain 2 [PF17245] (149-285)
  IPR035201 Cell division control protein 24, OB domain 1 [PF17246] (33-92)
  IPR035203 Cell division control protein 24, OB domain 3 [PF17244] (646-745)

Foldseek 3Di:
DPPVVVVVVVVVVVPDDPPDPPDFPAFPLQVVLVVLQVVLQVVVVVVDPDDDSDRDDSLNLSVLVLLVLQLCLLADDSVLSNQAVNQVVCVVPVVDRPQDDDDPPPPPDVVNCQPPVQAQAKFKWFFADDDDQKTWTWGDDRHDPQATETEIEGADVLVVVVLVLVVVVPQPDNCPPRDGRWMKIFHRKHWDDWDDDDDPPGYTYTYIYHDPLMATEAEPPDPSSVVVVVQADEPVVLVVQPDPPHDPVVSLQHKHKWAQLAKAWWAAFPPPPRKIKIKTFTATDDPDDDPDPDDLQCSLVGRPAIEMAMHSRSSSVNRDFHGWTKIKHSWDKAADDPPDPRSVVVCLQSVQDHPDPRIHTYPDSNIHMYTYDDPPPVDPPPDDDPPDDDDDDDPPDDDDDDPVSDDQQDWFDKDKFFWADKAKFFFAELVLLVCCLRRRNNLNHDPDDPDDDDPQPARPCVVGVQFRIKMWTWGADLVNRWIATEIATHPVSLVVLQDDGLFIKMKTRKHKRFCPPPSSVCVQPRQSFPDDDVPDPDTGHHRDDQVVNQPIPDDPDPDDGRRIHIYAYQVCNTRNPNHPTDGIDMDGQLPSSNNVSNVVPPPAPQDPVPCCVVVPPDDHSKHKYKWFWAAKFAWADDPPDLETEGHLLCPVVQFKAKAFQSNRAGKDFDDDPDPPDDPWTWIADPRNRDIDTHPPRIDMWTHKMWTWTDPPPPDIAIAIEIGVQVCQLLVDHRVVLVPDDSVVNSVSRVVSGGFMKTFIKGFADWGWYWDQDPVRDTDTDTHGIYTSDIDGDDPVVVVVVVVVVVVVCVVVVPDD

Organism: NCBI:txid4803